Protein 1SW5 (pdb70)

Organism: Archaeoglobus fulgidus (strain ATCC 49558 / DSM 4304 / JCM 9628 / NBRC 100126 / VC-16) (NCBI:txid224325)

CATH classification: 3.40.190.10 (+1 more: 3.40.190.120)

B-factor: mean 21.41, std 14.2, range [2.13, 66.47]

Sequence (1080 aa):
ERVVIGSKPFNEQYILANMIAILLEENGYKAEVKEGLGGTLVNYEALKRNDIQLYVEYTGTAYNVILRKQPPELWDQQYIFDEVKKGLLEADGVVVAAKLGFRDDYALAVRADWAEENGVEKISDLAEFADQLVFGSDPEFASRPDGLPQIKKVYGFEFKEVKQMEPTLMYEAIKNKQVDVIPAYTTDSRVDLFNLKILEDDKGALPPYDAIIIVNGNTAKDEKLISVLKLLEDRIDTDTMRALNYQYDVEKKDAREIAMSFLKEQGLVKERVVIGSKPFNEQYILANMIAILLEENGYKAEVKEGLGGTLVNYEALKRNDIQLYVEYTGTAYNVILRKQPPELWDQQYIFDEVKKGLLEADGVVVAAKLGFRDDYALAVRADWAEENGVEKISDLAEFADQLVFGSDPEFASRPDGLPQIKKVYGFEFKEVKQMEPTLMYEAIKNKQVDVIPAYTTDSRVDLFNLKILEDDKGALPPYDAIIIVNGNTAKDEKLISVLKLLEDRIDTDTMRALNYQYDVEKKDAREIAMSFLKEQGLVKERVVIGSKPFNEQYILANMIAILLEENGYKAEVKEGLGGTLVNYEALKRNDIQLYVEYTGTAYNVILRKQPPELWDQQYIFDEVKKGLLEADGVVVAAKLGFRDDYALAVRADWAEENGVEKISDLAEFADQLVFGSDPEFASRPDGLPQIKKVYGFEFKEVKQMEPTLMYEAIKNKQVDVIPAYTTDSRVDLFNLKILEDDKGALPPYDAIIIVNGNTAKDEKLISVLKLLEDRIDTDTMRALNYQYDVEKKDAREIAMSFLKEQGLVKERVVIGSKPFNEQYILANMIAILLEENGYKAEVKEGLGGTLVNYEALKRNDIQLYVEYTGTAYNVILRKQPPELWDQQYIFDEVKKGLLEADGVVVAAKLGFRDDYALAVRADWAEENGVEKISDLAEFADQLVFGSDPEFASRPDGLPQIKKVYGFEFKEVKQMEPTLMYEAIKNKQVDVIPAYTTDSRVDLFNLKILEDDKGALPPYDAIIIVNGNTAKDEKLISVLKLLEDRIDTDTMRALNYQYDVEKKDAREIAMSFLKEQGLVK

Nearest PDB structures (foldseek):
  1sw5-assembly3_C  TM=1.004E+00  e=4.129E-59  Archaeoglobus fulgidus DSM 4304
  3mam-assembly1_A  TM=9.911E-01  e=4.301E-54  Archaeoglobus fulgidus
  7s7w-assembly1_A  TM=9.194E-01  e=8.159E-30  Thermoanaerobacter sp. X513
  3o66-assembly2_B  TM=9.377E-01  e=4.884E-28  Staphylococcus aureus subsp. aureus Mu50
  6v1r-assembly1_A  TM=7.746E-01  e=1.243E-29  Thermoanaerobacter sp. X513

Radius of gyration: 36.28 Å; Cα contacts (8 Å, |Δi|>4): 2212; chains: 4; bounding box: 105×96×62 Å

Foldseek 3Di:
DEAEEEFAADQLQLQVSLLLQVLVVLVPHHYHYDHNCDDDVSVVVCQLVPVHFKGKFWLVCLCCPVQNDDDDLFADPVVSVVCSQVSCCVPRLKHFLAFLAEWFFFFKKFAQVVCVVQVAAALLSCQVVQLVFEEEEAPCQCPDCLHPVLSCVQNVHHHNYYHHDDPPCVLVCRLVVVGGMYTDTLLALSCVVSRMHTHHHVGRSTYITTMTMMGRNVSVVPVSSSVSVCVSHSVAYSVRSSVLSCCCPPVVDGSNVSSVVVCVVVVSHD/DEAEEEFAADLLQLLVSLLLQVLVVLVPDHYHYPHNCDDDCSRVVCQLVVVHFKGKFWLLCLCCPVQNHDDDLFADQVVSVVCSQVRCCVPRNKHFLAQLAEWFFFFKKFAQVVCVVQVAAAPLSCQVPQLVFEEEEAPCQVPPCLHPVLSCVQSVHHHVYYHHDDPPCVLVCRLVVVGGMYTDTLLALSCVVSRMHTHHHVGGSGYITGMTMMGGNVSVVPVSSSVSVHVSHSVAYSVRSSVLSCCCPPVVDRSNVSSVVVCVVVVSHD/DEAEEEFAADLLQLQVSLLLQVLVVLVPDHYDYDHRCDDDVSRVVCQLVPVHFKGKFWLLCLCCPVQVHDDDLFADVVVSVVCSQCSCCVPRNKHFLAFLAEWFFFFKKFAAVVCVVQVAAADLSCQVVQLPFEEEEAPCQCPPCLHVVLSCVQSVHHHNYYHYDPPPCRLVCCLVPVGGMYTDTLLALSCVVSHIDTHDPVRRSTYTTTMTMMGRNVSVVPVSSSVSVCVSHSVAYSVRSSVLSNCCPPVVDRSNVSSVVVCVVVVSHD/DEAEEEAAAALLQLLVSLLLQVLVVQVPHHYHYDHNCDDDVSRVVCQLVVVHFKGKFWLLCLQCPVQVHDDDLFADAVVSVVVSQVRCCVPRNKHFLAQLAEWFFFFKKFAQVVCVVQVAAADLSCQVVQLVFEEEEAPCQCPPCLHVVLSCVQSVGHHNYYHHDDPPCSLVCRLVVVGGMYTHTLLALSCVVSRIHTHPNVRRSTYITTITMMGRNVSVVPPVSSVSVHVSHSVAYSVRSSVLSNCCPPVVDDSSVSSVVSCVVVVSHD

Structure (mmCIF, N/CA/C/O backbone):
data_1SW5
#
_entry.id   1SW5
#
_cell.length_a   161.500
_cell.length_b   56.500
_cell.length_c   116.100
_cell.angle_alpha   90.00
_cell.angle_beta   110.60
_cell.angle_gamma   90.00
#
_symmetry.space_group_name_H-M   'C 1 2 1'
#
loop_
_entity.id
_entity.type
_entity.pdbx_description
1 polymer 'osmoprotection protein (proX)'
2 non-polymer 'CHLORIDE ION'
3 non-polymer 'MAGNESIUM ION'
4 water water
#
loop_
_atom_site.group_PDB
_atom_site.id
_atom_site.type_symbol
_atom_site.label_atom_id
_atom_site.label_alt_id
_atom_site.label_comp_id
_atom_site.label_asym_id
_atom_site.label_entity_id
_atom_site.label_seq_id
_atom_site.pdbx_PDB_ins_code
_atom_site.Cartn_x
_atom_site.Cartn_y
_atom_site.Cartn_z
_atom_site.occupancy
_atom_site.B_iso_or_equiv
_atom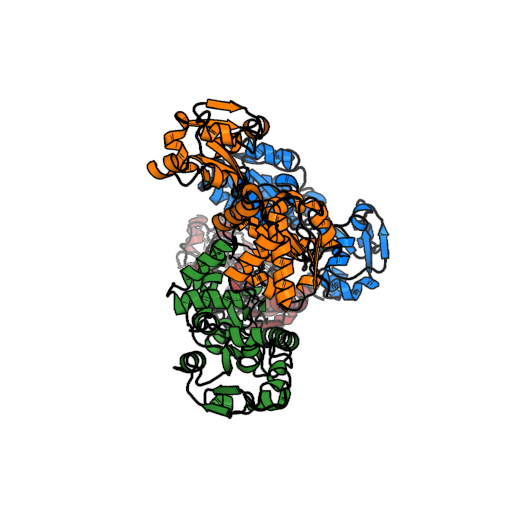_site.auth_seq_id
_atom_site.auth_comp_id
_atom_site.auth_asym_id
_atom_site.auth_atom_id
_atom_site.pdbx_PDB_model_num
ATOM 1 N N . GLU A 1 6 ? 93.749 45.990 71.649 1.00 33.98 6 GLU A N 1
ATOM 2 C CA . GLU A 1 6 ? 93.481 45.926 70.182 1.00 33.14 6 GLU A CA 1
ATOM 3 C C . GLU A 1 6 ? 92.272 45.017 69.934 1.00 31.62 6 GLU A C 1
ATOM 4 O O . GLU A 1 6 ? 91.977 44.136 70.764 1.00 32.79 6 GLU A O 1
ATOM 10 N N . ARG A 1 7 ? 91.586 45.237 68.812 1.00 28.33 7 ARG A N 1
ATOM 11 C CA . ARG A 1 7 ? 90.515 44.359 68.322 1.00 25.07 7 ARG A CA 1
ATOM 12 C C . ARG A 1 7 ? 90.865 42.861 68.396 1.00 21.35 7 ARG A C 1
ATOM 13 O O . ARG A 1 7 ? 92.020 42.451 68.201 1.00 21.62 7 ARG A O 1
ATOM 21 N N . VAL A 1 8 ? 89.847 42.052 68.625 1.00 15.12 8 VAL A N 1
ATOM 22 C CA . VAL A 1 8 ? 90.029 40.603 68.685 1.00 12.65 8 VAL A CA 1
ATOM 23 C C . VAL A 1 8 ? 89.165 40.095 67.558 1.00 10.77 8 VAL A C 1
ATOM 24 O O . VAL A 1 8 ? 87.962 40.300 67.595 1.00 11.20 8 VAL A O 1
ATOM 28 N N . VAL A 1 9 ? 89.771 39.416 66.593 1.00 10.02 9 VAL A N 1
ATOM 29 C CA . VAL A 1 9 ? 89.059 38.949 65.402 1.00 8.76 9 VAL A CA 1
ATOM 30 C C . VAL A 1 9 ? 88.828 37.453 65.599 1.00 8.18 9 VAL A C 1
ATOM 31 O O . VAL A 1 9 ? 89.761 36.731 65.940 1.00 8.04 9 VAL A O 1
ATOM 35 N N . ILE A 1 10 ? 87.590 37.018 65.423 1.00 7.24 10 ILE A N 1
ATOM 36 C CA . ILE A 1 10 ? 87.177 35.654 65.722 1.00 6.85 10 ILE A CA 1
ATOM 37 C C . ILE A 1 10 ? 86.794 34.980 64.433 1.00 6.76 10 ILE A C 1
ATOM 38 O O . ILE A 1 10 ? 85.984 35.526 63.684 1.00 6.70 10 ILE A O 1
ATOM 43 N N . GLY A 1 11 ? 87.366 33.810 64.166 1.00 6.03 11 GLY A N 1
ATOM 44 C CA . GLY A 1 11 ? 87.017 33.081 62.965 1.00 6.59 11 GLY A CA 1
ATOM 45 C C . GLY A 1 11 ? 85.824 32.188 63.182 1.00 7.44 11 GLY A C 1
ATOM 46 O O . GLY A 1 11 ? 85.317 32.020 64.309 1.00 7.38 11 GLY A O 1
ATOM 47 N N . SER A 1 12 ? 85.409 31.574 62.082 1.00 6.84 12 SER A N 1
ATOM 48 C CA . SER A 1 12 ? 84.335 30.591 62.112 1.00 7.37 12 SER A CA 1
ATOM 49 C C . SER A 1 12 ? 84.221 29.802 60.822 1.00 6.11 12 SER A C 1
ATOM 50 O O . SER A 1 12 ? 84.525 30.301 59.741 1.00 5.72 12 SER A O 1
ATOM 53 N N . LYS A 1 13 ? 83.767 28.570 60.966 1.00 4.32 13 LYS A N 1
ATOM 54 C CA . LYS A 1 13 ? 83.416 27.719 59.853 1.00 4.47 13 LYS A CA 1
ATOM 55 C C . LYS A 1 13 ? 81.959 28.041 59.425 1.00 5.58 13 LYS A C 1
ATOM 56 O O . LYS A 1 13 ? 81.203 28.613 60.182 1.00 5.27 13 LYS A O 1
ATOM 62 N N . PRO A 1 14 ? 81.592 27.744 58.183 1.00 7.45 14 PRO A N 1
ATOM 63 C CA . PRO A 1 14 ? 80.313 28.226 57.624 1.00 7.38 14 PRO A CA 1
ATOM 64 C C . PRO A 1 14 ? 79.095 27.341 57.993 1.00 8.19 14 PRO A C 1
ATOM 65 O O . PRO A 1 14 ? 78.538 26.608 57.162 1.00 7.75 14 PRO A O 1
ATOM 69 N N . PHE A 1 15 ? 78.717 27.375 59.268 1.00 7.23 15 PHE A N 1
ATOM 70 C CA . PHE A 1 15 ? 77.451 26.744 59.718 1.00 7.69 15 PHE A CA 1
ATOM 71 C C . PHE A 1 15 ? 76.976 27.286 61.043 1.00 7.81 15 PHE A C 1
ATOM 72 O O . PHE A 1 15 ? 77.756 27.848 61.809 1.00 7.61 15 PHE A O 1
ATOM 80 N N . ASN A 1 16 ? 75.668 27.121 61.268 1.00 7.79 16 ASN A N 1
ATOM 81 C CA . ASN A 1 16 ? 74.928 27.514 62.469 1.00 7.88 16 ASN A CA 1
ATOM 82 C C . ASN A 1 16 ? 75.657 27.664 63.806 1.00 6.61 16 ASN A C 1
ATOM 83 O O . ASN A 1 16 ? 75.768 28.735 64.344 1.00 4.72 16 ASN A O 1
ATOM 88 N N . GLU A 1 17 ? 76.184 26.576 64.299 1.00 5.88 17 GLU A N 1
ATOM 89 C CA . GLU A 1 17 ? 76.794 26.488 65.592 1.00 6.38 17 GLU A CA 1
ATOM 90 C C . GLU A 1 17 ? 77.988 27.418 65.712 1.00 5.96 17 GLU A C 1
ATOM 91 O O . GLU A 1 17 ? 78.241 28.067 66.748 1.00 5.87 17 GLU A O 1
ATOM 97 N N . GLN A 1 18 ? 78.702 27.494 64.598 1.00 5.71 18 GLN A N 1
ATOM 98 C CA . GLN A 1 18 ? 79.891 28.334 64.502 1.00 6.04 18 GLN A CA 1
ATOM 99 C C . GLN A 1 18 ? 79.460 29.790 64.503 1.00 5.38 18 GLN A C 1
ATOM 100 O O . GLN A 1 18 ? 80.030 30.599 65.221 1.00 5.01 18 GLN A O 1
ATOM 106 N N . TYR A 1 19 ? 78.432 30.134 63.742 1.00 5.15 19 TYR A N 1
ATOM 107 C CA . TYR A 1 19 ? 77.943 31.533 63.793 1.00 5.71 19 TYR A CA 1
ATOM 108 C C . TYR A 1 19 ? 77.491 31.930 65.215 1.00 5.35 19 TYR A C 1
ATOM 109 O O . TYR A 1 19 ? 77.815 32.993 65.722 1.00 6.13 19 TYR A O 1
ATOM 118 N N . ILE A 1 20 ? 76.745 31.045 65.854 1.00 5.08 20 ILE A N 1
ATOM 119 C CA . ILE A 1 20 ? 76.279 31.311 67.198 1.00 5.65 20 ILE A CA 1
ATOM 120 C C . ILE A 1 20 ? 77.439 31.497 68.175 1.00 5.92 20 ILE A C 1
ATOM 121 O O . ILE A 1 20 ? 77.444 32.486 68.913 1.00 4.92 20 ILE A O 1
ATOM 126 N N . LEU A 1 21 ? 78.408 30.581 68.170 1.00 5.68 21 LEU A N 1
ATOM 127 C CA . LEU A 1 21 ? 79.496 30.618 69.180 1.00 5.96 21 LEU A CA 1
ATOM 128 C C . LEU A 1 21 ? 80.475 31.763 68.962 1.00 5.63 21 LEU A C 1
ATOM 129 O O . LEU A 1 21 ? 80.957 32.403 69.902 1.00 5.37 21 LEU A O 1
ATOM 134 N N . ALA A 1 22 ? 80.750 32.063 67.712 1.00 6.16 22 ALA A N 1
ATOM 135 C CA . ALA A 1 22 ? 81.653 33.142 67.398 1.00 5.93 22 ALA A CA 1
ATOM 136 C C . ALA A 1 22 ? 81.021 34.457 67.826 1.00 5.69 22 ALA A C 1
ATOM 137 O O . ALA A 1 22 ? 81.711 35.276 68.410 1.00 5.35 22 ALA A O 1
ATOM 139 N N . ASN A 1 23 ? 79.711 34.633 67.620 1.00 5.63 23 ASN A N 1
ATOM 140 C CA . ASN A 1 23 ? 79.065 35.872 68.073 1.00 5.19 23 ASN A CA 1
ATOM 141 C C . ASN A 1 23 ? 79.004 35.915 69.602 1.00 5.15 23 ASN A C 1
ATOM 142 O O . ASN A 1 23 ? 79.154 36.985 70.205 1.00 5.49 23 ASN A O 1
ATOM 147 N N . MET A 1 24 ? 78.819 34.755 70.233 1.00 5.30 24 MET A N 1
ATOM 148 C CA . MET A 1 24 ? 78.778 34.645 71.697 1.00 5.74 24 MET A CA 1
ATOM 149 C C . MET A 1 24 ? 80.092 35.111 72.292 1.00 6.07 24 MET A C 1
ATOM 150 O O . MET A 1 24 ? 80.121 35.891 73.265 1.00 6.97 24 MET A O 1
ATOM 155 N N . ILE A 1 25 ? 81.189 34.640 71.715 1.00 4.46 25 ILE A N 1
ATOM 156 C CA . ILE A 1 25 ? 82.513 34.995 72.224 1.00 5.38 25 ILE A CA 1
ATOM 157 C C . ILE A 1 25 ? 82.697 36.507 72.019 1.00 6.02 25 ILE A C 1
ATOM 158 O O . ILE A 1 25 ? 83.175 37.226 72.934 1.00 6.94 25 ILE A O 1
ATOM 163 N N . ALA A 1 26 ? 82.302 36.998 70.843 1.00 5.87 26 ALA A N 1
ATOM 164 C CA . ALA A 1 26 ? 82.440 38.421 70.581 1.00 6.87 26 ALA A CA 1
ATOM 165 C C . ALA A 1 26 ? 81.653 39.256 71.572 1.00 7.21 26 ALA A C 1
ATOM 166 O O . ALA A 1 26 ? 82.173 40.243 72.072 1.00 6.45 26 ALA A O 1
ATOM 168 N N . ILE A 1 27 ? 80.421 38.873 71.887 1.00 6.31 27 ILE A N 1
ATOM 169 C CA . ILE A 1 27 ? 79.616 39.691 72.781 1.00 7.22 27 ILE A CA 1
ATOM 170 C C . ILE A 1 27 ? 80.228 39.705 74.194 1.00 7.53 27 ILE A C 1
ATOM 171 O O . ILE A 1 27 ? 80.302 40.762 74.863 1.00 7.93 27 ILE A O 1
ATOM 176 N N . LEU A 1 28 ? 80.714 38.542 74.642 1.00 7.80 28 LEU A N 1
ATOM 177 C CA . LEU A 1 28 ? 81.308 38.431 75.951 1.00 8.80 28 LEU A CA 1
ATOM 178 C C . LEU A 1 28 ? 82.592 39.253 76.058 1.00 8.14 28 LEU A C 1
ATOM 179 O O . LEU A 1 28 ? 82.832 39.919 77.059 1.00 9.08 28 LEU A O 1
ATOM 184 N N . LEU A 1 29 ? 83.383 39.261 75.004 1.00 8.07 29 LEU A N 1
ATOM 185 C CA . LEU A 1 29 ? 84.598 40.044 75.004 1.00 8.69 29 LEU A CA 1
ATOM 186 C C . LEU A 1 29 ? 84.277 41.526 75.084 1.00 9.06 29 LEU A C 1
ATOM 187 O O . LEU A 1 29 ? 84.951 42.242 75.840 1.00 9.81 29 LEU A O 1
ATOM 192 N N . GLU A 1 30 ? 83.259 41.979 74.347 1.00 9.82 30 GLU A N 1
ATOM 193 C CA . GLU A 1 30 ? 82.885 43.412 74.340 1.00 11.31 30 GLU A CA 1
ATOM 194 C C . GLU A 1 30 ? 82.301 43.828 75.698 1.00 11.97 30 GLU A C 1
ATOM 195 O O . GLU A 1 30 ? 82.556 44.937 76.151 1.00 12.06 30 GLU A O 1
ATOM 201 N N . GLU A 1 31 ? 81.555 42.942 76.350 1.00 11.76 31 GLU A N 1
ATOM 202 C CA . GLU A 1 31 ? 81.037 43.202 77.683 1.00 12.55 31 GLU A CA 1
ATOM 203 C C . GLU A 1 31 ? 82.202 43.417 78.664 1.00 12.75 31 GLU A C 1
ATOM 204 O O . GLU A 1 31 ? 82.052 44.119 79.684 1.00 13.26 31 GLU A O 1
ATOM 210 N N . ASN A 1 32 ? 83.336 42.782 78.374 1.00 11.83 32 ASN A N 1
ATOM 211 C CA . ASN A 1 32 ? 84.541 42.852 79.195 1.00 12.36 32 ASN A CA 1
ATOM 212 C C . ASN A 1 32 ? 85.651 43.772 78.674 1.00 13.16 32 ASN A C 1
ATOM 213 O O . ASN A 1 32 ? 86.814 43.631 79.058 1.00 13.41 32 ASN A O 1
ATOM 218 N N . GLY A 1 33 ? 85.292 44.729 77.836 1.00 14.36 33 GLY A N 1
ATOM 219 C CA . GLY A 1 33 ? 86.189 45.834 77.529 1.00 15.41 33 GLY A CA 1
ATOM 220 C C . GLY A 1 33 ? 86.968 45.739 76.230 1.00 16.10 33 GLY A C 1
ATOM 221 O O . GLY A 1 33 ? 87.696 46.674 75.897 1.00 16.65 33 GLY A O 1
ATOM 222 N N . TYR A 1 34 ? 86.832 44.627 75.503 1.00 15.84 34 TYR A N 1
ATOM 223 C CA . TYR A 1 34 ? 87.523 44.416 74.237 1.00 15.58 34 TYR A CA 1
ATOM 224 C C . TYR A 1 34 ? 86.634 44.901 73.091 1.00 15.71 34 TYR A C 1
ATOM 225 O O . TYR A 1 34 ? 85.412 45.071 73.217 1.00 16.27 34 TYR A O 1
ATOM 234 N N . LYS A 1 35 ? 87.251 45.202 71.972 1.00 16.02 35 LYS A N 1
ATOM 235 C CA . LYS A 1 35 ? 86.514 45.358 70.731 1.00 16.88 35 LYS A CA 1
ATOM 236 C C . LYS A 1 35 ? 86.690 44.061 69.938 1.00 16.00 35 LYS A C 1
ATOM 237 O O . LYS A 1 35 ? 87.791 43.540 69.826 1.00 17.09 35 LYS A O 1
ATOM 243 N N . ALA A 1 36 ? 85.596 43.520 69.444 1.00 14.50 36 ALA A N 1
ATOM 244 C CA . ALA A 1 36 ? 85.642 42.226 68.765 1.00 14.25 36 ALA A CA 1
ATOM 245 C C . ALA A 1 36 ? 84.979 42.286 67.395 1.00 14.14 36 ALA A C 1
ATOM 246 O O . ALA A 1 36 ? 84.040 43.065 67.178 1.00 16.48 36 ALA A O 1
ATOM 248 N N . GLU A 1 37 ? 85.491 41.473 66.471 1.00 12.50 37 GLU A N 1
ATOM 249 C CA . GLU A 1 37 ? 84.984 41.366 65.114 1.00 13.95 37 GLU A CA 1
ATOM 250 C C . GLU A 1 37 ? 84.851 39.880 64.802 1.00 12.92 37 GLU A C 1
ATOM 251 O O . GLU A 1 37 ? 85.759 39.100 65.110 1.00 12.05 37 GLU A O 1
ATOM 257 N N . VAL A 1 38 ? 83.721 39.497 64.221 1.00 12.03 38 VAL A N 1
ATOM 258 C CA . VAL A 1 38 ? 83.520 38.121 63.761 1.00 11.53 38 VAL A CA 1
ATOM 259 C C . VAL A 1 38 ? 83.647 38.011 62.249 1.00 11.74 38 VAL A C 1
ATOM 260 O O . VAL A 1 38 ? 82.983 38.767 61.523 1.00 11.97 38 VAL A O 1
ATOM 264 N N . LYS A 1 39 ? 84.439 37.042 61.783 1.00 11.15 39 LYS A N 1
ATOM 265 C CA . LYS A 1 39 ? 84.512 36.685 60.371 1.00 11.60 39 LYS A CA 1
ATOM 266 C C . LYS A 1 39 ? 83.652 35.433 60.182 1.00 10.98 39 LYS A C 1
ATOM 267 O O . LYS A 1 39 ? 84.132 34.323 60.292 1.00 9.70 39 LYS A O 1
ATOM 273 N N . GLU A 1 40 ? 82.364 35.613 59.942 1.00 11.22 40 GLU A N 1
ATOM 274 C CA . GLU A 1 40 ? 81.470 34.480 59.871 1.00 11.72 40 GLU A CA 1
ATOM 275 C C . GLU A 1 40 ? 81.747 33.705 58.589 1.00 11.02 40 GLU A C 1
ATOM 276 O O . GLU A 1 40 ? 81.793 34.285 57.501 1.00 11.82 40 GLU A O 1
ATOM 282 N N . GLY A 1 41 ? 81.902 32.394 58.701 1.00 10.34 41 GLY A N 1
ATOM 283 C CA . GLY A 1 41 ? 82.121 31.570 57.524 1.00 10.17 41 GLY A CA 1
ATOM 284 C C . GLY A 1 41 ? 83.400 31.906 56.766 1.00 10.43 41 GLY A C 1
ATOM 285 O O . GLY A 1 41 ? 83.471 31.855 55.523 1.00 9.81 41 GLY A O 1
ATOM 286 N N . LEU A 1 42 ? 84.434 32.217 57.524 1.00 8.85 42 LEU A N 1
ATOM 287 C CA . LEU A 1 42 ? 85.739 32.512 56.975 1.00 9.32 42 LEU A CA 1
ATOM 288 C C . LEU A 1 42 ? 86.166 31.444 55.997 1.00 9.67 42 LEU A C 1
ATOM 289 O O . LEU A 1 42 ? 86.681 31.739 54.906 1.00 9.57 42 LEU A O 1
ATOM 294 N N . GLY A 1 43 ? 85.944 30.197 56.409 1.00 8.89 43 GLY A N 1
ATOM 295 C CA . GLY A 1 43 ? 86.269 29.047 55.609 1.00 8.43 43 GLY A CA 1
ATOM 296 C C . GLY A 1 43 ? 86.252 27.813 56.449 1.00 7.71 43 GLY A C 1
ATOM 297 O O . GLY A 1 43 ? 85.750 27.820 57.574 1.00 6.60 43 GLY A O 1
ATOM 298 N N . GLY A 1 44 ? 86.869 26.757 55.932 1.00 7.32 44 GLY A N 1
ATOM 299 C CA . GLY A 1 44 ? 86.926 25.501 56.611 1.00 6.87 44 GLY A CA 1
ATOM 300 C C . GLY A 1 44 ? 87.962 25.453 57.725 1.00 6.70 44 GLY A C 1
ATOM 301 O O . GLY A 1 44 ? 88.479 26.463 58.186 1.00 5.87 44 GLY A O 1
ATOM 302 N N . THR A 1 45 ? 88.206 24.230 58.183 1.00 6.52 45 THR A N 1
ATOM 303 C CA . THR A 1 45 ? 89.120 23.947 59.277 1.00 6.17 45 THR A CA 1
ATOM 304 C C . THR A 1 45 ? 90.498 24.559 59.112 1.00 6.56 45 THR A C 1
ATOM 305 O O . THR A 1 45 ? 91.017 25.216 60.023 1.00 5.67 45 THR A O 1
ATOM 309 N N . LEU A 1 46 ? 91.085 24.375 57.939 1.00 6.61 46 LEU A N 1
ATOM 310 C CA . LEU A 1 46 ? 92.480 24.789 57.732 1.00 5.56 46 LEU A CA 1
ATOM 311 C C . LEU A 1 46 ? 92.555 26.251 57.287 1.00 5.10 46 LEU A C 1
ATOM 312 O O . LEU A 1 46 ? 93.550 26.911 57.553 1.00 5.76 46 LEU A O 1
ATOM 317 N N . VAL A 1 47 ? 91.492 26.785 56.691 1.00 4.83 47 VAL A N 1
ATOM 318 C CA . VAL A 1 47 ? 91.429 28.222 56.442 1.00 4.89 47 VAL A CA 1
ATOM 319 C C . VAL A 1 47 ? 91.513 28.911 57.800 1.00 4.46 47 VAL A C 1
ATOM 320 O O . VAL A 1 47 ? 92.290 29.859 57.975 1.00 5.39 47 VAL A O 1
ATOM 324 N N . ASN A 1 48 ? 90.683 28.481 58.738 1.00 4.05 48 ASN A N 1
ATOM 325 C CA . ASN A 1 48 ? 90.720 29.081 60.092 1.00 4.69 48 ASN A CA 1
ATOM 326 C C . ASN A 1 48 ? 92.034 28.863 60.821 1.00 4.41 48 ASN A C 1
ATOM 327 O O . ASN A 1 48 ? 92.607 29.785 61.403 1.00 5.82 48 ASN A O 1
ATOM 332 N N . TYR A 1 49 ? 92.554 27.650 60.766 1.00 5.26 49 TYR A N 1
ATOM 333 C CA . TYR A 1 49 ? 93.755 27.321 61.530 1.00 5.98 49 TYR A CA 1
ATOM 334 C C . TYR A 1 49 ? 94.966 28.077 60.995 1.00 6.22 49 TYR A C 1
ATOM 335 O O . TYR A 1 49 ? 95.745 28.615 61.770 1.00 6.29 49 TYR A O 1
ATOM 344 N N . GLU A 1 50 ? 95.086 28.187 59.674 1.00 6.54 50 GLU A N 1
ATOM 345 C CA . GLU A 1 50 ? 96.188 28.933 59.078 1.00 7.42 50 GLU A CA 1
ATOM 346 C C . GLU A 1 50 ? 96.062 30.418 59.352 1.00 6.65 50 GLU A C 1
ATOM 347 O O . GLU A 1 50 ? 97.060 31.075 59.631 1.00 7.53 50 GLU A O 1
ATOM 353 N N . ALA A 1 51 ? 94.837 30.933 59.347 1.00 6.83 51 ALA A N 1
ATOM 354 C CA . ALA A 1 51 ? 94.579 32.304 59.755 1.00 6.30 51 ALA A CA 1
ATOM 355 C C . ALA A 1 51 ? 94.991 32.540 61.193 1.00 6.68 51 ALA A C 1
ATOM 356 O O . ALA A 1 51 ? 95.514 33.622 61.531 1.00 7.06 51 ALA A O 1
ATOM 358 N N . LEU A 1 52 ? 94.739 31.552 62.052 1.00 6.29 52 LEU A N 1
ATOM 359 C CA . LEU A 1 52 ? 95.047 31.671 63.470 1.00 6.99 52 LEU A CA 1
ATOM 360 C C . LEU A 1 52 ? 96.578 31.722 63.682 1.00 8.06 52 LEU A C 1
ATOM 361 O O . LEU A 1 52 ? 97.080 32.535 64.433 1.00 7.55 52 LEU A O 1
ATOM 366 N N . LYS A 1 53 ? 97.315 30.883 62.966 1.00 8.49 53 LYS A N 1
ATOM 367 C CA . LYS A 1 53 ? 98.792 30.858 63.040 1.00 10.20 53 LYS A CA 1
ATOM 368 C C . LYS A 1 53 ? 99.395 32.207 62.607 1.00 10.20 53 LYS A C 1
ATOM 369 O O . LYS A 1 53 ? 100.390 32.653 63.203 1.00 11.26 53 LYS A O 1
ATOM 375 N N . ARG A 1 54 ? 98.816 32.826 61.570 1.00 11.23 54 ARG A N 1
ATOM 376 C CA . ARG A 1 54 ? 99.284 34.103 61.023 1.00 12.35 54 ARG A CA 1
ATOM 377 C C . ARG A 1 54 ? 98.891 35.295 61.852 1.00 11.97 54 ARG A C 1
ATOM 378 O O . ARG A 1 54 ? 99.347 36.392 61.588 1.00 12.76 54 ARG A O 1
ATOM 386 N N . ASN A 1 55 ? 98.001 35.082 62.813 1.00 11.52 55 ASN A N 1
ATOM 387 C CA . ASN A 1 55 ? 97.330 36.147 63.566 1.00 10.64 55 ASN A CA 1
ATOM 388 C C . ASN A 1 55 ? 96.376 37.004 62.759 1.00 10.27 55 ASN A C 1
ATOM 389 O O . ASN A 1 55 ? 96.077 38.126 63.146 1.00 8.67 55 ASN A O 1
ATOM 394 N N . ASP A 1 56 ? 95.911 36.486 61.622 1.00 9.63 56 ASP A N 1
ATOM 395 C CA . ASP A 1 56 ? 94.812 37.127 60.898 1.00 10.66 56 ASP A CA 1
ATOM 396 C C . ASP A 1 56 ? 93.486 36.980 61.669 1.00 9.66 56 ASP A C 1
ATOM 397 O O . ASP A 1 56 ? 92.614 37.839 61.594 1.00 8.61 56 ASP A O 1
ATOM 402 N N . ILE A 1 57 ? 93.335 35.878 62.393 1.00 9.04 57 ILE A N 1
ATOM 403 C CA . ILE A 1 57 ? 92.358 35.822 63.508 1.00 9.09 57 ILE A CA 1
ATOM 404 C C . ILE A 1 57 ? 93.097 35.501 64.797 1.00 8.54 57 ILE A C 1
ATOM 405 O O . ILE A 1 57 ? 94.199 34.960 64.771 1.00 9.14 57 ILE A O 1
ATOM 410 N N . GLN A 1 58 ? 92.472 35.824 65.922 1.00 7.91 58 GLN A N 1
ATOM 411 C CA . GLN A 1 58 ? 93.025 35.571 67.245 1.00 7.01 58 GLN A CA 1
ATOM 412 C C . GLN A 1 58 ? 92.545 34.281 67.880 1.00 6.17 58 GLN A C 1
ATOM 413 O O . GLN A 1 58 ? 93.209 33.745 68.773 1.00 6.56 58 GLN A O 1
ATOM 419 N N . LEU A 1 59 ? 91.357 33.847 67.511 1.00 5.02 59 LEU A N 1
ATOM 420 C CA . LEU A 1 59 ? 90.769 32.630 68.062 1.00 4.64 59 LEU A CA 1
ATOM 421 C C . LEU A 1 59 ? 89.621 32.126 67.207 1.00 4.14 59 LEU A C 1
ATOM 422 O O . LEU A 1 59 ? 88.998 32.861 66.450 1.00 4.54 59 LEU A O 1
ATOM 427 N N . TYR A 1 60 ? 89.326 30.834 67.341 1.00 4.03 60 TYR A N 1
ATOM 428 C CA . TYR A 1 60 ? 88.077 30.279 66.839 1.00 3.15 60 TYR A CA 1
ATOM 429 C C . TYR A 1 60 ? 87.720 29.002 67.589 1.00 3.06 60 TYR A C 1
ATOM 430 O O . TYR A 1 60 ? 88.508 28.527 68.405 1.00 4.46 60 TYR A O 1
ATOM 439 N N . VAL A 1 61 ? 86.535 28.457 67.287 1.00 3.70 61 VAL A N 1
ATOM 440 C CA . VAL A 1 61 ? 86.064 27.171 67.827 1.00 3.53 61 VAL A CA 1
ATOM 441 C C . VAL A 1 61 ? 86.350 25.999 66.912 1.00 4.29 61 VAL A C 1
ATOM 442 O O . VAL A 1 61 ? 85.834 25.930 65.782 1.00 3.42 61 VAL A O 1
ATOM 446 N N . GLU A 1 62 ? 87.174 25.083 67.430 1.00 4.93 62 GLU A N 1
ATOM 447 C CA . GLU A 1 62 ? 87.546 23.836 66.777 1.00 5.15 62 GLU A CA 1
ATOM 448 C C . GLU A 1 62 ? 86.956 22.678 67.557 1.00 5.39 62 GLU A C 1
ATOM 449 O O . GLU A 1 62 ? 86.379 22.881 68.641 1.00 5.44 62 GLU A O 1
ATOM 455 N N . TYR A 1 63 ? 87.078 21.465 67.022 1.00 4.92 63 TYR A N 1
ATOM 456 C CA . TYR A 1 63 ? 86.628 20.232 67.656 1.00 5.03 63 TYR A CA 1
ATOM 457 C C . TYR A 1 63 ? 87.840 19.288 67.824 1.00 5.60 63 TYR A C 1
ATOM 458 O O . TYR A 1 63 ? 88.630 19.145 66.896 1.00 4.64 63 TYR A O 1
ATOM 467 N N . THR A 1 64 ? 87.943 18.594 68.948 1.00 5.59 64 THR A N 1
ATOM 468 C CA . THR A 1 64 ? 89.124 17.774 69.186 1.00 6.05 64 THR A CA 1
ATOM 469 C C . THR A 1 64 ? 89.395 16.752 68.079 1.00 4.60 64 THR A C 1
ATOM 470 O O . THR A 1 64 ? 90.520 16.666 67.581 1.00 5.45 64 THR A O 1
ATOM 474 N N . GLY A 1 65 ? 88.400 15.962 67.675 1.00 4.72 65 GLY A N 1
ATOM 475 C CA . GLY A 1 65 ? 88.640 14.962 66.645 1.00 5.33 65 GLY A CA 1
ATOM 476 C C . GLY A 1 65 ? 89.055 15.566 65.324 1.00 5.67 65 GLY A C 1
ATOM 477 O O . GLY A 1 65 ? 89.853 14.986 64.592 1.00 6.19 65 GLY A O 1
ATOM 478 N N . THR A 1 66 ? 88.539 16.756 65.013 1.00 5.45 66 THR A N 1
ATOM 479 C CA . THR A 1 66 ? 88.899 17.433 63.781 1.00 5.99 66 THR A CA 1
ATOM 480 C C . THR A 1 66 ? 90.352 17.887 63.851 1.00 6.63 66 THR A C 1
ATOM 481 O O . THR A 1 66 ? 91.082 17.739 62.896 1.00 6.40 66 THR A O 1
ATOM 485 N N . ALA A 1 67 ? 90.780 18.438 64.995 1.00 6.13 67 ALA A N 1
ATOM 486 C CA . ALA A 1 67 ? 92.167 18.834 65.140 1.00 6.41 67 ALA A CA 1
ATOM 487 C C . ALA A 1 67 ? 93.104 17.611 65.053 1.00 6.38 67 ALA A C 1
ATOM 488 O O . ALA A 1 67 ? 94.161 17.683 64.440 1.00 7.44 67 ALA A O 1
ATOM 490 N N . TYR A 1 68 ? 92.697 16.506 65.643 1.00 6.81 68 TYR A N 1
ATOM 491 C CA . TYR A 1 68 ? 93.486 15.280 65.675 1.00 6.50 68 TYR A CA 1
ATOM 492 C C . TYR A 1 68 ? 93.649 14.733 64.244 1.00 7.43 68 TYR A C 1
ATOM 493 O O . TYR A 1 68 ? 94.767 14.455 63.815 1.00 8.87 68 TYR A O 1
ATOM 502 N N . ASN A 1 69 ? 92.558 14.677 63.491 1.00 6.75 69 ASN A N 1
ATOM 503 C CA . ASN A 1 69 ? 92.536 14.015 62.184 1.00 7.92 69 ASN A CA 1
ATOM 504 C C . ASN A 1 69 ? 93.001 14.896 61.023 1.00 7.61 69 ASN A C 1
ATOM 505 O O . ASN A 1 69 ? 93.705 14.433 60.132 1.00 7.73 69 ASN A O 1
ATOM 510 N N . VAL A 1 70 ? 92.607 16.162 61.055 1.00 7.73 70 VAL A N 1
ATOM 511 C CA . VAL A 1 70 ? 92.749 17.078 59.942 1.00 8.19 70 VAL A CA 1
ATOM 512 C C . VAL A 1 70 ? 93.904 18.080 60.119 1.00 7.35 70 VAL A C 1
ATOM 513 O O . VAL A 1 70 ? 94.599 18.350 59.171 1.00 7.90 70 VAL A O 1
ATOM 517 N N . ILE A 1 71 ? 94.095 18.663 61.310 1.00 6.19 71 ILE A N 1
ATOM 518 C CA . ILE A 1 71 ? 95.176 19.608 61.536 1.00 7.37 71 ILE A CA 1
ATOM 519 C C . ILE A 1 71 ? 96.490 18.878 61.796 1.00 7.86 71 ILE A C 1
ATOM 520 O O . ILE A 1 71 ? 97.494 19.124 61.124 1.00 9.42 71 ILE A O 1
ATOM 525 N N . LEU A 1 72 ? 96.471 17.974 62.766 1.00 8.13 72 LEU A N 1
ATOM 526 C CA . LEU A 1 72 ? 97.668 17.234 63.180 1.00 8.22 72 LEU A CA 1
ATOM 527 C C . LEU A 1 72 ? 97.941 15.997 62.339 1.00 9.14 72 LEU A C 1
ATOM 528 O O . LEU A 1 72 ? 99.081 15.504 62.325 1.00 8.57 72 LEU A O 1
ATOM 533 N N . ARG A 1 73 ? 96.899 15.497 61.687 1.00 9.72 73 ARG A N 1
ATOM 534 C CA . ARG A 1 73 ? 96.964 14.361 60.771 1.00 12.08 73 ARG A CA 1
ATOM 535 C C . ARG A 1 73 ? 97.512 13.100 61.434 1.00 12.51 73 ARG A C 1
ATOM 536 O O . ARG A 1 73 ? 98.290 12.343 60.834 1.00 13.55 73 ARG A O 1
ATOM 544 N N . LYS A 1 74 ? 97.083 12.866 62.665 1.00 12.09 74 LYS A N 1
ATOM 545 C CA . LYS A 1 74 ? 97.557 11.726 63.449 1.00 13.11 74 LYS A CA 1
ATOM 546 C C . LYS A 1 74 ? 96.869 10.416 63.077 1.00 12.43 74 LYS A C 1
ATOM 547 O O . LYS A 1 74 ? 95.740 10.396 62.624 1.00 11.45 74 LYS A O 1
ATOM 553 N N . GLN A 1 75 ? 97.583 9.323 63.291 1.00 12.61 75 GLN A N 1
ATOM 554 C CA . GLN A 1 75 ? 97.092 7.994 63.033 1.00 13.94 75 GLN A CA 1
ATOM 555 C C . GLN A 1 75 ? 96.002 7.635 64.043 1.00 13.92 75 GLN A C 1
ATOM 556 O O . GLN A 1 75 ? 96.176 7.845 65.243 1.00 13.34 75 GLN A O 1
ATOM 562 N N . PRO A 1 76 ? 94.865 7.147 63.554 1.00 15.27 76 PRO A N 1
ATOM 563 C CA . PRO A 1 76 ? 93.734 6.853 64.432 1.00 16.04 76 PRO A CA 1
ATOM 564 C C . PRO A 1 76 ? 94.047 5.710 65.375 1.00 17.06 76 PRO A C 1
ATOM 565 O O . PRO A 1 76 ? 94.747 4.737 64.981 1.00 16.24 76 PRO A O 1
ATOM 569 N N . PRO A 1 77 ? 93.564 5.820 66.604 1.00 16.21 77 PRO A N 1
ATOM 570 C CA . PRO A 1 77 ? 93.663 4.714 67.552 1.00 16.84 77 PRO A CA 1
ATOM 571 C C . PRO A 1 77 ? 92.609 3.665 67.202 1.00 17.63 77 PRO A C 1
ATOM 572 O O . PRO A 1 77 ? 91.705 3.949 66.419 1.00 17.74 77 PRO A O 1
ATOM 576 N N . GLU A 1 78 ? 92.688 2.493 67.820 1.00 18.98 78 GLU A N 1
ATOM 577 C CA . GLU A 1 78 ? 91.728 1.440 67.558 1.00 19.81 78 GLU A CA 1
ATOM 578 C C . GLU A 1 78 ? 90.461 1.742 68.291 1.00 18.70 78 GLU A C 1
ATOM 579 O O . GLU A 1 78 ? 89.394 1.536 67.758 1.00 20.10 78 GLU A O 1
ATOM 585 N N . LEU A 1 79 ? 90.577 2.205 69.525 1.00 17.55 79 LEU A N 1
ATOM 586 C CA . LEU A 1 79 ? 89.428 2.718 70.255 1.00 17.27 79 LEU A CA 1
ATOM 587 C C . LEU A 1 79 ? 89.649 4.195 70.607 1.00 15.52 79 LEU A C 1
ATOM 588 O O . LEU A 1 79 ? 90.734 4.588 71.039 1.00 16.08 79 LEU A O 1
ATOM 593 N N . TRP A 1 80 ? 88.601 4.994 70.465 1.00 12.89 80 TRP A N 1
ATOM 594 C CA . TRP A 1 80 ? 88.682 6.430 70.674 1.00 12.17 80 TRP A CA 1
ATOM 595 C C . TRP A 1 80 ? 88.263 6.823 72.080 1.00 11.47 80 TRP A C 1
ATOM 596 O O . TRP A 1 80 ? 87.145 6.570 72.481 1.00 11.47 80 TRP A O 1
ATOM 607 N N . ASP A 1 81 ? 89.154 7.458 72.818 1.00 10.52 81 ASP A N 1
ATOM 608 C CA . ASP A 1 81 ? 88.895 7.907 74.169 1.00 11.53 81 ASP A CA 1
ATOM 609 C C . ASP A 1 81 ? 88.884 9.441 74.209 1.00 10.97 81 ASP A C 1
ATOM 610 O O . ASP A 1 81 ? 89.822 10.054 73.758 1.00 11.39 81 ASP A O 1
ATOM 615 N N . GLN A 1 82 ? 87.811 10.030 74.723 1.00 11.65 82 GLN A N 1
ATOM 616 C CA . GLN A 1 82 ? 87.638 11.489 74.782 1.00 12.25 82 GLN A CA 1
ATOM 617 C C . GLN A 1 82 ? 88.828 12.219 75.401 1.00 11.19 82 GLN A C 1
ATOM 618 O O . GLN A 1 82 ? 89.336 13.193 74.838 1.00 10.93 82 GLN A O 1
ATOM 624 N N . GLN A 1 83 ? 89.254 11.768 76.581 1.00 10.58 83 GLN A N 1
ATOM 625 C CA . GLN A 1 83 ? 90.364 12.398 77.261 1.00 9.93 83 GLN A CA 1
ATOM 626 C C . GLN A 1 83 ? 91.658 12.251 76.504 1.00 9.09 83 GLN A C 1
ATOM 627 O O . GLN A 1 83 ? 92.397 13.216 76.437 1.00 8.70 83 GLN A O 1
ATOM 633 N N . TYR A 1 84 ? 91.962 11.073 75.941 1.00 8.34 84 TYR A N 1
ATOM 634 C CA . TYR A 1 84 ? 93.248 10.877 75.289 1.00 9.06 84 TYR A CA 1
ATOM 635 C C . TYR A 1 84 ? 93.358 11.771 74.045 1.00 9.00 84 TYR A C 1
ATOM 636 O O . TYR A 1 84 ? 94.438 12.325 73.738 1.00 8.27 84 TYR A O 1
ATOM 645 N N . ILE A 1 85 ? 92.243 11.912 73.332 1.00 9.40 85 ILE A N 1
ATOM 646 C CA . ILE A 1 85 ? 92.265 12.704 72.124 1.00 8.94 85 ILE A CA 1
ATOM 647 C C . ILE A 1 85 ? 92.402 14.161 72.540 1.00 9.89 85 ILE A C 1
ATOM 648 O O . ILE A 1 85 ? 93.211 14.865 71.987 1.00 11.62 85 ILE A O 1
ATOM 653 N N . PHE A 1 86 ? 91.668 14.596 73.554 1.00 10.70 86 PHE A N 1
ATOM 654 C CA . PHE A 1 86 ? 91.803 15.969 74.023 1.00 10.79 86 PHE A CA 1
ATOM 655 C C . PHE A 1 86 ? 93.265 16.268 74.390 1.00 10.44 86 PHE A C 1
ATOM 656 O O . PHE A 1 86 ? 93.799 17.296 74.018 1.00 9.56 86 PHE A O 1
ATOM 664 N N . ASP A 1 87 ? 93.881 15.367 75.151 1.00 10.50 87 ASP A N 1
ATOM 665 C CA . ASP A 1 87 ? 95.269 15.539 75.601 1.00 11.40 87 ASP A CA 1
ATOM 666 C C . ASP A 1 87 ? 96.252 15.619 74.447 1.00 10.50 87 ASP A C 1
ATOM 667 O O . ASP A 1 87 ? 97.133 16.508 74.424 1.00 10.82 87 ASP A O 1
ATOM 672 N N . GLU A 1 88 ? 96.120 14.721 73.475 1.00 9.72 88 GLU A N 1
ATOM 673 C CA . GLU A 1 88 ? 97.023 14.690 72.330 1.00 10.47 88 GLU A CA 1
ATOM 674 C C . GLU A 1 88 ? 96.871 15.945 71.463 1.00 8.78 88 GLU A C 1
ATOM 675 O O . GLU A 1 88 ? 97.840 16.444 70.903 1.00 9.75 88 GLU A O 1
ATOM 681 N N . VAL A 1 89 ? 95.647 16.449 71.379 1.00 8.04 89 VAL A N 1
ATOM 682 C CA . VAL A 1 89 ? 95.350 17.667 70.614 1.00 7.45 89 VAL A CA 1
ATOM 683 C C . VAL A 1 89 ? 95.898 18.900 71.341 1.00 8.29 89 VAL A C 1
ATOM 684 O O . VAL A 1 89 ? 96.543 19.725 70.736 1.00 7.97 89 VAL A O 1
ATOM 688 N N . LYS A 1 90 ? 95.662 19.017 72.642 1.00 8.65 90 LYS A N 1
ATOM 689 C CA . LYS A 1 90 ? 96.222 20.145 73.389 1.00 9.54 90 LYS A CA 1
ATOM 690 C C . LYS A 1 90 ? 97.745 20.172 73.272 1.00 10.43 90 LYS A C 1
ATOM 691 O O . LYS A 1 90 ? 98.351 21.208 72.931 1.00 9.75 90 LYS A O 1
ATOM 697 N N . LYS A 1 91 ? 98.380 19.036 73.529 1.00 10.27 91 LYS A N 1
ATOM 698 C CA . LYS A 1 91 ? 99.838 18.951 73.437 1.00 11.70 91 LYS A CA 1
ATOM 699 C C . LYS A 1 91 ? 100.359 19.176 72.007 1.00 11.33 91 LYS A C 1
ATOM 700 O O . LYS A 1 91 ? 101.326 19.905 71.816 1.00 10.58 91 LYS A O 1
ATOM 706 N N . GLY A 1 92 ? 99.659 18.591 71.030 1.00 10.16 92 GLY A N 1
ATOM 707 C CA . GLY A 1 92 ? 100.032 18.638 69.631 1.00 10.06 92 GLY A CA 1
ATOM 708 C C . GLY A 1 92 ? 99.922 20.013 69.008 1.00 9.39 92 GLY A C 1
ATOM 709 O O . GLY A 1 92 ? 100.811 20.432 68.265 1.00 9.08 92 GLY A O 1
ATOM 710 N N . LEU A 1 93 ? 98.863 20.743 69.340 1.00 8.28 93 LEU A N 1
ATOM 711 C CA . LEU A 1 93 ? 98.723 22.126 68.809 1.00 8.22 93 LEU A CA 1
ATOM 712 C C . LEU A 1 93 ? 99.774 23.056 69.427 1.00 8.48 93 LEU A C 1
ATOM 713 O O . LEU A 1 93 ? 100.331 23.948 68.770 1.00 7.20 93 LEU A O 1
ATOM 718 N N . LEU A 1 94 ? 100.043 22.860 70.708 1.00 8.46 94 LEU A N 1
ATOM 719 C CA . LEU A 1 94 ? 101.031 23.703 71.364 1.00 10.17 94 LEU A CA 1
ATOM 720 C C . LEU A 1 94 ? 102.449 23.410 70.840 1.00 11.11 94 LEU A C 1
ATOM 721 O O . LEU A 1 94 ? 103.221 24.346 70.586 1.00 10.75 94 LEU A O 1
ATOM 726 N N . GLU A 1 95 ? 102.774 22.126 70.682 1.00 12.83 95 GLU A N 1
ATOM 727 C CA . GLU A 1 95 ? 104.106 21.686 70.252 1.00 15.65 95 GLU A CA 1
ATOM 728 C C . GLU A 1 95 ? 104.357 22.164 68.839 1.00 15.74 95 GLU A C 1
ATOM 729 O O . GLU A 1 95 ? 105.426 22.674 68.547 1.00 17.63 95 GLU A O 1
ATOM 735 N N . ALA A 1 96 ? 103.371 22.029 67.962 1.00 15.53 96 ALA A N 1
ATOM 736 C CA . ALA A 1 96 ? 103.563 22.351 66.548 1.00 16.06 96 ALA A CA 1
ATOM 737 C C . ALA A 1 96 ? 103.571 23.834 66.212 1.00 15.56 96 ALA A C 1
ATOM 738 O O . ALA A 1 96 ? 104.429 24.277 65.458 1.00 15.92 96 ALA A O 1
ATOM 740 N N . ASP A 1 97 ? 102.637 24.600 66.772 1.00 14.23 97 ASP A N 1
ATOM 741 C CA . ASP A 1 97 ? 102.353 25.970 66.340 1.00 13.35 97 ASP A CA 1
ATOM 742 C C . ASP A 1 97 ? 102.174 26.966 67.482 1.00 12.19 97 ASP A C 1
ATOM 743 O O . ASP A 1 97 ? 101.902 28.133 67.270 1.00 11.96 97 ASP A O 1
ATOM 748 N N . GLY A 1 98 ? 102.353 26.525 68.720 1.00 10.56 98 GLY A N 1
ATOM 749 C CA . GLY A 1 98 ? 102.165 27.389 69.876 1.00 10.55 98 GLY A CA 1
ATOM 750 C C . GLY A 1 98 ? 100.706 27.725 70.179 1.00 9.54 98 GLY A C 1
ATOM 751 O O . GLY A 1 98 ? 100.428 28.567 71.023 1.00 8.39 98 GLY A O 1
ATOM 752 N N . VAL A 1 99 ? 99.787 27.036 69.513 1.00 7.93 99 VAL A N 1
ATOM 753 C CA . VAL A 1 99 ? 98.356 27.317 69.642 1.00 7.75 99 VAL A CA 1
ATOM 754 C C . VAL A 1 99 ? 97.887 26.753 70.999 1.00 7.17 99 VAL A C 1
ATOM 755 O O . VAL A 1 99 ? 98.204 25.612 71.353 1.00 8.17 99 VAL A O 1
ATOM 759 N N . VAL A 1 100 ? 97.097 27.543 71.721 1.00 7.36 100 VAL A N 1
ATOM 760 C CA . VAL A 1 100 ? 96.620 27.233 73.073 1.00 8.21 100 VAL A CA 1
ATOM 761 C C . VAL A 1 100 ? 95.131 26.841 73.103 1.00 8.35 100 VAL A C 1
ATOM 762 O O . VAL A 1 100 ? 94.306 27.485 72.486 1.00 6.87 100 VAL A O 1
ATOM 766 N N . VAL A 1 101 ? 94.804 25.767 73.815 1.00 8.41 101 VAL A N 1
ATOM 767 C CA . VAL A 1 101 ? 93.405 25.469 74.121 1.00 8.84 101 VAL A CA 1
ATOM 768 C C . VAL A 1 101 ? 92.952 26.286 75.338 1.00 9.35 101 VAL A C 1
ATOM 769 O O . VAL A 1 101 ? 93.357 26.007 76.499 1.00 9.22 101 VAL A O 1
ATOM 773 N N . ALA A 1 102 ? 92.181 27.344 75.086 1.00 9.28 102 ALA A N 1
ATOM 774 C CA . ALA A 1 102 ? 91.739 28.246 76.127 1.00 9.52 102 ALA A CA 1
ATOM 775 C C . ALA A 1 102 ? 90.641 27.665 77.011 1.00 10.97 102 ALA A C 1
ATOM 776 O O . ALA A 1 102 ? 90.642 27.897 78.231 1.00 11.42 102 ALA A O 1
ATOM 778 N N . ALA A 1 103 ? 89.732 26.888 76.421 1.00 9.81 103 ALA A N 1
ATOM 779 C CA . ALA A 1 103 ? 88.572 26.369 77.164 1.00 10.44 103 ALA A CA 1
ATOM 780 C C . ALA A 1 103 ? 87.892 25.254 76.388 1.00 10.03 103 ALA A C 1
ATOM 781 O O . ALA A 1 103 ? 87.844 25.315 75.173 1.00 9.17 103 ALA A O 1
ATOM 783 N N . LYS A 1 104 ? 87.396 24.251 77.095 1.00 9.77 104 LYS A N 1
ATOM 784 C CA . LYS A 1 104 ? 86.428 23.297 76.540 1.00 9.64 104 LYS A CA 1
ATOM 785 C C . LYS A 1 104 ? 85.053 23.919 76.765 1.00 8.60 104 LYS A C 1
ATOM 786 O O . LYS A 1 104 ? 84.730 24.317 77.900 1.00 9.38 104 LYS A O 1
ATOM 792 N N . LEU A 1 105 ? 84.215 23.983 75.741 1.00 6.93 105 LEU A N 1
ATOM 793 C CA . LEU A 1 105 ? 82.915 24.637 75.863 1.00 6.89 105 LEU A CA 1
ATOM 794 C C . LEU A 1 105 ? 81.869 23.815 76.617 1.00 7.16 105 LEU A C 1
ATOM 795 O O . LEU A 1 105 ? 80.957 24.380 77.253 1.00 6.55 105 LEU A O 1
ATOM 800 N N . GLY A 1 106 ? 81.995 22.502 76.555 1.00 6.45 106 GLY A N 1
ATOM 801 C CA . GLY A 1 106 ? 81.110 21.641 77.303 1.00 7.24 106 GLY A CA 1
ATOM 802 C C . GLY A 1 106 ? 80.279 20.670 76.500 1.00 7.32 106 GLY A C 1
ATOM 803 O O . GLY A 1 106 ? 79.554 19.854 77.082 1.00 7.28 106 GLY A O 1
ATOM 804 N N . PHE A 1 107 ? 80.328 20.771 75.166 1.00 7.67 107 PHE A N 1
ATOM 805 C CA . PHE A 1 107 ? 79.550 19.896 74.272 1.00 6.76 107 PHE A CA 1
ATOM 806 C C . PHE A 1 107 ? 80.418 19.191 73.239 1.00 7.82 107 PHE A C 1
ATOM 807 O O . PHE A 1 107 ? 81.568 19.572 73.024 1.00 6.53 107 PHE A O 1
ATOM 815 N N . ARG A 1 108 ? 79.856 18.156 72.609 1.00 7.97 108 ARG A N 1
ATOM 816 C CA . ARG A 1 108 ? 80.480 17.423 71.529 1.00 9.35 108 ARG A CA 1
ATOM 817 C C . ARG A 1 108 ? 79.535 17.480 70.341 1.00 9.20 108 ARG A C 1
ATOM 818 O O . ARG A 1 108 ? 78.309 17.393 70.518 1.00 7.96 108 ARG A O 1
ATOM 826 N N . ASP A 1 109 ? 80.084 17.656 69.147 1.00 9.25 109 ASP A N 1
ATOM 827 C CA . ASP A 1 109 ? 79.327 17.559 67.912 1.00 10.18 109 ASP A CA 1
ATOM 828 C C . ASP A 1 109 ? 79.882 16.336 67.169 1.00 10.87 109 ASP A C 1
ATOM 829 O O . ASP A 1 109 ? 80.677 16.474 66.242 1.00 11.47 109 ASP A O 1
ATOM 834 N N . ASP A 1 110 ? 79.503 15.154 67.648 1.00 10.46 110 ASP A N 1
ATOM 835 C CA . ASP A 1 110 ? 80.009 13.878 67.129 1.00 11.10 110 ASP A CA 1
ATOM 836 C C . ASP A 1 110 ? 79.084 13.334 66.035 1.00 11.47 110 ASP A C 1
ATOM 837 O O . ASP A 1 110 ? 77.870 13.575 66.046 1.00 12.55 110 ASP A O 1
ATOM 842 N N . TYR A 1 111 ? 79.641 12.547 65.134 1.00 12.03 111 TYR A N 1
ATOM 843 C CA . TYR A 1 111 ? 78.839 11.614 64.356 1.00 12.38 111 TYR A CA 1
ATOM 844 C C . TYR A 1 111 ? 78.439 10.488 65.287 1.00 12.20 111 TYR A C 1
ATOM 845 O O . TYR A 1 111 ? 79.304 9.857 65.871 1.00 13.90 111 TYR A O 1
ATOM 854 N N . ALA A 1 112 ? 77.135 10.281 65.509 1.00 11.63 112 ALA A N 1
ATOM 855 C CA . ALA A 1 112 ? 76.648 9.263 66.448 1.00 11.67 112 ALA A CA 1
ATOM 856 C C . ALA A 1 112 ? 75.495 8.477 65.827 1.00 11.07 112 ALA A C 1
ATOM 857 O O . ALA A 1 112 ? 75.099 8.749 64.667 1.00 12.36 112 ALA A O 1
ATOM 859 N N . LEU A 1 113 ? 75.029 7.468 66.553 1.00 10.58 113 LEU A N 1
ATOM 860 C CA . LEU A 1 113 ? 73.836 6.713 66.190 1.00 10.42 113 LEU A CA 1
ATOM 861 C C . LEU A 1 113 ? 72.638 7.330 66.927 1.00 10.25 113 LEU A C 1
ATOM 862 O O . LEU A 1 113 ? 72.742 7.711 68.082 1.00 10.43 113 LEU A O 1
ATOM 867 N N . ALA A 1 114 ? 71.519 7.434 66.234 1.00 10.66 114 ALA A N 1
ATOM 868 C CA . ALA A 1 114 ? 70.295 7.997 66.759 1.00 9.87 114 ALA A CA 1
ATOM 869 C C . ALA A 1 114 ? 69.120 7.046 66.520 1.00 10.78 114 ALA A C 1
ATOM 870 O O . ALA A 1 114 ? 69.048 6.387 65.492 1.00 10.25 114 ALA A O 1
ATOM 872 N N . VAL A 1 115 ? 68.218 6.985 67.502 1.00 10.43 115 VAL A N 1
ATOM 873 C CA . VAL A 1 115 ? 66.973 6.231 67.389 1.00 10.34 115 VAL A CA 1
ATOM 874 C C . VAL A 1 115 ? 65.806 7.118 67.754 1.00 10.64 115 VAL A C 1
ATOM 875 O O . VAL A 1 115 ? 65.995 8.226 68.259 1.00 12.17 115 VAL A O 1
ATOM 879 N N . ARG A 1 116 ? 64.589 6.676 67.490 1.00 10.75 116 ARG A N 1
ATOM 880 C CA . ARG A 1 116 ? 63.431 7.399 67.976 1.00 11.54 116 ARG A CA 1
ATOM 881 C C . ARG A 1 116 ? 63.426 7.418 69.533 1.00 11.50 116 ARG A C 1
ATOM 882 O O . ARG A 1 116 ? 63.698 6.414 70.198 1.00 11.66 116 ARG A O 1
ATOM 890 N N . ALA A 1 117 ? 63.105 8.581 70.106 1.00 12.60 117 ALA A N 1
ATOM 891 C CA . ALA A 1 117 ? 63.161 8.753 71.565 1.00 13.20 117 ALA A CA 1
ATOM 892 C C . ALA A 1 117 ? 62.155 7.861 72.322 1.00 14.81 117 ALA A C 1
ATOM 893 O O . ALA A 1 117 ? 62.495 7.238 73.345 1.00 13.76 117 ALA A O 1
ATOM 895 N N . ASP A 1 118 ? 60.922 7.826 71.821 1.00 15.81 118 ASP A N 1
ATOM 896 C CA . ASP A 1 118 ? 59.869 7.026 72.423 1.00 17.42 118 ASP A CA 1
ATOM 897 C C . ASP A 1 118 ? 60.319 5.564 72.542 1.00 16.49 118 ASP A C 1
ATOM 898 O O . ASP A 1 118 ? 60.192 4.991 73.597 1.00 16.90 118 ASP A O 1
ATOM 903 N N . TRP A 1 119 ? 60.881 5.002 71.471 1.00 16.80 119 TRP A N 1
ATOM 904 C CA . TRP A 1 119 ? 61.362 3.622 71.467 1.00 17.03 119 TRP A CA 1
ATOM 905 C C . TRP A 1 119 ? 62.512 3.416 72.443 1.00 17.31 119 TRP A C 1
ATOM 906 O O . TRP A 1 119 ? 62.532 2.417 73.169 1.00 17.16 119 TRP A O 1
ATOM 917 N N . ALA A 1 120 ? 63.490 4.323 72.437 1.00 17.18 120 ALA A N 1
ATOM 918 C CA . ALA A 1 120 ? 64.598 4.284 73.402 1.00 18.52 120 ALA A CA 1
ATOM 919 C C . ALA A 1 120 ? 64.084 4.298 74.843 1.00 19.65 120 ALA A C 1
ATOM 920 O O . ALA A 1 120 ? 64.513 3.509 75.652 1.00 20.21 120 ALA A O 1
ATOM 922 N N . GLU A 1 121 ? 63.182 5.224 75.148 1.00 21.97 121 GLU A N 1
ATOM 923 C CA . GLU A 1 121 ? 62.582 5.353 76.488 1.00 23.64 121 GLU A CA 1
ATOM 924 C C . GLU A 1 121 ? 61.895 4.040 76.960 1.00 23.82 121 GLU A C 1
ATOM 925 O O . GLU A 1 121 ? 62.105 3.591 78.095 1.00 23.50 121 GLU A O 1
ATOM 931 N N . GLU A 1 122 ? 61.084 3.451 76.084 1.00 24.92 122 GLU A N 1
ATOM 932 C CA . GLU A 1 122 ? 60.362 2.191 76.357 1.00 25.83 122 GLU A CA 1
ATOM 933 C C . GLU A 1 122 ? 61.322 1.033 76.661 1.00 25.79 122 GLU A C 1
ATOM 934 O O . GLU A 1 122 ? 61.002 0.133 77.447 1.00 25.75 122 GLU A O 1
ATOM 940 N N . ASN A 1 123 ? 62.485 1.023 76.014 1.00 25.18 123 ASN A N 1
ATOM 941 C CA . ASN A 1 123 ? 63.366 -0.146 76.092 1.00 24.33 123 ASN A CA 1
ATOM 942 C C . ASN A 1 123 ? 64.618 0.062 76.908 1.00 24.11 123 ASN A C 1
ATOM 943 O O . ASN A 1 123 ? 65.479 -0.817 76.940 1.00 24.34 123 ASN A O 1
ATOM 948 N N . GLY A 1 124 ? 64.704 1.210 77.580 1.00 23.19 124 GLY A N 1
ATOM 949 C CA . GLY A 1 124 ? 65.830 1.556 78.438 1.00 22.57 124 GLY A CA 1
ATOM 950 C C . GLY A 1 124 ? 67.143 1.779 77.702 1.00 22.10 124 GLY A C 1
ATOM 951 O O . GLY A 1 124 ? 68.209 1.583 78.275 1.00 22.66 124 GLY A O 1
ATOM 952 N N . VAL A 1 125 ? 67.074 2.187 76.436 1.00 20.29 125 VAL A N 1
ATOM 953 C CA . VAL A 1 125 ? 68.266 2.270 75.594 1.00 19.33 125 VAL A CA 1
ATOM 954 C C . VAL A 1 125 ? 68.903 3.653 75.677 1.00 18.45 125 VAL A C 1
ATOM 955 O O . VAL A 1 125 ? 68.248 4.669 75.411 1.00 15.92 125 VAL A O 1
ATOM 959 N N . GLU A 1 126 ? 70.182 3.677 76.056 1.00 18.39 126 GLU A N 1
ATOM 960 C CA . GLU A 1 126 ? 70.936 4.936 76.257 1.00 18.80 126 GLU A CA 1
ATOM 961 C C . GLU A 1 126 ? 72.279 4.961 75.524 1.00 18.02 126 GLU A C 1
ATOM 962 O O . GLU A 1 126 ? 72.834 6.024 75.286 1.00 16.77 126 GLU A O 1
ATOM 968 N N . LYS A 1 127 ? 72.837 3.790 75.241 1.00 16.97 127 LYS A N 1
ATOM 969 C CA . LYS A 1 127 ? 74.161 3.704 74.626 1.00 17.30 127 LYS A CA 1
ATOM 970 C C . LYS A 1 127 ? 74.164 2.636 73.543 1.00 16.02 127 LYS A C 1
ATOM 971 O O . LYS A 1 127 ? 73.242 1.824 73.474 1.00 15.63 127 LYS A O 1
ATOM 977 N N . ILE A 1 128 ? 75.195 2.652 72.701 1.00 15.77 128 ILE A N 1
ATOM 978 C CA . ILE A 1 128 ? 75.235 1.743 71.567 1.00 15.19 128 ILE A CA 1
ATOM 979 C C . ILE A 1 128 ? 75.218 0.275 72.008 1.00 15.36 128 ILE A C 1
ATOM 980 O O . ILE A 1 128 ? 74.586 -0.512 71.336 1.00 14.44 128 ILE A O 1
ATOM 985 N N . SER A 1 129 ? 75.881 -0.092 73.111 1.00 16.01 129 SER A N 1
ATOM 986 C CA . SER A 1 129 ? 75.872 -1.516 73.554 1.00 17.52 129 SER A CA 1
ATOM 987 C C . SER A 1 129 ? 74.494 -2.028 73.961 1.00 17.70 129 SER A C 1
ATOM 988 O O . SER A 1 129 ? 74.252 -3.249 73.917 1.00 17.17 129 SER A O 1
ATOM 991 N N . ASP A 1 130 ? 73.599 -1.115 74.356 1.00 18.50 130 ASP A N 1
ATOM 992 C CA . ASP A 1 130 ? 72.205 -1.486 74.645 1.00 18.80 130 ASP A CA 1
ATOM 993 C C . ASP A 1 130 ? 71.430 -1.986 73.405 1.00 19.22 130 ASP A C 1
ATOM 994 O O . ASP A 1 130 ? 70.357 -2.573 73.552 1.00 17.54 130 ASP A O 1
ATOM 999 N N . LEU A 1 131 ? 71.929 -1.712 72.195 1.00 19.35 131 LEU A N 1
ATOM 1000 C CA . LEU A 1 131 ? 71.273 -2.180 70.956 1.00 19.92 131 LEU A CA 1
ATOM 1001 C C . LEU A 1 131 ? 71.472 -3.664 70.655 1.00 20.69 131 LEU A C 1
ATOM 1002 O O . LEU A 1 131 ? 70.698 -4.247 69.882 1.00 20.75 131 LEU A O 1
ATOM 1007 N N . ALA A 1 132 ? 72.510 -4.263 71.229 1.00 21.85 132 ALA A N 1
ATOM 1008 C CA . ALA A 1 132 ? 72.846 -5.664 70.946 1.00 22.94 132 ALA A CA 1
ATOM 1009 C C . ALA A 1 132 ? 71.641 -6.584 71.060 1.00 23.59 132 ALA A C 1
ATOM 1010 O O . ALA A 1 132 ? 71.396 -7.410 70.174 1.00 22.90 132 ALA A O 1
ATOM 1012 N N . GLU A 1 133 ? 70.885 -6.420 72.146 1.00 24.49 133 GLU A N 1
ATOM 1013 C CA . GLU A 1 133 ? 69.712 -7.245 72.419 1.00 25.10 133 GLU A CA 1
ATOM 1014 C C . GLU A 1 133 ? 68.667 -7.080 71.326 1.00 24.37 133 GLU A C 1
ATOM 1015 O O . GLU A 1 133 ? 67.904 -7.997 71.063 1.00 24.19 133 GLU A O 1
ATOM 1021 N N . PHE A 1 134 ? 68.593 -5.883 70.732 1.00 22.89 134 PHE A N 1
ATOM 1022 C CA . PHE A 1 134 ? 67.542 -5.558 69.762 1.00 22.75 134 PHE A CA 1
ATOM 1023 C C . PHE A 1 134 ? 67.988 -5.560 68.303 1.00 22.74 134 PHE A C 1
ATOM 1024 O O . PHE A 1 134 ? 67.149 -5.439 67.420 1.00 22.47 134 PHE A O 1
ATOM 1032 N N . ALA A 1 135 ? 69.282 -5.735 68.052 1.00 23.69 135 ALA A N 1
ATOM 1033 C CA . ALA A 1 135 ? 69.873 -5.489 66.725 1.00 24.06 135 ALA A CA 1
ATOM 1034 C C . ALA A 1 135 ? 69.247 -6.324 65.611 1.00 24.53 135 ALA A C 1
ATOM 1035 O O . ALA A 1 135 ? 69.097 -5.849 64.488 1.00 22.78 135 ALA A O 1
ATOM 1037 N N . ASP A 1 136 ? 68.879 -7.562 65.924 1.00 24.34 136 ASP A N 1
ATOM 1038 C CA . ASP A 1 136 ? 68.299 -8.457 64.937 1.00 25.46 136 ASP A CA 1
ATOM 1039 C C . ASP A 1 136 ? 66.837 -8.124 64.645 1.00 24.67 136 ASP A C 1
ATOM 1040 O O . ASP A 1 136 ? 66.224 -8.736 63.767 1.00 26.39 136 ASP A O 1
ATOM 1045 N N . GLN A 1 137 ? 66.280 -7.147 65.361 1.00 23.09 137 GLN A N 1
ATOM 1046 C CA . GLN A 1 137 ? 64.959 -6.612 65.074 1.00 22.56 137 GLN A CA 1
ATOM 1047 C C . GLN A 1 137 ? 65.001 -5.201 64.471 1.00 20.48 137 GLN A C 1
ATOM 1048 O O . GLN A 1 137 ? 63.960 -4.678 64.104 1.00 21.10 137 GLN A O 1
ATOM 1054 N N . LEU A 1 138 ? 66.180 -4.584 64.377 1.00 17.95 138 LEU A N 1
ATOM 1055 C CA . LEU A 1 138 ? 66.274 -3.178 63.976 1.00 16.57 138 LEU A CA 1
ATOM 1056 C C . LEU A 1 138 ? 66.804 -2.990 62.564 1.00 15.26 138 LEU A C 1
ATOM 1057 O O . LEU A 1 138 ? 67.640 -3.767 62.067 1.00 15.54 138 LEU A O 1
ATOM 1062 N N . VAL A 1 139 ? 66.270 -1.970 61.904 1.00 13.23 139 VAL A N 1
ATOM 1063 C CA . VAL A 1 139 ? 66.665 -1.619 60.559 1.00 12.10 139 VAL A CA 1
ATOM 1064 C C . VAL A 1 139 ? 67.577 -0.415 60.684 1.00 11.92 139 VAL A C 1
ATOM 1065 O O . VAL A 1 139 ? 67.200 0.568 61.285 1.00 11.53 139 VAL A O 1
ATOM 1069 N N . PHE A 1 140 ? 68.775 -0.527 60.122 1.00 11.57 140 PHE A N 1
ATOM 1070 C CA . PHE A 1 140 ? 69.765 0.550 60.090 1.00 12.21 140 PHE A CA 1
ATOM 1071 C C . PHE A 1 140 ? 69.687 1.233 58.726 1.00 12.97 140 PHE A C 1
ATOM 1072 O O . PHE A 1 140 ? 69.644 0.571 57.694 1.00 12.69 140 PHE A O 1
ATOM 1080 N N . GLY A 1 141 ? 69.669 2.556 58.725 1.00 13.07 141 GLY A N 1
ATOM 1081 C CA . GLY A 1 141 ? 69.601 3.326 57.502 1.00 13.87 141 GLY A CA 1
ATOM 1082 C C . GLY A 1 141 ? 70.923 4.025 57.353 1.00 16.05 141 GLY A C 1
ATOM 1083 O O . GLY A 1 141 ? 71.350 4.714 58.264 1.00 15.32 141 GLY A O 1
ATOM 1084 N N . SER A 1 142 ? 71.563 3.825 56.210 1.00 18.08 142 SER A N 1
ATOM 1085 C CA . SER A 1 142 ? 72.946 4.210 56.025 1.00 20.39 142 SER A CA 1
ATOM 1086 C C . SER A 1 142 ? 73.202 4.681 54.620 1.00 22.01 142 SER A C 1
ATOM 1087 O O . SER A 1 142 ? 72.828 4.013 53.674 1.00 21.83 142 SER A O 1
ATOM 1090 N N . ASP A 1 143 ? 73.925 5.782 54.474 1.00 23.78 143 ASP A N 1
ATOM 1091 C CA . ASP A 1 143 ? 74.498 6.100 53.169 1.00 25.68 143 ASP A CA 1
ATOM 1092 C C . ASP A 1 143 ? 75.498 4.979 52.804 1.00 26.65 143 ASP A C 1
ATOM 1093 O O . ASP A 1 143 ? 76.000 4.278 53.700 1.00 26.65 143 ASP A O 1
ATOM 1098 N N . PRO A 1 144 ? 75.736 4.766 51.510 1.00 27.93 144 PRO A N 1
ATOM 1099 C CA . PRO A 1 144 ? 76.615 3.673 51.036 1.00 29.13 144 PRO A CA 1
ATOM 1100 C C . PRO A 1 144 ? 78.057 3.718 51.554 1.00 30.02 144 PRO A C 1
ATOM 1101 O O . PRO A 1 144 ? 78.642 2.649 51.801 1.00 30.93 144 PRO A O 1
ATOM 1105 N N . GLU A 1 145 ? 78.614 4.924 51.707 1.00 30.64 145 GLU A N 1
ATOM 1106 C CA . GLU A 1 145 ? 79.988 5.094 52.180 1.00 31.08 145 GLU A CA 1
ATOM 1107 C C . GLU A 1 145 ? 80.141 4.656 53.631 1.00 30.53 145 GLU A C 1
ATOM 1108 O O . GLU A 1 145 ? 81.150 4.044 53.978 1.00 30.39 145 GLU A O 1
ATOM 1114 N N . PHE A 1 146 ? 79.163 4.989 54.478 1.00 29.32 146 PHE A N 1
ATOM 1115 C CA . PHE A 1 146 ? 79.229 4.649 55.901 1.00 28.95 146 PHE A CA 1
ATOM 1116 C C . PHE A 1 146 ? 79.036 3.148 56.135 1.00 29.28 146 PHE A C 1
ATOM 1117 O O . PHE A 1 146 ? 79.606 2.587 57.072 1.00 28.37 146 PHE A O 1
ATOM 1125 N N . ALA A 1 147 ? 78.251 2.507 55.268 1.00 29.36 147 ALA A N 1
ATOM 1126 C CA . ALA A 1 147 ? 77.995 1.074 55.365 1.00 30.16 147 ALA A CA 1
ATOM 1127 C C . ALA A 1 147 ? 79.205 0.245 54.898 1.00 30.59 147 ALA A C 1
ATOM 1128 O O . ALA A 1 147 ? 79.429 -0.856 55.413 1.00 30.59 147 ALA A O 1
ATOM 1130 N N . SER A 1 148 ? 79.970 0.779 53.939 1.00 30.97 148 SER A N 1
ATOM 1131 C CA . SER A 1 148 ? 81.069 0.044 53.299 1.00 31.52 148 SER A CA 1
ATOM 1132 C C . SER A 1 148 ? 82.474 0.306 53.874 1.00 31.61 148 SER A C 1
ATOM 1133 O O . SER A 1 148 ? 83.243 -0.640 54.068 1.00 31.23 148 SER A O 1
ATOM 1136 N N . ARG A 1 149 ? 82.809 1.568 54.150 1.00 31.23 149 ARG A N 1
ATOM 1137 C CA . ARG A 1 149 ? 84.186 1.932 54.520 1.00 31.65 149 ARG A CA 1
ATOM 1138 C C . ARG A 1 149 ? 84.581 1.384 55.908 1.00 30.88 149 ARG A C 1
ATOM 1139 O O . ARG A 1 149 ? 83.736 1.304 56.803 1.00 29.69 149 ARG A O 1
ATOM 1147 N N . PRO A 1 150 ? 85.856 0.994 56.087 1.00 30.18 150 PRO A N 1
ATOM 1148 C CA . PRO A 1 150 ? 86.266 0.237 57.288 1.00 29.70 150 PRO A CA 1
ATOM 11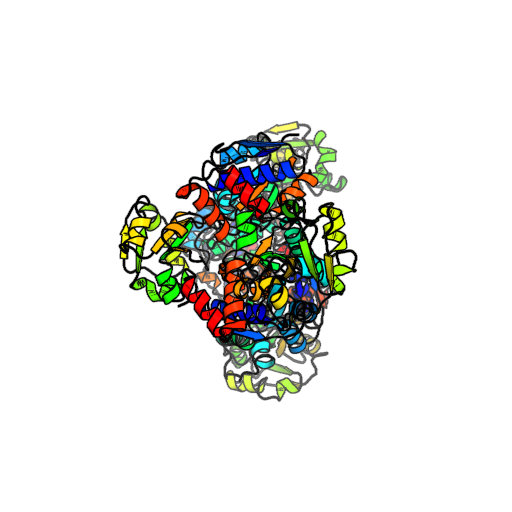49 C C . PRO A 1 150 ? 86.022 0.930 58.641 1.00 29.36 150 PRO A C 1
ATOM 1150 O O . PRO A 1 150 ? 85.879 0.244 59.651 1.00 28.89 150 PRO A O 1
ATOM 1154 N N . ASP A 1 151 ? 85.960 2.256 58.659 1.00 28.75 151 ASP A N 1
ATOM 1155 C CA . ASP A 1 151 ? 85.805 2.984 59.917 1.00 28.37 151 ASP A CA 1
ATOM 1156 C C . ASP A 1 151 ? 84.377 3.476 60.141 1.00 26.88 151 ASP A C 1
ATOM 1157 O O . ASP A 1 151 ? 84.132 4.309 61.005 1.00 27.00 151 ASP A O 1
ATOM 1162 N N . GLY A 1 152 ? 83.429 2.932 59.373 1.00 24.71 152 GLY A N 1
ATOM 1163 C CA . GLY A 1 152 ? 82.020 3.240 59.562 1.00 23.39 152 GLY A CA 1
ATOM 1164 C C . GLY A 1 152 ? 81.269 2.108 60.231 1.00 21.53 152 GLY A C 1
ATOM 1165 O O . GLY A 1 152 ? 81.673 1.600 61.279 1.00 20.29 152 GLY A O 1
ATOM 1166 N N . LEU A 1 153 ? 80.158 1.722 59.626 1.00 20.69 153 LEU A N 1
ATOM 1167 C CA . LEU A 1 153 ? 79.372 0.597 60.101 1.00 20.14 153 LEU A CA 1
ATOM 1168 C C . LEU A 1 153 ? 80.210 -0.651 60.421 1.00 19.82 153 LEU A C 1
ATOM 1169 O O . LEU A 1 153 ? 79.990 -1.265 61.463 1.00 19.61 153 LEU A O 1
ATOM 1174 N N . PRO A 1 154 ? 81.151 -1.047 59.563 1.00 19.70 154 PRO A N 1
ATOM 1175 C CA . PRO A 1 154 ? 82.030 -2.187 59.882 1.00 18.84 154 PRO A CA 1
ATOM 1176 C C . PRO A 1 154 ? 82.805 -2.042 61.211 1.00 18.70 154 PRO A C 1
ATOM 1177 O O . PRO A 1 154 ? 82.983 -3.037 61.897 1.00 16.80 154 PRO A O 1
ATOM 1181 N N . GLN A 1 155 ? 83.236 -0.831 61.560 1.00 18.12 155 GLN A N 1
ATOM 1182 C CA . GLN A 1 155 ? 83.897 -0.581 62.859 1.00 19.11 155 GLN A CA 1
ATOM 1183 C C . GLN A 1 155 ? 82.947 -0.731 64.049 1.00 18.22 155 GLN A C 1
ATOM 1184 O O . GLN A 1 155 ? 83.287 -1.341 65.061 1.00 17.48 155 GLN A O 1
ATOM 1190 N N . ILE A 1 156 ? 81.736 -0.204 63.928 1.00 17.36 156 ILE A N 1
ATOM 1191 C CA . ILE A 1 156 ? 80.756 -0.351 64.978 1.00 17.78 156 ILE A CA 1
ATOM 1192 C C . ILE A 1 156 ? 80.496 -1.839 65.192 1.00 17.90 156 ILE A C 1
ATOM 1193 O O . ILE A 1 156 ? 80.426 -2.330 66.328 1.00 17.81 156 ILE A O 1
ATOM 1198 N N . LYS A 1 157 ? 80.336 -2.558 64.095 1.00 18.75 157 LYS A N 1
ATOM 1199 C CA . LYS A 1 157 ? 80.029 -3.982 64.188 1.00 20.16 157 LYS A CA 1
ATOM 1200 C C . LYS A 1 157 ? 81.192 -4.737 64.857 1.00 20.68 157 LYS A C 1
ATOM 1201 O O . LYS A 1 157 ? 80.963 -5.630 65.659 1.00 21.67 157 LYS A O 1
ATOM 1207 N N . LYS A 1 158 ? 82.424 -4.343 64.553 1.00 21.59 158 LYS A N 1
ATOM 1208 C CA . LYS A 1 158 ? 83.643 -4.975 65.106 1.00 21.58 158 LYS A CA 1
ATOM 1209 C C . LYS A 1 158 ? 83.851 -4.682 66.594 1.00 21.00 158 LYS A C 1
ATOM 1210 O O . LYS A 1 158 ? 84.165 -5.575 67.391 1.00 20.42 158 LYS A O 1
ATOM 1216 N N . VAL A 1 159 ? 83.667 -3.424 66.973 1.00 19.04 159 VAL A N 1
ATOM 1217 C CA . VAL A 1 159 ? 83.789 -3.000 68.362 1.00 18.31 159 VAL A CA 1
ATOM 1218 C C . VAL A 1 159 ? 82.650 -3.510 69.239 1.00 18.17 159 VAL A C 1
ATOM 1219 O O . VAL A 1 159 ? 82.893 -3.886 70.375 1.00 18.58 159 VAL A O 1
ATOM 1223 N N . TYR A 1 160 ? 81.415 -3.510 68.737 1.00 17.66 160 TYR A N 1
ATOM 1224 C CA . TYR A 1 160 ? 80.258 -3.826 69.574 1.00 17.60 160 TYR A CA 1
ATOM 1225 C C . TYR A 1 160 ? 79.779 -5.287 69.432 1.00 18.76 160 TYR A C 1
ATOM 1226 O O . TYR A 1 160 ? 79.041 -5.778 70.277 1.00 18.84 160 TYR A O 1
ATOM 1235 N N . GLY A 1 161 ? 80.199 -5.953 68.363 1.00 20.24 161 GLY A N 1
ATOM 1236 C CA . GLY A 1 161 ? 79.964 -7.390 68.178 1.00 21.39 161 GLY A CA 1
ATOM 1237 C C . GLY A 1 161 ? 78.515 -7.771 67.901 1.00 22.71 161 GLY A C 1
ATOM 1238 O O . GLY A 1 161 ? 78.000 -8.759 68.437 1.00 23.72 161 GLY A O 1
ATOM 1239 N N . PHE A 1 162 ? 77.829 -6.975 67.097 1.00 23.03 162 PHE A N 1
ATOM 1240 C CA . PHE A 1 162 ? 76.507 -7.342 66.628 1.00 23.25 162 PHE A CA 1
ATOM 1241 C C . PHE A 1 162 ? 76.320 -6.852 65.191 1.00 23.32 162 PHE A C 1
ATOM 1242 O O . PHE A 1 162 ? 77.160 -6.123 64.660 1.00 23.16 162 PHE A O 1
ATOM 1250 N N . GLU A 1 163 ? 75.229 -7.291 64.583 1.00 22.92 163 GLU A N 1
ATOM 1251 C CA . GLU A 1 163 ? 74.797 -6.836 63.262 1.00 23.36 163 GLU A CA 1
ATOM 1252 C C . GLU A 1 163 ? 73.308 -6.574 63.277 1.00 22.02 163 GLU A C 1
ATOM 1253 O O . GLU A 1 163 ? 72.572 -7.186 64.057 1.00 22.68 163 GLU A O 1
ATOM 1259 N N . PHE A 1 164 ? 72.851 -5.685 62.402 1.00 21.17 164 PHE A N 1
ATOM 1260 C CA . PHE A 1 164 ? 71.427 -5.371 62.326 1.00 20.62 164 PHE A CA 1
ATOM 1261 C C . PHE A 1 164 ? 70.641 -6.373 61.476 1.00 20.40 164 PHE A C 1
ATOM 1262 O O . PHE A 1 164 ? 71.223 -7.086 60.691 1.00 21.48 164 PHE A O 1
ATOM 1270 N N . LYS A 1 165 ? 69.310 -6.372 61.624 1.00 20.75 165 LYS A N 1
ATOM 1271 C CA . LYS A 1 165 ? 68.379 -7.176 60.819 1.00 20.14 165 LYS A CA 1
ATOM 1272 C C . LYS A 1 165 ? 68.535 -6.871 59.328 1.00 19.40 165 LYS A C 1
ATOM 1273 O O . LYS A 1 165 ? 68.596 -7.762 58.477 1.00 18.71 165 LYS A O 1
ATOM 1279 N N . GLU A 1 166 ? 68.591 -5.588 59.027 1.00 18.16 166 GLU A N 1
ATOM 1280 C CA . GLU A 1 166 ? 68.588 -5.097 57.666 1.00 17.61 166 GLU A CA 1
ATOM 1281 C C . GLU A 1 166 ? 69.366 -3.807 57.650 1.00 16.18 166 GLU A C 1
ATOM 1282 O O . GLU A 1 166 ? 69.389 -3.083 58.656 1.00 15.54 166 GLU A O 1
ATOM 1288 N N . VAL A 1 167 ? 70.013 -3.544 56.526 1.00 15.16 167 VAL A N 1
ATOM 1289 C CA . VAL A 1 167 ? 70.663 -2.289 56.278 1.00 15.02 167 VAL A CA 1
ATOM 1290 C C . VAL A 1 167 ? 70.066 -1.757 54.993 1.00 15.00 167 VAL A C 1
ATOM 1291 O O . VAL A 1 167 ? 70.191 -2.367 53.914 1.00 13.32 167 VAL A O 1
ATOM 1295 N N . LYS A 1 168 ? 69.393 -0.626 55.107 1.00 15.37 168 LYS A N 1
ATOM 1296 C CA . LYS A 1 168 ? 68.784 0.032 53.948 1.00 16.58 168 LYS A CA 1
ATOM 1297 C C . LYS A 1 168 ? 69.670 1.177 53.512 1.00 18.78 168 LYS A C 1
ATOM 1298 O O . LYS A 1 168 ? 70.014 2.028 54.306 1.00 19.19 168 LYS A O 1
ATOM 1304 N N . GLN A 1 169 ? 70.062 1.194 52.245 1.00 21.16 169 GLN A N 1
ATOM 1305 C CA . GLN A 1 169 ? 70.931 2.245 51.720 1.00 22.68 169 GLN A CA 1
ATOM 1306 C C . GLN A 1 169 ? 70.074 3.432 51.426 1.00 23.39 169 GLN A C 1
ATOM 1307 O O . GLN A 1 169 ? 69.010 3.303 50.837 1.00 22.83 169 GLN A O 1
ATOM 1313 N N . MET A 1 170 ? 70.538 4.596 51.829 1.00 23.79 170 MET A N 1
ATOM 1314 C CA . MET A 1 170 ? 69.842 5.823 51.503 1.00 25.30 170 MET A CA 1
ATOM 1315 C C . MET A 1 170 ? 70.759 6.962 51.770 1.00 26.36 170 MET A C 1
ATOM 1316 O O . MET A 1 170 ? 71.583 6.902 52.694 1.00 26.83 170 MET A O 1
ATOM 1321 N N . GLU A 1 171 ? 70.595 8.022 50.991 1.00 27.66 171 GLU A N 1
ATOM 1322 C CA . GLU A 1 171 ? 71.424 9.206 51.130 1.00 28.42 171 GLU A CA 1
ATOM 1323 C C . GLU A 1 171 ? 70.866 10.075 52.257 1.00 29.10 171 GLU A C 1
ATOM 1324 O O . GLU A 1 171 ? 69.707 9.947 52.636 1.00 29.74 171 GLU A O 1
ATOM 1330 N N . PRO A 1 172 ? 71.692 10.943 52.821 1.00 29.87 172 PRO A N 1
ATOM 1331 C CA . PRO A 1 172 ? 71.259 11.746 53.978 1.00 29.74 172 PRO A CA 1
ATOM 1332 C C . PRO A 1 172 ? 70.101 12.741 53.780 1.00 29.47 172 PRO A C 1
ATOM 1333 O O . PRO A 1 172 ? 69.570 13.180 54.787 1.00 29.38 172 PRO A O 1
ATOM 1337 N N . THR A 1 173 ? 69.686 13.079 52.565 1.00 29.00 173 THR A N 1
ATOM 1338 C CA . THR A 1 173 ? 68.718 14.176 52.417 1.00 28.89 173 THR A CA 1
ATOM 1339 C C . THR A 1 173 ? 67.333 13.927 53.076 1.00 27.41 173 THR A C 1
ATOM 1340 O O . THR A 1 173 ? 66.767 14.839 53.691 1.00 28.40 173 THR A O 1
ATOM 1344 N N . LEU A 1 174 ? 66.813 12.707 52.978 1.00 25.95 174 LEU A N 1
ATOM 1345 C CA . LEU A 1 174 ? 65.485 12.410 53.519 1.00 24.69 174 LEU A CA 1
ATOM 1346 C C . LEU A 1 174 ? 65.582 11.344 54.617 1.00 23.04 174 LEU A C 1
ATOM 1347 O O . LEU A 1 174 ? 64.608 10.661 54.892 1.00 21.72 174 LEU A O 1
ATOM 1352 N N . MET A 1 175 ? 66.764 11.217 55.227 1.00 20.78 175 MET A N 1
ATOM 1353 C CA . MET A 1 175 ? 67.017 10.232 56.271 1.00 20.15 175 MET A CA 1
ATOM 1354 C C . MET A 1 175 ? 66.275 10.486 57.582 1.00 17.96 175 MET A C 1
ATOM 1355 O O . MET A 1 175 ? 65.830 9.548 58.232 1.00 16.10 175 MET A O 1
ATOM 1360 N N . TYR A 1 176 ? 66.170 11.750 57.995 1.00 15.81 176 TYR A N 1
ATOM 1361 C CA . TYR A 1 176 ? 65.396 12.039 59.183 1.00 14.14 176 TYR A CA 1
ATOM 1362 C C . TYR A 1 176 ? 63.923 11.711 58.944 1.00 14.09 176 TYR A C 1
ATOM 1363 O O . TYR A 1 176 ? 63.240 11.217 59.839 1.00 14.37 176 TYR A O 1
ATOM 1372 N N . GLU A 1 177 ? 63.440 12.002 57.734 1.00 13.82 177 GLU A N 1
ATOM 1373 C CA . GLU A 1 177 ? 62.087 11.697 57.309 1.00 14.09 177 GLU A CA 1
ATOM 1374 C C . GLU A 1 177 ? 61.864 10.169 57.384 1.00 12.68 177 GLU A C 1
ATOM 1375 O O . GLU A 1 177 ? 60.818 9.694 57.817 1.00 12.07 177 GLU A O 1
ATOM 1381 N N . ALA A 1 178 ? 62.882 9.432 56.974 1.00 11.99 178 ALA A N 1
ATOM 1382 C CA . ALA A 1 178 ? 62.827 7.961 56.932 1.00 11.81 178 ALA A CA 1
ATOM 1383 C C . ALA A 1 178 ? 62.721 7.383 58.335 1.00 11.35 178 ALA A C 1
ATOM 1384 O O . ALA A 1 178 ? 61.958 6.442 58.545 1.00 11.72 178 ALA A O 1
ATOM 1386 N N . ILE A 1 179 ? 63.490 7.910 59.285 1.00 12.06 179 ILE A N 1
ATOM 1387 C CA . ILE A 1 179 ? 63.375 7.438 60.655 1.00 12.15 179 ILE A CA 1
ATOM 1388 C C . ILE A 1 179 ? 62.044 7.880 61.280 1.00 12.74 179 ILE A C 1
ATOM 1389 O O . ILE A 1 179 ? 61.390 7.098 61.947 1.00 12.98 179 ILE A O 1
ATOM 1394 N N . LYS A 1 180 ? 61.584 9.088 60.999 1.00 14.70 180 LYS A N 1
ATOM 1395 C CA . LYS A 1 180 ? 60.275 9.509 61.509 1.00 15.74 180 LYS A CA 1
ATOM 1396 C C . LYS A 1 180 ? 59.154 8.620 60.933 1.00 16.10 180 LYS A C 1
ATOM 1397 O O . LYS A 1 180 ? 58.226 8.238 61.633 1.00 17.00 180 LYS A O 1
ATOM 1403 N N . ASN A 1 181 ? 59.268 8.250 59.667 1.00 16.53 181 ASN A N 1
ATOM 1404 C CA . ASN A 1 181 ? 58.249 7.450 58.993 1.00 16.04 181 ASN A CA 1
ATOM 1405 C C . ASN A 1 181 ? 58.419 5.957 59.281 1.00 15.08 181 ASN A C 1
ATOM 1406 O O . ASN A 1 181 ? 57.680 5.136 58.752 1.00 14.36 181 ASN A O 1
ATOM 1411 N N . LYS A 1 182 ? 59.427 5.617 60.083 1.00 13.98 182 LYS A N 1
ATOM 1412 C CA . LYS A 1 182 ? 59.656 4.234 60.541 1.00 13.93 182 LYS A CA 1
ATOM 1413 C C . LYS A 1 182 ? 60.127 3.313 59.420 1.00 12.56 182 LYS A C 1
ATOM 1414 O O . LYS A 1 182 ? 60.051 2.102 59.534 1.00 12.55 182 LYS A O 1
ATOM 1420 N N . GLN A 1 183 ? 60.633 3.886 58.336 1.00 11.74 183 GLN A N 1
ATOM 1421 C CA . GLN A 1 183 ? 61.319 3.101 57.295 1.00 11.28 183 GLN A CA 1
ATOM 1422 C C . GLN A 1 183 ? 62.591 2.425 57.839 1.00 11.26 183 GLN A C 1
ATOM 1423 O O . GLN A 1 183 ? 62.934 1.315 57.422 1.00 10.68 183 GLN A O 1
ATOM 1429 N N . VAL A 1 184 ? 63.291 3.150 58.717 1.00 10.48 184 VAL A N 1
ATOM 1430 C CA . VAL A 1 184 ? 64.462 2.691 59.451 1.00 10.48 184 VAL A CA 1
ATOM 1431 C C . VAL A 1 184 ? 64.254 2.993 60.948 1.00 10.93 184 VAL A C 1
ATOM 1432 O O . VAL A 1 184 ? 63.368 3.767 61.308 1.00 10.57 184 VAL A O 1
ATOM 1436 N N . ASP A 1 185 ? 65.051 2.349 61.794 1.00 9.81 185 ASP A N 1
ATOM 1437 C CA . ASP A 1 185 ? 65.006 2.500 63.249 1.00 10.91 185 ASP A CA 1
ATOM 1438 C C . ASP A 1 185 ? 66.274 3.152 63.846 1.00 10.29 185 ASP A C 1
ATOM 1439 O O . ASP A 1 185 ? 66.273 3.632 64.992 1.00 10.01 185 ASP A O 1
ATOM 1444 N N . VAL A 1 186 ? 67.367 3.083 63.112 1.00 9.94 186 VAL A N 1
ATOM 1445 C CA . VAL A 1 186 ? 68.636 3.644 63.547 1.00 10.32 186 VAL A CA 1
ATOM 1446 C C . VAL A 1 186 ? 69.287 4.373 62.370 1.00 10.87 186 VAL A C 1
ATOM 1447 O O . VAL A 1 186 ? 69.326 3.858 61.267 1.00 10.60 186 VAL A O 1
ATOM 1451 N N . ILE A 1 187 ? 69.818 5.570 62.604 1.00 10.15 187 ILE A N 1
ATOM 1452 C CA . ILE A 1 187 ? 70.563 6.317 61.594 1.00 10.56 187 ILE A CA 1
ATOM 1453 C C . ILE A 1 187 ? 71.790 6.957 62.214 1.00 10.86 187 ILE A C 1
ATOM 1454 O O . ILE A 1 187 ? 71.815 7.222 63.423 1.00 9.62 187 ILE A O 1
ATOM 1459 N N . PRO A 1 188 ? 72.796 7.243 61.401 1.00 12.31 188 PRO A N 1
ATOM 1460 C CA . PRO A 1 188 ? 73.891 8.111 61.866 1.00 11.92 188 PRO A CA 1
ATOM 1461 C C . PRO A 1 188 ? 73.414 9.550 61.830 1.00 12.14 188 PRO A C 1
ATOM 1462 O O . PRO A 1 188 ? 72.665 9.940 60.931 1.00 13.39 188 PRO A O 1
ATOM 1466 N N . ALA A 1 189 ? 73.779 10.323 62.847 1.00 11.70 189 ALA A N 1
ATOM 1467 C CA . ALA A 1 189 ? 73.317 11.716 63.001 1.00 11.35 189 ALA A CA 1
ATOM 1468 C C . ALA A 1 189 ? 74.404 12.496 63.727 1.00 11.18 189 ALA A C 1
ATOM 1469 O O . ALA A 1 189 ? 75.110 11.927 64.544 1.00 11.50 189 ALA A O 1
ATOM 1471 N N . TYR A 1 190 ? 74.485 13.795 63.485 1.00 10.22 190 TYR A N 1
ATOM 1472 C CA . TYR A 1 190 ? 75.392 14.655 64.295 1.00 9.59 190 TYR A CA 1
ATOM 1473 C C . TYR A 1 190 ? 74.690 15.055 65.572 1.00 9.62 190 TYR A C 1
ATOM 1474 O O . TYR A 1 190 ? 73.499 15.416 65.527 1.00 8.56 190 TYR A O 1
ATOM 1483 N N . THR A 1 191 ? 75.407 15.035 66.688 1.00 8.79 191 THR A N 1
ATOM 1484 C CA . THR A 1 191 ? 74.785 15.155 67.995 1.00 9.11 191 THR A CA 1
ATOM 1485 C C . THR A 1 191 ? 74.134 16.483 68.251 1.00 8.94 191 THR A C 1
ATOM 1486 O O . THR A 1 191 ? 73.209 16.540 69.053 1.00 9.59 191 THR A O 1
ATOM 1490 N N . THR A 1 192 ? 74.620 17.551 67.636 1.00 8.23 192 THR A N 1
ATOM 1491 C CA . THR A 1 192 ? 73.973 18.890 67.808 1.00 7.69 192 THR A CA 1
ATOM 1492 C C . THR A 1 192 ? 73.034 19.300 66.666 1.00 7.06 192 THR A C 1
ATOM 1493 O O . THR A 1 192 ? 72.638 20.472 66.573 1.00 7.66 192 THR A O 1
ATOM 1497 N N . ASP A 1 193 ? 72.707 18.379 65.761 1.00 6.57 193 ASP A N 1
ATOM 1498 C CA . ASP A 1 193 ? 71.823 18.699 64.674 1.00 6.67 193 ASP A CA 1
ATOM 1499 C C . ASP A 1 193 ? 70.402 19.032 65.241 1.00 6.85 193 ASP A C 1
ATOM 1500 O O . ASP A 1 193 ? 69.833 18.271 66.022 1.00 9.32 193 ASP A O 1
ATOM 1505 N N . SER A 1 194 ? 69.845 20.136 64.813 1.00 6.97 194 SER A N 1
ATOM 1506 C CA . SER A 1 194 ? 68.535 20.563 65.299 1.00 7.88 194 SER A CA 1
ATOM 1507 C C . SER A 1 194 ? 67.472 19.538 64.971 1.00 8.13 194 SER A C 1
ATOM 1508 O O . SER A 1 194 ? 66.483 19.466 65.661 1.00 8.66 194 SER A O 1
ATOM 1511 N N . ARG A 1 195 ? 67.658 18.795 63.884 1.00 8.28 195 ARG A N 1
ATOM 1512 C CA . ARG A 1 195 ? 66.665 17.815 63.471 1.00 9.33 195 ARG A CA 1
ATOM 1513 C C . ARG A 1 195 ? 66.530 16.674 64.460 1.00 9.23 195 ARG A C 1
ATOM 1514 O O . ARG A 1 195 ? 65.517 15.978 64.480 1.00 9.02 195 ARG A O 1
ATOM 1522 N N . VAL A 1 196 ? 67.550 16.462 65.290 1.00 9.20 196 VAL A N 1
ATOM 1523 C CA . VAL A 1 196 ? 67.438 15.464 66.361 1.00 9.39 196 VAL A CA 1
ATOM 1524 C C . VAL A 1 196 ? 66.343 15.921 67.364 1.00 10.70 196 VAL A C 1
ATOM 1525 O O . VAL A 1 196 ? 65.597 15.116 67.879 1.00 10.88 196 VAL A O 1
ATOM 1529 N N . ASP A 1 197 ? 66.232 17.220 67.631 1.00 10.04 197 ASP A N 1
ATOM 1530 C CA . ASP A 1 197 ? 65.118 17.718 68.457 1.00 10.20 197 ASP A CA 1
ATOM 1531 C C . ASP A 1 197 ? 63.799 17.751 67.670 1.00 9.91 197 ASP A C 1
ATOM 1532 O O . ASP A 1 197 ? 62.758 17.355 68.181 1.00 10.19 197 ASP A O 1
ATOM 1537 N N . LEU A 1 198 ? 63.855 18.223 66.432 1.00 10.21 198 LEU A N 1
ATOM 1538 C CA . LEU A 1 198 ? 62.640 18.390 65.595 1.00 10.69 198 LEU A CA 1
ATOM 1539 C C . LEU A 1 198 ? 61.885 17.084 65.494 1.00 10.40 198 LEU A C 1
ATOM 1540 O O . LEU A 1 198 ? 60.647 17.031 65.676 1.00 9.53 198 LEU A O 1
ATOM 1545 N N . PHE A 1 199 ? 62.641 16.040 65.164 1.00 10.68 199 PHE A N 1
ATOM 1546 C CA . PHE A 1 199 ? 62.055 14.714 64.917 1.00 11.52 199 PHE A CA 1
ATOM 1547 C C . PHE A 1 199 ? 62.053 13.801 66.135 1.00 11.58 199 PHE A C 1
ATOM 1548 O O . PHE A 1 199 ? 61.764 12.603 66.010 1.00 11.77 199 PHE A O 1
ATOM 1556 N N . ASN A 1 200 ? 62.368 14.349 67.306 1.00 12.26 200 ASN A N 1
ATOM 1557 C CA . ASN A 1 200 ? 62.236 13.645 68.602 1.00 12.87 200 ASN A CA 1
ATOM 1558 C C . ASN A 1 200 ? 63.040 12.338 68.622 1.00 13.47 200 ASN A C 1
ATOM 1559 O O . ASN A 1 200 ? 62.512 11.238 68.908 1.00 12.87 200 ASN A O 1
ATOM 1564 N N . LEU A 1 201 ? 64.320 12.469 68.279 1.00 12.44 201 LEU A N 1
ATOM 1565 C CA . LEU A 1 201 ? 65.257 11.347 68.370 1.00 11.16 201 LEU A CA 1
ATOM 1566 C C . LEU A 1 201 ? 66.083 11.437 69.629 1.00 11.85 201 LEU A C 1
ATOM 1567 O O . LEU A 1 201 ? 66.130 12.499 70.291 1.00 11.13 201 LEU A O 1
ATOM 1572 N N . LYS A 1 202 ? 66.737 10.327 69.962 1.00 11.55 202 LYS A N 1
ATOM 1573 C CA . LYS A 1 202 ? 67.697 10.278 71.023 1.00 12.95 202 LYS A CA 1
ATOM 1574 C C . LYS A 1 202 ? 69.038 9.829 70.468 1.00 12.81 202 LYS A C 1
ATOM 1575 O O . LYS A 1 202 ? 69.134 8.809 69.766 1.00 12.10 202 LYS A O 1
ATOM 1581 N N . ILE A 1 203 ? 70.067 10.585 70.817 1.00 12.57 203 ILE A N 1
ATOM 1582 C CA . ILE A 1 203 ? 71.451 10.231 70.501 1.00 12.91 203 ILE A CA 1
ATOM 1583 C C . ILE A 1 203 ? 71.934 9.159 71.465 1.00 13.08 203 ILE A C 1
ATOM 1584 O O . ILE A 1 203 ? 71.702 9.265 72.660 1.00 13.35 203 ILE A O 1
ATOM 1589 N N . LEU A 1 204 ? 72.626 8.143 70.964 1.00 12.50 204 LEU A N 1
ATOM 1590 C CA . LEU A 1 204 ? 73.172 7.110 71.816 1.00 12.68 204 LEU A CA 1
ATOM 1591 C C . LEU A 1 204 ? 74.656 7.355 72.089 1.00 13.24 204 LEU A C 1
ATOM 1592 O O . LEU A 1 204 ? 75.412 7.755 71.207 1.00 13.96 204 LEU A O 1
ATOM 1597 N N . GLU A 1 205 ? 75.060 7.085 73.321 1.00 14.08 205 GLU A N 1
ATOM 1598 C CA . GLU A 1 205 ? 76.441 7.231 73.737 1.00 14.71 205 GLU A CA 1
ATOM 1599 C C . GLU A 1 205 ? 77.226 6.111 73.074 1.00 15.10 205 GLU A C 1
ATOM 1600 O O . GLU A 1 205 ? 76.794 4.950 73.058 1.00 14.80 205 GLU A O 1
ATOM 1606 N N . ASP A 1 206 ? 78.346 6.475 72.478 1.00 14.84 206 ASP A N 1
ATOM 1607 C CA . ASP A 1 206 ? 79.295 5.524 71.937 1.00 15.27 206 ASP A CA 1
ATOM 1608 C C . ASP A 1 206 ? 80.203 5.084 73.082 1.00 16.13 206 ASP A C 1
ATOM 1609 O O . ASP A 1 206 ? 81.346 5.539 73.215 1.00 16.13 206 ASP A O 1
ATOM 1614 N N . ASP A 1 207 ? 79.665 4.188 73.894 1.00 17.20 207 ASP A N 1
ATOM 1615 C CA . ASP A 1 207 ? 80.282 3.789 75.163 1.00 18.27 207 ASP A CA 1
ATOM 1616 C C . ASP A 1 207 ? 81.563 2.958 75.016 1.00 18.28 207 ASP A C 1
ATOM 1617 O O . ASP A 1 207 ? 82.364 2.931 75.936 1.00 19.37 207 ASP A O 1
ATOM 1622 N N . LYS A 1 208 ? 81.772 2.305 73.873 1.00 17.32 208 LYS A N 1
ATOM 1623 C CA . LYS A 1 208 ? 83.020 1.570 73.628 1.00 17.20 208 LYS A CA 1
ATOM 1624 C C . LYS A 1 208 ? 84.035 2.265 72.706 1.00 16.17 208 LYS A C 1
ATOM 1625 O O . LYS A 1 208 ? 85.069 1.681 72.399 1.00 16.52 208 LYS A O 1
ATOM 1631 N N . GLY A 1 209 ? 83.758 3.499 72.271 1.00 14.97 209 GLY A N 1
ATOM 1632 C CA . GLY A 1 209 ? 84.733 4.296 71.531 1.00 14.72 209 GLY A CA 1
ATOM 1633 C C . GLY A 1 209 ? 85.031 3.856 70.104 1.00 13.48 209 GLY A C 1
ATOM 1634 O O . GLY A 1 209 ? 86.168 3.920 69.666 1.00 13.84 209 GLY A O 1
ATOM 1635 N N . ALA A 1 210 ? 84.013 3.419 69.371 1.00 13.29 210 ALA A N 1
ATOM 1636 C CA . ALA A 1 210 ? 84.151 3.042 67.969 1.00 13.06 210 ALA A CA 1
ATOM 1637 C C . ALA A 1 210 ? 84.376 4.215 67.050 1.00 12.17 210 ALA A C 1
ATOM 1638 O O . ALA A 1 210 ? 85.035 4.085 66.033 1.00 12.02 210 ALA A O 1
ATOM 1640 N N . LEU A 1 211 ? 83.842 5.360 67.444 1.00 11.53 211 LEU A N 1
ATOM 1641 C CA . LEU A 1 211 ? 83.863 6.576 66.651 1.00 10.46 211 LEU A CA 1
ATOM 1642 C C . LEU A 1 211 ? 84.606 7.733 67.359 1.00 9.33 211 LEU A C 1
ATOM 1643 O O . LEU A 1 211 ? 84.651 7.802 68.608 1.00 8.70 211 LEU A O 1
ATOM 1648 N N . PRO A 1 212 ? 85.166 8.669 66.601 1.00 8.85 212 PRO A N 1
ATOM 1649 C CA . PRO A 1 212 ? 85.934 9.744 67.233 1.00 8.91 212 PRO A CA 1
ATOM 1650 C C . PRO A 1 212 ? 85.112 10.727 68.053 1.00 8.40 212 PRO A C 1
ATOM 1651 O O . PRO A 1 212 ? 83.882 10.878 67.841 1.00 7.57 212 PRO A O 1
ATOM 1655 N N . PRO A 1 213 ? 85.774 11.404 68.998 1.00 7.39 213 PRO A N 1
ATOM 1656 C CA . PRO A 1 213 ? 85.137 12.456 69.793 1.00 7.83 213 PRO A CA 1
ATOM 1657 C C . PRO A 1 213 ? 85.375 13.817 69.175 1.00 7.60 213 PRO A C 1
ATOM 1658 O O . PRO A 1 213 ? 86.445 14.070 68.647 1.00 7.82 213 PRO A O 1
ATOM 1662 N N . TYR A 1 214 ? 84.389 14.701 69.280 1.00 7.06 214 TYR A N 1
ATOM 1663 C CA . TYR A 1 214 ? 84.506 16.061 68.738 1.00 6.54 214 TYR A CA 1
ATOM 1664 C C . TYR A 1 214 ? 84.104 17.107 69.785 1.00 6.71 214 TYR A C 1
ATOM 1665 O O . TYR A 1 214 ? 83.102 17.817 69.610 1.00 7.26 214 TYR A O 1
ATOM 1674 N N . ASP A 1 215 ? 84.882 17.178 70.868 1.00 7.49 215 ASP A N 1
ATOM 1675 C CA . ASP A 1 215 ? 84.666 18.159 71.919 1.00 7.88 215 ASP A CA 1
ATOM 1676 C C . ASP A 1 215 ? 84.983 19.540 71.355 1.00 6.74 215 ASP A C 1
ATOM 1677 O O . ASP A 1 215 ? 86.073 19.738 70.790 1.00 5.91 215 ASP A O 1
ATOM 1682 N N . ALA A 1 216 ? 84.053 20.481 71.522 1.00 6.13 216 ALA A N 1
ATOM 1683 C CA . ALA A 1 216 ? 84.257 21.854 71.080 1.00 4.83 216 ALA A CA 1
ATOM 1684 C C . ALA A 1 216 ? 85.231 22.589 72.016 1.00 5.43 216 ALA A C 1
ATOM 1685 O O . ALA A 1 216 ? 85.043 22.567 73.232 1.00 5.93 216 ALA A O 1
ATOM 1687 N N . ILE A 1 217 ? 86.240 23.234 71.426 1.00 3.83 217 ILE A N 1
ATOM 1688 C CA . ILE A 1 217 ? 87.312 23.894 72.146 1.00 4.52 217 ILE A CA 1
ATOM 1689 C C . ILE A 1 217 ? 87.557 25.273 71.579 1.00 4.25 217 ILE A C 1
ATOM 1690 O O . ILE A 1 217 ? 87.545 25.480 70.348 1.00 4.92 217 ILE A O 1
ATOM 1695 N N . ILE A 1 218 ? 87.750 26.250 72.444 1.00 3.43 218 ILE A N 1
ATOM 1696 C CA . ILE A 1 218 ? 88.242 27.536 71.941 1.00 4.34 218 ILE A CA 1
ATOM 1697 C C . ILE A 1 218 ? 89.761 27.467 71.831 1.00 4.80 218 ILE A C 1
ATOM 1698 O O . ILE A 1 218 ? 90.443 27.262 72.843 1.00 5.33 218 ILE A O 1
ATOM 1703 N N . ILE A 1 219 ? 90.290 27.660 70.627 1.00 4.10 219 ILE A N 1
ATOM 1704 C CA . ILE A 1 219 ? 91.738 27.688 70.420 1.00 5.36 219 ILE A CA 1
ATOM 1705 C C . ILE A 1 219 ? 92.202 29.081 69.996 1.00 5.51 219 ILE A C 1
ATOM 1706 O O . ILE A 1 219 ? 91.501 29.815 69.304 1.00 6.23 219 ILE A O 1
ATOM 1711 N N . VAL A 1 220 ? 93.394 29.437 70.449 1.00 6.43 220 VAL A N 1
ATOM 1712 C CA . VAL A 1 220 ? 93.846 30.826 70.444 1.00 5.62 220 VAL A CA 1
ATOM 1713 C C . VAL A 1 220 ? 95.281 30.887 69.944 1.00 6.25 220 VAL A C 1
ATOM 1714 O O . VAL A 1 220 ? 96.057 29.999 70.213 1.00 6.08 220 VAL A O 1
ATOM 1718 N N . ASN A 1 221 ? 95.579 31.921 69.166 1.00 6.85 221 ASN A N 1
ATOM 1719 C CA . ASN A 1 221 ? 96.944 32.218 68.718 1.00 7.21 221 ASN A CA 1
ATOM 1720 C C . ASN A 1 221 ? 97.837 32.272 69.946 1.00 7.58 221 ASN A C 1
ATOM 1721 O O . ASN A 1 221 ? 97.437 32.829 70.956 1.00 7.26 221 ASN A O 1
ATOM 1726 N N . GLY A 1 222 ? 99.067 31.774 69.813 1.00 8.00 222 GLY A N 1
ATOM 1727 C CA . GLY A 1 222 ? 100.009 31.616 70.902 1.00 8.78 222 GLY A CA 1
ATOM 1728 C C . GLY A 1 222 ? 100.314 32.892 71.649 1.00 9.18 222 GLY A C 1
ATOM 1729 O O . GLY A 1 222 ? 100.391 32.898 72.888 1.00 10.07 222 GLY A O 1
ATOM 1730 N N . ASN A 1 223 ? 100.551 33.958 70.913 1.00 8.71 223 ASN A N 1
ATOM 1731 C CA . ASN A 1 223 ? 100.810 35.248 71.547 1.00 10.32 223 ASN A CA 1
ATOM 1732 C C . ASN A 1 223 ? 99.559 35.874 72.158 1.00 10.41 223 ASN A C 1
ATOM 1733 O O . ASN A 1 223 ? 99.611 36.426 73.238 1.00 10.22 223 ASN A O 1
ATOM 1738 N N . THR A 1 224 ? 98.430 35.771 71.464 1.00 10.85 224 THR A N 1
ATOM 1739 C CA . THR A 1 224 ? 97.176 36.240 72.023 1.00 11.28 224 THR A CA 1
ATOM 1740 C C . THR A 1 224 ? 96.914 35.589 73.376 1.00 10.48 224 THR A C 1
ATOM 1741 O O . THR A 1 224 ? 96.422 36.223 74.303 1.00 10.23 224 THR A O 1
ATOM 1745 N N . ALA A 1 225 ? 97.256 34.316 73.485 1.00 10.08 225 ALA A N 1
ATOM 1746 C CA . ALA A 1 225 ? 96.989 33.534 74.671 1.00 10.73 225 ALA A CA 1
ATOM 1747 C C . ALA A 1 225 ? 97.831 33.941 75.906 1.00 10.68 225 ALA A C 1
ATOM 1748 O O . ALA A 1 225 ? 97.604 33.438 77.005 1.00 8.83 225 ALA A O 1
ATOM 1750 N N . LYS A 1 226 ? 98.834 34.811 75.712 1.00 11.31 226 LYS A N 1
ATOM 1751 C CA . LYS A 1 226 ? 99.663 35.244 76.820 1.00 10.98 226 LYS A CA 1
ATOM 1752 C C . LYS A 1 226 ? 99.050 36.452 77.507 1.00 11.06 226 LYS A C 1
ATOM 1753 O O . LYS A 1 226 ? 99.559 36.903 78.524 1.00 11.92 226 LYS A O 1
ATOM 1759 N N . ASP A 1 227 ? 97.966 36.962 76.949 1.00 11.60 227 ASP A N 1
ATOM 1760 C CA . ASP A 1 227 ? 97.136 37.986 77.577 1.00 11.84 227 ASP A CA 1
ATOM 1761 C C . ASP A 1 227 ? 96.181 37.315 78.562 1.00 11.41 227 ASP A C 1
ATOM 1762 O O . ASP A 1 227 ? 95.176 36.726 78.177 1.00 10.44 227 ASP A O 1
ATOM 1767 N N . GLU A 1 228 ? 96.511 37.411 79.838 1.00 11.82 228 GLU A N 1
ATOM 1768 C CA . GLU A 1 228 ? 95.815 36.619 80.852 1.00 12.53 228 GLU A CA 1
ATOM 1769 C C . GLU A 1 228 ? 94.409 37.176 81.099 1.00 11.67 228 GLU A C 1
ATOM 1770 O O . GLU A 1 228 ? 93.491 36.416 81.402 1.00 11.65 228 GLU A O 1
ATOM 1776 N N . LYS A 1 229 ? 94.231 38.486 80.922 1.00 10.95 229 LYS A N 1
ATOM 1777 C CA . LYS A 1 229 ? 92.911 39.095 81.004 1.00 12.34 229 LYS A CA 1
ATOM 1778 C C . LYS A 1 229 ? 91.972 38.501 79.969 1.00 11.23 229 LYS A C 1
ATOM 1779 O O . LYS A 1 229 ? 90.828 38.232 80.259 1.00 10.91 229 LYS A O 1
ATOM 1785 N N . LEU A 1 230 ? 92.438 38.396 78.727 1.00 11.07 230 LEU A N 1
ATOM 1786 C CA . LEU A 1 230 ? 91.644 37.820 77.635 1.00 10.58 230 LEU A CA 1
ATOM 1787 C C . LEU A 1 230 ? 91.349 36.346 77.878 1.00 10.24 230 LEU A C 1
ATOM 1788 O O . LEU A 1 230 ? 90.200 35.934 77.782 1.00 10.05 230 LEU A O 1
ATOM 1793 N N . ILE A 1 231 ? 92.352 35.576 78.294 1.00 10.09 231 ILE A N 1
ATOM 1794 C CA . ILE A 1 231 ? 92.144 34.177 78.603 1.00 10.44 231 ILE A CA 1
ATOM 1795 C C . ILE A 1 231 ? 91.092 34.020 79.699 1.00 10.12 231 ILE A C 1
ATOM 1796 O O . ILE A 1 231 ? 90.236 33.144 79.597 1.00 8.95 231 ILE A O 1
ATOM 1801 N N . SER A 1 232 ? 91.136 34.865 80.729 1.00 10.33 232 SER A N 1
ATOM 1802 C CA . SER A 1 232 ? 90.175 34.774 81.818 1.00 10.01 232 SER A CA 1
ATOM 1803 C C . SER A 1 232 ? 88.746 34.986 81.357 1.00 9.93 232 SER A C 1
ATOM 1804 O O . SER A 1 232 ? 87.836 34.315 81.853 1.00 9.92 232 SER A O 1
ATOM 1807 N N . VAL A 1 233 ? 88.552 35.895 80.395 1.00 9.01 233 VAL A N 1
ATOM 1808 C CA . VAL A 1 233 ? 87.230 36.122 79.835 1.00 9.44 233 VAL A CA 1
ATOM 1809 C C . VAL A 1 233 ? 86.759 34.863 79.100 1.00 9.31 233 VAL A C 1
ATOM 1810 O O . VAL A 1 233 ? 85.621 34.450 79.280 1.00 9.40 233 VAL A O 1
ATOM 1814 N N . LEU A 1 234 ? 87.622 34.289 78.271 1.00 8.71 234 LEU A N 1
ATOM 1815 C CA . LEU A 1 234 ? 87.255 33.074 77.530 1.00 8.94 234 LEU A CA 1
ATOM 1816 C C . LEU A 1 234 ? 86.881 31.924 78.494 1.00 8.74 234 LEU A C 1
ATOM 1817 O O . LEU A 1 234 ? 85.937 31.145 78.245 1.00 8.41 234 LEU A O 1
ATOM 1822 N N . LYS A 1 235 ? 87.559 31.838 79.636 1.00 8.47 235 LYS A N 1
ATOM 1823 C CA . LYS A 1 235 ? 87.278 30.759 80.589 1.00 9.07 235 LYS A CA 1
ATOM 1824 C C . LYS A 1 235 ? 85.942 30.875 81.313 1.00 8.41 235 LYS A C 1
ATOM 1825 O O . LYS A 1 235 ? 85.470 29.902 81.885 1.00 9.46 235 LYS A O 1
ATOM 1831 N N . LEU A 1 236 ? 85.302 32.018 81.184 1.00 8.12 236 LEU A N 1
ATOM 1832 C CA . LEU A 1 236 ? 83.911 32.180 81.622 1.00 7.80 236 LEU A CA 1
ATOM 1833 C C . LEU A 1 236 ? 82.954 31.254 80.870 1.00 8.88 236 LEU A C 1
ATOM 1834 O O . LEU A 1 236 ? 81.885 30.974 81.363 1.00 7.82 236 LEU A O 1
ATOM 1839 N N . LEU A 1 237 ? 83.323 30.791 79.669 1.00 9.16 237 LEU A N 1
ATOM 1840 C CA . LEU A 1 237 ? 82.500 29.827 78.932 1.00 9.50 237 LEU A CA 1
ATOM 1841 C C . LEU A 1 237 ? 82.889 28.368 79.171 1.00 10.88 237 LEU A C 1
ATOM 1842 O O . LEU A 1 237 ? 82.293 27.454 78.573 1.00 10.54 237 LEU A O 1
ATOM 1847 N N . GLU A 1 238 ? 83.901 28.135 80.003 1.00 10.84 238 GLU A N 1
ATOM 1848 C CA . GLU A 1 238 ? 84.339 26.790 80.250 1.00 11.68 238 GLU A CA 1
ATOM 1849 C C . GLU A 1 238 ? 83.201 25.919 80.779 1.00 11.55 238 GLU A C 1
ATOM 1850 O O . GLU A 1 238 ? 82.590 26.216 81.820 1.00 10.73 238 GLU A O 1
ATOM 1856 N N . ASP A 1 239 ? 82.923 24.826 80.068 1.00 11.18 239 ASP A N 1
ATOM 1857 C CA . ASP A 1 239 ? 81.899 23.858 80.461 1.00 12.03 239 ASP A CA 1
ATOM 1858 C C . ASP A 1 239 ? 80.517 24.508 80.573 1.00 10.96 239 ASP A C 1
ATOM 1859 O O . ASP A 1 239 ? 79.647 23.986 81.254 1.00 10.40 239 ASP A O 1
ATOM 1864 N N . ARG A 1 240 ? 80.293 25.634 79.907 1.00 9.67 240 ARG A N 1
ATOM 1865 C CA . ARG A 1 240 ? 79.028 26.307 80.026 1.00 10.50 240 ARG A CA 1
ATOM 1866 C C . ARG A 1 240 ? 77.916 25.817 79.095 1.00 9.52 240 ARG A C 1
ATOM 1867 O O . ARG A 1 240 ? 76.736 26.095 79.339 1.00 9.85 240 ARG A O 1
ATOM 1875 N N . ILE A 1 241 ? 78.272 25.122 78.027 1.00 8.31 241 ILE A N 1
ATOM 1876 C CA . ILE A 1 241 ? 77.277 24.770 77.019 1.00 8.35 241 ILE A CA 1
ATOM 1877 C C . ILE A 1 241 ? 77.359 23.265 76.792 1.00 7.88 241 ILE A C 1
ATOM 1878 O O . ILE A 1 241 ? 78.330 22.787 76.194 1.00 7.01 241 ILE A O 1
ATOM 1883 N N . ASP A 1 242 ? 76.363 22.528 77.266 1.00 6.80 242 ASP A N 1
ATOM 1884 C CA . ASP A 1 242 ? 76.351 21.080 77.040 1.00 7.48 242 ASP A CA 1
ATOM 1885 C C . ASP A 1 242 ? 75.696 20.778 75.693 1.00 5.89 242 ASP A C 1
ATOM 1886 O O . ASP A 1 242 ? 75.218 21.676 75.023 1.00 5.73 242 ASP A O 1
ATOM 1891 N N . THR A 1 243 ? 75.689 19.510 75.284 1.00 6.69 243 THR A N 1
ATOM 1892 C CA . THR A 1 243 ? 75.249 19.131 73.942 1.00 6.62 243 THR A CA 1
ATOM 1893 C C . THR A 1 243 ? 73.778 19.427 73.695 1.00 6.43 243 THR A C 1
ATOM 1894 O O . THR A 1 243 ? 73.410 19.916 72.631 1.00 6.26 243 THR A O 1
ATOM 1898 N N . ASP A 1 244 ? 72.960 19.170 74.709 1.00 5.63 244 ASP A N 1
ATOM 1899 C CA . ASP A 1 244 ? 71.520 19.438 74.672 1.00 7.93 244 ASP A CA 1
ATOM 1900 C C . ASP A 1 244 ? 71.252 20.926 74.437 1.00 6.69 244 ASP A C 1
ATOM 1901 O O . ASP A 1 244 ? 70.407 21.313 73.616 1.00 8.08 244 ASP A O 1
ATOM 1906 N N . THR A 1 245 ? 72.001 21.755 75.150 1.00 6.16 245 THR A N 1
ATOM 1907 C CA . THR A 1 245 ? 71.897 23.225 75.017 1.00 6.55 245 THR A CA 1
ATOM 1908 C C . THR A 1 245 ? 72.326 23.713 73.626 1.00 5.61 245 THR A C 1
ATOM 1909 O O . THR A 1 245 ? 71.619 24.505 72.968 1.00 5.36 245 THR A O 1
ATOM 1913 N N . MET A 1 246 ? 73.486 23.256 73.173 1.00 5.73 246 MET A N 1
ATOM 1914 C CA . MET A 1 246 ? 73.978 23.633 71.852 1.00 5.11 246 MET A CA 1
ATOM 1915 C C . MET A 1 246 ? 72.964 23.241 70.764 1.00 4.59 246 MET A C 1
ATOM 1916 O O . MET A 1 246 ? 72.707 24.008 69.811 1.00 4.14 246 MET A O 1
ATOM 1921 N N . ARG A 1 247 ? 72.405 22.045 70.861 1.00 4.66 247 ARG A N 1
ATOM 1922 C CA . ARG A 1 247 ? 71.426 21.596 69.892 1.00 4.89 247 ARG A CA 1
ATOM 1923 C C . ARG A 1 247 ? 70.216 22.524 69.900 1.00 5.00 247 ARG A C 1
ATOM 1924 O O . ARG A 1 247 ? 69.664 22.874 68.854 1.00 5.55 247 ARG A O 1
ATOM 1932 N N . ALA A 1 248 ? 69.808 22.934 71.091 1.00 4.96 248 ALA A N 1
ATOM 1933 C CA . ALA A 1 248 ? 68.639 23.811 71.219 1.00 5.21 248 ALA A CA 1
ATOM 1934 C C . ALA A 1 248 ? 68.932 25.198 70.628 1.00 4.99 248 ALA A C 1
ATOM 1935 O O . ALA A 1 248 ? 68.058 25.792 70.010 1.00 6.47 248 ALA A O 1
ATOM 1937 N N . LEU A 1 249 ? 70.150 25.704 70.806 1.00 4.40 249 LEU A N 1
ATOM 1938 C CA . LEU A 1 249 ? 70.566 26.962 70.193 1.00 4.30 249 LEU A CA 1
ATOM 1939 C C . LEU A 1 249 ? 70.582 26.807 68.654 1.00 4.26 249 LEU A C 1
ATOM 1940 O O . LEU A 1 249 ? 70.116 27.692 67.937 1.00 4.73 249 LEU A O 1
ATOM 1945 N N . ASN A 1 250 ? 71.056 25.668 68.129 1.00 4.22 250 ASN A N 1
ATOM 1946 C CA . ASN A 1 250 ? 71.056 25.441 66.685 1.00 4.66 250 ASN A CA 1
ATOM 1947 C C . ASN A 1 250 ? 69.626 25.389 66.123 1.00 4.26 250 ASN A C 1
ATOM 1948 O O . ASN A 1 250 ? 69.377 25.836 65.006 1.00 5.49 250 ASN A O 1
ATOM 1953 N N . TYR A 1 251 ? 68.710 24.884 66.931 1.00 4.68 251 TYR A N 1
ATOM 1954 C CA . TYR A 1 251 ? 67.269 24.816 66.573 1.00 4.81 251 TYR A CA 1
ATOM 1955 C C . TYR A 1 251 ? 66.683 26.202 66.387 1.00 4.87 251 TYR A C 1
ATOM 1956 O O . TYR A 1 251 ? 65.955 26.472 65.396 1.00 5.84 251 TYR A O 1
ATOM 1965 N N . GLN A 1 252 ? 67.064 27.104 67.281 1.00 3.86 252 GLN A N 1
ATOM 1966 C CA . GLN A 1 252 ? 66.679 28.502 67.182 1.00 4.61 252 GLN A CA 1
ATOM 1967 C C . GLN A 1 252 ? 67.092 29.124 65.858 1.00 5.60 252 GLN A C 1
ATOM 1968 O O . GLN A 1 252 ? 66.323 29.893 65.270 1.00 6.98 252 GLN A O 1
ATOM 1974 N N . TYR A 1 253 ? 68.298 28.796 65.401 1.00 4.60 253 TYR A N 1
ATOM 1975 C CA . TYR A 1 253 ? 68.808 29.268 64.141 1.00 5.65 253 TYR A CA 1
ATOM 1976 C C . TYR A 1 253 ? 68.089 28.590 62.962 1.00 5.83 253 TYR A C 1
ATOM 1977 O O . TYR A 1 253 ? 67.614 29.261 62.050 1.00 7.61 253 TYR A O 1
ATOM 1986 N N . ASP A 1 254 ? 68.033 27.272 62.965 1.00 5.80 254 ASP A N 1
ATOM 1987 C CA . ASP A 1 254 ? 67.630 26.498 61.777 1.00 6.87 254 ASP A CA 1
ATOM 1988 C C . ASP A 1 254 ? 66.112 26.442 61.571 1.00 6.64 254 ASP A C 1
ATOM 1989 O O . ASP A 1 254 ? 65.634 26.434 60.444 1.00 7.13 254 ASP A O 1
ATOM 1994 N N . VAL A 1 255 ? 65.391 26.314 62.667 1.00 7.45 255 VAL A N 1
ATOM 1995 C CA . VAL A 1 255 ? 63.931 26.122 62.660 1.00 7.76 255 VAL A CA 1
ATOM 1996 C C . VAL A 1 255 ? 63.210 27.451 62.928 1.00 7.73 255 VAL A C 1
ATOM 1997 O O . VAL A 1 255 ? 62.304 27.845 62.170 1.00 8.34 255 VAL A O 1
ATOM 2001 N N . GLU A 1 256 ? 63.638 28.176 63.966 1.00 8.39 256 GLU A N 1
ATOM 2002 C CA . GLU A 1 256 ? 62.966 29.433 64.361 1.00 8.42 256 GLU A CA 1
ATOM 2003 C C . GLU A 1 256 ? 63.452 30.634 63.588 1.00 8.85 256 GLU A C 1
ATOM 2004 O O . GLU A 1 256 ? 62.882 31.726 63.711 1.00 8.75 256 GLU A O 1
ATOM 2010 N N . LYS A 1 257 ? 64.509 30.452 62.792 1.00 9.21 257 LYS A N 1
ATOM 2011 C CA . LYS A 1 257 ? 65.038 31.494 61.920 1.00 10.01 257 LYS A CA 1
ATOM 2012 C C . LYS A 1 257 ? 65.521 32.733 62.683 1.00 8.92 257 LYS A C 1
ATOM 2013 O O . LYS A 1 257 ? 65.470 33.841 62.155 1.00 9.85 257 LYS A O 1
ATOM 2019 N N . LYS A 1 258 ? 65.996 32.546 63.910 1.00 8.03 258 LYS A N 1
ATOM 2020 C CA . LYS A 1 258 ? 66.566 33.619 64.696 1.00 7.97 258 LYS A CA 1
ATOM 2021 C C . LYS A 1 258 ? 67.999 33.846 64.279 1.00 8.77 258 LYS A C 1
ATOM 2022 O O . LYS A 1 258 ? 68.695 32.931 63.809 1.00 7.60 258 LYS A O 1
ATOM 2028 N N . ASP A 1 259 ? 68.437 35.092 64.405 1.00 7.99 259 ASP A N 1
ATOM 2029 C CA . ASP A 1 259 ? 69.769 35.412 63.962 1.00 10.25 259 ASP A CA 1
ATOM 2030 C C . ASP A 1 259 ? 70.801 35.002 65.012 1.00 8.18 259 ASP A C 1
ATOM 2031 O O . ASP A 1 259 ? 70.504 34.955 66.197 1.00 9.62 259 ASP A O 1
ATOM 2036 N N . ALA A 1 260 ? 71.997 34.681 64.544 1.00 8.54 260 ALA A N 1
ATOM 2037 C CA . ALA A 1 260 ? 73.055 34.126 65.394 1.00 8.52 260 ALA A CA 1
ATOM 2038 C C . ALA A 1 260 ? 73.345 35.044 66.581 1.00 8.63 260 ALA A C 1
ATOM 2039 O O . ALA A 1 260 ? 73.442 34.610 67.727 1.00 8.09 260 ALA A O 1
ATOM 2041 N N . ARG A 1 261 ? 73.450 36.348 66.318 1.00 8.93 261 ARG A N 1
ATOM 2042 C CA . ARG A 1 261 ? 73.776 37.257 67.400 1.00 10.83 261 ARG A CA 1
ATOM 2043 C C . ARG A 1 261 ? 72.700 37.307 68.484 1.00 10.42 261 ARG A C 1
ATOM 2044 O O . ARG A 1 261 ? 73.016 37.325 69.673 1.00 11.31 261 ARG A O 1
ATOM 2052 N N . GLU A 1 262 ? 71.428 37.294 68.094 1.00 9.86 262 GLU A N 1
ATOM 2053 C CA . GLU A 1 262 ? 70.351 37.365 69.069 1.00 11.03 262 GLU A CA 1
ATOM 2054 C C . GLU A 1 262 ? 70.234 36.077 69.850 1.00 8.83 262 GLU A C 1
ATOM 2055 O O . GLU A 1 262 ? 69.943 36.110 71.044 1.00 8.92 262 GLU A O 1
ATOM 2061 N N . ILE A 1 263 ? 70.516 34.941 69.212 1.00 6.52 263 ILE A N 1
ATOM 2062 C CA . ILE A 1 263 ? 70.580 33.664 69.945 1.00 6.30 263 ILE A CA 1
ATOM 2063 C C . ILE A 1 263 ? 71.661 33.699 71.036 1.00 6.16 263 ILE A C 1
ATOM 2064 O O . ILE A 1 263 ? 71.439 33.324 72.190 1.00 6.69 263 ILE A O 1
ATOM 2069 N N . ALA A 1 264 ? 72.841 34.153 70.642 1.00 6.38 264 ALA A N 1
ATOM 2070 C CA . ALA A 1 264 ? 73.989 34.228 71.506 1.00 6.66 264 ALA A CA 1
ATOM 2071 C C . ALA A 1 264 ? 73.710 35.185 72.683 1.00 7.37 264 ALA A C 1
ATOM 2072 O O . ALA A 1 264 ? 74.001 34.848 73.851 1.00 7.60 264 ALA A O 1
ATOM 2074 N N . MET A 1 265 ? 73.110 36.343 72.379 1.00 8.14 265 MET A N 1
ATOM 2075 C CA . MET A 1 265 ? 72.870 37.392 73.360 1.00 9.29 265 MET A CA 1
ATOM 2076 C C . MET A 1 265 ? 71.898 36.941 74.415 1.00 9.69 265 MET A C 1
ATOM 2077 O O . MET A 1 265 ? 72.137 37.157 75.606 1.00 7.78 265 MET A O 1
ATOM 2082 N N . SER A 1 266 ? 70.832 36.264 73.985 1.00 10.79 266 SER A N 1
ATOM 2083 C CA . SER A 1 266 ? 69.822 35.761 74.886 1.00 12.25 266 SER A CA 1
ATOM 2084 C C . SER A 1 266 ? 70.413 34.790 75.857 1.00 11.40 266 SER A C 1
ATOM 2085 O O . SER A 1 266 ? 70.131 34.840 77.077 1.00 12.50 266 SER A O 1
ATOM 2088 N N . PHE A 1 267 ? 71.262 33.898 75.349 1.00 10.47 267 PHE A N 1
ATOM 2089 C CA . PHE A 1 267 ? 71.902 32.919 76.211 1.00 10.08 267 PHE A CA 1
ATOM 2090 C C . PHE A 1 267 ? 72.781 33.594 77.271 1.00 9.91 267 PHE A C 1
ATOM 2091 O O . PHE A 1 267 ? 72.667 33.298 78.474 1.00 10.75 267 PHE A O 1
ATOM 2099 N N . LEU A 1 268 ? 73.644 34.498 76.857 1.00 10.02 268 LEU A N 1
ATOM 2100 C CA . LEU A 1 268 ? 74.553 35.157 77.812 1.00 10.21 268 LEU A CA 1
ATOM 2101 C C . LEU A 1 268 ? 73.784 35.965 78.856 1.00 11.02 268 LEU A C 1
ATOM 2102 O O . LEU A 1 268 ? 74.201 36.017 80.028 1.00 12.52 268 LEU A O 1
ATOM 2107 N N . LYS A 1 269 ? 72.694 36.620 78.445 1.00 11.14 269 LYS A N 1
ATOM 2108 C CA . LYS A 1 269 ? 71.870 37.407 79.365 1.00 11.93 269 LYS A CA 1
ATOM 2109 C C . LYS A 1 269 ? 71.192 36.529 80.422 1.00 12.27 269 LYS A C 1
ATOM 2110 O O . LYS A 1 269 ? 71.234 36.843 81.623 1.00 11.40 269 LYS A O 1
ATOM 2116 N N . GLU A 1 270 ? 70.623 35.403 79.986 1.00 13.21 270 GLU A N 1
ATOM 2117 C CA . GLU A 1 270 ? 70.026 34.421 80.890 1.00 14.44 270 GLU A CA 1
ATOM 2118 C C . GLU A 1 270 ? 71.022 33.872 81.901 1.00 14.68 270 GLU A C 1
ATOM 2119 O O . GLU A 1 270 ? 70.658 33.594 83.039 1.00 14.56 270 GLU A O 1
ATOM 2125 N N . GLN A 1 271 ? 72.283 33.701 81.484 1.00 14.52 271 GLN A N 1
ATOM 2126 C CA . GLN A 1 271 ? 73.338 33.152 82.332 1.00 14.43 271 GLN A CA 1
ATOM 2127 C C . GLN A 1 271 ? 73.939 34.211 83.281 1.00 14.40 271 GLN A C 1
ATOM 2128 O O . GLN A 1 271 ? 74.713 33.880 84.204 1.00 15.42 271 GLN A O 1
ATOM 2134 N N . GLY A 1 272 ? 73.639 35.482 83.017 1.00 13.74 272 GLY A N 1
ATOM 2135 C CA . GLY A 1 272 ? 74.194 36.584 83.774 1.00 13.86 272 GLY A CA 1
ATOM 2136 C C . GLY A 1 272 ? 75.601 36.986 83.411 1.00 13.82 272 GLY A C 1
ATOM 2137 O O . GLY A 1 272 ? 76.271 37.643 84.212 1.00 14.40 272 GLY A O 1
ATOM 2138 N N . LEU A 1 273 ? 76.061 36.601 82.223 1.00 13.85 273 LEU A N 1
ATOM 2139 C CA . LEU A 1 273 ? 77.398 36.923 81.754 1.00 14.09 273 LEU A CA 1
ATOM 2140 C C . LEU A 1 273 ? 77.415 38.289 81.102 1.00 15.47 273 LEU A C 1
ATOM 2141 O O . LEU A 1 273 ? 78.475 38.909 80.960 1.00 15.50 273 LEU A O 1
ATOM 2146 N N . VAL A 1 274 ? 76.237 38.749 80.705 1.00 15.92 274 VAL A N 1
ATOM 2147 C CA . VAL A 1 274 ? 76.092 40.072 80.148 1.00 17.84 274 VAL A CA 1
ATOM 2148 C C . VAL A 1 274 ? 74.840 40.766 80.691 1.00 19.76 274 VAL A C 1
ATOM 2149 O O . VAL A 1 274 ? 73.819 40.126 80.897 1.00 20.31 274 VAL A O 1
ATOM 2153 N N . LYS A 1 275 ? 74.991 42.066 80.964 1.00 22.68 275 LYS A N 1
ATOM 2154 C CA . LYS A 1 275 ? 73.934 43.093 81.038 1.00 24.99 275 LYS A CA 1
ATOM 2155 C C . LYS A 1 275 ? 74.042 43.935 82.307 1.00 25.29 275 LYS A C 1
ATOM 2156 O O . LYS A 1 275 ? 75.087 43.966 82.969 1.00 27.48 275 LYS A O 1
ATOM 2162 N N . GLU B 1 6 ? 107.712 -24.933 70.445 1.00 35.65 6 GLU B N 1
ATOM 2163 C CA . GLU B 1 6 ? 107.395 -24.994 68.998 1.00 35.03 6 GLU B CA 1
ATOM 2164 C C . GLU B 1 6 ? 108.490 -24.242 68.236 1.00 33.27 6 GLU B C 1
ATOM 2165 O O . GLU B 1 6 ? 108.857 -23.123 68.617 1.00 34.80 6 GLU B O 1
ATOM 2171 N N . ARG B 1 7 ? 108.993 -24.862 67.172 1.00 29.59 7 ARG B N 1
ATOM 2172 C CA . ARG B 1 7 ? 109.906 -24.215 66.214 1.00 26.70 7 ARG B CA 1
ATOM 2173 C C . ARG B 1 7 ? 109.714 -22.694 66.126 1.00 22.38 7 ARG B C 1
ATOM 2174 O O . ARG B 1 7 ? 108.767 -22.211 65.524 1.00 21.57 7 ARG B O 1
ATOM 2182 N N . VAL B 1 8 ? 110.654 -21.956 66.701 1.00 17.77 8 VAL B N 1
ATOM 2183 C CA . VAL B 1 8 ? 110.580 -20.505 66.745 1.00 14.28 8 VAL B CA 1
ATOM 2184 C C . VAL B 1 8 ? 111.519 -19.975 65.655 1.00 12.69 8 VAL B C 1
ATOM 2185 O O . VAL B 1 8 ? 112.712 -20.220 65.703 1.00 13.01 8 VAL B O 1
ATOM 2189 N N . VAL B 1 9 ? 110.965 -19.244 64.694 1.00 11.44 9 VAL B N 1
ATOM 2190 C CA . VAL B 1 9 ? 111.694 -18.699 63.553 1.00 10.73 9 VAL B CA 1
ATOM 2191 C C . VAL B 1 9 ? 111.970 -17.216 63.831 1.00 10.19 9 VAL B C 1
ATOM 2192 O O . VAL B 1 9 ? 111.077 -16.475 64.149 1.00 10.27 9 VAL B O 1
ATOM 2196 N N . ILE B 1 10 ? 113.244 -16.847 63.805 1.00 9.48 10 ILE B N 1
ATOM 2197 C CA . ILE B 1 10 ? 113.689 -15.498 64.164 1.00 8.76 10 ILE B CA 1
ATOM 2198 C C . ILE B 1 10 ? 114.172 -14.818 62.885 1.00 8.34 10 ILE B C 1
ATOM 2199 O O . ILE B 1 10 ? 115.034 -15.332 62.182 1.00 9.44 10 ILE B O 1
ATOM 2204 N N . GLY B 1 11 ? 113.616 -13.649 62.599 1.00 8.18 11 GLY B N 1
ATOM 2205 C CA . GLY B 1 11 ? 114.004 -12.855 61.446 1.00 8.01 11 GLY B CA 1
ATOM 2206 C C . GLY B 1 11 ? 115.202 -11.959 61.755 1.00 8.02 11 GLY B C 1
ATOM 2207 O O . GLY B 1 11 ? 115.700 -11.881 62.870 1.00 5.81 11 GLY B O 1
ATOM 2208 N N . SER B 1 12 ? 115.704 -11.316 60.710 1.00 7.40 12 SER B N 1
ATOM 2209 C CA . SER B 1 12 ? 116.767 -10.340 60.840 1.00 7.88 12 SER B CA 1
ATOM 2210 C C . SER B 1 12 ? 116.937 -9.509 59.573 1.00 7.15 12 SER B C 1
ATOM 2211 O O . SER B 1 12 ? 116.630 -9.956 58.476 1.00 7.51 12 SER B O 1
ATOM 2214 N N . LYS B 1 13 ? 117.400 -8.291 59.759 1.00 6.81 13 LYS B N 1
ATOM 2215 C CA . LYS B 1 13 ? 117.796 -7.421 58.681 1.00 7.47 13 LYS B CA 1
ATOM 2216 C C . LYS B 1 13 ? 119.238 -7.764 58.267 1.00 7.70 13 LYS B C 1
ATOM 2217 O O . LYS B 1 13 ? 119.961 -8.425 59.011 1.00 7.51 13 LYS B O 1
ATOM 2223 N N . PRO B 1 14 ? 119.631 -7.404 57.042 1.00 8.56 14 PRO B N 1
ATOM 2224 C CA . PRO B 1 14 ? 120.919 -7.841 56.500 1.00 9.10 14 PRO B CA 1
ATOM 2225 C C . PRO B 1 14 ? 122.143 -7.031 56.932 1.00 8.86 14 PRO B C 1
ATOM 2226 O O . PRO B 1 14 ? 122.774 -6.354 56.126 1.00 9.24 14 PRO B O 1
ATOM 2230 N N . PHE B 1 15 ? 122.498 -7.126 58.204 1.00 7.50 15 PHE B N 1
ATOM 2231 C CA . PHE B 1 15 ? 123.766 -6.585 58.670 1.00 7.99 15 PHE B CA 1
ATOM 2232 C C . PHE B 1 15 ? 124.223 -7.195 59.988 1.00 8.22 15 PHE B C 1
ATOM 2233 O O . PHE B 1 15 ? 123.422 -7.724 60.738 1.00 6.10 15 PHE B O 1
ATOM 2241 N N . ASN B 1 16 ? 125.531 -7.074 60.222 1.00 8.06 16 ASN B N 1
ATOM 2242 C CA . ASN B 1 16 ? 126.230 -7.533 61.412 1.00 8.13 16 ASN B CA 1
ATOM 2243 C C . ASN B 1 16 ? 125.459 -7.685 62.732 1.00 7.53 16 ASN B C 1
ATOM 2244 O O . ASN B 1 16 ? 125.335 -8.778 63.250 1.00 5.79 16 ASN B O 1
ATOM 2249 N N . GLU B 1 17 ? 124.996 -6.567 63.285 1.00 6.87 17 GLU B N 1
ATOM 2250 C CA . GLU B 1 17 ? 124.300 -6.510 64.547 1.00 7.88 17 GLU B CA 1
ATOM 2251 C C . GLU B 1 17 ? 123.048 -7.388 64.572 1.00 6.82 17 GLU B C 1
ATOM 2252 O O . GLU B 1 17 ? 122.807 -8.086 65.531 1.00 6.66 17 GLU B O 1
ATOM 2258 N N . GLN B 1 18 ? 122.320 -7.428 63.477 1.00 7.04 18 GLN B N 1
ATOM 2259 C CA . GLN B 1 18 ? 121.132 -8.289 63.378 1.00 6.40 18 GLN B CA 1
ATOM 2260 C C . GLN B 1 18 ? 121.491 -9.754 63.297 1.00 7.41 18 GLN B C 1
ATOM 2261 O O . GLN B 1 18 ? 120.771 -10.607 63.858 1.00 7.63 18 GLN B O 1
ATOM 2267 N N . TYR B 1 19 ? 122.572 -10.073 62.590 1.00 6.30 19 TYR B N 1
ATOM 2268 C CA . TYR B 1 19 ? 123.023 -11.467 62.519 1.00 7.06 19 TYR B CA 1
ATOM 2269 C C . TYR B 1 19 ? 123.419 -11.929 63.915 1.00 7.33 19 TYR B C 1
ATOM 2270 O O . TYR B 1 19 ? 123.043 -13.018 64.349 1.00 7.78 19 TYR B O 1
ATOM 2279 N N . ILE B 1 20 ? 124.146 -11.086 64.642 1.00 6.86 20 ILE B N 1
ATOM 2280 C CA . ILE B 1 20 ? 124.612 -11.448 65.978 1.00 6.52 20 ILE B CA 1
ATOM 2281 C C . ILE B 1 20 ? 123.399 -11.670 66.915 1.00 5.92 20 ILE B C 1
ATOM 2282 O O . ILE B 1 20 ? 123.304 -12.701 67.581 1.00 5.93 20 ILE B O 1
ATOM 2287 N N . LEU B 1 21 ? 122.479 -10.718 66.941 1.00 6.49 21 LEU B N 1
ATOM 2288 C CA . LEU B 1 21 ? 121.353 -10.745 67.877 1.00 6.69 21 LEU B CA 1
ATOM 2289 C C . LEU B 1 21 ? 120.365 -11.863 67.593 1.00 6.70 21 LEU B C 1
ATOM 2290 O O . LEU B 1 21 ? 119.875 -12.510 68.506 1.00 5.99 21 LEU B O 1
ATOM 2295 N N . ALA B 1 22 ? 120.080 -12.102 66.332 1.00 6.72 22 ALA B N 1
ATOM 2296 C CA . ALA B 1 22 ? 119.151 -13.156 65.980 1.00 6.58 22 ALA B CA 1
ATOM 2297 C C . ALA B 1 22 ? 119.732 -14.506 66.383 1.00 7.43 22 ALA B C 1
ATOM 2298 O O . ALA B 1 22 ? 119.041 -15.314 66.985 1.00 7.36 22 ALA B O 1
ATOM 2300 N N . ASN B 1 23 ? 121.010 -14.738 66.121 1.00 6.74 23 ASN B N 1
ATOM 2301 C CA . ASN B 1 23 ? 121.666 -15.933 66.614 1.00 7.20 23 ASN B CA 1
ATOM 2302 C C . ASN B 1 23 ? 121.720 -16.034 68.138 1.00 6.99 23 ASN B C 1
ATOM 2303 O O . ASN B 1 23 ? 121.569 -17.100 68.684 1.00 7.27 23 ASN B O 1
ATOM 2308 N N . MET B 1 24 ? 121.964 -14.928 68.818 1.00 6.63 24 MET B N 1
ATOM 2309 C CA . MET B 1 24 ? 121.925 -14.897 70.268 1.00 6.44 24 MET B CA 1
ATOM 2310 C C . MET B 1 24 ? 120.556 -15.323 70.846 1.00 7.37 24 MET B C 1
ATOM 2311 O O . MET B 1 24 ? 120.468 -16.136 71.782 1.00 7.66 24 MET B O 1
ATOM 2316 N N . ILE B 1 25 ? 119.493 -14.807 70.273 1.00 5.98 25 ILE B N 1
ATOM 2317 C CA . ILE B 1 25 ? 118.155 -15.186 70.738 1.00 6.83 25 ILE B CA 1
ATOM 2318 C C . ILE B 1 25 ? 117.942 -16.697 70.457 1.00 7.24 25 ILE B C 1
ATOM 2319 O O . ILE B 1 25 ? 117.505 -17.430 71.341 1.00 6.81 25 ILE B O 1
ATOM 2324 N N . ALA B 1 26 ? 118.255 -17.151 69.248 1.00 7.84 26 ALA B N 1
ATOM 2325 C CA . ALA B 1 26 ? 118.122 -18.582 68.908 1.00 8.93 26 ALA B CA 1
ATOM 2326 C C . ALA B 1 26 ? 118.847 -19.490 69.923 1.00 9.61 26 ALA B C 1
ATOM 2327 O O . ALA B 1 26 ? 118.292 -20.476 70.405 1.00 9.71 26 ALA B O 1
ATOM 2329 N N . ILE B 1 27 ? 120.085 -19.151 70.251 1.00 10.39 27 ILE B N 1
ATOM 2330 C CA . ILE B 1 27 ? 120.895 -19.963 71.171 1.00 10.51 27 ILE B CA 1
ATOM 2331 C C . ILE B 1 27 ? 120.306 -19.962 72.568 1.00 10.88 27 ILE B C 1
ATOM 2332 O O . ILE B 1 27 ? 120.254 -20.993 73.255 1.00 10.81 27 ILE B O 1
ATOM 2337 N N . LEU B 1 28 ? 119.866 -18.789 73.016 1.00 11.42 28 LEU B N 1
ATOM 2338 C CA . LEU B 1 28 ? 119.272 -18.657 74.337 1.00 10.90 28 LEU B CA 1
ATOM 2339 C C . LEU B 1 28 ? 117.978 -19.484 74.423 1.00 11.30 28 LEU B C 1
ATOM 2340 O O . LEU B 1 28 ? 117.751 -20.228 75.399 1.00 11.87 28 LEU B O 1
ATOM 2345 N N . LEU B 1 29 ? 117.163 -19.436 73.381 1.00 9.81 29 LEU B N 1
ATOM 2346 C CA . LEU B 1 29 ? 115.929 -20.209 73.390 1.00 11.22 29 LEU B CA 1
ATOM 2347 C C . LEU B 1 29 ? 116.220 -21.713 73.395 1.00 11.50 29 LEU B C 1
ATOM 2348 O O . LEU B 1 29 ? 115.543 -22.463 74.110 1.00 12.18 29 LEU B O 1
ATOM 2353 N N . GLU B 1 30 ? 117.229 -22.148 72.625 1.00 12.24 30 GLU B N 1
ATOM 2354 C CA . GLU B 1 30 ? 117.596 -23.582 72.580 1.00 13.13 30 GLU B CA 1
ATOM 2355 C C . GLU B 1 30 ? 118.155 -24.028 73.927 1.00 13.54 30 GLU B C 1
ATOM 2356 O O . GLU B 1 30 ? 117.914 -25.157 74.359 1.00 13.39 30 GLU B O 1
ATOM 2362 N N . GLU B 1 31 ? 118.853 -23.135 74.616 1.00 13.04 31 GLU B N 1
ATOM 2363 C CA . GLU B 1 31 ? 119.378 -23.449 75.950 1.00 14.69 31 GLU B CA 1
ATOM 2364 C C . GLU B 1 31 ? 118.224 -23.709 76.923 1.00 15.34 31 GLU B C 1
ATOM 2365 O O . GLU B 1 31 ? 118.350 -24.485 77.875 1.00 15.36 31 GLU B O 1
ATOM 2371 N N . ASN B 1 32 ? 117.094 -23.064 76.668 1.00 16.26 32 ASN B N 1
ATOM 2372 C CA . ASN B 1 32 ? 115.892 -23.158 77.485 1.00 16.57 32 ASN B CA 1
ATOM 2373 C C . ASN B 1 32 ? 114.770 -24.034 76.934 1.00 16.69 32 ASN B C 1
ATOM 2374 O O . ASN B 1 32 ? 113.621 -23.829 77.281 1.00 17.45 32 ASN B O 1
ATOM 2379 N N . GLY B 1 33 ? 115.098 -24.983 76.070 1.00 16.49 33 GLY B N 1
ATOM 2380 C CA . GLY B 1 33 ? 114.187 -26.046 75.686 1.00 16.33 33 GLY B CA 1
ATOM 2381 C C . GLY B 1 33 ? 113.490 -25.898 74.349 1.00 16.99 33 GLY B C 1
ATOM 2382 O O . GLY B 1 33 ? 112.785 -26.809 73.935 1.00 17.83 33 GLY B O 1
ATOM 2383 N N . TYR B 1 34 ? 113.669 -24.764 73.659 1.00 14.91 34 TYR B N 1
ATOM 2384 C CA . TYR B 1 34 ? 113.056 -24.549 72.351 1.00 14.90 34 TYR B CA 1
ATOM 2385 C C . TYR B 1 34 ? 113.913 -25.051 71.210 1.00 15.51 34 TYR B C 1
ATOM 2386 O O . TYR B 1 34 ? 115.106 -25.285 71.356 1.00 15.57 34 TYR B O 1
ATOM 2395 N N . LYS B 1 35 ? 113.274 -25.227 70.071 1.00 16.08 35 LYS B N 1
ATOM 2396 C CA . LYS B 1 35 ? 113.953 -25.360 68.805 1.00 17.81 35 LYS B CA 1
ATOM 2397 C C . LYS B 1 35 ? 113.801 -24.013 68.107 1.00 17.77 35 LYS B C 1
ATOM 2398 O O . LYS B 1 35 ? 112.684 -23.461 68.040 1.00 18.26 35 LYS B O 1
ATOM 2404 N N . ALA B 1 36 ? 114.919 -23.472 67.636 1.00 17.55 36 ALA B N 1
ATOM 2405 C CA . ALA B 1 36 ? 114.936 -22.173 66.938 1.00 17.60 36 ALA B CA 1
ATOM 2406 C C . ALA B 1 36 ? 115.647 -22.257 65.593 1.00 18.06 36 ALA B C 1
ATOM 2407 O O . ALA B 1 36 ? 116.503 -23.139 65.375 1.00 19.11 36 ALA B O 1
ATOM 2409 N N . GLU B 1 37 ? 115.280 -21.336 64.700 1.00 16.97 37 GLU B N 1
ATOM 2410 C CA . GLU B 1 37 ? 115.816 -21.225 63.352 1.00 17.06 37 GLU B CA 1
ATOM 2411 C C . GLU B 1 37 ? 115.963 -19.735 63.048 1.00 16.41 37 GLU B C 1
ATOM 2412 O O . GLU B 1 37 ? 115.025 -18.977 63.305 1.00 15.80 37 GLU B O 1
ATOM 2418 N N . VAL B 1 38 ? 117.141 -19.310 62.579 1.00 15.49 38 VAL B N 1
ATOM 2419 C CA . VAL B 1 38 ? 117.359 -17.924 62.174 1.00 15.02 38 VAL B CA 1
ATOM 2420 C C . VAL B 1 38 ? 117.267 -17.793 60.643 1.00 14.36 38 VAL B C 1
ATOM 2421 O O . VAL B 1 38 ? 117.833 -18.598 59.890 1.00 13.80 38 VAL B O 1
ATOM 2425 N N . LYS B 1 39 ? 116.548 -16.774 60.200 1.00 13.96 39 LYS B N 1
ATOM 2426 C CA . LYS B 1 39 ? 116.474 -16.418 58.797 1.00 14.69 39 LYS B CA 1
ATOM 2427 C C . LYS B 1 39 ? 117.330 -15.169 58.657 1.00 14.72 39 LYS B C 1
ATOM 2428 O O . LYS B 1 39 ? 116.817 -14.049 58.801 1.00 14.37 39 LYS B O 1
ATOM 2434 N N . GLU B 1 40 ? 118.636 -15.365 58.453 1.00 14.67 40 GLU B N 1
ATOM 2435 C CA . GLU B 1 40 ? 119.595 -14.250 58.441 1.00 14.82 40 GLU B CA 1
ATOM 2436 C C . GLU B 1 40 ? 119.407 -13.403 57.186 1.00 13.60 40 GLU B C 1
ATOM 2437 O O . GLU B 1 40 ? 119.292 -13.915 56.059 1.00 13.05 40 GLU B O 1
ATOM 2443 N N . GLY B 1 41 ? 119.347 -12.101 57.380 1.00 12.08 41 GLY B N 1
ATOM 2444 C CA . GLY B 1 41 ? 119.117 -11.208 56.270 1.00 11.44 41 GLY B CA 1
ATOM 2445 C C . GLY B 1 41 ? 117.844 -11.507 55.512 1.00 11.36 41 GLY B C 1
ATOM 2446 O O . GLY B 1 41 ? 117.831 -11.462 54.281 1.00 11.98 41 GLY B O 1
ATOM 2447 N N . LEU B 1 42 ? 116.763 -11.812 56.237 1.00 10.13 42 LEU B N 1
ATOM 2448 C CA . LEU B 1 42 ? 115.461 -12.056 55.634 1.00 10.04 42 LEU B CA 1
ATOM 2449 C C . LEU B 1 42 ? 115.061 -10.925 54.682 1.00 10.30 42 LEU B C 1
ATOM 2450 O O . LEU B 1 42 ? 114.642 -11.154 53.517 1.00 8.96 42 LEU B O 1
ATOM 2455 N N . GLY B 1 43 ? 115.256 -9.702 55.158 1.00 8.99 43 GLY B N 1
ATOM 2456 C CA . GLY B 1 43 ? 114.979 -8.510 54.362 1.00 8.37 43 GLY B CA 1
ATOM 2457 C C . GLY B 1 43 ? 115.042 -7.297 55.251 1.00 8.46 43 GLY B C 1
ATOM 2458 O O . GLY B 1 43 ? 115.629 -7.326 56.351 1.00 8.29 43 GLY B O 1
ATOM 2459 N N . GLY B 1 44 ? 114.450 -6.202 54.788 1.00 7.70 44 GLY B N 1
ATOM 2460 C CA . GLY B 1 44 ? 114.448 -4.974 55.555 1.00 7.72 44 GLY B CA 1
ATOM 2461 C C . GLY B 1 44 ? 113.365 -4.945 56.630 1.00 6.89 44 GLY B C 1
ATOM 2462 O O . GLY B 1 44 ? 112.778 -5.963 56.994 1.00 6.69 44 GLY B O 1
ATOM 2463 N N . THR B 1 45 ? 113.082 -3.735 57.102 1.00 7.15 45 THR B N 1
ATOM 2464 C CA . THR B 1 45 ? 112.110 -3.507 58.134 1.00 7.57 45 THR B CA 1
ATOM 2465 C C . THR B 1 45 ? 110.750 -4.115 57.834 1.00 7.86 45 THR B C 1
ATOM 2466 O O . THR B 1 45 ? 110.192 -4.803 58.670 1.00 8.45 45 THR B O 1
ATOM 2470 N N . LEU B 1 46 ? 110.203 -3.860 56.637 1.00 6.56 46 LEU B N 1
ATOM 2471 C CA . LEU B 1 46 ? 108.817 -4.279 56.355 1.00 7.28 46 LEU B CA 1
ATOM 2472 C C . LEU B 1 46 ? 108.736 -5.714 55.939 1.00 7.00 46 LEU B C 1
ATOM 2473 O O . LEU B 1 46 ? 107.755 -6.369 56.247 1.00 6.47 46 LEU B O 1
ATOM 2478 N N . VAL B 1 47 ? 109.770 -6.230 55.285 1.00 6.11 47 VAL B N 1
ATOM 2479 C CA . VAL B 1 47 ? 109.854 -7.672 55.049 1.00 6.24 47 VAL B CA 1
ATOM 2480 C C . VAL B 1 47 ? 109.683 -8.433 56.363 1.00 6.48 47 VAL B C 1
ATOM 2481 O O . VAL B 1 47 ? 108.844 -9.333 56.438 1.00 6.57 47 VAL B O 1
ATOM 2485 N N . ASN B 1 48 ? 110.490 -8.077 57.363 1.00 6.60 48 ASN B N 1
ATOM 2486 C CA . ASN B 1 48 ? 110.437 -8.700 58.677 1.00 6.39 48 ASN B CA 1
ATOM 2487 C C . ASN B 1 48 ? 109.106 -8.466 59.417 1.00 6.85 48 ASN B C 1
ATOM 2488 O O . ASN B 1 48 ? 108.508 -9.417 59.926 1.00 6.76 48 ASN B O 1
ATOM 2493 N N . TYR B 1 49 ? 108.624 -7.225 59.437 1.00 5.94 49 TYR B N 1
ATOM 2494 C CA . TYR B 1 49 ? 107.403 -6.876 60.164 1.00 7.28 49 TYR B CA 1
ATOM 2495 C C . TYR B 1 49 ? 106.187 -7.583 59.528 1.00 7.52 49 TYR B C 1
ATOM 2496 O O . TYR B 1 49 ? 105.358 -8.155 60.229 1.00 8.04 49 TYR B O 1
ATOM 2505 N N . GLU B 1 50 ? 106.110 -7.582 58.206 1.00 9.50 50 GLU B N 1
ATOM 2506 C CA . GLU B 1 50 ? 104.999 -8.295 57.561 1.00 10.41 50 GLU B CA 1
ATOM 2507 C C . GLU B 1 50 ? 105.072 -9.800 57.780 1.00 9.38 50 GLU B C 1
ATOM 2508 O O . GLU B 1 50 ? 104.031 -10.452 57.930 1.00 10.81 50 GLU B O 1
ATOM 2514 N N . ALA B 1 51 ? 106.278 -10.349 57.815 1.00 9.32 51 ALA B N 1
ATOM 2515 C CA . ALA B 1 51 ? 106.463 -11.777 58.106 1.00 8.60 51 ALA B CA 1
ATOM 2516 C C . ALA B 1 51 ? 106.079 -12.073 59.545 1.00 9.09 51 ALA B C 1
ATOM 2517 O O . ALA B 1 51 ? 105.490 -13.129 59.828 1.00 10.46 51 ALA B O 1
ATOM 2519 N N . LEU B 1 52 ? 106.386 -11.154 60.438 1.00 8.66 52 LEU B N 1
ATOM 2520 C CA . LEU B 1 52 ? 105.995 -11.311 61.837 1.00 8.31 52 LEU B CA 1
ATOM 2521 C C . LEU B 1 52 ? 104.444 -11.357 61.985 1.00 9.33 52 LEU B C 1
ATOM 2522 O O . LEU B 1 52 ? 103.897 -12.243 62.669 1.00 9.54 52 LEU B O 1
ATOM 2527 N N . LYS B 1 53 ? 103.753 -10.421 61.343 1.00 10.86 53 LYS B N 1
ATOM 2528 C CA . LYS B 1 53 ? 102.275 -10.349 61.402 1.00 12.14 53 LYS B CA 1
ATOM 2529 C C . LYS B 1 53 ? 101.642 -11.616 60.844 1.00 13.09 53 LYS B C 1
ATOM 2530 O O . LYS B 1 53 ? 100.605 -12.084 61.336 1.00 13.83 53 LYS B O 1
ATOM 2536 N N . ARG B 1 54 ? 102.240 -12.154 59.803 1.00 12.57 54 ARG B N 1
ATOM 2537 C CA . ARG B 1 54 ? 101.740 -13.383 59.174 1.00 14.45 54 ARG B CA 1
ATOM 2538 C C . ARG B 1 54 ? 102.105 -14.662 59.913 1.00 14.59 54 ARG B C 1
ATOM 2539 O O . ARG B 1 54 ? 101.674 -15.740 59.532 1.00 13.48 54 ARG B O 1
ATOM 2547 N N . ASN B 1 55 ? 102.930 -14.563 60.957 1.00 14.77 55 ASN B N 1
ATOM 2548 C CA . ASN B 1 55 ? 103.450 -15.733 61.654 1.00 14.96 55 ASN B CA 1
ATOM 2549 C C . ASN B 1 55 ? 104.394 -16.622 60.816 1.00 14.37 55 ASN B C 1
ATOM 2550 O O . ASN B 1 55 ? 104.613 -17.785 61.146 1.00 14.69 55 ASN B O 1
ATOM 2555 N N . ASP B 1 56 ? 104.982 -16.060 59.760 1.00 13.64 56 ASP B N 1
ATOM 2556 C CA . ASP B 1 56 ? 106.094 -16.691 59.040 1.00 13.82 56 ASP B CA 1
ATOM 2557 C C . ASP B 1 56 ? 107.385 -16.648 59.857 1.00 12.53 56 ASP B C 1
ATOM 2558 O O . ASP B 1 56 ? 108.233 -17.570 59.788 1.00 12.84 56 ASP B O 1
ATOM 2563 N N . ILE B 1 57 ? 107.553 -15.571 60.613 1.00 10.53 57 ILE B N 1
ATOM 2564 C CA . ILE B 1 57 ? 108.477 -15.530 61.728 1.00 9.73 57 ILE B CA 1
ATOM 2565 C C . ILE B 1 57 ? 107.725 -15.184 62.997 1.00 8.26 57 ILE B C 1
ATOM 2566 O O . ILE B 1 57 ? 106.609 -14.695 62.966 1.00 9.53 57 ILE B O 1
ATOM 2571 N N . GLN B 1 58 ? 108.363 -15.465 64.111 1.00 7.70 58 GLN B N 1
ATOM 2572 C CA . GLN B 1 58 ? 107.765 -15.322 65.418 1.00 7.13 58 GLN B CA 1
ATOM 2573 C C . GLN B 1 58 ? 108.312 -14.131 66.209 1.00 6.37 58 GLN B C 1
ATOM 2574 O O . GLN B 1 58 ? 107.647 -13.648 67.102 1.00 6.08 58 GLN B O 1
ATOM 2580 N N . LEU B 1 59 ? 109.523 -13.692 65.888 1.00 5.80 59 LEU B N 1
ATOM 2581 C CA . LEU B 1 59 ? 110.125 -12.544 66.536 1.00 5.70 59 LEU B CA 1
ATOM 2582 C C . LEU B 1 59 ? 111.310 -12.028 65.718 1.00 5.34 59 LEU B C 1
ATOM 2583 O O . LEU B 1 59 ? 111.881 -12.738 64.877 1.00 4.34 59 LEU B O 1
ATOM 2588 N N . TYR B 1 60 ? 111.667 -10.765 65.965 1.00 5.16 60 TYR B N 1
ATOM 2589 C CA . TYR B 1 60 ? 112.910 -10.188 65.479 1.00 5.63 60 TYR B CA 1
ATOM 2590 C C . TYR B 1 60 ? 113.275 -8.943 66.316 1.00 4.52 60 TYR B C 1
ATOM 2591 O O . TYR B 1 60 ? 112.520 -8.510 67.215 1.00 4.48 60 TYR B O 1
ATOM 2600 N N . VAL B 1 61 ? 114.451 -8.405 66.063 1.00 5.12 61 VAL B N 1
ATOM 2601 C CA . VAL B 1 61 ? 114.908 -7.184 66.694 1.00 4.74 61 VAL B CA 1
ATOM 2602 C C . VAL B 1 61 ? 114.632 -5.985 65.790 1.00 5.11 61 VAL B C 1
ATOM 2603 O O . VAL B 1 61 ? 115.164 -5.881 64.666 1.00 5.34 61 VAL B O 1
ATOM 2607 N N . GLU B 1 62 ? 113.804 -5.084 66.309 1.00 6.08 62 GLU B N 1
ATOM 2608 C CA . GLU B 1 62 ? 113.459 -3.823 65.655 1.00 6.16 62 GLU B CA 1
ATOM 2609 C C . GLU B 1 62 ? 114.020 -2.643 66.467 1.00 6.26 62 GLU B C 1
ATOM 2610 O O . GLU B 1 62 ? 114.561 -2.811 67.557 1.00 6.91 62 GLU B O 1
ATOM 2616 N N . TYR B 1 63 ? 113.920 -1.439 65.906 1.00 5.76 63 TYR B N 1
ATOM 2617 C CA . TYR B 1 63 ? 114.370 -0.207 66.579 1.00 5.95 63 TYR B CA 1
ATOM 2618 C C . TYR B 1 63 ? 113.196 0.749 66.756 1.00 5.45 63 TYR B C 1
ATOM 2619 O O . TYR B 1 63 ? 112.329 0.854 65.873 1.00 5.65 63 TYR B O 1
ATOM 2628 N N . THR B 1 64 ? 113.142 1.440 67.894 1.00 5.10 64 THR B N 1
ATOM 2629 C CA . THR B 1 64 ? 111.945 2.245 68.170 1.00 5.15 64 THR B CA 1
ATOM 2630 C C . THR B 1 64 ? 111.664 3.297 67.109 1.00 4.37 64 THR B C 1
ATOM 2631 O O . THR B 1 64 ? 110.540 3.386 66.620 1.00 4.97 64 THR B O 1
ATOM 2635 N N . GLY B 1 65 ? 112.658 4.096 66.730 1.00 4.96 65 GLY B N 1
ATOM 2636 C CA . GLY B 1 65 ? 112.482 5.096 65.695 1.00 5.60 65 GLY B CA 1
ATOM 2637 C C . GLY B 1 65 ? 111.981 4.556 64.376 1.00 6.19 65 GLY B C 1
ATOM 2638 O O . GLY B 1 65 ? 111.128 5.149 63.725 1.00 6.71 65 GLY B O 1
ATOM 2639 N N . THR B 1 66 ? 112.494 3.397 63.992 1.00 6.00 66 THR B N 1
ATOM 2640 C CA . THR B 1 66 ? 112.098 2.756 62.767 1.00 6.38 66 THR B CA 1
ATOM 2641 C C . THR B 1 66 ? 110.631 2.305 62.851 1.00 6.41 66 THR B C 1
ATOM 2642 O O . THR B 1 66 ? 109.869 2.464 61.908 1.00 6.94 66 THR B O 1
ATOM 2646 N N . ALA B 1 67 ? 110.265 1.672 63.956 1.00 6.13 67 ALA B N 1
ATOM 2647 C CA . ALA B 1 67 ? 108.879 1.258 64.184 1.00 5.94 67 ALA B CA 1
ATOM 2648 C C . ALA B 1 67 ? 107.949 2.471 64.152 1.00 6.44 67 ALA B C 1
ATOM 2649 O O . ALA B 1 67 ? 106.859 2.414 63.569 1.00 8.39 67 ALA B O 1
ATOM 2651 N N . TYR B 1 68 ? 108.380 3.559 64.769 1.00 6.39 68 TYR B N 1
ATOM 2652 C CA . TYR B 1 68 ? 107.572 4.770 64.813 1.00 7.10 68 TYR B CA 1
ATOM 2653 C C . TYR B 1 68 ? 107.327 5.334 63.407 1.00 8.39 68 TYR B C 1
ATOM 2654 O O . TYR B 1 68 ? 106.186 5.590 63.010 1.00 6.11 68 TYR B O 1
ATOM 2663 N N . ASN B 1 69 ? 108.411 5.447 62.656 1.00 8.56 69 ASN B N 1
ATOM 2664 C CA . ASN B 1 69 ? 108.408 6.136 61.367 1.00 9.42 69 ASN B CA 1
ATOM 2665 C C . ASN B 1 69 ? 107.922 5.255 60.232 1.00 9.50 69 ASN B C 1
ATOM 2666 O O . ASN B 1 69 ? 107.125 5.706 59.411 1.00 8.82 69 ASN B O 1
ATOM 2671 N N . VAL B 1 70 ? 108.400 4.014 60.187 1.00 9.02 70 VAL B N 1
ATOM 2672 C CA . VAL B 1 70 ? 108.278 3.164 59.018 1.00 9.67 70 VAL B CA 1
ATOM 2673 C C . VAL B 1 70 ? 107.127 2.198 59.151 1.00 9.44 70 VAL B C 1
ATOM 2674 O O . VAL B 1 70 ? 106.361 2.004 58.188 1.00 10.60 70 VAL B O 1
ATOM 2678 N N . ILE B 1 71 ? 106.969 1.578 60.316 1.00 8.25 71 ILE B N 1
ATOM 2679 C CA . ILE B 1 71 ? 105.947 0.569 60.479 1.00 8.84 71 ILE B CA 1
ATOM 2680 C C . ILE B 1 71 ? 104.623 1.247 60.811 1.00 8.79 71 ILE B C 1
ATOM 2681 O O . ILE B 1 71 ? 103.594 0.968 60.180 1.00 10.83 71 ILE B O 1
ATOM 2686 N N . LEU B 1 72 ? 104.641 2.125 61.804 1.00 9.23 72 LEU B N 1
ATOM 2687 C CA . LEU B 1 72 ? 103.419 2.759 62.297 1.00 9.15 72 LEU B CA 1
ATOM 2688 C C . LEU B 1 72 ? 103.054 4.016 61.506 1.00 9.46 72 LEU B C 1
ATOM 2689 O O . LEU B 1 72 ? 101.885 4.435 61.519 1.00 10.14 72 LEU B O 1
ATOM 2694 N N . ARG B 1 73 ? 104.033 4.590 60.801 1.00 9.91 73 ARG B N 1
ATOM 2695 C CA . ARG B 1 73 ? 103.863 5.810 60.003 1.00 10.55 73 ARG B CA 1
ATOM 2696 C C . ARG B 1 73 ? 103.251 6.958 60.794 1.00 11.92 73 ARG B C 1
ATOM 2697 O O . ARG B 1 73 ? 102.345 7.687 60.325 1.00 10.31 73 ARG B O 1
ATOM 2705 N N . LYS B 1 74 ? 103.784 7.155 61.998 1.00 10.27 74 LYS B N 1
ATOM 2706 C CA . LYS B 1 74 ? 103.297 8.219 62.861 1.00 11.43 74 LYS B CA 1
ATOM 2707 C C . LYS B 1 74 ? 103.909 9.555 62.499 1.00 11.03 74 LYS B C 1
ATOM 2708 O O . LYS B 1 74 ? 104.947 9.647 61.859 1.00 10.23 74 LYS B O 1
ATOM 2714 N N . GLN B 1 75 ? 103.224 10.625 62.875 1.00 11.66 75 GLN B N 1
ATOM 2715 C CA . GLN B 1 75 ? 103.737 11.969 62.639 1.00 12.36 75 GLN B CA 1
ATOM 2716 C C . GLN B 1 75 ? 104.929 12.268 63.544 1.00 14.26 75 GLN B C 1
ATOM 2717 O O . GLN B 1 75 ? 104.876 12.029 64.769 1.00 14.26 75 GLN B O 1
ATOM 2723 N N . PRO B 1 76 ? 105.978 12.841 62.961 1.00 15.16 76 PRO B N 1
ATOM 2724 C CA . PRO B 1 76 ? 107.177 13.177 63.714 1.00 17.17 76 PRO B CA 1
ATOM 2725 C C . PRO B 1 76 ? 106.935 14.320 64.683 1.00 18.02 76 PRO B C 1
ATOM 2726 O O . PRO B 1 76 ? 106.277 15.293 64.294 1.00 18.21 76 PRO B O 1
ATOM 2730 N N . PRO B 1 77 ? 107.411 14.199 65.914 1.00 19.42 77 PRO B N 1
ATOM 2731 C CA . PRO B 1 77 ? 107.329 15.295 66.880 1.00 19.82 77 PRO B CA 1
ATOM 2732 C C . PRO B 1 77 ? 108.338 16.393 66.547 1.00 20.59 77 PRO B C 1
ATOM 2733 O O . PRO B 1 77 ? 109.235 16.182 65.720 1.00 20.46 77 PRO B O 1
ATOM 2737 N N . GLU B 1 78 ? 108.190 17.556 67.183 1.00 21.07 78 GLU B N 1
ATOM 2738 C CA . GLU B 1 78 ? 109.125 18.660 66.958 1.00 22.28 78 GLU B CA 1
ATOM 2739 C C . GLU B 1 78 ? 110.487 18.327 67.522 1.00 20.90 78 GLU B C 1
ATOM 2740 O O . GLU B 1 78 ? 111.505 18.618 66.915 1.00 22.22 78 GLU B O 1
ATOM 2746 N N . LEU B 1 79 ? 110.468 17.756 68.719 1.00 19.33 79 LEU B N 1
ATOM 2747 C CA . LEU B 1 79 ? 111.643 17.234 69.383 1.00 17.95 79 LEU B CA 1
ATOM 2748 C C . LEU B 1 79 ? 111.371 15.760 69.698 1.00 17.12 79 LEU B C 1
ATOM 2749 O O . LEU B 1 79 ? 110.261 15.370 70.117 1.00 16.25 79 LEU B O 1
ATOM 2754 N N . TRP B 1 80 ? 112.401 14.956 69.518 1.00 14.89 80 TRP B N 1
ATOM 2755 C CA . TRP B 1 80 ? 112.318 13.523 69.737 1.00 14.96 80 TRP B CA 1
ATOM 2756 C C . TRP B 1 80 ? 112.695 13.155 71.158 1.00 15.34 80 TRP B C 1
ATOM 2757 O O . TRP B 1 80 ? 113.833 13.317 71.585 1.00 17.17 80 TRP B O 1
ATOM 2768 N N . ASP B 1 81 ? 111.731 12.670 71.914 1.00 14.83 81 ASP B N 1
ATOM 2769 C CA . ASP B 1 81 ? 112.009 12.216 73.255 1.00 15.04 81 ASP B CA 1
ATOM 2770 C C . ASP B 1 81 ? 112.017 10.685 73.215 1.00 13.98 81 ASP B C 1
ATOM 2771 O O . ASP B 1 81 ? 111.063 10.059 72.746 1.00 13.44 81 ASP B O 1
ATOM 2776 N N . GLN B 1 82 ? 113.094 10.095 73.717 1.00 13.00 82 GLN B N 1
ATOM 2777 C CA . GLN B 1 82 ? 113.310 8.643 73.710 1.00 12.92 82 GLN B CA 1
ATOM 2778 C C . GLN B 1 82 ? 112.159 7.869 74.381 1.00 12.25 82 GLN B C 1
ATOM 2779 O O . GLN B 1 82 ? 111.687 6.854 73.872 1.00 11.29 82 GLN B O 1
ATOM 2785 N N . GLN B 1 83 ? 111.736 8.350 75.551 1.00 11.89 83 GLN B N 1
ATOM 2786 C CA . GLN B 1 83 ? 110.746 7.645 76.362 1.00 12.19 83 GLN B CA 1
ATOM 2787 C C . GLN B 1 83 ? 109.368 7.720 75.750 1.00 11.67 83 GLN B C 1
ATOM 2788 O O . GLN B 1 83 ? 108.632 6.722 75.776 1.00 11.51 83 GLN B O 1
ATOM 2794 N N . TYR B 1 84 ? 109.028 8.882 75.175 1.00 10.37 84 TYR B N 1
ATOM 2795 C CA . TYR B 1 84 ? 107.798 9.076 74.425 1.00 10.51 84 TYR B CA 1
ATOM 2796 C C . TYR B 1 84 ? 107.703 8.140 73.217 1.00 9.61 84 TYR B C 1
ATOM 2797 O O . TYR B 1 84 ? 106.692 7.462 73.009 1.00 8.72 84 TYR B O 1
ATOM 2806 N N . ILE B 1 85 ? 108.765 8.096 72.424 1.00 8.62 85 ILE B N 1
ATOM 2807 C CA . ILE B 1 85 ? 108.752 7.286 71.233 1.00 9.23 85 ILE B CA 1
ATOM 2808 C C . ILE B 1 85 ? 108.622 5.828 71.643 1.00 8.75 85 ILE B C 1
ATOM 2809 O O . ILE B 1 85 ? 107.857 5.114 71.033 1.00 9.86 85 ILE B O 1
ATOM 2814 N N . PHE B 1 86 ? 109.358 5.393 72.651 1.00 9.15 86 PHE B N 1
ATOM 2815 C CA . PHE B 1 86 ? 109.282 4.001 73.133 1.00 9.29 86 PHE B CA 1
ATOM 2816 C C . PHE B 1 86 ? 107.838 3.615 73.471 1.00 8.73 86 PHE B C 1
ATOM 2817 O O . PHE B 1 86 ? 107.342 2.589 73.016 1.00 8.39 86 PHE B O 1
ATOM 2825 N N . ASP B 1 87 ? 107.156 4.469 74.227 1.00 8.85 87 ASP B N 1
ATOM 2826 C CA . ASP B 1 87 ? 105.805 4.214 74.673 1.00 9.56 87 ASP B CA 1
ATOM 2827 C C . ASP B 1 87 ? 104.835 4.196 73.495 1.00 9.35 87 ASP B C 1
ATOM 2828 O O . ASP B 1 87 ? 103.998 3.326 73.418 1.00 8.76 87 ASP B O 1
ATOM 2833 N N . GLU B 1 88 ? 104.985 5.125 72.556 1.00 9.80 88 GLU B N 1
ATOM 2834 C CA . GLU B 1 88 ? 104.088 5.178 71.419 1.00 10.57 88 GLU B CA 1
ATOM 2835 C C . GLU B 1 88 ? 104.225 3.910 70.534 1.00 9.91 88 GLU B C 1
ATOM 2836 O O . GLU B 1 88 ? 103.243 3.421 69.974 1.00 9.68 88 GLU B O 1
ATOM 2842 N N . VAL B 1 89 ? 105.441 3.414 70.401 1.00 8.84 89 VAL B N 1
ATOM 2843 C CA . VAL B 1 89 ? 105.713 2.215 69.629 1.00 8.88 89 VAL B CA 1
ATOM 2844 C C . VAL B 1 89 ? 105.135 0.993 70.353 1.00 9.15 89 VAL B C 1
ATOM 2845 O O . VAL B 1 89 ? 104.528 0.115 69.732 1.00 9.39 89 VAL B O 1
ATOM 2849 N N . LYS B 1 90 ? 105.338 0.930 71.669 1.00 8.92 90 LYS B N 1
ATOM 2850 C CA . LYS B 1 90 ? 104.871 -0.222 72.436 1.00 10.24 90 LYS B CA 1
ATOM 2851 C C . LYS B 1 90 ? 103.338 -0.330 72.327 1.00 10.42 90 LYS B C 1
ATOM 2852 O O . LYS B 1 90 ? 102.806 -1.389 71.999 1.00 10.83 90 LYS B O 1
ATOM 2858 N N . LYS B 1 91 ? 102.648 0.789 72.548 1.00 11.60 91 LYS B N 1
ATOM 2859 C CA . LYS B 1 91 ? 101.200 0.868 72.410 1.00 11.91 91 LYS B CA 1
ATOM 2860 C C . LYS B 1 91 ? 100.736 0.646 70.985 1.00 11.40 91 LYS B C 1
ATOM 2861 O O . LYS B 1 91 ? 99.745 -0.051 70.750 1.00 12.16 91 LYS B O 1
ATOM 2867 N N . GLY B 1 92 ? 101.421 1.286 70.032 1.00 10.95 92 GLY B N 1
ATOM 2868 C CA . GLY B 1 92 ? 101.030 1.268 68.639 1.00 10.48 92 GLY B CA 1
ATOM 2869 C C . GLY B 1 92 ? 101.110 -0.104 68.001 1.00 10.22 92 GLY B C 1
ATOM 2870 O O . GLY B 1 92 ? 100.218 -0.509 67.240 1.00 9.56 92 GLY B O 1
ATOM 2871 N N . LEU B 1 93 ? 102.210 -0.810 68.261 1.00 9.98 93 LEU B N 1
ATOM 2872 C CA . LEU B 1 93 ? 102.363 -2.172 67.741 1.00 9.74 93 LEU B CA 1
ATOM 2873 C C . LEU B 1 93 ? 101.316 -3.124 68.317 1.00 9.74 93 LEU B C 1
ATOM 2874 O O . LEU B 1 93 ? 100.814 -4.013 67.608 1.00 8.85 93 LEU B O 1
ATOM 2879 N N . LEU B 1 94 ? 101.024 -2.972 69.607 1.00 10.01 94 LEU B N 1
ATOM 2880 C CA . LEU B 1 94 ? 100.060 -3.839 70.258 1.00 11.51 94 LEU B CA 1
ATOM 2881 C C . LEU B 1 94 ? 98.668 -3.582 69.681 1.00 13.48 94 LEU B C 1
ATOM 2882 O O . LEU B 1 94 ? 97.930 -4.512 69.344 1.00 12.38 94 LEU B O 1
ATOM 2887 N N . GLU B 1 95 ? 98.320 -2.307 69.541 1.00 15.24 95 GLU B N 1
ATOM 2888 C CA . GLU B 1 95 ? 96.953 -1.954 69.159 1.00 17.20 95 GLU B CA 1
ATOM 2889 C C . GLU B 1 95 ? 96.680 -2.311 67.700 1.00 17.70 95 GLU B C 1
ATOM 2890 O O . GLU B 1 95 ? 95.588 -2.762 67.361 1.00 17.91 95 GLU B O 1
ATOM 2896 N N . ALA B 1 96 ? 97.685 -2.126 66.848 1.00 18.29 96 ALA B N 1
ATOM 2897 C CA . ALA B 1 96 ? 97.574 -2.356 65.413 1.00 17.96 96 ALA B CA 1
ATOM 2898 C C . ALA B 1 96 ? 97.548 -3.844 65.076 1.00 17.51 96 ALA B C 1
ATOM 2899 O O . ALA B 1 96 ? 96.663 -4.317 64.345 1.00 17.74 96 ALA B O 1
ATOM 2901 N N . ASP B 1 97 ? 98.474 -4.611 65.659 1.00 15.12 97 ASP B N 1
ATOM 2902 C CA . ASP B 1 97 ? 98.716 -5.982 65.203 1.00 14.79 97 ASP B CA 1
ATOM 2903 C C . ASP B 1 97 ? 98.896 -7.031 66.302 1.00 13.16 97 ASP B C 1
ATOM 2904 O O . ASP B 1 97 ? 99.193 -8.183 66.015 1.00 13.66 97 ASP B O 1
ATOM 2909 N N . GLY B 1 98 ? 98.673 -6.655 67.553 1.00 11.80 98 GLY B N 1
ATOM 2910 C CA . GLY B 1 98 ? 98.914 -7.521 68.686 1.00 10.82 98 GLY B CA 1
ATOM 2911 C C . GLY B 1 98 ? 100.377 -7.886 68.913 1.00 9.83 98 GLY B C 1
ATOM 2912 O O . GLY B 1 98 ? 100.673 -8.834 69.661 1.00 9.15 98 GLY B O 1
ATOM 2913 N N . VAL B 1 99 ? 101.284 -7.105 68.316 1.00 9.03 99 VAL B N 1
ATOM 2914 C CA . VAL B 1 99 ? 102.719 -7.352 68.449 1.00 8.28 99 VAL B CA 1
ATOM 2915 C C . VAL B 1 99 ? 103.189 -6.815 69.808 1.00 8.20 99 VAL B C 1
ATOM 2916 O O . VAL B 1 99 ? 102.844 -5.715 70.189 1.00 8.65 99 VAL B O 1
ATOM 2920 N N . VAL B 1 100 ? 103.987 -7.613 70.507 1.00 8.79 100 VAL B N 1
ATOM 2921 C CA . VAL B 1 100 ? 104.413 -7.320 71.871 1.00 9.00 100 VAL B CA 1
ATOM 2922 C C . VAL B 1 100 ? 105.909 -6.982 71.903 1.00 8.32 100 VAL B C 1
ATOM 2923 O O . VAL B 1 100 ? 106.728 -7.719 71.345 1.00 8.33 100 VAL B O 1
ATOM 2927 N N . VAL B 1 101 ? 106.257 -5.905 72.582 1.00 9.01 101 VAL B N 1
ATOM 2928 C CA . VAL B 1 101 ? 107.644 -5.615 72.907 1.00 9.32 101 VAL B CA 1
ATOM 2929 C C . VAL B 1 101 ? 108.081 -6.444 74.120 1.00 9.82 101 VAL B C 1
ATOM 2930 O O . VAL B 1 101 ? 107.695 -6.133 75.260 1.00 10.14 101 VAL B O 1
ATOM 2934 N N . ALA B 1 102 ? 108.821 -7.530 73.873 1.00 10.44 102 ALA B N 1
ATOM 2935 C CA . ALA B 1 102 ? 109.263 -8.482 74.901 1.00 10.63 102 ALA B CA 1
ATOM 2936 C C . ALA B 1 102 ? 110.351 -7.937 75.806 1.00 11.82 102 ALA B C 1
ATOM 2937 O O . ALA B 1 102 ? 110.328 -8.166 77.043 1.00 13.58 102 ALA B O 1
ATOM 2939 N N . ALA B 1 103 ? 111.262 -7.161 75.216 1.00 11.12 103 ALA B N 1
ATOM 2940 C CA . ALA B 1 103 ? 112.445 -6.694 75.918 1.00 10.91 103 ALA B CA 1
ATOM 2941 C C . ALA B 1 103 ? 113.126 -5.530 75.189 1.00 11.01 103 ALA B C 1
ATOM 2942 O O . ALA B 1 103 ? 113.210 -5.522 73.963 1.00 9.35 103 ALA B O 1
ATOM 2944 N N . LYS B 1 104 ? 113.584 -4.569 75.966 1.00 10.52 104 LYS B N 1
ATOM 2945 C CA . LYS B 1 104 ? 114.496 -3.523 75.513 1.00 11.25 104 LYS B CA 1
ATOM 2946 C C . LYS B 1 104 ? 115.881 -4.071 75.775 1.00 10.86 104 LYS B C 1
ATOM 2947 O O . LYS B 1 104 ? 116.195 -4.407 76.917 1.00 11.06 104 LYS B O 1
ATOM 2953 N N . LEU B 1 105 ? 116.704 -4.213 74.739 1.00 9.07 105 LEU B N 1
ATOM 2954 C CA . LEU B 1 105 ? 118.026 -4.801 74.903 1.00 9.12 105 LEU B CA 1
ATOM 2955 C C . LEU B 1 105 ? 119.049 -3.970 75.693 1.00 9.69 105 LEU B C 1
ATOM 2956 O O . LEU B 1 105 ? 119.896 -4.528 76.400 1.00 10.33 105 LEU B O 1
ATOM 2961 N N . GLY B 1 106 ? 118.945 -2.638 75.625 1.00 9.39 106 GLY B N 1
ATOM 2962 C CA . GLY B 1 106 ? 119.787 -1.774 76.398 1.00 10.60 106 GLY B CA 1
ATOM 2963 C C . GLY B 1 106 ? 120.606 -0.785 75.605 1.00 10.92 106 GLY B C 1
ATOM 2964 O O . GLY B 1 106 ? 121.295 0.024 76.212 1.00 11.10 106 GLY B O 1
ATOM 2965 N N . PHE B 1 107 ? 120.586 -0.895 74.277 1.00 10.13 107 PHE B N 1
ATOM 2966 C CA . PHE B 1 107 ? 121.351 -0.018 73.405 1.00 9.57 107 PHE B CA 1
ATOM 2967 C C . PHE B 1 107 ? 120.491 0.695 72.384 1.00 10.00 107 PHE B C 1
ATOM 2968 O O . PHE B 1 107 ? 119.344 0.269 72.090 1.00 8.28 107 PHE B O 1
ATOM 2976 N N . ARG B 1 108 ? 121.077 1.757 71.808 1.00 9.91 108 ARG B N 1
ATOM 2977 C CA . ARG B 1 108 ? 120.499 2.482 70.703 1.00 10.84 108 ARG B CA 1
ATOM 2978 C C . ARG B 1 108 ? 121.456 2.440 69.520 1.00 11.64 108 ARG B C 1
ATOM 2979 O O . ARG B 1 108 ? 122.673 2.581 69.707 1.00 11.92 108 ARG B O 1
ATOM 2987 N N . ASP B 1 109 ? 120.922 2.282 68.308 1.00 11.99 109 ASP B N 1
ATOM 2988 C CA . ASP B 1 109 ? 121.722 2.343 67.082 1.00 13.16 109 ASP B CA 1
ATOM 2989 C C . ASP B 1 109 ? 121.226 3.566 66.309 1.00 13.63 109 ASP B C 1
ATOM 2990 O O . ASP B 1 109 ? 120.494 3.433 65.332 1.00 13.42 109 ASP B O 1
ATOM 2995 N N . ASP B 1 110 ? 121.596 4.738 66.828 1.00 13.11 110 ASP B N 1
ATOM 2996 C CA . ASP B 1 110 ? 121.146 6.025 66.334 1.00 13.94 110 ASP B CA 1
ATOM 2997 C C . ASP B 1 110 ? 122.097 6.581 65.296 1.00 14.01 110 ASP B C 1
ATOM 2998 O O . ASP B 1 110 ? 123.298 6.297 65.340 1.00 13.51 110 ASP B O 1
ATOM 3003 N N . TYR B 1 111 ? 121.567 7.416 64.405 1.00 13.47 111 TYR B N 1
ATOM 3004 C CA . TYR B 1 111 ? 122.406 8.334 63.680 1.00 13.86 111 TYR B CA 1
ATOM 3005 C C . TYR B 1 111 ? 122.744 9.486 64.641 1.00 13.65 111 TYR B C 1
ATOM 3006 O O . TYR B 1 111 ? 121.869 10.107 65.219 1.00 14.22 111 TYR B O 1
ATOM 3015 N N . ALA B 1 112 ? 124.031 9.711 64.857 1.00 13.29 112 ALA B N 1
ATOM 3016 C CA . ALA B 1 112 ? 124.499 10.627 65.874 1.00 13.22 112 ALA B CA 1
ATOM 3017 C C . ALA B 1 112 ? 125.706 11.392 65.375 1.00 13.80 112 ALA B C 1
ATOM 3018 O O . ALA B 1 112 ? 126.243 11.085 64.311 1.00 15.54 112 ALA B O 1
ATOM 3020 N N . LEU B 1 113 ? 126.123 12.388 66.143 1.00 11.71 113 LEU B N 1
ATOM 3021 C CA . LEU B 1 113 ? 127.349 13.087 65.843 1.00 11.65 113 LEU B CA 1
ATOM 3022 C C . LEU B 1 113 ? 128.496 12.438 66.588 1.00 11.16 113 LEU B C 1
ATOM 3023 O O . LEU B 1 113 ? 128.363 12.072 67.753 1.00 12.07 113 LEU B O 1
ATOM 3028 N N . ALA B 1 114 ? 129.618 12.309 65.885 1.00 10.79 114 ALA B N 1
ATOM 3029 C CA . ALA B 1 114 ? 130.844 11.759 66.413 1.00 10.38 114 ALA B CA 1
ATOM 3030 C C . ALA B 1 114 ? 132.006 12.732 66.210 1.00 10.67 114 ALA B C 1
ATOM 3031 O O . ALA B 1 114 ? 132.108 13.406 65.162 1.00 11.81 114 ALA B O 1
ATOM 3033 N N . VAL B 1 115 ? 132.848 12.792 67.220 1.00 9.70 115 VAL B N 1
ATOM 3034 C CA . VAL B 1 115 ? 134.094 13.527 67.204 1.00 10.35 115 VAL B CA 1
ATOM 3035 C C . VAL B 1 115 ? 135.258 12.629 67.618 1.00 10.89 115 VAL B C 1
ATOM 3036 O O . VAL B 1 115 ? 135.047 11.522 68.155 1.00 10.31 115 VAL B O 1
ATOM 3040 N N . ARG B 1 116 ? 136.489 13.117 67.448 1.00 10.48 116 ARG B N 1
ATOM 3041 C CA . ARG B 1 116 ? 137.651 12.382 67.930 1.00 11.67 116 ARG B CA 1
ATOM 3042 C C . ARG B 1 116 ? 137.639 12.310 69.462 1.00 12.17 116 ARG B C 1
ATOM 3043 O O . ARG B 1 116 ? 137.436 13.306 70.123 1.00 12.68 116 ARG B O 1
ATOM 3051 N N . ALA B 1 117 ? 137.889 11.130 70.012 1.00 12.74 117 ALA B N 1
ATOM 3052 C CA . ALA B 1 117 ? 137.712 10.881 71.449 1.00 14.25 117 ALA B CA 1
ATOM 3053 C C . ALA B 1 117 ? 138.662 11.668 72.367 1.00 15.25 117 ALA B C 1
ATOM 3054 O O . ALA B 1 117 ? 138.244 12.129 73.432 1.00 14.97 117 ALA B O 1
ATOM 3056 N N . ASP B 1 118 ? 139.933 11.777 71.977 1.00 16.13 118 ASP B N 1
ATOM 3057 C CA . ASP B 1 118 ? 140.910 12.533 72.762 1.00 18.39 118 ASP B CA 1
ATOM 3058 C C . ASP B 1 118 ? 140.545 14.002 72.847 1.00 17.89 118 ASP B C 1
ATOM 3059 O O . ASP B 1 118 ? 140.709 14.587 73.897 1.00 18.64 118 ASP B O 1
ATOM 3064 N N . TRP B 1 119 ? 140.016 14.574 71.764 1.00 18.29 119 TRP B N 1
ATOM 3065 C CA . TRP B 1 119 ? 139.583 15.974 71.764 1.00 18.04 119 TRP B CA 1
ATOM 3066 C C . TRP B 1 119 ? 138.342 16.165 72.656 1.00 18.97 119 TRP B C 1
ATOM 3067 O O . TRP B 1 119 ? 138.253 17.149 73.402 1.00 19.61 119 TRP B O 1
ATOM 3078 N N . ALA B 1 120 ? 137.394 15.228 72.588 1.00 19.15 120 ALA B N 1
ATOM 3079 C CA . ALA B 1 120 ? 136.191 15.283 73.424 1.00 19.82 120 ALA B CA 1
ATOM 3080 C C . ALA B 1 120 ? 136.532 15.212 74.923 1.00 21.12 120 ALA B C 1
ATOM 3081 O O . ALA B 1 120 ? 135.971 15.945 75.746 1.00 20.86 120 ALA B O 1
ATOM 3083 N N . GLU B 1 121 ? 137.454 14.321 75.262 1.00 21.96 121 GLU B N 1
ATOM 3084 C CA . GLU B 1 121 ? 137.831 14.091 76.656 1.00 24.18 121 GLU B CA 1
ATOM 3085 C C . GLU B 1 121 ? 138.553 15.311 77.241 1.00 24.73 121 GLU B C 1
ATOM 3086 O O . GLU B 1 121 ? 138.281 15.707 78.374 1.00 24.70 121 GLU B O 1
ATOM 3092 N N . GLU B 1 122 ? 139.456 15.897 76.456 1.00 25.30 122 GLU B N 1
ATOM 3093 C CA . GLU B 1 122 ? 140.214 17.072 76.890 1.00 26.22 122 GLU B CA 1
ATOM 3094 C C . GLU B 1 122 ? 139.284 18.244 77.187 1.00 25.40 122 GLU B C 1
ATOM 3095 O O . GLU B 1 122 ? 139.549 19.034 78.101 1.00 25.34 122 GLU B O 1
ATOM 3101 N N . ASN B 1 123 ? 138.210 18.350 76.404 1.00 24.32 123 ASN B N 1
ATOM 3102 C CA . ASN B 1 123 ? 137.330 19.506 76.423 1.00 23.70 123 ASN B CA 1
ATOM 3103 C C . ASN B 1 123 ? 135.986 19.248 77.106 1.00 23.00 123 ASN B C 1
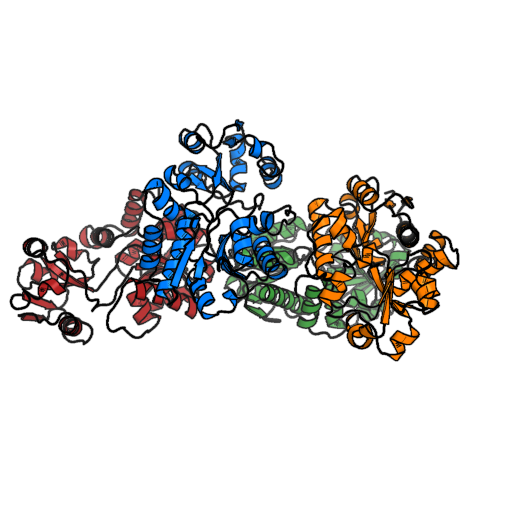ATOM 3104 O O . ASN B 1 123 ? 135.080 20.092 77.038 1.00 22.22 123 ASN B O 1
ATOM 3109 N N . GLY B 1 124 ? 135.862 18.093 77.774 1.00 22.61 124 GLY B N 1
ATOM 3110 C CA . GLY B 1 124 ? 134.641 17.722 78.495 1.00 22.17 124 GLY B CA 1
ATOM 3111 C C . GLY B 1 124 ? 133.390 17.608 77.624 1.00 22.00 124 GLY B C 1
ATOM 3112 O O . GLY B 1 124 ? 132.291 17.887 78.083 1.00 22.14 124 GLY B O 1
ATOM 3113 N N . VAL B 1 125 ? 133.550 17.217 76.360 1.00 21.24 125 VAL B N 1
ATOM 3114 C CA . VAL B 1 125 ? 132.424 17.130 75.430 1.00 20.61 125 VAL B CA 1
ATOM 3115 C C . VAL B 1 125 ? 131.788 15.755 75.480 1.00 20.41 125 VAL B C 1
ATOM 3116 O O . VAL B 1 125 ? 132.439 14.758 75.186 1.00 20.42 125 VAL B O 1
ATOM 3120 N N . GLU B 1 126 ? 130.502 15.732 75.826 1.00 20.55 126 GLU B N 1
ATOM 3121 C CA . GLU B 1 126 ? 129.694 14.507 75.920 1.00 21.05 126 GLU B CA 1
ATOM 3122 C C . GLU B 1 126 ? 128.377 14.520 75.120 1.00 19.97 126 GLU B C 1
ATOM 3123 O O . GLU B 1 126 ? 127.830 13.454 74.794 1.00 17.55 126 GLU B O 1
ATOM 3129 N N . LYS B 1 127 ? 127.855 15.712 74.838 1.00 19.58 127 LYS B N 1
ATOM 3130 C CA . LYS B 1 127 ? 126.555 15.854 74.194 1.00 20.00 127 LYS B CA 1
ATOM 3131 C C . LYS B 1 127 ? 126.599 16.950 73.134 1.00 18.86 127 LYS B C 1
ATOM 3132 O O . LYS B 1 127 ? 127.501 17.765 73.135 1.00 18.56 127 LYS B O 1
ATOM 3138 N N . ILE B 1 128 ? 125.631 16.976 72.225 1.00 18.03 128 ILE B N 1
ATOM 3139 C CA . ILE B 1 128 ? 125.721 17.906 71.107 1.00 18.05 128 ILE B CA 1
ATOM 3140 C C . ILE B 1 128 ? 125.739 19.387 71.595 1.00 18.36 128 ILE B C 1
ATOM 3141 O O . ILE B 1 128 ? 126.379 20.235 70.971 1.00 17.78 128 ILE B O 1
ATOM 3146 N N . SER B 1 129 ? 125.085 19.691 72.720 1.00 19.59 129 SER B N 1
ATOM 3147 C CA . SER B 1 129 ? 125.025 21.094 73.191 1.00 21.18 129 SER B CA 1
ATOM 3148 C C . SER B 1 129 ? 126.390 21.561 73.678 1.00 21.90 129 SER B C 1
ATOM 3149 O O . SER B 1 129 ? 126.680 22.751 73.625 1.00 22.43 129 SER B O 1
ATOM 3152 N N . ASP B 1 130 ? 127.228 20.619 74.118 1.00 22.34 130 ASP B N 1
ATOM 3153 C CA . ASP B 1 130 ? 128.624 20.923 74.457 1.00 22.90 130 ASP B CA 1
ATOM 3154 C C . ASP B 1 130 ? 129.436 21.486 73.266 1.00 23.18 130 ASP B C 1
ATOM 3155 O O . ASP B 1 130 ? 130.455 22.125 73.485 1.00 23.25 130 ASP B O 1
ATOM 3160 N N . LEU B 1 131 ? 129.010 21.222 72.014 1.00 23.30 131 LEU B N 1
ATOM 3161 C CA . LEU B 1 131 ? 129.694 21.715 70.810 1.00 22.87 131 LEU B CA 1
ATOM 3162 C C . LEU B 1 131 ? 129.520 23.199 70.516 1.00 23.35 131 LEU B C 1
ATOM 3163 O O . LEU B 1 131 ? 130.309 23.760 69.776 1.00 22.57 131 LEU B O 1
ATOM 3168 N N . ALA B 1 132 ? 128.478 23.831 71.068 1.00 24.22 132 ALA B N 1
ATOM 3169 C CA . ALA B 1 132 ? 128.165 25.229 70.740 1.00 24.64 132 ALA B CA 1
ATOM 3170 C C . ALA B 1 132 ? 129.349 26.150 71.007 1.00 25.48 132 ALA B C 1
ATOM 3171 O O . ALA B 1 132 ? 129.692 26.991 70.157 1.00 26.80 132 ALA B O 1
ATOM 3173 N N . GLU B 1 133 ? 129.995 25.967 72.158 1.00 25.53 133 GLU B N 1
ATOM 3174 C CA . GLU B 1 133 ? 131.259 26.643 72.474 1.00 26.16 133 GLU B CA 1
ATOM 3175 C C . GLU B 1 133 ? 132.267 26.624 71.337 1.00 25.22 133 GLU B C 1
ATOM 3176 O O . GLU B 1 133 ? 132.960 27.609 71.104 1.00 25.00 133 GLU B O 1
ATOM 3182 N N . PHE B 1 134 ? 132.395 25.457 70.695 1.00 24.41 134 PHE B N 1
ATOM 3183 C CA . PHE B 1 134 ? 133.476 25.175 69.749 1.00 23.61 134 PHE B CA 1
ATOM 3184 C C . PHE B 1 134 ? 133.032 25.154 68.279 1.00 23.46 134 PHE B C 1
ATOM 3185 O O . PHE B 1 134 ? 133.868 25.075 67.389 1.00 22.60 134 PHE B O 1
ATOM 3193 N N . ALA B 1 135 ? 131.732 25.238 68.030 1.00 23.55 135 ALA B N 1
ATOM 3194 C CA . ALA B 1 135 ? 131.191 24.924 66.704 1.00 23.82 135 ALA B CA 1
ATOM 3195 C C . ALA B 1 135 ? 131.762 25.810 65.630 1.00 24.11 135 ALA B C 1
ATOM 3196 O O . ALA B 1 135 ? 131.994 25.359 64.505 1.00 25.40 135 ALA B O 1
ATOM 3198 N N . ASP B 1 136 ? 132.018 27.070 65.963 1.00 24.18 136 ASP B N 1
ATOM 3199 C CA . ASP B 1 136 ? 132.592 27.997 64.995 1.00 23.84 136 ASP B CA 1
ATOM 3200 C C . ASP B 1 136 ? 134.093 27.777 64.746 1.00 22.90 136 ASP B C 1
ATOM 3201 O O . ASP B 1 136 ? 134.681 28.504 63.993 1.00 23.01 136 ASP B O 1
ATOM 3206 N N . GLN B 1 137 ? 134.707 26.786 65.391 1.00 21.39 137 GLN B N 1
ATOM 3207 C CA . GLN B 1 137 ? 136.090 26.392 65.142 1.00 20.67 137 GLN B CA 1
ATOM 3208 C C . GLN B 1 137 ? 136.149 25.022 64.466 1.00 18.51 137 GLN B C 1
ATOM 3209 O O . GLN B 1 137 ? 137.203 24.615 64.016 1.00 19.09 137 GLN B O 1
ATOM 3215 N N . LEU B 1 138 ? 135.019 24.326 64.391 1.00 16.09 138 LEU B N 1
ATOM 3216 C CA . LEU B 1 138 ? 134.985 22.931 63.936 1.00 15.42 138 LEU B CA 1
ATOM 3217 C C . LEU B 1 138 ? 134.457 22.770 62.513 1.00 14.55 138 LEU B C 1
ATOM 3218 O O . LEU B 1 138 ? 133.509 23.439 62.101 1.00 14.28 138 LEU B O 1
ATOM 3223 N N . VAL B 1 139 ? 135.064 21.834 61.809 1.00 12.47 139 VAL B N 1
ATOM 3224 C CA . VAL B 1 139 ? 134.666 21.449 60.478 1.00 12.35 139 VAL B CA 1
ATOM 3225 C C . VAL B 1 139 ? 133.738 20.237 60.540 1.00 12.35 139 VAL B C 1
ATOM 3226 O O . VAL B 1 139 ? 134.076 19.220 61.148 1.00 11.14 139 VAL B O 1
ATOM 3230 N N . PHE B 1 140 ? 132.558 20.379 59.944 1.00 13.52 140 PHE B N 1
ATOM 3231 C CA . PHE B 1 140 ? 131.579 19.299 59.827 1.00 14.25 140 PHE B CA 1
ATOM 3232 C C . PHE B 1 140 ? 131.691 18.610 58.468 1.00 14.06 140 PHE B C 1
ATOM 3233 O O . PHE B 1 140 ? 131.698 19.272 57.433 1.00 13.18 140 PHE B O 1
ATOM 3241 N N . GLY B 1 141 ? 131.788 17.280 58.470 1.00 13.22 141 GLY B N 1
ATOM 3242 C CA . GLY B 1 141 ? 131.784 16.512 57.240 1.00 14.77 141 GLY B CA 1
ATOM 3243 C C . GLY B 1 141 ? 130.478 15.776 57.057 1.00 16.06 141 GLY B C 1
ATOM 3244 O O . GLY B 1 141 ? 130.031 15.103 57.958 1.00 15.08 141 GLY B O 1
ATOM 3245 N N . SER B 1 142 ? 129.904 15.859 55.869 1.00 17.98 142 SER B N 1
ATOM 3246 C CA . SER B 1 142 ? 128.550 15.389 55.617 1.00 20.31 142 SER B CA 1
ATOM 3247 C C . SER B 1 142 ? 128.353 14.921 54.194 1.00 21.54 142 SER B C 1
ATOM 3248 O O . SER B 1 142 ? 128.916 15.505 53.302 1.00 21.78 142 SER B O 1
ATOM 3251 N N . ASP B 1 143 ? 127.549 13.888 53.974 1.00 23.44 143 ASP B N 1
ATOM 3252 C CA . ASP B 1 143 ? 126.959 13.674 52.643 1.00 25.65 143 ASP B CA 1
ATOM 3253 C C . ASP B 1 143 ? 126.066 14.870 52.275 1.00 26.00 143 ASP B C 1
ATOM 3254 O O . ASP B 1 143 ? 125.640 15.629 53.149 1.00 26.26 143 ASP B O 1
ATOM 3259 N N . PRO B 1 144 ? 125.775 15.078 50.998 1.00 26.82 144 PRO B N 1
ATOM 3260 C CA . PRO B 1 144 ? 124.952 16.233 50.618 1.00 27.02 144 PRO B CA 1
ATOM 3261 C C . PRO B 1 144 ? 123.495 16.121 51.111 1.00 27.05 144 PRO B C 1
ATOM 3262 O O . PRO B 1 144 ? 122.900 17.148 51.468 1.00 27.28 144 PRO B O 1
ATOM 3266 N N . GLU B 1 145 ? 122.960 14.905 51.202 1.00 26.87 145 GLU B N 1
ATOM 3267 C CA . GLU B 1 145 ? 121.562 14.692 51.632 1.00 27.70 145 GLU B CA 1
ATOM 3268 C C . GLU B 1 145 ? 121.351 15.092 53.085 1.00 26.54 145 GLU B C 1
ATOM 3269 O O . GLU B 1 145 ? 120.377 15.766 53.428 1.00 26.65 145 GLU B O 1
ATOM 3275 N N . PHE B 1 146 ? 122.259 14.654 53.949 1.00 25.61 146 PHE B N 1
ATOM 3276 C CA . PHE B 1 146 ? 122.200 15.022 55.356 1.00 24.92 146 PHE B CA 1
ATOM 3277 C C . PHE B 1 146 ? 122.359 16.532 55.560 1.00 24.65 146 PHE B C 1
ATOM 3278 O O . PHE B 1 146 ? 121.764 17.103 56.462 1.00 23.66 146 PHE B O 1
ATOM 3286 N N . ALA B 1 147 ? 123.157 17.172 54.715 1.00 25.07 147 ALA B N 1
ATOM 3287 C CA . ALA B 1 147 ? 123.457 18.602 54.862 1.00 26.02 147 ALA B CA 1
ATOM 3288 C C . ALA B 1 147 ? 122.300 19.494 54.425 1.00 26.73 147 ALA B C 1
ATOM 3289 O O . ALA B 1 147 ? 122.168 20.614 54.893 1.00 26.97 147 ALA B O 1
ATOM 3291 N N . SER B 1 148 ? 121.483 18.999 53.504 1.00 27.85 148 SER B N 1
ATOM 3292 C CA . SER B 1 148 ? 120.486 19.822 52.832 1.00 29.13 148 SER B CA 1
ATOM 3293 C C . SER B 1 148 ? 119.062 19.514 53.279 1.00 29.56 148 SER B C 1
ATOM 3294 O O . SER B 1 148 ? 118.226 20.418 53.321 1.00 30.35 148 SER B O 1
ATOM 3297 N N . ARG B 1 149 ? 118.779 18.259 53.633 1.00 30.03 149 ARG B N 1
ATOM 3298 C CA . ARG B 1 149 ? 117.407 17.860 53.954 1.00 30.48 149 ARG B CA 1
ATOM 3299 C C . ARG B 1 149 ? 116.959 18.480 55.295 1.00 30.23 149 ARG B C 1
ATOM 3300 O O . ARG B 1 149 ? 117.753 18.618 56.221 1.00 29.38 149 ARG B O 1
ATOM 3308 N N . PRO B 1 150 ? 115.704 18.908 55.387 1.00 30.02 150 PRO B N 1
ATOM 3309 C CA . PRO B 1 150 ? 115.261 19.665 56.572 1.00 29.87 150 PRO B CA 1
ATOM 3310 C C . PRO B 1 150 ? 115.407 18.943 57.939 1.00 29.57 150 PRO B C 1
ATOM 3311 O O . PRO B 1 150 ? 115.614 19.634 58.936 1.00 29.23 150 PRO B O 1
ATOM 3315 N N . ASP B 1 151 ? 115.353 17.608 57.975 1.00 29.18 151 ASP B N 1
ATOM 3316 C CA . ASP B 1 151 ? 115.437 16.873 59.244 1.00 29.29 151 ASP B CA 1
ATOM 3317 C C . ASP B 1 151 ? 116.873 16.437 59.589 1.00 28.16 151 ASP B C 1
ATOM 3318 O O . ASP B 1 151 ? 117.100 15.721 60.559 1.00 28.37 151 ASP B O 1
ATOM 3323 N N . GLY B 1 152 ? 117.847 16.907 58.816 1.00 26.84 152 GLY B N 1
ATOM 3324 C CA . GLY B 1 152 ? 119.239 16.566 59.059 1.00 25.44 152 GLY B CA 1
ATOM 3325 C C . GLY B 1 152 ? 120.003 17.681 59.742 1.00 23.56 152 GLY B C 1
ATOM 3326 O O . GLY B 1 152 ? 119.592 18.181 60.788 1.00 22.68 152 GLY B O 1
ATOM 3327 N N . LEU B 1 153 ? 121.123 18.075 59.141 1.00 22.51 153 LEU B N 1
ATOM 3328 C CA . LEU B 1 153 ? 121.941 19.157 59.668 1.00 21.47 153 LEU B CA 1
ATOM 3329 C C . LEU B 1 153 ? 121.127 20.430 59.949 1.00 21.05 153 LEU B C 1
ATOM 3330 O O . LEU B 1 153 ? 121.331 21.063 60.980 1.00 19.52 153 LEU B O 1
ATOM 3335 N N . PRO B 1 154 ? 120.222 20.828 59.051 1.00 20.86 154 PRO B N 1
ATOM 3336 C CA . PRO B 1 154 ? 119.379 22.012 59.330 1.00 20.78 154 PRO B CA 1
ATOM 3337 C C . PRO B 1 154 ? 118.526 21.882 60.610 1.00 20.20 154 PRO B C 1
ATOM 3338 O O . PRO B 1 154 ? 118.350 22.855 61.324 1.00 20.82 154 PRO B O 1
ATOM 3342 N N . GLN B 1 155 ? 118.029 20.691 60.908 1.00 20.21 155 GLN B N 1
ATOM 3343 C CA . GLN B 1 155 ? 117.327 20.457 62.186 1.00 20.59 155 GLN B CA 1
ATOM 3344 C C . GLN B 1 155 ? 118.267 20.587 63.379 1.00 20.04 155 GLN B C 1
ATOM 3345 O O . GLN B 1 155 ? 117.907 21.166 64.388 1.00 19.32 155 GLN B O 1
ATOM 3351 N N . ILE B 1 156 ? 119.480 20.041 63.281 1.00 19.86 156 ILE B N 1
ATOM 3352 C CA . ILE B 1 156 ? 120.445 20.169 64.381 1.00 20.41 156 ILE B CA 1
ATOM 3353 C C . ILE B 1 156 ? 120.754 21.644 64.661 1.00 20.33 156 ILE B C 1
ATOM 3354 O O . ILE B 1 156 ? 120.772 22.089 65.800 1.00 19.28 156 ILE B O 1
ATOM 3359 N N . LYS B 1 157 ? 121.003 22.389 63.595 1.00 21.11 157 LYS B N 1
ATOM 3360 C CA . LYS B 1 157 ? 121.335 23.800 63.698 1.00 22.02 157 LYS B CA 1
ATOM 3361 C C . LYS B 1 157 ? 120.210 24.578 64.386 1.00 22.62 157 LYS B C 1
ATOM 3362 O O . LYS B 1 157 ? 120.466 25.413 65.249 1.00 22.84 157 LYS B O 1
ATOM 3368 N N . LYS B 1 158 ? 118.976 24.263 64.011 1.00 23.50 158 LYS B N 1
ATOM 3369 C CA . LYS B 1 158 ? 117.773 24.956 64.454 1.00 24.48 158 LYS B CA 1
ATOM 3370 C C . LYS B 1 158 ? 117.519 24.612 65.916 1.00 23.11 158 LYS B C 1
ATOM 3371 O O . LYS B 1 158 ? 117.241 25.484 66.734 1.00 23.06 158 LYS B O 1
ATOM 3377 N N . VAL B 1 159 ? 117.664 23.336 66.247 1.00 21.61 159 VAL B N 1
ATOM 3378 C CA . VAL B 1 159 ? 117.419 22.875 67.606 1.00 20.26 159 VAL B CA 1
ATOM 3379 C C . VAL B 1 159 ? 118.466 23.318 68.612 1.00 19.69 159 VAL B C 1
ATOM 3380 O O . VAL B 1 159 ? 118.114 23.750 69.698 1.00 19.14 159 VAL B O 1
ATOM 3384 N N . TYR B 1 160 ? 119.751 23.209 68.264 1.00 19.23 160 TYR B N 1
ATOM 3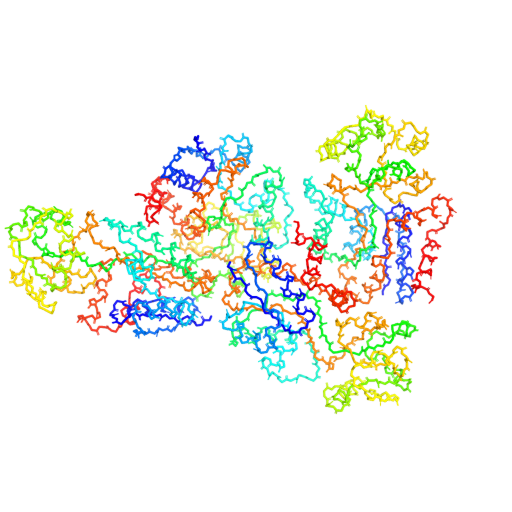385 C CA . TYR B 1 160 ? 120.839 23.530 69.185 1.00 19.18 160 TYR B CA 1
ATOM 3386 C C . TYR B 1 160 ? 121.327 24.991 69.082 1.00 20.14 160 TYR B C 1
ATOM 3387 O O . TYR B 1 160 ? 122.018 25.459 69.953 1.00 19.79 160 TYR B O 1
ATOM 3396 N N . GLY B 1 161 ? 120.978 25.681 67.997 1.00 21.35 161 GLY B N 1
ATOM 3397 C CA . GLY B 1 161 ? 121.262 27.113 67.855 1.00 22.39 161 GLY B CA 1
ATOM 3398 C C . GLY B 1 161 ? 122.669 27.543 67.462 1.00 23.05 161 GLY B C 1
ATOM 3399 O O . GLY B 1 161 ? 123.100 28.648 67.792 1.00 24.54 161 GLY B O 1
ATOM 3400 N N . PHE B 1 162 ? 123.410 26.686 66.768 1.00 23.00 162 PHE B N 1
ATOM 3401 C CA . PHE B 1 162 ? 124.768 27.038 66.358 1.00 22.95 162 PHE B CA 1
ATOM 3402 C C . PHE B 1 162 ? 124.990 26.623 64.929 1.00 22.98 162 PHE B C 1
ATOM 3403 O O . PHE B 1 162 ? 124.153 25.932 64.333 1.00 23.25 162 PHE B O 1
ATOM 3411 N N . GLU B 1 163 ? 126.113 27.052 64.374 1.00 22.58 163 GLU B N 1
ATOM 3412 C CA . GLU B 1 163 ? 126.531 26.630 63.038 1.00 22.66 163 GLU B CA 1
ATOM 3413 C C . GLU B 1 163 ? 128.023 26.355 63.051 1.00 21.23 163 GLU B C 1
ATOM 3414 O O . GLU B 1 163 ? 128.757 26.928 63.848 1.00 21.22 163 GLU B O 1
ATOM 3420 N N . PHE B 1 164 ? 128.466 25.494 62.144 1.00 19.60 164 PHE B N 1
ATOM 3421 C CA . PHE B 1 164 ? 129.858 25.087 62.082 1.00 18.17 164 PHE B CA 1
ATOM 3422 C C . PHE B 1 164 ? 130.703 26.087 61.276 1.00 18.18 164 PHE B C 1
ATOM 3423 O O . PHE B 1 164 ? 130.173 26.871 60.496 1.00 19.28 164 PHE B O 1
ATOM 3431 N N . LYS B 1 165 ? 132.016 26.053 61.456 1.00 18.54 165 LYS B N 1
ATOM 3432 C CA . LYS B 1 165 ? 132.956 26.893 60.695 1.00 18.38 165 LYS B CA 1
ATOM 3433 C C . LYS B 1 165 ? 132.813 26.649 59.191 1.00 17.94 165 LYS B C 1
ATOM 3434 O O . LYS B 1 165 ? 132.880 27.573 58.362 1.00 16.90 165 LYS B O 1
ATOM 3440 N N . GLU B 1 166 ? 132.669 25.380 58.846 1.00 16.45 166 GLU B N 1
ATOM 3441 C CA . GLU B 1 166 ? 132.731 24.934 57.459 1.00 17.22 166 GLU B CA 1
ATOM 3442 C C . GLU B 1 166 ? 131.975 23.640 57.421 1.00 16.23 166 GLU B C 1
ATOM 3443 O O . GLU B 1 166 ? 131.979 22.880 58.397 1.00 14.90 166 GLU B O 1
ATOM 3449 N N . VAL B 1 167 ? 131.332 23.406 56.302 1.00 14.99 167 VAL B N 1
ATOM 3450 C CA . VAL B 1 167 ? 130.710 22.134 56.040 1.00 15.00 167 VAL B CA 1
ATOM 3451 C C . VAL B 1 167 ? 131.364 21.630 54.768 1.00 15.38 167 VAL B C 1
ATOM 3452 O O . VAL B 1 167 ? 131.279 22.277 53.713 1.00 14.15 167 VAL B O 1
ATOM 3456 N N . LYS B 1 168 ? 132.012 20.475 54.881 1.00 15.74 168 LYS B N 1
ATOM 3457 C CA . LYS B 1 168 ? 132.675 19.797 53.777 1.00 17.21 168 LYS B CA 1
ATOM 3458 C C . LYS B 1 168 ? 131.822 18.616 53.348 1.00 18.57 168 LYS B C 1
ATOM 3459 O O . LYS B 1 168 ? 131.505 17.764 54.166 1.00 18.92 168 LYS B O 1
ATOM 3465 N N . GLN B 1 169 ? 131.407 18.584 52.086 1.00 20.26 169 GLN B N 1
ATOM 3466 C CA . GLN B 1 169 ? 130.562 17.513 51.590 1.00 21.91 169 GLN B CA 1
ATOM 3467 C C . GLN B 1 169 ? 131.443 16.362 51.093 1.00 22.52 169 GLN B C 1
ATOM 3468 O O . GLN B 1 169 ? 132.470 16.581 50.470 1.00 22.01 169 GLN B O 1
ATOM 3474 N N . MET B 1 170 ? 131.075 15.146 51.472 1.00 23.21 170 MET B N 1
ATOM 3475 C CA . MET B 1 170 ? 131.800 13.943 51.095 1.00 24.90 170 MET B CA 1
ATOM 3476 C C . MET B 1 170 ? 130.887 12.725 51.209 1.00 25.80 170 MET B C 1
ATOM 3477 O O . MET B 1 170 ? 129.939 12.726 51.996 1.00 25.23 170 MET B O 1
ATOM 3482 N N . GLU B 1 171 ? 131.160 11.686 50.423 1.00 27.37 171 GLU B N 1
ATOM 3483 C CA . GLU B 1 171 ? 130.374 10.456 50.514 1.00 28.53 171 GLU B CA 1
ATOM 3484 C C . GLU B 1 171 ? 130.862 9.639 51.725 1.00 29.40 171 GLU B C 1
ATOM 3485 O O . GLU B 1 171 ? 131.912 9.955 52.299 1.00 28.93 171 GLU B O 1
ATOM 3491 N N . PRO B 1 172 ? 130.105 8.617 52.133 1.00 30.29 172 PRO B N 1
ATOM 3492 C CA . PRO B 1 172 ? 130.451 7.854 53.342 1.00 30.35 172 PRO B CA 1
ATOM 3493 C C . PRO B 1 172 ? 131.607 6.840 53.247 1.00 29.43 172 PRO B C 1
ATOM 3494 O O . PRO B 1 172 ? 132.188 6.593 54.292 1.00 29.91 172 PRO B O 1
ATOM 3498 N N . THR B 1 173 ? 131.948 6.278 52.088 1.00 28.35 173 THR B N 1
ATOM 3499 C CA . THR B 1 173 ? 132.963 5.219 52.052 1.00 26.99 173 THR B CA 1
ATOM 3500 C C . THR B 1 173 ? 134.265 5.633 52.807 1.00 24.92 173 THR B C 1
ATOM 3501 O O . THR B 1 173 ? 134.803 4.845 53.565 1.00 24.02 173 THR B O 1
ATOM 3505 N N . LEU B 1 174 ? 134.726 6.868 52.632 1.00 22.80 174 LEU B N 1
ATOM 3506 C CA . LEU B 1 174 ? 135.994 7.317 53.254 1.00 21.96 174 LEU B CA 1
ATOM 3507 C C . LEU B 1 174 ? 135.833 8.399 54.339 1.00 19.79 174 LEU B C 1
ATOM 3508 O O . LEU B 1 174 ? 136.801 9.051 54.713 1.00 18.42 174 LEU B O 1
ATOM 3513 N N . MET B 1 175 ? 134.626 8.557 54.890 1.00 17.98 175 MET B N 1
ATOM 3514 C CA . MET B 1 175 ? 134.388 9.555 55.926 1.00 17.79 175 MET B CA 1
ATOM 3515 C C . MET B 1 175 ? 135.121 9.321 57.259 1.00 16.10 175 MET B C 1
ATOM 3516 O O . MET B 1 175 ? 135.533 10.253 57.950 1.00 13.62 175 MET B O 1
ATOM 3521 N N . TYR B 1 176 ? 135.241 8.062 57.664 1.00 14.25 176 TYR B N 1
ATOM 3522 C CA . TYR B 1 176 ? 135.910 7.781 58.942 1.00 13.13 176 TYR B CA 1
ATOM 3523 C C . TYR B 1 176 ? 137.380 8.087 58.780 1.00 12.01 176 TYR B C 1
ATOM 3524 O O . TYR B 1 176 ? 138.008 8.574 59.703 1.00 10.44 176 TYR B O 1
ATOM 3533 N N . GLU B 1 177 ? 137.943 7.805 57.599 1.00 12.10 177 GLU B N 1
ATOM 3534 C CA . GLU B 1 177 ? 139.322 8.172 57.312 1.00 11.57 177 GLU B CA 1
ATOM 3535 C C . GLU B 1 177 ? 139.495 9.699 57.331 1.00 12.00 177 GLU B C 1
ATOM 3536 O O . GLU B 1 177 ? 140.526 10.202 57.750 1.00 11.04 177 GLU B O 1
ATOM 3542 N N . ALA B 1 178 ? 138.487 10.426 56.871 1.00 12.20 178 ALA B N 1
ATOM 3543 C CA . ALA B 1 178 ? 138.542 11.889 56.864 1.00 12.38 178 ALA B CA 1
ATOM 3544 C C . ALA B 1 178 ? 138.636 12.477 58.290 1.00 12.77 178 ALA B C 1
ATOM 3545 O O . ALA B 1 178 ? 139.405 13.403 58.521 1.00 12.78 178 ALA B O 1
ATOM 3547 N N . ILE B 1 179 ? 137.884 11.921 59.238 1.00 13.10 179 ILE B N 1
ATOM 3548 C CA . ILE B 1 179 ? 137.920 12.434 60.615 1.00 13.36 179 ILE B CA 1
ATOM 3549 C C . ILE B 1 179 ? 139.211 11.991 61.315 1.00 13.53 179 ILE B C 1
ATOM 3550 O O . ILE B 1 179 ? 139.807 12.756 62.042 1.00 13.10 179 ILE B O 1
ATOM 3555 N N . LYS B 1 180 ? 139.667 10.768 61.053 1.00 14.41 180 LYS B N 1
ATOM 3556 C CA . LYS B 1 180 ? 140.970 10.309 61.552 1.00 15.25 180 LYS B CA 1
ATOM 3557 C C . LYS B 1 180 ? 142.128 11.148 60.989 1.00 15.01 180 LYS B C 1
ATOM 3558 O O . LYS B 1 180 ? 143.053 11.495 61.716 1.00 16.02 180 LYS B O 1
ATOM 3564 N N . ASN B 1 181 ? 142.009 11.550 59.723 1.00 13.96 181 ASN B N 1
ATOM 3565 C CA . ASN B 1 181 ? 143.012 12.337 59.019 1.00 14.27 181 ASN B CA 1
ATOM 3566 C C . ASN B 1 181 ? 142.927 13.829 59.343 1.00 13.52 181 ASN B C 1
ATOM 3567 O O . ASN B 1 181 ? 143.714 14.601 58.833 1.00 12.65 181 ASN B O 1
ATOM 3572 N N . LYS B 1 182 ? 141.918 14.218 60.121 1.00 13.41 182 LYS B N 1
ATOM 3573 C CA . LYS B 1 182 ? 141.705 15.598 60.578 1.00 14.65 182 LYS B CA 1
ATOM 3574 C C . LYS B 1 182 ? 141.239 16.542 59.436 1.00 13.40 182 LYS B C 1
ATOM 3575 O O . LYS B 1 182 ? 141.363 17.773 59.526 1.00 13.40 182 LYS B O 1
ATOM 3581 N N . GLN B 1 183 ? 140.691 15.954 58.363 1.00 12.86 183 GLN B N 1
ATOM 3582 C CA . GLN B 1 183 ? 140.041 16.720 57.294 1.00 11.91 183 GLN B CA 1
ATOM 3583 C C . GLN B 1 183 ? 138.765 17.404 57.831 1.00 11.88 183 GLN B C 1
ATOM 3584 O O . GLN B 1 183 ? 138.394 18.493 57.386 1.00 10.94 183 GLN B O 1
ATOM 3590 N N . VAL B 1 184 ? 138.078 16.706 58.727 1.00 11.14 184 VAL B N 1
ATOM 3591 C CA . VAL B 1 184 ? 136.892 17.201 59.395 1.00 11.33 184 VAL B CA 1
ATOM 3592 C C . VAL B 1 184 ? 137.048 16.903 60.902 1.00 11.47 184 VAL B C 1
ATOM 3593 O O . VAL B 1 184 ? 137.908 16.121 61.313 1.00 10.63 184 VAL B O 1
ATOM 3597 N N . ASP B 1 185 ? 136.211 17.525 61.706 1.00 10.87 185 ASP B N 1
ATOM 3598 C CA . ASP B 1 185 ? 136.226 17.315 63.151 1.00 11.55 185 ASP B CA 1
ATOM 3599 C C . ASP B 1 185 ? 134.952 16.648 63.661 1.00 11.66 185 ASP B C 1
ATOM 3600 O O . ASP B 1 185 ? 134.890 16.234 64.812 1.00 12.08 185 ASP B O 1
ATOM 3605 N N . VAL B 1 186 ? 133.900 16.657 62.853 1.00 11.74 186 VAL B N 1
ATOM 3606 C CA . VAL B 1 186 ? 132.606 16.148 63.280 1.00 12.49 186 VAL B CA 1
ATOM 3607 C C . VAL B 1 186 ? 131.982 15.455 62.094 1.00 13.20 186 VAL B C 1
ATOM 3608 O O . VAL B 1 186 ? 131.953 16.029 60.994 1.00 12.79 186 VAL B O 1
ATOM 3612 N N . ILE B 1 187 ? 131.493 14.222 62.296 1.00 12.41 187 ILE B N 1
ATOM 3613 C CA . ILE B 1 187 ? 130.763 13.508 61.263 1.00 13.35 187 ILE B CA 1
ATOM 3614 C C . ILE B 1 187 ? 129.485 12.920 61.848 1.00 12.92 187 ILE B C 1
ATOM 3615 O O . ILE B 1 187 ? 129.390 12.704 63.063 1.00 12.86 187 ILE B O 1
ATOM 3620 N N . PRO B 1 188 ? 128.499 12.653 61.010 1.00 13.51 188 PRO B N 1
ATOM 3621 C CA . PRO B 1 188 ? 127.400 11.781 61.444 1.00 12.73 188 PRO B CA 1
ATOM 3622 C C . PRO B 1 188 ? 127.888 10.326 61.391 1.00 12.98 188 PRO B C 1
ATOM 3623 O O . PRO B 1 188 ? 128.695 9.933 60.526 1.00 14.31 188 PRO B O 1
ATOM 3627 N N . ALA B 1 189 ? 127.455 9.523 62.359 1.00 12.01 189 ALA B N 1
ATOM 3628 C CA . ALA B 1 189 ? 127.885 8.118 62.477 1.00 11.57 189 ALA B CA 1
ATOM 3629 C C . ALA B 1 189 ? 126.759 7.311 63.139 1.00 11.75 189 ALA B C 1
ATOM 3630 O O . ALA B 1 189 ? 126.053 7.853 63.927 1.00 11.77 189 ALA B O 1
ATOM 3632 N N . TYR B 1 190 ? 126.649 6.019 62.869 1.00 11.33 190 TYR B N 1
ATOM 3633 C CA . TYR B 1 190 ? 125.755 5.146 63.625 1.00 10.82 190 TYR B CA 1
ATOM 3634 C C . TYR B 1 190 ? 126.436 4.804 64.953 1.00 9.86 190 TYR B C 1
ATOM 3635 O O . TYR B 1 190 ? 127.602 4.445 64.965 1.00 8.96 190 TYR B O 1
ATOM 3644 N N . THR B 1 191 ? 125.703 4.882 66.052 1.00 8.73 191 THR B N 1
ATOM 3645 C CA . THR B 1 191 ? 126.310 4.761 67.379 1.00 9.55 191 THR B CA 1
ATOM 3646 C C . THR B 1 191 ? 126.942 3.406 67.656 1.00 8.82 191 THR B C 1
ATOM 3647 O O . THR B 1 191 ? 127.920 3.357 68.391 1.00 9.77 191 THR B O 1
ATOM 3651 N N . THR B 1 192 ? 126.429 2.320 67.070 1.00 8.39 192 THR B N 1
ATOM 3652 C CA . THR B 1 192 ? 127.069 1.002 67.242 1.00 8.79 192 THR B CA 1
ATOM 3653 C C . THR B 1 192 ? 128.008 0.597 66.104 1.00 8.69 192 THR B C 1
ATOM 3654 O O . THR B 1 192 ? 128.409 -0.538 66.053 1.00 8.61 192 THR B O 1
ATOM 3658 N N . ASP B 1 193 ? 128.376 1.514 65.213 1.00 8.86 193 ASP B N 1
ATOM 3659 C CA . ASP B 1 193 ? 129.305 1.185 64.131 1.00 8.93 193 ASP B CA 1
ATOM 3660 C C . ASP B 1 193 ? 130.679 0.847 64.712 1.00 8.67 193 ASP B C 1
ATOM 3661 O O . ASP B 1 193 ? 131.191 1.614 65.502 1.00 7.90 193 ASP B O 1
ATOM 3666 N N . SER B 1 194 ? 131.239 -0.315 64.348 1.00 8.34 194 SER B N 1
ATOM 3667 C CA . SER B 1 194 ? 132.550 -0.743 64.861 1.00 8.27 194 SER B CA 1
ATOM 3668 C C . SER B 1 194 ? 133.666 0.266 64.562 1.00 8.01 194 SER B C 1
ATOM 3669 O O . SER B 1 194 ? 134.642 0.311 65.279 1.00 8.03 194 SER B O 1
ATOM 3672 N N . ARG B 1 195 ? 133.514 1.044 63.488 1.00 8.04 195 ARG B N 1
ATOM 3673 C CA . ARG B 1 195 ? 134.506 2.045 63.114 1.00 8.43 195 ARG B CA 1
ATOM 3674 C C . ARG B 1 195 ? 134.591 3.177 64.150 1.00 9.04 195 ARG B C 1
ATOM 3675 O O . ARG B 1 195 ? 135.605 3.847 64.253 1.00 8.63 195 ARG B O 1
ATOM 3683 N N . VAL B 1 196 ? 133.533 3.389 64.940 1.00 9.61 196 VAL B N 1
ATOM 3684 C CA . VAL B 1 196 ? 133.610 4.337 66.067 1.00 10.35 196 VAL B CA 1
ATOM 3685 C C . VAL B 1 196 ? 134.685 3.901 67.110 1.00 11.08 196 VAL B C 1
ATOM 3686 O O . VAL B 1 196 ? 135.421 4.701 67.670 1.00 10.91 196 VAL B O 1
ATOM 3690 N N . ASP B 1 197 ? 134.793 2.603 67.336 1.00 10.29 197 ASP B N 1
ATOM 3691 C CA . ASP B 1 197 ? 135.853 2.052 68.185 1.00 11.07 197 ASP B CA 1
ATOM 3692 C C . ASP B 1 197 ? 137.202 2.033 67.441 1.00 10.39 197 ASP B C 1
ATOM 3693 O O . ASP B 1 197 ? 138.215 2.451 67.989 1.00 11.18 197 ASP B O 1
ATOM 3698 N N . LEU B 1 198 ? 137.203 1.566 66.195 1.00 10.91 198 LEU B N 1
ATOM 3699 C CA . LEU B 1 198 ? 138.427 1.383 65.401 1.00 11.72 198 LEU B CA 1
ATOM 3700 C C . LEU B 1 198 ? 139.215 2.681 65.270 1.00 12.01 198 LEU B C 1
ATOM 3701 O O . LEU B 1 198 ? 140.431 2.716 65.492 1.00 11.33 198 LEU B O 1
ATOM 3706 N N . PHE B 1 199 ? 138.495 3.756 64.958 1.00 11.60 199 PHE B N 1
ATOM 3707 C CA . PHE B 1 199 ? 139.104 5.084 64.739 1.00 12.15 199 PHE B CA 1
ATOM 3708 C C . PHE B 1 199 ? 139.102 5.992 65.993 1.00 11.46 199 PHE B C 1
ATOM 3709 O O . PHE B 1 199 ? 139.413 7.186 65.913 1.00 10.61 199 PHE B O 1
ATOM 3717 N N . ASN B 1 200 ? 138.774 5.417 67.153 1.00 11.65 200 ASN B N 1
ATOM 3718 C CA . ASN B 1 200 ? 138.873 6.087 68.459 1.00 11.65 200 ASN B CA 1
ATOM 3719 C C . ASN B 1 200 ? 138.052 7.389 68.485 1.00 11.64 200 ASN B C 1
ATOM 3720 O O . ASN B 1 200 ? 138.586 8.486 68.742 1.00 11.73 200 ASN B O 1
ATOM 3725 N N . LEU B 1 201 ? 136.777 7.250 68.157 1.00 10.74 201 LEU B N 1
ATOM 3726 C CA . LEU B 1 201 ? 135.838 8.352 68.172 1.00 10.23 201 LEU B CA 1
ATOM 3727 C C . LEU B 1 201 ? 134.952 8.254 69.413 1.00 11.11 201 LEU B C 1
ATOM 3728 O O . LEU B 1 201 ? 134.873 7.201 70.074 1.00 11.56 201 LEU B O 1
ATOM 3733 N N . LYS B 1 202 ? 134.267 9.349 69.690 1.00 11.71 202 LYS B N 1
ATOM 3734 C CA . LYS B 1 202 ? 133.279 9.481 70.744 1.00 13.18 202 LYS B CA 1
ATOM 3735 C C . LYS B 1 202 ? 131.951 9.894 70.162 1.00 12.80 202 LYS B C 1
ATOM 3736 O O . LYS B 1 202 ? 131.841 10.911 69.471 1.00 11.99 202 LYS B O 1
ATOM 3742 N N . ILE B 1 203 ? 130.935 9.080 70.420 1.00 12.55 203 ILE B N 1
ATOM 3743 C CA . ILE B 1 203 ? 129.552 9.443 70.067 1.00 13.56 203 ILE B CA 1
ATOM 3744 C C . ILE B 1 203 ? 128.965 10.451 71.062 1.00 12.94 203 ILE B C 1
ATOM 3745 O O . ILE B 1 203 ? 129.080 10.256 72.267 1.00 11.54 203 ILE B O 1
ATOM 3750 N N . LEU B 1 204 ? 128.303 11.498 70.554 1.00 12.16 204 LEU B N 1
ATOM 3751 C CA . LEU B 1 204 ? 127.699 12.517 71.386 1.00 12.45 204 LEU B CA 1
ATOM 3752 C C . LEU B 1 204 ? 126.212 12.255 71.585 1.00 13.62 204 LEU B C 1
ATOM 3753 O O . LEU B 1 204 ? 125.511 11.832 70.663 1.00 12.10 204 LEU B O 1
ATOM 3758 N N . GLU B 1 205 ? 125.742 12.537 72.788 1.00 15.25 205 GLU B N 1
ATOM 3759 C CA . GLU B 1 205 ? 124.314 12.452 73.114 1.00 16.25 205 GLU B CA 1
ATOM 3760 C C . GLU B 1 205 ? 123.553 13.568 72.407 1.00 15.71 205 GLU B C 1
ATOM 3761 O O . GLU B 1 205 ? 123.940 14.723 72.481 1.00 15.36 205 GLU B O 1
ATOM 3767 N N . ASP B 1 206 ? 122.444 13.208 71.778 1.00 16.49 206 ASP B N 1
ATOM 3768 C CA . ASP B 1 206 ? 121.493 14.159 71.217 1.00 16.69 206 ASP B CA 1
ATOM 3769 C C . ASP B 1 206 ? 120.605 14.616 72.349 1.00 17.57 206 ASP B C 1
ATOM 3770 O O . ASP B 1 206 ? 119.461 14.197 72.464 1.00 17.78 206 ASP B O 1
ATOM 3775 N N . ASP B 1 207 ? 121.153 15.469 73.203 1.00 18.92 207 ASP B N 1
ATOM 3776 C CA . ASP B 1 207 ? 120.510 15.784 74.483 1.00 20.13 207 ASP B CA 1
ATOM 3777 C C . ASP B 1 207 ? 119.229 16.622 74.347 1.00 20.22 207 ASP B C 1
ATOM 3778 O O . ASP B 1 207 ? 118.394 16.600 75.251 1.00 20.55 207 ASP B O 1
ATOM 3783 N N . LYS B 1 208 ? 119.053 17.334 73.231 1.00 19.79 208 LYS B N 1
ATOM 3784 C CA . LYS B 1 208 ? 117.828 18.093 73.006 1.00 19.98 208 LYS B CA 1
ATOM 3785 C C . LYS B 1 208 ? 116.867 17.472 72.012 1.00 19.44 208 LYS B C 1
ATOM 3786 O O . LYS B 1 208 ? 115.853 18.097 71.698 1.00 20.96 208 LYS B O 1
ATOM 3792 N N . GLY B 1 209 ? 117.162 16.265 71.522 1.00 17.89 209 GLY B N 1
ATOM 3793 C CA . GLY B 1 209 ? 116.263 15.509 70.660 1.00 16.43 209 GLY B CA 1
ATOM 3794 C C . GLY B 1 209 ? 116.016 15.993 69.244 1.00 15.10 209 GLY B C 1
ATOM 3795 O O . GLY B 1 209 ? 114.893 15.922 68.764 1.00 14.58 209 GLY B O 1
ATOM 3796 N N . ALA B 1 210 ? 117.059 16.461 68.557 1.00 14.35 210 ALA B N 1
ATOM 3797 C CA . ALA B 1 210 ? 116.941 16.876 67.162 1.00 13.37 210 ALA B CA 1
ATOM 3798 C C . ALA B 1 210 ? 116.668 15.734 66.239 1.00 13.69 210 ALA B C 1
ATOM 3799 O O . ALA B 1 210 ? 116.022 15.925 65.222 1.00 14.08 210 ALA B O 1
ATOM 3801 N N . LEU B 1 211 ? 117.211 14.564 66.586 1.00 13.32 211 LEU B N 1
ATOM 3802 C CA . LEU B 1 211 ? 117.181 13.367 65.762 1.00 12.96 211 LEU B CA 1
ATOM 3803 C C . LEU B 1 211 ? 116.408 12.221 66.442 1.00 11.30 211 LEU B C 1
ATOM 3804 O O . LEU B 1 211 ? 116.355 12.167 67.649 1.00 10.91 211 LEU B O 1
ATOM 3809 N N . PRO B 1 212 ? 115.853 11.288 65.679 1.00 10.24 212 PRO B N 1
ATOM 3810 C CA . PRO B 1 212 ? 115.085 10.202 66.287 1.00 10.19 212 PRO B CA 1
ATOM 3811 C C . PRO B 1 212 ? 115.917 9.233 67.124 1.00 9.86 212 PRO B C 1
ATOM 3812 O O . PRO B 1 212 ? 117.146 9.090 66.937 1.00 8.45 212 PRO B O 1
ATOM 3816 N N . PRO B 1 213 ? 115.265 8.578 68.082 1.00 9.40 213 PRO B N 1
ATOM 3817 C CA . PRO B 1 213 ? 115.902 7.525 68.869 1.00 8.65 213 PRO B CA 1
ATOM 3818 C C . PRO B 1 213 ? 115.693 6.160 68.250 1.00 8.72 213 PRO B C 1
ATOM 3819 O O . PRO B 1 213 ? 114.678 5.910 67.653 1.00 8.74 213 PRO B O 1
ATOM 3823 N N . TYR B 1 214 ? 116.661 5.266 68.420 1.00 8.84 214 TYR B N 1
ATOM 3824 C CA . TYR B 1 214 ? 116.558 3.932 67.846 1.00 7.98 214 TYR B CA 1
ATOM 3825 C C . TYR B 1 214 ? 116.974 2.894 68.889 1.00 9.07 214 TYR B C 1
ATOM 3826 O O . TYR B 1 214 ? 118.006 2.201 68.726 1.00 8.31 214 TYR B O 1
ATOM 3835 N N . ASP B 1 215 ? 116.159 2.793 69.945 1.00 8.66 215 ASP B N 1
ATOM 3836 C CA . ASP B 1 215 ? 116.333 1.767 70.992 1.00 9.64 215 ASP B CA 1
ATOM 3837 C C . ASP B 1 215 ? 116.015 0.395 70.394 1.00 8.03 215 ASP B C 1
ATOM 3838 O O . ASP B 1 215 ? 114.930 0.211 69.844 1.00 7.68 215 ASP B O 1
ATOM 3843 N N . ALA B 1 216 ? 116.930 -0.562 70.535 1.00 7.37 216 ALA B N 1
ATOM 3844 C CA . ALA B 1 216 ? 116.723 -1.926 70.055 1.00 6.30 216 ALA B CA 1
ATOM 3845 C C . ALA B 1 216 ? 115.763 -2.699 70.967 1.00 6.27 216 ALA B C 1
ATOM 3846 O O . ALA B 1 216 ? 115.933 -2.739 72.212 1.00 5.72 216 ALA B O 1
ATOM 3848 N N . ILE B 1 217 ? 114.751 -3.308 70.340 1.00 6.55 217 ILE B N 1
ATOM 3849 C CA . ILE B 1 217 ? 113.673 -3.997 71.044 1.00 6.28 217 ILE B CA 1
ATOM 3850 C C . ILE B 1 217 ? 113.418 -5.338 70.395 1.00 6.37 217 ILE B C 1
ATOM 3851 O O . ILE B 1 217 ? 113.444 -5.466 69.151 1.00 6.66 217 ILE B O 1
ATOM 3856 N N . ILE B 1 218 ? 113.219 -6.362 71.218 1.00 5.53 218 ILE B N 1
ATOM 3857 C CA . ILE B 1 218 ? 112.739 -7.639 70.675 1.00 5.95 218 ILE B CA 1
ATOM 3858 C C . ILE B 1 218 ? 111.213 -7.557 70.558 1.00 5.95 218 ILE B C 1
ATOM 3859 O O . ILE B 1 218 ? 110.528 -7.306 71.557 1.00 8.12 218 ILE B O 1
ATOM 3864 N N . ILE B 1 219 ? 110.674 -7.705 69.354 1.00 5.92 219 ILE B N 1
ATOM 3865 C CA . ILE B 1 219 ? 109.224 -7.699 69.159 1.00 5.66 219 ILE B CA 1
ATOM 3866 C C . ILE B 1 219 ? 108.762 -9.115 68.738 1.00 6.76 219 ILE B C 1
ATOM 3867 O O . ILE B 1 219 ? 109.467 -9.824 68.046 1.00 5.38 219 ILE B O 1
ATOM 3872 N N . VAL B 1 220 ? 107.555 -9.484 69.169 1.00 7.08 220 VAL B N 1
ATOM 3873 C CA . VAL B 1 220 ? 107.101 -10.841 69.088 1.00 7.50 220 VAL B CA 1
ATOM 3874 C C . VAL B 1 220 ? 105.652 -10.833 68.612 1.00 7.57 220 VAL B C 1
ATOM 3875 O O . VAL B 1 220 ? 104.880 -9.966 68.991 1.00 8.70 220 VAL B O 1
ATOM 3879 N N . ASN B 1 221 ? 105.291 -11.769 67.759 1.00 9.39 221 ASN B N 1
ATOM 3880 C CA . ASN B 1 221 ? 103.893 -11.839 67.296 1.00 10.56 221 ASN B CA 1
ATOM 3881 C C . ASN B 1 221 ? 102.963 -12.264 68.463 1.00 10.83 221 ASN B C 1
ATOM 3882 O O . ASN B 1 221 ? 103.403 -12.932 69.391 1.00 8.53 221 ASN B O 1
ATOM 3887 N N . GLY B 1 222 ? 101.728 -11.773 68.449 1.00 10.49 222 GLY B N 1
ATOM 3888 C CA . GLY B 1 222 ? 100.780 -11.971 69.548 1.00 11.38 222 GLY B CA 1
ATOM 3889 C C . GLY B 1 222 ? 100.507 -13.410 69.965 1.00 11.41 222 GLY B C 1
ATOM 3890 O O . GLY B 1 222 ? 100.348 -13.695 71.150 1.00 12.45 222 GLY B O 1
ATOM 3891 N N . ASN B 1 223 ? 100.473 -14.319 69.002 1.00 11.01 223 ASN B N 1
ATOM 3892 C CA . ASN B 1 223 ? 100.353 -15.753 69.297 1.00 11.23 223 ASN B CA 1
ATOM 3893 C C . ASN B 1 223 ? 101.554 -16.293 70.104 1.00 11.93 223 ASN B C 1
ATOM 3894 O O . ASN B 1 223 ? 101.398 -16.961 71.121 1.00 10.26 223 ASN B O 1
ATOM 3899 N N . THR B 1 224 ? 102.761 -15.982 69.646 1.00 11.76 224 THR B N 1
ATOM 3900 C CA . THR B 1 224 ? 103.957 -16.400 70.346 1.00 12.56 224 THR B CA 1
ATOM 3901 C C . THR B 1 224 ? 104.048 -15.778 71.720 1.00 12.38 224 THR B C 1
ATOM 3902 O O . THR B 1 224 ? 104.487 -16.430 72.676 1.00 13.72 224 THR B O 1
ATOM 3906 N N . ALA B 1 225 ? 103.620 -14.538 71.826 1.00 11.28 225 ALA B N 1
ATOM 3907 C CA . ALA B 1 225 ? 103.691 -13.827 73.081 1.00 11.49 225 ALA B CA 1
ATOM 3908 C C . ALA B 1 225 ? 102.743 -14.380 74.150 1.00 11.75 225 ALA B C 1
ATOM 3909 O O . ALA B 1 225 ? 102.894 -14.045 75.325 1.00 11.80 225 ALA B O 1
ATOM 3911 N N . LYS B 1 226 ? 101.804 -15.243 73.783 1.00 10.94 226 LYS B N 1
ATOM 3912 C CA . LYS B 1 226 ? 101.058 -15.995 74.807 1.00 12.39 226 LYS B CA 1
ATOM 3913 C C . LYS B 1 226 ? 101.918 -16.991 75.594 1.00 12.86 226 LYS B C 1
ATOM 3914 O O . LYS B 1 226 ? 101.511 -17.482 76.660 1.00 12.87 226 LYS B O 1
ATOM 3920 N N . ASP B 1 227 ? 103.101 -17.311 75.078 1.00 12.85 227 ASP B N 1
ATOM 3921 C CA . ASP B 1 227 ? 104.026 -18.213 75.743 1.00 12.13 227 ASP B CA 1
ATOM 3922 C C . ASP B 1 227 ? 104.814 -17.440 76.783 1.00 12.80 227 ASP B C 1
ATOM 3923 O O . ASP B 1 227 ? 105.839 -16.840 76.450 1.00 12.12 227 ASP B O 1
ATOM 3928 N N . GLU B 1 228 ? 104.330 -17.446 78.025 1.00 12.77 228 GLU B N 1
ATOM 3929 C CA . GLU B 1 228 ? 104.947 -16.656 79.106 1.00 15.20 228 GLU B CA 1
ATOM 3930 C C . GLU B 1 228 ? 106.354 -17.137 79.465 1.00 14.39 228 GLU B C 1
ATOM 3931 O O . GLU B 1 228 ? 107.197 -16.304 79.843 1.00 15.11 228 GLU B O 1
ATOM 3937 N N . LYS B 1 229 ? 106.628 -18.435 79.321 1.00 13.90 229 LYS B N 1
ATOM 3938 C CA . LYS B 1 229 ? 107.989 -18.958 79.498 1.00 14.32 229 LYS B CA 1
ATOM 3939 C C . LYS B 1 229 ? 108.942 -18.355 78.456 1.00 13.69 229 LYS B C 1
ATOM 3940 O O . LYS B 1 229 ? 110.045 -17.890 78.778 1.00 13.35 229 LYS B O 1
ATOM 3946 N N . LEU B 1 230 ? 108.525 -18.358 77.196 1.00 11.93 230 LEU B N 1
ATOM 3947 C CA . LEU B 1 230 ? 109.378 -17.795 76.128 1.00 11.18 230 LEU B CA 1
ATOM 3948 C C . LEU B 1 230 ? 109.656 -16.305 76.359 1.00 10.77 230 LEU B C 1
ATOM 3949 O O . LEU B 1 230 ? 110.811 -15.849 76.243 1.00 10.24 230 LEU B O 1
ATOM 3954 N N . ILE B 1 231 ? 108.639 -15.556 76.748 1.00 10.82 231 ILE B N 1
ATOM 3955 C CA . ILE B 1 231 ? 108.782 -14.133 77.023 1.00 11.56 231 ILE B CA 1
ATOM 3956 C C . ILE B 1 231 ? 109.762 -13.918 78.173 1.00 13.11 231 ILE B C 1
ATOM 3957 O O . ILE B 1 231 ? 110.575 -13.019 78.105 1.00 12.87 231 ILE B O 1
ATOM 3962 N N . SER B 1 232 ? 109.690 -14.749 79.210 1.00 12.18 232 SER B N 1
ATOM 3963 C CA . SER B 1 232 ? 110.638 -14.617 80.331 1.00 13.04 232 SER B CA 1
ATOM 3964 C C . SER B 1 232 ? 112.060 -14.975 79.876 1.00 11.27 232 SER B C 1
ATOM 3965 O O . SER B 1 232 ? 113.003 -14.396 80.385 1.00 11.36 232 SER B O 1
ATOM 3968 N N . VAL B 1 233 ? 112.224 -15.891 78.922 1.00 9.70 233 VAL B N 1
ATOM 3969 C CA . VAL B 1 233 ? 113.556 -16.193 78.373 1.00 10.42 233 VAL B CA 1
ATOM 3970 C C . VAL B 1 233 ? 114.104 -14.950 77.657 1.00 10.98 233 VAL B C 1
ATOM 3971 O O . VAL B 1 233 ? 115.233 -14.552 77.915 1.00 10.44 233 VAL B O 1
ATOM 3975 N N . LEU B 1 234 ? 113.284 -14.333 76.809 1.00 10.92 234 LEU B N 1
ATOM 3976 C CA . LEU B 1 234 ? 113.697 -13.119 76.074 1.00 10.95 234 LEU B CA 1
ATOM 3977 C C . LEU B 1 234 ? 114.075 -12.008 77.070 1.00 10.94 234 LEU B C 1
ATOM 3978 O O . LEU B 1 234 ? 115.041 -11.265 76.850 1.00 10.53 234 LEU B O 1
ATOM 3983 N N . LYS B 1 235 ? 113.358 -11.930 78.187 1.00 11.24 235 LYS B N 1
ATOM 3984 C CA . LYS B 1 235 ? 113.664 -10.909 79.207 1.00 12.12 235 LYS B CA 1
ATOM 3985 C C . LYS B 1 235 ? 115.003 -11.070 79.909 1.00 11.50 235 LYS B C 1
ATOM 3986 O O . LYS B 1 235 ? 115.476 -10.122 80.545 1.00 10.52 235 LYS B O 1
ATOM 3992 N N . LEU B 1 236 ? 115.603 -12.247 79.816 1.00 11.06 236 LEU B N 1
ATOM 3993 C CA . LEU B 1 236 ? 116.993 -12.428 80.283 1.00 10.98 236 LEU B CA 1
ATOM 3994 C C . LEU B 1 236 ? 117.956 -11.462 79.592 1.00 11.47 236 LEU B C 1
ATOM 3995 O O . LEU B 1 236 ? 119.025 -11.142 80.136 1.00 10.83 236 LEU B O 1
ATOM 4000 N N . LEU B 1 237 ? 117.636 -11.061 78.364 1.00 10.96 237 LEU B N 1
ATOM 4001 C CA . LEU B 1 237 ? 118.432 -10.048 77.644 1.00 12.02 237 LEU B CA 1
ATOM 4002 C C . LEU B 1 237 ? 118.095 -8.588 77.943 1.00 13.00 237 LEU B C 1
ATOM 4003 O O . LEU B 1 237 ? 118.773 -7.700 77.421 1.00 12.10 237 LEU B O 1
ATOM 4008 N N . G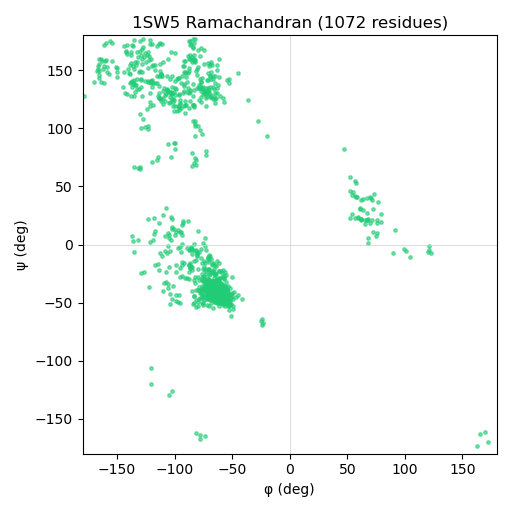LU B 1 238 ? 117.074 -8.332 78.764 1.00 13.02 238 GLU B N 1
ATOM 4009 C CA . GLU B 1 238 ? 116.609 -6.971 78.998 1.00 14.20 238 GLU B CA 1
ATOM 4010 C C . GLU B 1 238 ? 117.683 -6.163 79.693 1.00 14.16 238 GLU B C 1
ATOM 4011 O O . GLU B 1 238 ? 118.144 -6.522 80.758 1.00 11.15 238 GLU B O 1
ATOM 4017 N N . ASP B 1 239 ? 118.076 -5.083 79.041 1.00 13.97 239 ASP B N 1
ATOM 4018 C CA . ASP B 1 239 ? 119.103 -4.172 79.529 1.00 15.66 239 ASP B CA 1
ATOM 4019 C C . ASP B 1 239 ? 120.465 -4.829 79.684 1.00 13.87 239 ASP B C 1
ATOM 4020 O O . ASP B 1 239 ? 121.334 -4.312 80.376 1.00 14.36 239 ASP B O 1
ATOM 4025 N N . ARG B 1 240 ? 120.683 -5.942 79.000 1.00 13.58 240 ARG B N 1
ATOM 4026 C CA . ARG B 1 240 ? 121.953 -6.657 79.104 1.00 12.91 240 ARG B CA 1
ATOM 4027 C C . ARG B 1 240 ? 123.038 -6.155 78.130 1.00 11.60 240 ARG B C 1
ATOM 4028 O O . ARG B 1 240 ? 124.217 -6.405 78.330 1.00 10.52 240 ARG B O 1
ATOM 4036 N N . ILE B 1 241 ? 122.639 -5.463 77.068 1.00 10.07 241 ILE B N 1
ATOM 4037 C CA . ILE B 1 241 ? 123.566 -5.071 76.022 1.00 9.28 241 ILE B CA 1
ATOM 4038 C C . ILE B 1 241 ? 123.500 -3.561 75.877 1.00 9.38 241 ILE B C 1
ATOM 4039 O O . ILE B 1 241 ? 122.612 -3.053 75.230 1.00 7.53 241 ILE B O 1
ATOM 4044 N N . ASP B 1 242 ? 124.444 -2.847 76.465 1.00 9.86 242 ASP B N 1
ATOM 4045 C CA . ASP B 1 242 ? 124.487 -1.396 76.276 1.00 10.51 242 ASP B CA 1
ATOM 4046 C C . ASP B 1 242 ? 125.186 -1.035 74.955 1.00 9.64 242 ASP B C 1
ATOM 4047 O O . ASP B 1 242 ? 125.659 -1.921 74.227 1.00 9.47 242 ASP B O 1
ATOM 4052 N N . THR B 1 243 ? 125.239 0.247 74.618 1.00 8.94 243 THR B N 1
ATOM 4053 C CA . THR B 1 243 ? 125.733 0.643 73.307 1.00 8.73 243 THR B CA 1
ATOM 4054 C C . THR B 1 243 ? 127.201 0.279 73.136 1.00 8.19 243 THR B C 1
ATOM 4055 O O . THR B 1 243 ? 127.605 -0.223 72.086 1.00 7.81 243 THR B O 1
ATOM 4059 N N . ASP B 1 244 ? 127.981 0.466 74.180 1.00 8.83 244 ASP B N 1
ATOM 4060 C CA . ASP B 1 244 ? 129.380 0.089 74.147 1.00 10.10 244 ASP B CA 1
ATOM 4061 C C . ASP B 1 244 ? 129.584 -1.389 73.830 1.00 8.32 244 ASP B C 1
ATOM 4062 O O . ASP B 1 244 ? 130.437 -1.787 73.030 1.00 8.55 244 ASP B O 1
ATOM 4067 N N . THR B 1 245 ? 128.778 -2.201 74.502 1.00 8.39 245 THR B N 1
ATOM 4068 C CA . THR B 1 245 ? 128.833 -3.643 74.345 1.00 8.06 245 THR B CA 1
ATOM 4069 C C . THR B 1 245 ? 128.437 -4.072 72.929 1.00 8.13 245 THR B C 1
ATOM 4070 O O . THR B 1 245 ? 129.111 -4.908 72.320 1.00 8.38 245 THR B O 1
ATOM 4074 N N . MET B 1 246 ? 127.338 -3.533 72.416 1.00 6.76 246 MET B N 1
ATOM 4075 C CA . MET B 1 246 ? 126.866 -3.894 71.077 1.00 6.54 246 MET B CA 1
ATOM 4076 C C . MET B 1 246 ? 127.917 -3.500 70.031 1.00 6.67 246 MET B C 1
ATOM 4077 O O . MET B 1 246 ? 128.223 -4.256 69.113 1.00 5.12 246 MET B O 1
ATOM 4082 N N . ARG B 1 247 ? 128.454 -2.299 70.157 1.00 6.55 247 ARG B N 1
ATOM 4083 C CA . ARG B 1 247 ? 129.553 -1.890 69.301 1.00 7.71 247 ARG B CA 1
ATOM 4084 C C . ARG B 1 247 ? 130.790 -2.823 69.353 1.00 7.03 247 ARG B C 1
ATOM 4085 O O . ARG B 1 247 ? 131.374 -3.103 68.321 1.00 7.73 247 ARG B O 1
ATOM 4093 N N . ALA B 1 248 ? 131.178 -3.287 70.527 1.00 8.16 248 ALA B N 1
ATOM 4094 C CA . ALA B 1 248 ? 132.279 -4.245 70.673 1.00 7.95 248 ALA B CA 1
ATOM 4095 C C . ALA B 1 248 ? 131.964 -5.593 69.994 1.00 8.17 248 ALA B C 1
ATOM 4096 O O . ALA B 1 248 ? 132.842 -6.197 69.396 1.00 7.95 248 ALA B O 1
ATOM 4098 N N . LEU B 1 249 ? 130.691 -6.027 70.040 1.00 6.48 249 LEU B N 1
ATOM 4099 C CA . LEU B 1 249 ? 130.276 -7.256 69.333 1.00 6.52 249 LEU B CA 1
ATOM 4100 C C . LEU B 1 249 ? 130.347 -7.044 67.815 1.00 6.04 249 LEU B C 1
ATOM 4101 O O . LEU B 1 249 ? 130.879 -7.875 67.098 1.00 5.82 249 LEU B O 1
ATOM 4106 N N . ASN B 1 250 ? 129.884 -5.899 67.329 1.00 5.74 250 ASN B N 1
ATOM 4107 C CA . ASN B 1 250 ? 129.979 -5.567 65.892 1.00 5.72 250 ASN B CA 1
ATOM 4108 C C . ASN B 1 250 ? 131.433 -5.536 65.419 1.00 5.47 250 ASN B C 1
ATOM 4109 O O . ASN B 1 250 ? 131.724 -5.933 64.292 1.00 6.64 250 ASN B O 1
ATOM 4114 N N . TYR B 1 251 ? 132.316 -5.056 66.295 1.00 6.40 251 TYR B N 1
ATOM 4115 C CA . TYR B 1 251 ? 133.755 -5.008 66.025 1.00 5.81 251 TYR B CA 1
ATOM 4116 C C . TYR B 1 251 ? 134.351 -6.411 65.886 1.00 5.91 251 TYR B C 1
ATOM 4117 O O . TYR B 1 251 ? 135.202 -6.642 65.014 1.00 4.74 251 TYR B O 1
ATOM 4126 N N . GLN B 1 252 ? 133.861 -7.351 66.683 1.00 6.67 252 GLN B N 1
ATOM 4127 C CA . GLN B 1 252 ? 134.249 -8.748 66.560 1.00 7.04 252 GLN B CA 1
ATOM 4128 C C . GLN B 1 252 ? 133.916 -9.296 65.174 1.00 7.39 252 GLN B C 1
ATOM 4129 O O . GLN B 1 252 ? 134.670 -10.070 64.593 1.00 8.84 252 GLN B O 1
ATOM 4135 N N . TYR B 1 253 ? 132.798 -8.872 64.620 1.00 7.13 253 TYR B N 1
ATOM 4136 C CA . TYR B 1 253 ? 132.369 -9.337 63.305 1.00 7.26 253 TYR B CA 1
ATOM 4137 C C . TYR B 1 253 ? 133.105 -8.617 62.168 1.00 7.31 253 TYR B C 1
ATOM 4138 O O . TYR B 1 253 ? 133.635 -9.276 61.244 1.00 7.37 253 TYR B O 1
ATOM 4147 N N . ASP B 1 254 ? 133.151 -7.281 62.230 1.00 7.32 254 ASP B N 1
ATOM 4148 C CA . ASP B 1 254 ? 133.685 -6.453 61.157 1.00 8.88 254 ASP B CA 1
ATOM 4149 C C . ASP B 1 254 ? 135.217 -6.480 61.065 1.00 8.13 254 ASP B C 1
ATOM 4150 O O . ASP B 1 254 ? 135.755 -6.494 59.971 1.00 9.36 254 ASP B O 1
ATOM 4155 N N . VAL B 1 255 ? 135.881 -6.484 62.208 1.00 8.17 255 VAL B N 1
ATOM 4156 C CA . VAL B 1 255 ? 137.333 -6.329 62.288 1.00 8.73 255 VAL B CA 1
ATOM 4157 C C . VAL B 1 255 ? 138.013 -7.652 62.559 1.00 9.89 255 VAL B C 1
ATOM 4158 O O . VAL B 1 255 ? 138.969 -8.025 61.855 1.00 10.53 255 VAL B O 1
ATOM 4162 N N . GLU B 1 256 ? 137.541 -8.351 63.586 1.00 9.56 256 GLU B N 1
ATOM 4163 C CA . GLU B 1 256 ? 138.156 -9.610 63.991 1.00 10.18 256 GLU B CA 1
ATOM 4164 C C . GLU B 1 256 ? 137.702 -10.760 63.122 1.00 10.24 256 GLU B C 1
ATOM 4165 O O . GLU B 1 256 ? 138.227 -11.836 63.254 1.00 9.48 256 GLU B O 1
ATOM 4171 N N . LYS B 1 257 ? 136.701 -10.543 62.267 1.00 10.40 257 LYS B N 1
ATOM 4172 C CA . LYS B 1 257 ? 136.258 -11.560 61.324 1.00 12.51 257 LYS B CA 1
ATOM 4173 C C . LYS B 1 257 ? 135.691 -12.813 61.986 1.00 12.85 257 LYS B C 1
ATOM 4174 O O . LYS B 1 257 ? 135.770 -13.927 61.435 1.00 12.80 257 LYS B O 1
ATOM 4180 N N . LYS B 1 258 ? 135.111 -12.642 63.169 1.00 11.73 258 LYS B N 1
ATOM 4181 C CA . LYS B 1 258 ? 134.427 -13.728 63.861 1.00 12.06 258 LYS B CA 1
ATOM 4182 C C . LYS B 1 258 ? 133.002 -13.946 63.320 1.00 12.32 258 LYS B C 1
ATOM 4183 O O . LYS B 1 258 ? 132.320 -12.997 62.916 1.00 12.39 258 LYS B O 1
ATOM 4189 N N . ASP B 1 259 ? 132.565 -15.216 63.308 1.00 12.29 259 ASP B N 1
ATOM 4190 C CA . ASP B 1 259 ? 131.192 -15.582 62.860 1.00 13.38 259 ASP B CA 1
ATOM 4191 C C . ASP B 1 259 ? 130.156 -15.034 63.813 1.00 11.01 259 ASP B C 1
ATOM 4192 O O . ASP B 1 259 ? 130.368 -15.059 65.017 1.00 9.94 259 ASP B O 1
ATOM 4197 N N . ALA B 1 260 ? 128.993 -14.628 63.301 1.00 11.22 260 ALA B N 1
ATOM 4198 C CA . ALA B 1 260 ? 127.904 -14.149 64.149 1.00 11.46 260 ALA B CA 1
ATOM 4199 C C . ALA B 1 260 ? 127.478 -15.129 65.233 1.00 11.46 260 ALA B C 1
ATOM 4200 O O . ALA B 1 260 ? 127.231 -14.746 66.377 1.00 9.66 260 ALA B O 1
ATOM 4202 N N . ARG B 1 261 ? 127.412 -16.410 64.892 1.00 11.70 261 ARG B N 1
ATOM 4203 C CA . ARG B 1 261 ? 127.006 -17.381 65.871 1.00 12.81 261 ARG B CA 1
ATOM 4204 C C . ARG B 1 261 ? 128.018 -17.537 66.979 1.00 12.14 261 ARG B C 1
ATOM 4205 O O . ARG B 1 261 ? 127.628 -17.695 68.130 1.00 11.66 261 ARG B O 1
ATOM 4213 N N . GLU B 1 262 ? 129.311 -17.510 66.640 1.00 11.73 262 GLU B N 1
ATOM 4214 C CA . GLU B 1 262 ? 130.380 -17.634 67.643 1.00 11.96 262 GLU B CA 1
ATOM 4215 C C . GLU B 1 262 ? 130.366 -16.416 68.573 1.00 10.43 262 GLU B C 1
ATOM 4216 O O . GLU B 1 262 ? 130.530 -16.579 69.796 1.00 10.05 262 GLU B O 1
ATOM 4222 N N . ILE B 1 263 ? 130.202 -15.229 67.990 1.00 8.27 263 ILE B N 1
ATOM 4223 C CA . ILE B 1 263 ? 130.108 -13.982 68.757 1.00 7.44 263 ILE B CA 1
ATOM 4224 C C . ILE B 1 263 ? 128.979 -14.093 69.763 1.00 7.75 263 ILE B C 1
ATOM 4225 O O . ILE B 1 263 ? 129.155 -13.799 70.950 1.00 6.50 263 ILE B O 1
ATOM 4230 N N . ALA B 1 264 ? 127.804 -14.534 69.289 1.00 7.57 264 ALA B N 1
ATOM 4231 C CA . ALA B 1 264 ? 126.629 -14.675 70.155 1.00 8.31 264 ALA B CA 1
ATOM 4232 C C . ALA B 1 264 ? 126.815 -15.743 71.251 1.00 8.49 264 ALA B C 1
ATOM 4233 O O . ALA B 1 264 ? 126.544 -15.488 72.438 1.00 7.97 264 ALA B O 1
ATOM 4235 N N . MET B 1 265 ? 127.311 -16.918 70.867 1.00 9.24 265 MET B N 1
ATOM 4236 C CA . MET B 1 265 ? 127.563 -17.980 71.844 1.00 10.15 265 MET B CA 1
ATOM 4237 C C . MET B 1 265 ? 128.546 -17.510 72.930 1.00 9.87 265 MET B C 1
ATOM 4238 O O . MET B 1 265 ? 128.289 -17.695 74.097 1.00 9.99 265 MET B O 1
ATOM 4243 N N . SER B 1 266 ? 129.654 -16.899 72.526 1.00 9.70 266 SER B N 1
ATOM 4244 C CA . SER B 1 266 ? 130.658 -16.451 73.458 1.00 10.74 266 SER B CA 1
ATOM 4245 C C . SER B 1 266 ? 130.093 -15.478 74.438 1.00 9.44 266 SER B C 1
ATOM 4246 O O . SER B 1 266 ? 130.387 -15.565 75.616 1.00 10.62 266 SER B O 1
ATOM 4249 N N . PHE B 1 267 ? 129.293 -14.527 73.953 1.00 9.32 267 PHE B N 1
ATOM 4250 C CA . PHE B 1 267 ? 128.692 -13.529 74.824 1.00 8.69 267 PHE B CA 1
ATOM 4251 C C . PHE B 1 267 ? 127.751 -14.153 75.861 1.00 9.15 267 PHE B C 1
ATOM 4252 O O . PHE B 1 267 ? 127.805 -13.835 77.051 1.00 9.65 267 PHE B O 1
ATOM 4260 N N . LEU B 1 268 ? 126.885 -15.050 75.408 1.00 8.56 268 LEU B N 1
ATOM 4261 C CA . LEU B 1 268 ? 125.950 -15.704 76.300 1.00 8.78 268 LEU B CA 1
ATOM 4262 C C . LEU B 1 268 ? 126.678 -16.503 77.369 1.00 9.51 268 LEU B C 1
ATOM 4263 O O . LEU B 1 268 ? 126.266 -16.458 78.508 1.00 10.42 268 LEU B O 1
ATOM 4268 N N . LYS B 1 269 ? 127.744 -17.202 76.998 1.00 10.31 269 LYS B N 1
ATOM 4269 C CA . LYS B 1 269 ? 128.561 -17.932 77.977 1.00 11.14 269 LYS B CA 1
ATOM 4270 C C . LYS B 1 269 ? 129.239 -16.995 78.973 1.00 10.71 269 LYS B C 1
ATOM 4271 O O . LYS B 1 269 ? 129.241 -17.255 80.178 1.00 11.10 269 LYS B O 1
ATOM 4277 N N . GLU B 1 270 ? 129.818 -15.916 78.474 1.00 10.64 270 GLU B N 1
ATOM 4278 C CA . GLU B 1 270 ? 130.452 -14.894 79.314 1.00 11.31 270 GLU B CA 1
ATOM 4279 C C . GLU B 1 270 ? 129.464 -14.327 80.335 1.00 11.94 270 GLU B C 1
ATOM 4280 O O . GLU B 1 270 ? 129.840 -14.011 81.476 1.00 11.57 270 GLU B O 1
ATOM 4286 N N . GLN B 1 271 ? 128.202 -14.204 79.917 1.00 12.09 271 GLN B N 1
ATOM 4287 C CA . GLN B 1 271 ? 127.147 -13.644 80.737 1.00 12.95 271 GLN B CA 1
ATOM 4288 C C . GLN B 1 271 ? 126.470 -14.621 81.698 1.00 14.04 271 GLN B C 1
ATOM 4289 O O . GLN B 1 271 ? 125.608 -14.213 82.459 1.00 14.70 271 GLN B O 1
ATOM 4295 N N . GLY B 1 272 ? 126.836 -15.897 81.633 1.00 14.45 272 GLY B N 1
ATOM 4296 C CA . GLY B 1 272 ? 126.299 -16.937 82.492 1.00 15.96 272 GLY B CA 1
ATOM 4297 C C . GLY B 1 272 ? 124.892 -17.360 82.096 1.00 16.84 272 GLY B C 1
ATOM 4298 O O . GLY B 1 272 ? 124.177 -17.963 82.883 1.00 16.45 272 GLY B O 1
ATOM 4299 N N . LEU B 1 273 ? 124.495 -17.043 80.861 1.00 17.21 273 LEU B N 1
ATOM 4300 C CA . LEU B 1 273 ? 123.171 -17.424 80.356 1.00 17.90 273 LEU B CA 1
ATOM 4301 C C . LEU B 1 273 ? 123.181 -18.747 79.601 1.00 18.65 273 LEU B C 1
ATOM 4302 O O . LEU B 1 273 ? 122.117 -19.333 79.355 1.00 18.78 273 LEU B O 1
ATOM 4307 N N . VAL B 1 274 ? 124.366 -19.188 79.188 1.00 19.40 274 VAL B N 1
ATOM 4308 C CA . VAL B 1 274 ? 124.559 -20.509 78.594 1.00 20.48 274 VAL B CA 1
ATOM 4309 C C . VAL B 1 274 ? 125.707 -21.217 79.317 1.00 22.65 274 VAL B C 1
ATOM 4310 O O . VAL B 1 274 ? 126.720 -20.586 79.656 1.00 20.86 274 VAL B O 1
ATOM 4314 N N . LYS B 1 275 ? 125.524 -22.530 79.510 1.00 24.55 275 LYS B N 1
ATOM 4315 C CA . LYS B 1 275 ? 126.419 -23.430 80.262 1.00 27.08 275 LYS B CA 1
ATOM 4316 C C . LYS B 1 275 ? 126.356 -23.183 81.761 1.00 28.12 275 LYS B C 1
ATOM 4317 O O . LYS B 1 275 ? 125.318 -23.409 82.385 1.00 30.12 275 LYS B O 1
ATOM 4323 N N . GLU C 1 6 ? 89.340 18.202 90.415 1.00 36.71 6 GLU C N 1
ATOM 4324 C CA . GLU C 1 6 ? 88.974 18.132 91.855 1.00 36.73 6 GLU C CA 1
ATOM 4325 C C . GLU C 1 6 ? 90.073 17.431 92.679 1.00 35.79 6 GLU C C 1
ATOM 4326 O O . GLU C 1 6 ? 90.578 16.379 92.263 1.00 36.80 6 GLU C O 1
ATOM 4332 N N . ARG C 1 7 ? 90.473 18.049 93.801 1.00 33.35 7 ARG C N 1
ATOM 4333 C CA . ARG C 1 7 ? 91.054 17.345 94.960 1.00 31.61 7 ARG C CA 1
ATOM 4334 C C . ARG C 1 7 ? 90.810 15.824 95.117 1.00 28.59 7 ARG C C 1
ATOM 4335 O O . ARG C 1 7 ? 89.844 15.395 95.744 1.00 29.00 7 ARG C O 1
ATOM 4343 N N . VAL C 1 8 ? 91.735 15.026 94.608 1.00 24.93 8 VAL C N 1
ATOM 4344 C CA . VAL C 1 8 ? 91.636 13.561 94.689 1.00 22.07 8 VAL C CA 1
ATOM 4345 C C . VAL C 1 8 ? 92.508 13.055 95.839 1.00 20.43 8 VAL C C 1
ATOM 4346 O O . VAL C 1 8 ? 93.722 13.259 95.840 1.00 20.58 8 VAL C O 1
ATOM 4350 N N . VAL C 1 9 ? 91.896 12.405 96.828 1.00 17.90 9 VAL C N 1
ATOM 4351 C CA . VAL C 1 9 ? 92.639 11.827 97.943 1.00 16.98 9 VAL C CA 1
ATOM 4352 C C . VAL C 1 9 ? 92.832 10.315 97.721 1.00 15.50 9 VAL C C 1
ATOM 4353 O O . VAL C 1 9 ? 91.869 9.596 97.426 1.00 15.53 9 VAL C O 1
ATOM 4357 N N . ILE C 1 10 ? 94.073 9.858 97.836 1.00 14.38 10 ILE C N 1
ATOM 4358 C CA . ILE C 1 10 ? 94.432 8.474 97.540 1.00 14.00 10 ILE C CA 1
ATOM 4359 C C . ILE C 1 10 ? 94.886 7.740 98.810 1.00 13.97 10 ILE C C 1
ATOM 4360 O O . ILE C 1 10 ? 95.820 8.166 99.490 1.00 14.27 10 ILE C O 1
ATOM 4365 N N . GLY C 1 11 ? 94.269 6.605 99.098 1.00 12.81 11 GLY C N 1
ATOM 4366 C CA . GLY C 1 11 ? 94.647 5.846 100.263 1.00 12.27 11 GLY C CA 1
ATOM 4367 C C . GLY C 1 11 ? 95.785 4.904 100.015 1.00 11.97 11 GLY C C 1
ATOM 4368 O O . GLY C 1 11 ? 96.231 4.687 98.876 1.00 12.75 11 GLY C O 1
ATOM 4369 N N . SER C 1 12 ? 96.267 4.322 101.096 1.00 11.32 12 SER C N 1
ATOM 4370 C CA . SER C 1 12 ? 97.255 3.265 100.993 1.00 11.28 12 SER C CA 1
ATOM 4371 C C . SER C 1 12 ? 97.355 2.469 102.262 1.00 10.59 12 SER C C 1
ATOM 4372 O O . SER C 1 12 ? 97.136 2.990 103.344 1.00 11.82 12 SER C O 1
ATOM 4375 N N . LYS C 1 13 ? 97.721 1.213 102.112 1.00 10.01 13 LYS C N 1
ATOM 4376 C CA . LYS C 1 13 ? 98.090 0.359 103.225 1.00 10.52 13 LYS C CA 1
ATOM 4377 C C . LYS C 1 13 ? 99.583 0.602 103.599 1.00 11.22 13 LYS C C 1
ATOM 4378 O O . LYS C 1 13 ? 100.348 1.114 102.812 1.00 10.74 13 LYS C O 1
ATOM 4384 N N . PRO C 1 14 ? 99.999 0.284 104.831 1.00 12.50 14 PRO C N 1
ATOM 4385 C CA . PRO C 1 14 ? 101.329 0.697 105.313 1.00 13.52 14 PRO C CA 1
ATOM 4386 C C . PRO C 1 14 ? 102.506 -0.240 104.928 1.00 14.56 14 PRO C C 1
ATOM 4387 O O . PRO C 1 14 ? 103.097 -0.897 105.805 1.00 15.32 14 PRO C O 1
ATOM 4391 N N . PHE C 1 15 ? 102.833 -0.309 103.632 1.00 14.05 15 PHE C N 1
ATOM 4392 C CA . PHE C 1 15 ? 104.036 -0.990 103.127 1.00 14.82 15 PHE C CA 1
ATOM 4393 C C . PHE C 1 15 ? 104.540 -0.434 101.773 1.00 15.43 15 PHE C C 1
ATOM 4394 O O . PHE C 1 15 ? 103.779 0.176 101.020 1.00 13.72 15 PHE C O 1
ATOM 4402 N N . ASN C 1 16 ? 105.830 -0.669 101.510 1.00 15.49 16 ASN C N 1
ATOM 4403 C CA . ASN C 1 16 ? 106.523 -0.310 100.250 1.00 15.75 16 ASN C CA 1
ATOM 4404 C C . ASN C 1 16 ? 105.670 -0.144 98.975 1.00 14.32 16 ASN C C 1
ATOM 4405 O O . ASN C 1 16 ? 105.499 0.946 98.444 1.00 13.36 16 ASN C O 1
ATOM 4410 N N . GLU C 1 17 ? 105.147 -1.249 98.504 1.00 14.15 17 GLU C N 1
ATOM 4411 C CA . GLU C 1 17 ? 104.421 -1.322 97.254 1.00 13.72 17 GLU C CA 1
ATOM 4412 C C . GLU C 1 17 ? 103.239 -0.335 97.208 1.00 12.82 17 GLU C C 1
ATOM 4413 O O . GLU C 1 17 ? 102.987 0.322 96.191 1.00 11.36 17 GLU C O 1
ATOM 4419 N N . GLN C 1 18 ? 102.556 -0.213 98.338 1.00 12.35 18 GLN C N 1
ATOM 4420 C CA . GLN C 1 18 ? 101.430 0.693 98.484 1.00 11.87 18 GLN C CA 1
ATOM 4421 C C . GLN C 1 18 ? 101.853 2.175 98.463 1.00 11.63 18 GLN C C 1
ATOM 4422 O O . GLN C 1 18 ? 101.194 3.005 97.830 1.00 11.19 18 GLN C O 1
ATOM 4428 N N . TYR C 1 19 ? 102.959 2.509 99.131 1.00 11.74 19 TYR C N 1
ATOM 4429 C CA . TYR C 1 19 ? 103.471 3.874 99.098 1.00 12.12 19 TYR C CA 1
ATOM 4430 C C . TYR C 1 19 ? 103.859 4.230 97.669 1.00 11.48 19 TYR C C 1
ATOM 4431 O O . TYR C 1 19 ? 103.573 5.331 97.193 1.00 11.60 19 TYR C O 1
ATOM 4440 N N . ILE C 1 20 ? 104.516 3.295 96.989 1.00 11.58 20 ILE C N 1
ATOM 4441 C CA . ILE C 1 20 ? 104.976 3.532 95.595 1.00 11.14 20 ILE C CA 1
ATOM 4442 C C . ILE C 1 20 ? 103.785 3.802 94.643 1.00 11.55 20 ILE C C 1
ATOM 4443 O O . ILE C 1 20 ? 103.743 4.817 93.940 1.00 10.35 20 ILE C O 1
ATOM 4448 N N . LEU C 1 21 ? 102.814 2.906 94.648 1.00 11.13 21 LEU C N 1
ATOM 4449 C CA . LEU C 1 21 ? 101.673 2.998 93.736 1.00 10.97 21 LEU C CA 1
ATOM 4450 C C . LEU C 1 21 ? 100.754 4.183 94.033 1.00 10.70 21 LEU C C 1
ATOM 4451 O O . LEU C 1 21 ? 100.266 4.881 93.117 1.00 9.82 21 LEU C O 1
ATOM 4456 N N . ALA C 1 22 ? 100.559 4.493 95.307 1.00 11.06 22 ALA C N 1
ATOM 4457 C CA . ALA C 1 22 ? 99.695 5.613 95.640 1.00 11.37 22 ALA C CA 1
ATOM 4458 C C . ALA C 1 22 ? 100.336 6.910 95.154 1.00 11.81 22 ALA C C 1
ATOM 4459 O O . ALA C 1 22 ? 99.686 7.760 94.547 1.00 11.17 22 ALA C O 1
ATOM 4461 N N . ASN C 1 23 ? 101.633 7.041 95.385 1.00 12.13 23 ASN C N 1
ATOM 4462 C CA . ASN C 1 23 ? 102.350 8.188 94.871 1.00 12.88 23 ASN C CA 1
ATOM 4463 C C . ASN C 1 23 ? 102.376 8.233 93.335 1.00 12.62 23 ASN C C 1
ATOM 4464 O O . ASN C 1 23 ? 102.270 9.319 92.757 1.00 12.85 23 ASN C O 1
ATOM 4469 N N . MET C 1 24 ? 102.530 7.080 92.697 1.00 12.12 24 MET C N 1
ATOM 4470 C CA . MET C 1 24 ? 102.499 6.982 91.231 1.00 11.62 24 MET C CA 1
ATOM 4471 C C . MET C 1 24 ? 101.177 7.543 90.692 1.00 11.97 24 MET C C 1
ATOM 4472 O O . MET C 1 24 ? 101.162 8.352 89.743 1.00 11.33 24 MET C O 1
ATOM 4477 N N . ILE C 1 25 ? 100.062 7.138 91.311 1.00 11.71 25 ILE C N 1
ATOM 4478 C CA . ILE C 1 25 ? 98.748 7.614 90.879 1.00 11.60 25 ILE C CA 1
ATOM 4479 C C . ILE C 1 25 ? 98.591 9.115 91.103 1.00 12.66 25 ILE C C 1
ATOM 4480 O O . ILE C 1 25 ? 98.107 9.818 90.227 1.00 13.33 25 ILE C O 1
ATOM 4485 N N . ALA C 1 26 ? 99.061 9.617 92.237 1.00 13.02 26 ALA C N 1
ATOM 4486 C CA . ALA C 1 26 ? 99.005 11.048 92.515 1.00 12.88 26 ALA C CA 1
ATOM 4487 C C . ALA C 1 26 ? 99.759 11.856 91.451 1.00 13.39 26 ALA C C 1
ATOM 4488 O O . ALA C 1 26 ? 99.247 12.852 90.946 1.00 14.03 26 ALA C O 1
ATOM 4490 N N . ILE C 1 27 ? 100.951 11.409 91.100 1.00 14.34 27 ILE C N 1
ATOM 4491 C CA . ILE C 1 27 ? 101.779 12.157 90.157 1.00 14.71 27 ILE C CA 1
ATOM 4492 C C . ILE C 1 27 ? 101.105 12.179 88.802 1.00 14.58 27 ILE C C 1
ATOM 4493 O O . ILE C 1 27 ? 101.081 13.214 88.129 1.00 14.35 27 ILE C O 1
ATOM 4498 N N . LEU C 1 28 ? 100.589 11.025 88.386 1.00 14.91 28 LEU C N 1
ATOM 4499 C CA . LEU C 1 28 ? 99.962 10.874 87.088 1.00 14.74 28 LEU C CA 1
ATOM 4500 C C . LEU C 1 28 ? 98.719 11.736 87.004 1.00 15.26 28 LEU C C 1
ATOM 4501 O O . LEU C 1 28 ? 98.403 12.307 85.946 1.00 16.70 28 LEU C O 1
ATOM 4506 N N . LEU C 1 29 ? 97.990 11.828 88.104 1.00 15.43 29 LEU C N 1
ATOM 4507 C CA . LEU C 1 29 ? 96.804 12.662 88.155 1.00 15.35 29 LEU C CA 1
ATOM 4508 C C . LEU C 1 29 ? 97.188 14.146 88.104 1.00 16.24 29 LEU C C 1
ATOM 4509 O O . LEU C 1 29 ? 96.511 14.922 87.447 1.00 16.11 29 LEU C O 1
ATOM 4514 N N . GLU C 1 30 ? 98.257 14.535 88.781 1.00 17.17 30 GLU C N 1
ATOM 4515 C CA . GLU C 1 30 ? 98.674 15.954 88.760 1.00 18.83 30 GLU C CA 1
ATOM 4516 C C . GLU C 1 30 ? 99.163 16.331 87.352 1.00 19.53 30 GLU C C 1
ATOM 4517 O O . GLU C 1 30 ? 98.923 17.445 86.857 1.00 19.36 30 GLU C O 1
ATOM 4523 N N . GLU C 1 31 ? 99.771 15.358 86.679 1.00 20.21 31 GLU C N 1
ATOM 4524 C CA . GLU C 1 31 ? 100.281 15.572 85.338 1.00 21.05 31 GLU C CA 1
ATOM 4525 C C . GLU C 1 31 ? 99.114 15.864 84.393 1.00 20.60 31 GLU C C 1
ATOM 4526 O O . GLU C 1 31 ? 99.277 16.576 83.400 1.00 21.13 31 GLU C O 1
ATOM 4532 N N . ASN C 1 32 ? 97.922 15.378 84.750 1.00 19.68 32 ASN C N 1
ATOM 4533 C CA . ASN C 1 32 ? 96.736 15.524 83.935 1.00 19.32 32 ASN C CA 1
ATOM 4534 C C . ASN C 1 32 ? 95.649 16.477 84.503 1.00 19.15 32 ASN C C 1
ATOM 4535 O O . ASN C 1 32 ? 94.476 16.337 84.205 1.00 18.57 32 ASN C O 1
ATOM 4540 N N . GLY C 1 33 ? 96.032 17.439 85.333 1.00 19.58 33 GLY C N 1
ATOM 4541 C CA . GLY C 1 33 ? 95.115 18.512 85.706 1.00 19.93 33 GLY C CA 1
ATOM 4542 C C . GLY C 1 33 ? 94.499 18.456 87.088 1.00 20.33 33 GLY C C 1
ATOM 4543 O O . GLY C 1 33 ? 93.892 19.442 87.525 1.00 20.28 33 GLY C O 1
ATOM 4544 N N . TYR C 1 34 ? 94.649 17.331 87.788 1.00 19.19 34 TYR C N 1
ATOM 4545 C CA . TYR C 1 34 ? 94.136 17.222 89.162 1.00 19.23 34 TYR C CA 1
ATOM 4546 C C . TYR C 1 34 ? 95.137 17.703 90.198 1.00 19.79 34 TYR C C 1
ATOM 4547 O O . TYR C 1 34 ? 96.344 17.772 89.936 1.00 19.53 34 TYR C O 1
ATOM 4556 N N . LYS C 1 35 ? 94.608 18.024 91.377 1.00 20.30 35 LYS C N 1
ATOM 4557 C CA . LYS C 1 35 ? 95.389 18.186 92.602 1.00 21.53 35 LYS C CA 1
ATOM 4558 C C . LYS C 1 35 ? 95.220 16.880 93.415 1.00 21.03 35 LYS C C 1
ATOM 4559 O O . LYS C 1 35 ? 94.112 16.495 93.722 1.00 22.01 35 LYS C O 1
ATOM 4565 N N . ALA C 1 36 ? 96.311 16.230 93.776 1.00 20.53 36 ALA C N 1
ATOM 4566 C CA . ALA C 1 36 ? 96.236 14.961 94.490 1.00 20.56 36 ALA C CA 1
ATOM 4567 C C . ALA C 1 36 ? 96.982 14.965 95.825 1.00 20.71 36 ALA C C 1
ATOM 4568 O O . ALA C 1 36 ? 97.942 15.729 96.055 1.00 20.57 36 ALA C O 1
ATOM 4570 N N . GLU C 1 37 ? 96.489 14.134 96.732 1.00 20.28 37 GLU C N 1
ATOM 4571 C CA . GLU C 1 37 ? 96.996 14.047 98.100 1.00 21.00 37 GLU C CA 1
ATOM 4572 C C . GLU C 1 37 ? 97.060 12.561 98.428 1.00 20.20 37 GLU C C 1
ATOM 4573 O O . GLU C 1 37 ? 96.086 11.868 98.207 1.00 19.54 37 GLU C O 1
ATOM 4579 N N . VAL C 1 38 ? 98.217 12.087 98.894 1.00 19.36 38 VAL C N 1
ATOM 4580 C CA . VAL C 1 38 ? 98.386 10.696 99.295 1.00 18.97 38 VAL C CA 1
ATOM 4581 C C . VAL C 1 38 ? 98.335 10.595 100.807 1.00 19.26 38 VAL C C 1
ATOM 4582 O O . VAL C 1 38 ? 99.032 11.344 101.512 1.00 18.48 38 VAL C O 1
ATOM 4586 N N . LYS C 1 39 ? 97.511 9.670 101.292 1.00 18.87 39 LYS C N 1
ATOM 4587 C CA . LYS C 1 39 ? 97.465 9.301 102.700 1.00 20.03 39 LYS C CA 1
ATOM 4588 C C . LYS C 1 39 ? 98.246 8.019 102.903 1.00 19.81 39 LYS C C 1
ATOM 4589 O O . LYS C 1 39 ? 97.687 6.912 102.958 1.00 18.83 39 LYS C O 1
ATOM 4595 N N . GLU C 1 40 ? 99.563 8.169 103.010 1.00 19.75 40 GLU C N 1
ATOM 4596 C CA . GLU C 1 40 ? 100.431 7.021 103.111 1.00 19.88 40 GLU C CA 1
ATOM 4597 C C . GLU C 1 40 ? 100.113 6.273 104.409 1.00 19.08 40 GLU C C 1
ATOM 4598 O O . GLU C 1 40 ? 100.098 6.857 105.495 1.00 18.87 40 GLU C O 1
ATOM 4604 N N . GLY C 1 41 ? 99.838 4.981 104.286 1.00 18.53 41 GLY C N 1
ATOM 4605 C CA . GLY C 1 41 ? 99.553 4.145 105.442 1.00 18.13 41 GLY C CA 1
ATOM 4606 C C . GLY C 1 41 ? 98.389 4.602 106.297 1.00 17.58 41 GLY C C 1
ATOM 4607 O O . GLY C 1 41 ? 98.420 4.514 107.540 1.00 18.00 41 GLY C O 1
ATOM 4608 N N . LEU C 1 42 ? 97.329 5.038 105.635 1.00 15.62 42 LEU C N 1
ATOM 4609 C CA . LEU C 1 42 ? 96.101 5.433 106.290 1.00 15.06 42 LEU C CA 1
ATOM 4610 C C . LEU C 1 42 ? 95.626 4.350 107.284 1.00 14.37 42 LEU C C 1
ATOM 4611 O O . LEU C 1 42 ? 95.176 4.649 108.390 1.00 14.92 42 LEU C O 1
ATOM 4616 N N . GLY C 1 43 ? 95.731 3.099 106.866 1.00 13.05 43 GLY C N 1
ATOM 4617 C CA . GLY C 1 43 ? 95.357 1.947 107.676 1.00 12.29 43 GLY C CA 1
ATOM 4618 C C . GLY C 1 43 ? 95.408 0.692 106.839 1.00 10.49 43 GLY C C 1
ATOM 4619 O O . GLY C 1 43 ? 95.927 0.702 105.715 1.00 9.05 43 GLY C O 1
ATOM 4620 N N . GLY C 1 44 ? 94.888 -0.396 107.384 1.00 10.47 44 GLY C N 1
ATOM 4621 C CA . GLY C 1 44 ? 94.764 -1.639 106.647 1.00 10.44 44 GLY C CA 1
ATOM 4622 C C . GLY C 1 44 ? 93.653 -1.666 105.586 1.00 9.58 44 GLY C C 1
ATOM 4623 O O . GLY C 1 44 ? 93.070 -0.672 105.226 1.00 10.14 44 GLY C O 1
ATOM 4624 N N . THR C 1 45 ? 93.333 -2.864 105.149 1.00 9.60 45 THR C N 1
ATOM 4625 C CA . THR C 1 45 ? 92.380 -3.117 104.088 1.00 9.17 45 THR C CA 1
ATOM 4626 C C . THR C 1 45 ? 91.027 -2.442 104.318 1.00 9.25 45 THR C C 1
ATOM 4627 O O . THR C 1 45 ? 90.533 -1.730 103.453 1.00 9.68 45 THR C O 1
ATOM 4631 N N . LEU C 1 46 ? 90.458 -2.647 105.505 1.00 9.34 46 LEU C N 1
ATOM 4632 C CA . LEU C 1 46 ? 89.122 -2.151 105.790 1.00 8.75 46 LEU C CA 1
ATOM 4633 C C . LEU C 1 46 ? 89.126 -0.674 106.194 1.00 9.33 46 LEU C C 1
ATOM 4634 O O . LEU C 1 46 ? 88.162 0.044 105.899 1.00 10.40 46 LEU C O 1
ATOM 4639 N N . VAL C 1 47 ? 90.208 -0.182 106.785 1.00 9.22 47 VAL C N 1
ATOM 4640 C CA . VAL C 1 47 ? 90.300 1.264 107.018 1.00 9.11 47 VAL C CA 1
ATOM 4641 C C . VAL C 1 47 ? 90.226 2.017 105.672 1.00 9.01 47 VAL C C 1
ATOM 4642 O O . VAL C 1 47 ? 89.476 2.976 105.527 1.00 8.98 47 VAL C O 1
ATOM 4646 N N . ASN C 1 48 ? 90.969 1.535 104.672 1.00 8.87 48 ASN C N 1
ATOM 4647 C CA . ASN C 1 48 ? 90.921 2.135 103.332 1.00 8.62 48 ASN C CA 1
ATOM 4648 C C . ASN C 1 48 ? 89.556 1.956 102.682 1.00 8.77 48 ASN C C 1
ATOM 4649 O O . ASN C 1 48 ? 88.992 2.891 102.141 1.00 8.19 48 ASN C O 1
ATOM 4654 N N . TYR C 1 49 ? 89.007 0.757 102.761 1.00 9.13 49 TYR C N 1
ATOM 4655 C CA . TYR C 1 49 ? 87.778 0.453 102.076 1.00 9.67 49 TYR C CA 1
ATOM 4656 C C . TYR C 1 49 ? 86.607 1.253 102.665 1.00 11.06 49 TYR C C 1
ATOM 4657 O O . TYR C 1 49 ? 85.796 1.768 101.931 1.00 10.91 49 TYR C O 1
ATOM 4666 N N . GLU C 1 50 ? 86.558 1.407 103.983 1.00 12.91 50 GLU C N 1
ATOM 4667 C CA . GLU C 1 50 ? 85.502 2.192 104.597 1.00 13.12 50 GLU C CA 1
ATOM 4668 C C . GLU C 1 50 ? 85.673 3.649 104.262 1.00 12.44 50 GLU C C 1
ATOM 4669 O O . GLU C 1 50 ? 84.677 4.355 104.035 1.00 13.50 50 GLU C O 1
ATOM 4675 N N . ALA C 1 51 ? 86.909 4.127 104.213 1.00 11.69 51 ALA C N 1
ATOM 4676 C CA . ALA C 1 51 ? 87.138 5.509 103.818 1.00 11.46 51 ALA C CA 1
ATOM 4677 C C . ALA C 1 51 ? 86.727 5.701 102.359 1.00 12.10 51 ALA C C 1
ATOM 4678 O O . ALA C 1 51 ? 86.201 6.745 102.007 1.00 13.46 51 ALA C O 1
ATOM 4680 N N . LEU C 1 52 ? 86.957 4.688 101.527 1.00 11.37 52 LEU C N 1
ATOM 4681 C CA . LEU C 1 52 ? 86.582 4.766 100.115 1.00 11.52 52 LEU C CA 1
ATOM 4682 C C . LEU C 1 52 ? 85.065 4.887 99.952 1.00 12.90 52 LEU C C 1
ATOM 4683 O O . LEU C 1 52 ? 84.578 5.700 99.142 1.00 12.69 52 LEU C O 1
ATOM 4688 N N . LYS C 1 53 ? 84.331 4.071 100.707 1.00 14.02 53 LYS C N 1
ATOM 4689 C CA . LYS C 1 53 ? 82.848 4.078 100.702 1.00 16.29 53 LYS C CA 1
ATOM 4690 C C . LYS C 1 53 ? 82.261 5.425 101.065 1.00 17.77 53 LYS C C 1
ATOM 4691 O O . LYS C 1 53 ? 81.266 5.848 100.490 1.00 19.23 53 LYS C O 1
ATOM 4697 N N . ARG C 1 54 ? 82.895 6.102 102.009 1.00 18.44 54 ARG C N 1
ATOM 4698 C CA . ARG C 1 54 ? 82.421 7.391 102.509 1.00 19.81 54 ARG C CA 1
ATOM 4699 C C . ARG C 1 54 ? 82.911 8.562 101.692 1.00 18.85 54 ARG C C 1
ATOM 4700 O O . ARG C 1 54 ? 82.559 9.709 101.987 1.00 19.28 54 ARG C O 1
ATOM 4708 N N . ASN C 1 55 ? 83.776 8.293 100.711 1.00 17.99 55 ASN C N 1
ATOM 4709 C CA . ASN C 1 55 ? 84.440 9.348 99.939 1.00 17.78 55 ASN C CA 1
ATOM 4710 C C . ASN C 1 55 ? 85.420 10.179 100.772 1.00 17.48 55 ASN C C 1
ATOM 4711 O O . ASN C 1 55 ? 85.791 11.283 100.385 1.00 17.60 55 ASN C O 1
ATOM 4716 N N . ASP C 1 56 ? 85.879 9.636 101.899 1.00 16.86 56 ASP C N 1
ATOM 4717 C CA . ASP C 1 56 ? 87.022 10.230 102.597 1.00 16.83 56 ASP C CA 1
ATOM 4718 C C . ASP C 1 56 ? 88.314 10.063 101.792 1.00 15.37 56 ASP C C 1
ATOM 4719 O O . ASP C 1 56 ? 89.222 10.875 101.882 1.00 14.65 56 ASP C O 1
ATOM 4724 N N . ILE C 1 57 ? 88.423 8.962 101.056 1.00 13.27 57 ILE C N 1
ATOM 4725 C CA . ILE C 1 57 ? 89.394 8.851 99.971 1.00 12.71 57 ILE C CA 1
ATOM 4726 C C . ILE C 1 57 ? 88.598 8.546 98.695 1.00 11.49 57 ILE C C 1
ATOM 4727 O O . ILE C 1 57 ? 87.449 8.093 98.751 1.00 11.38 57 ILE C O 1
ATOM 4732 N N . GLN C 1 58 ? 89.189 8.828 97.550 1.00 11.64 58 GLN C N 1
ATOM 4733 C CA . GLN C 1 58 ? 88.519 8.619 96.268 1.00 11.39 58 GLN C CA 1
ATOM 4734 C C . GLN C 1 58 ? 88.925 7.304 95.570 1.00 10.15 58 GLN C C 1
ATOM 4735 O O . GLN C 1 58 ? 88.203 6.814 94.698 1.00 9.37 58 GLN C O 1
ATOM 4741 N N . LEU C 1 59 ? 90.109 6.792 95.916 1.00 9.12 59 LEU C N 1
ATOM 4742 C CA . LEU C 1 59 ? 90.630 5.566 95.331 1.00 9.30 59 LEU C CA 1
ATOM 4743 C C . LEU C 1 59 ? 91.804 5.028 96.133 1.00 8.73 59 LEU C C 1
ATOM 4744 O O . LEU C 1 59 ? 92.476 5.758 96.890 1.00 8.85 59 LEU C O 1
ATOM 4749 N N . TYR C 1 60 ? 92.021 3.730 96.014 1.00 8.32 60 TYR C N 1
ATOM 4750 C CA . TYR C 1 60 ? 93.241 3.111 96.457 1.00 7.90 60 TYR C CA 1
ATOM 4751 C C . TYR C 1 60 ? 93.495 1.812 95.670 1.00 8.08 60 TYR C C 1
ATOM 4752 O O . TYR C 1 60 ? 92.675 1.432 94.821 1.00 6.69 60 TYR C O 1
ATOM 4761 N N . VAL C 1 61 ? 94.662 1.201 95.886 1.00 7.23 61 VAL C N 1
ATOM 4762 C CA . VAL C 1 61 ? 95.013 -0.059 95.235 1.00 6.57 61 VAL C CA 1
ATOM 4763 C C . VAL C 1 61 ? 94.724 -1.222 96.172 1.00 7.19 61 VAL C C 1
ATOM 4764 O O . VAL C 1 61 ? 95.268 -1.301 97.296 1.00 7.97 61 VAL C O 1
ATOM 4768 N N . GLU C 1 62 ? 93.842 -2.098 95.720 1.00 6.61 62 GLU C N 1
ATOM 4769 C CA . GLU C 1 62 ? 93.434 -3.309 96.444 1.00 5.81 62 GLU C CA 1
ATOM 4770 C C . GLU C 1 62 ? 93.880 -4.516 95.619 1.00 6.27 62 GLU C C 1
ATOM 4771 O O . GLU C 1 62 ? 94.397 -4.346 94.512 1.00 7.77 62 GLU C O 1
ATOM 4777 N N . TYR C 1 63 ? 93.771 -5.721 96.181 1.00 6.69 63 TYR C N 1
ATOM 4778 C CA . TYR C 1 63 ? 94.147 -6.970 95.527 1.00 6.87 63 TYR C CA 1
ATOM 4779 C C . TYR C 1 63 ? 92.895 -7.839 95.466 1.00 8.01 63 TYR C C 1
ATOM 4780 O O . TYR C 1 63 ? 92.148 -7.871 96.427 1.00 8.73 63 TYR C O 1
ATOM 4789 N N . THR C 1 64 ? 92.663 -8.527 94.356 1.00 7.81 64 THR C N 1
ATOM 4790 C CA . THR C 1 64 ? 91.446 -9.313 94.199 1.00 8.89 64 THR C CA 1
ATOM 4791 C C . THR C 1 64 ? 91.193 -10.333 95.325 1.00 8.62 64 THR C C 1
ATOM 4792 O O . THR C 1 64 ? 90.114 -10.353 95.895 1.00 7.48 64 THR C O 1
ATOM 4796 N N . GLY C 1 65 ? 92.157 -11.176 95.673 1.00 9.12 65 GLY C N 1
ATOM 4797 C CA . GLY C 1 65 ? 91.960 -12.122 96.753 1.00 9.50 65 GLY C CA 1
ATOM 4798 C C . GLY C 1 65 ? 91.611 -11.495 98.093 1.00 9.17 65 GLY C C 1
ATOM 4799 O O . GLY C 1 65 ? 90.755 -12.019 98.783 1.00 9.27 65 GLY C O 1
ATOM 4800 N N . THR C 1 66 ? 92.218 -10.350 98.410 1.00 7.91 66 THR C N 1
ATOM 4801 C CA . THR C 1 66 ? 91.936 -9.632 99.645 1.00 9.53 66 THR C CA 1
ATOM 4802 C C . THR C 1 66 ? 90.503 -9.096 99.635 1.00 8.67 66 THR C C 1
ATOM 4803 O O . THR C 1 66 ? 89.795 -9.187 100.628 1.00 8.85 66 THR C O 1
ATOM 4807 N N . ALA C 1 67 ? 90.081 -8.484 98.514 1.00 8.10 67 ALA C N 1
ATOM 4808 C CA . ALA C 1 67 ? 88.697 -8.051 98.381 1.00 7.50 67 ALA C CA 1
ATOM 4809 C C . ALA C 1 67 ? 87.734 -9.208 98.525 1.00 7.99 67 ALA C C 1
ATOM 4810 O O . ALA C 1 67 ? 86.674 -9.061 99.113 1.00 8.28 67 ALA C O 1
ATOM 4812 N N . TYR C 1 68 ? 88.080 -10.365 97.955 1.00 8.00 68 TYR C N 1
ATOM 4813 C CA . TYR C 1 68 ? 87.201 -11.521 97.980 1.00 8.05 68 TYR C CA 1
ATOM 4814 C C . TYR C 1 68 ? 87.046 -12.086 99.397 1.00 8.13 68 TYR C C 1
ATOM 4815 O O . TYR C 1 68 ? 85.936 -12.273 99.882 1.00 7.45 68 TYR C O 1
ATOM 4824 N N . ASN C 1 69 ? 88.178 -12.301 100.042 1.00 9.74 69 ASN C N 1
ATOM 4825 C CA . ASN C 1 69 ? 88.267 -12.916 101.379 1.00 9.07 69 ASN C CA 1
ATOM 4826 C C . ASN C 1 69 ? 87.900 -11.994 102.529 1.00 9.86 69 ASN C C 1
ATOM 4827 O O . ASN C 1 69 ? 87.249 -12.406 103.482 1.00 10.06 69 ASN C O 1
ATOM 4832 N N . VAL C 1 70 ? 88.357 -10.756 102.460 1.00 8.86 70 VAL C N 1
ATOM 4833 C CA . VAL C 1 70 ? 88.314 -9.833 103.598 1.00 8.96 70 VAL C CA 1
ATOM 4834 C C . VAL C 1 70 ? 87.186 -8.816 103.499 1.00 9.58 70 VAL C C 1
ATOM 4835 O O . VAL C 1 70 ? 86.486 -8.580 104.486 1.00 8.98 70 VAL C O 1
ATOM 4839 N N . ILE C 1 71 ? 87.020 -8.178 102.329 1.00 9.26 71 ILE C N 1
ATOM 4840 C CA . ILE C 1 71 ? 86.037 -7.110 102.165 1.00 9.61 71 ILE C CA 1
ATOM 4841 C C . ILE C 1 71 ? 84.658 -7.727 101.965 1.00 10.28 71 ILE C C 1
ATOM 4842 O O . ILE C 1 71 ? 83.722 -7.385 102.669 1.00 10.40 71 ILE C O 1
ATOM 4847 N N . LEU C 1 72 ? 84.545 -8.638 101.012 1.00 9.69 72 LEU C N 1
ATOM 4848 C CA . LEU C 1 72 ? 83.278 -9.313 100.709 1.00 10.73 72 LEU C CA 1
ATOM 4849 C C . LEU C 1 72 ? 83.013 -10.562 101.569 1.00 11.54 72 LEU C C 1
ATOM 4850 O O . LEU C 1 72 ? 81.866 -11.047 101.605 1.00 11.35 72 LEU C O 1
ATOM 4855 N N . ARG C 1 73 ? 84.048 -11.097 102.238 1.00 12.39 73 ARG C N 1
ATOM 4856 C CA . ARG C 1 73 ? 83.924 -12.267 103.125 1.00 14.21 73 ARG C CA 1
ATOM 4857 C C . ARG C 1 73 ? 83.281 -13.472 102.471 1.00 14.26 73 ARG C C 1
ATOM 4858 O O . ARG C 1 73 ? 82.392 -14.143 103.056 1.00 13.63 73 ARG C O 1
ATOM 4866 N N . LYS C 1 74 ? 83.686 -13.726 101.230 1.00 14.45 74 LYS C N 1
ATOM 4867 C CA . LYS C 1 74 ? 83.102 -14.812 100.443 1.00 14.41 74 LYS C CA 1
ATOM 4868 C C . LYS C 1 74 ? 83.774 -16.129 100.786 1.00 15.20 74 LYS C C 1
ATOM 4869 O O . LYS C 1 74 ? 84.829 -16.162 101.378 1.00 15.02 74 LYS C O 1
ATOM 4875 N N . GLN C 1 75 ? 83.083 -17.212 100.481 1.00 15.11 75 GLN C N 1
ATOM 4876 C CA . GLN C 1 75 ? 83.534 -18.569 100.771 1.00 15.62 75 GLN C CA 1
ATOM 4877 C C . GLN C 1 75 ? 84.586 -18.992 99.767 1.00 15.31 75 GLN C C 1
ATOM 4878 O O . GLN C 1 75 ? 84.385 -18.806 98.569 1.00 13.99 75 GLN C O 1
ATOM 4884 N N . PRO C 1 76 ? 85.704 -19.542 100.243 1.00 15.95 76 PRO C N 1
ATOM 4885 C CA . PRO C 1 76 ? 86.774 -20.002 99.357 1.00 16.64 76 PRO C CA 1
ATOM 4886 C C . PRO C 1 76 ? 86.353 -21.152 98.466 1.00 17.53 76 PRO C C 1
ATOM 4887 O O . PRO C 1 76 ? 85.664 -22.083 98.924 1.00 16.62 76 PRO C O 1
ATOM 4891 N N . PRO C 1 77 ? 86.764 -21.118 97.203 1.00 17.72 77 PRO C N 1
ATOM 4892 C CA . PRO C 1 77 ? 86.535 -22.263 96.326 1.00 17.84 77 PRO C CA 1
ATOM 4893 C C . PRO C 1 77 ? 87.664 -23.223 96.590 1.00 18.97 77 PRO C C 1
ATOM 4894 O O . PRO C 1 77 ? 88.617 -22.816 97.242 1.00 18.19 77 PRO C O 1
ATOM 4898 N N . GLU C 1 78 ? 87.590 -24.445 96.063 1.00 21.01 78 GLU C N 1
ATOM 4899 C CA . GLU C 1 78 ? 88.612 -25.454 96.320 1.00 23.15 78 GLU C CA 1
ATOM 4900 C C . GLU C 1 78 ? 89.877 -25.162 95.538 1.00 23.61 78 GLU C C 1
ATOM 4901 O O . GLU C 1 78 ? 90.991 -25.293 96.052 1.00 25.02 78 GLU C O 1
ATOM 4907 N N . LEU C 1 79 ? 89.693 -24.819 94.274 1.00 23.82 79 LEU C N 1
ATOM 4908 C CA . LEU C 1 79 ? 90.779 -24.338 93.449 1.00 23.84 79 LEU C CA 1
ATOM 4909 C C . LEU C 1 79 ? 90.451 -22.921 92.979 1.00 22.74 79 LEU C C 1
ATOM 4910 O O . LEU C 1 79 ? 89.349 -22.621 92.565 1.00 22.72 79 LEU C O 1
ATOM 4915 N N . TRP C 1 80 ? 91.443 -22.059 93.055 1.00 21.86 80 TRP C N 1
ATOM 4916 C CA . TRP C 1 80 ? 91.255 -20.636 92.862 1.00 20.91 80 TRP C CA 1
ATOM 4917 C C . TRP C 1 80 ? 91.560 -20.270 91.416 1.00 20.76 80 TRP C C 1
ATOM 4918 O O . TRP C 1 80 ? 92.664 -20.528 90.931 1.00 22.22 80 TRP C O 1
ATOM 4929 N N . ASP C 1 81 ? 90.587 -19.689 90.746 1.00 19.21 81 ASP C N 1
ATOM 4930 C CA . ASP C 1 81 ? 90.736 -19.263 89.361 1.00 19.06 81 ASP C CA 1
ATOM 4931 C C . ASP C 1 81 ? 90.805 -17.726 89.321 1.00 17.80 81 ASP C C 1
ATOM 4932 O O . ASP C 1 81 ? 89.938 -17.058 89.853 1.00 17.39 81 ASP C O 1
ATOM 4937 N N . GLN C 1 82 ? 91.819 -17.193 88.656 1.00 16.88 82 GLN C N 1
ATOM 4938 C CA . GLN C 1 82 ? 92.023 -15.739 88.556 1.00 16.91 82 GLN C CA 1
ATOM 4939 C C . GLN C 1 82 ? 90.830 -14.965 88.037 1.00 16.61 82 GLN C C 1
ATOM 4940 O O . GLN C 1 82 ? 90.407 -14.000 88.695 1.00 16.65 82 GLN C O 1
ATOM 4946 N N . GLN C 1 83 ? 90.254 -15.334 86.885 1.00 15.79 83 GLN C N 1
ATOM 4947 C CA . GLN C 1 83 ? 89.139 -14.549 86.357 1.00 15.09 83 GLN C CA 1
ATOM 4948 C C . GLN C 1 83 ? 87.850 -14.668 87.192 1.00 14.66 83 GLN C C 1
ATOM 4949 O O . GLN C 1 83 ? 87.107 -13.694 87.351 1.00 13.55 83 GLN C O 1
ATOM 4955 N N . TYR C 1 84 ? 87.590 -15.857 87.733 1.00 13.53 84 TYR C N 1
ATOM 4956 C CA . TYR C 1 84 ? 86.428 -16.067 88.572 1.00 13.44 84 TYR C CA 1
ATOM 4957 C C . TYR C 1 84 ? 86.488 -15.104 89.759 1.00 12.78 84 TYR C C 1
ATOM 4958 O O . TYR C 1 84 ? 85.526 -14.402 90.041 1.00 12.94 84 TYR C O 1
ATOM 4967 N N . ILE C 1 85 ? 87.625 -15.080 90.432 1.00 12.62 85 ILE C N 1
ATOM 4968 C CA . ILE C 1 85 ? 87.814 -14.199 91.589 1.00 12.27 85 ILE C CA 1
ATOM 4969 C C . ILE C 1 85 ? 87.719 -12.713 91.199 1.00 11.87 85 ILE C C 1
ATOM 4970 O O . ILE C 1 85 ? 87.088 -11.923 91.911 1.00 12.98 85 ILE C O 1
ATOM 4975 N N . PHE C 1 86 ? 88.346 -12.323 90.094 1.00 11.27 86 PHE C N 1
ATOM 4976 C CA . PHE C 1 86 ? 88.233 -10.930 89.643 1.00 10.88 86 PHE C CA 1
ATOM 4977 C C . PHE C 1 86 ? 86.760 -10.547 89.386 1.00 10.08 86 PHE C C 1
ATOM 4978 O O . PHE C 1 86 ? 86.292 -9.528 89.844 1.00 10.79 86 PHE C O 1
ATOM 4986 N N . ASP C 1 87 ? 86.018 -11.365 88.638 1.00 10.64 87 ASP C N 1
ATOM 4987 C CA . ASP C 1 87 ? 84.599 -11.127 88.380 1.00 10.49 87 ASP C CA 1
ATOM 4988 C C . ASP C 1 87 ? 83.712 -10.991 89.626 1.00 11.00 87 ASP C C 1
ATOM 4989 O O . ASP C 1 87 ? 82.839 -10.123 89.681 1.00 11.86 87 ASP C O 1
ATOM 4994 N N . GLU C 1 88 ? 83.936 -11.866 90.602 1.00 11.48 88 GLU C N 1
ATOM 4995 C CA . GLU C 1 88 ? 83.160 -11.880 91.830 1.00 11.19 88 GLU C CA 1
ATOM 4996 C C . GLU C 1 88 ? 83.471 -10.623 92.630 1.00 10.05 88 GLU C C 1
ATOM 4997 O O . GLU C 1 88 ? 82.570 -10.046 93.232 1.00 10.58 88 GLU C O 1
ATOM 5003 N N . VAL C 1 89 ? 84.729 -10.189 92.588 1.00 9.30 89 VAL C N 1
ATOM 5004 C CA . VAL C 1 89 ? 85.125 -8.962 93.252 1.00 9.76 89 VAL C CA 1
ATOM 5005 C C . VAL C 1 89 ? 84.502 -7.753 92.548 1.00 9.52 89 VAL C C 1
ATOM 5006 O O . VAL C 1 89 ? 83.917 -6.895 93.184 1.00 9.21 89 VAL C O 1
ATOM 5010 N N . LYS C 1 90 ? 84.593 -7.692 91.235 1.00 10.78 90 LYS C N 1
ATOM 5011 C CA . LYS C 1 90 ? 84.043 -6.552 90.511 1.00 11.43 90 LYS C CA 1
ATOM 5012 C C . LYS C 1 90 ? 82.536 -6.408 90.790 1.00 11.36 90 LYS C C 1
ATOM 5013 O O . LYS C 1 90 ? 82.047 -5.330 91.063 1.00 12.48 90 LYS C O 1
ATOM 5019 N N . LYS C 1 91 ? 81.826 -7.527 90.749 1.00 12.87 91 LYS C N 1
ATOM 5020 C CA . LYS C 1 91 ? 80.379 -7.562 90.911 1.00 13.73 91 LYS C CA 1
ATOM 5021 C C . LYS C 1 91 ? 80.040 -7.212 92.342 1.00 13.45 91 LYS C C 1
ATOM 5022 O O . LYS C 1 91 ? 79.136 -6.417 92.576 1.00 13.83 91 LYS C O 1
ATOM 5028 N N . GLY C 1 92 ? 80.787 -7.802 93.272 1.00 12.49 92 GLY C N 1
ATOM 5029 C CA . GLY C 1 92 ? 80.529 -7.704 94.690 1.00 12.56 92 GLY C CA 1
ATOM 5030 C C . GLY C 1 92 ? 80.703 -6.289 95.172 1.00 12.45 92 GLY C C 1
ATOM 5031 O O . GLY C 1 92 ? 79.814 -5.750 95.826 1.00 13.12 92 GLY C O 1
ATOM 5032 N N . LEU C 1 93 ? 81.827 -5.667 94.818 1.00 11.39 93 LEU C N 1
ATOM 5033 C CA . LEU C 1 93 ? 82.087 -4.292 95.200 1.00 11.65 93 LEU C CA 1
ATOM 5034 C C . LEU C 1 93 ? 81.067 -3.291 94.619 1.00 12.09 93 LEU C C 1
ATOM 5035 O O . LEU C 1 93 ? 80.651 -2.343 95.290 1.00 11.17 93 LEU C O 1
ATOM 5040 N N . LEU C 1 94 ? 80.682 -3.509 93.367 1.00 12.81 94 LEU C N 1
ATOM 5041 C CA . LEU C 1 94 ? 79.767 -2.622 92.671 1.00 15.13 94 LEU C CA 1
ATOM 5042 C C . LEU C 1 94 ? 78.372 -2.742 93.269 1.00 15.79 94 LEU C C 1
ATOM 5043 O O . LEU C 1 94 ? 77.724 -1.744 93.578 1.00 15.25 94 LEU C O 1
ATOM 5048 N N . GLU C 1 95 ? 77.916 -3.966 93.470 1.00 17.05 95 GLU C N 1
ATOM 5049 C CA . GLU C 1 95 ? 76.541 -4.178 93.945 1.00 18.55 95 GLU C CA 1
ATOM 5050 C C . GLU C 1 95 ? 76.368 -3.735 95.400 1.00 18.13 95 GLU C C 1
ATOM 5051 O O . GLU C 1 95 ? 75.354 -3.137 95.740 1.00 20.15 95 GLU C O 1
ATOM 5057 N N . ALA C 1 96 ? 77.372 -3.983 96.235 1.00 17.11 96 ALA C N 1
ATOM 5058 C CA . ALA C 1 96 ? 77.280 -3.678 97.660 1.00 16.98 96 ALA C CA 1
ATOM 5059 C C . ALA C 1 96 ? 77.460 -2.213 97.947 1.00 16.75 96 ALA C C 1
ATOM 5060 O O . ALA C 1 96 ? 76.773 -1.664 98.803 1.00 18.13 96 ALA C O 1
ATOM 5062 N N . ASP C 1 97 ? 78.391 -1.577 97.248 1.00 15.40 97 ASP C N 1
ATOM 5063 C CA . ASP C 1 97 ? 78.857 -0.267 97.648 1.00 15.54 97 ASP C CA 1
ATOM 5064 C C . ASP C 1 97 ? 78.994 0.758 96.527 1.00 13.84 97 ASP C C 1
ATOM 5065 O O . ASP C 1 97 ? 79.255 1.926 96.802 1.00 14.35 97 ASP C O 1
ATOM 5070 N N . GLY C 1 98 ? 78.797 0.332 95.280 1.00 13.18 98 GLY C N 1
ATOM 5071 C CA . GLY C 1 98 ? 78.941 1.167 94.095 1.00 12.57 98 GLY C CA 1
ATOM 5072 C C . GLY C 1 98 ? 80.397 1.419 93.725 1.00 11.41 98 GLY C C 1
ATOM 5073 O O . GLY C 1 98 ? 80.706 2.231 92.858 1.00 11.75 98 GLY C O 1
ATOM 5074 N N . VAL C 1 99 ? 81.301 0.706 94.382 1.00 10.63 99 VAL C N 1
ATOM 5075 C CA . VAL C 1 99 ? 82.736 0.857 94.141 1.00 9.76 99 VAL C CA 1
ATOM 5076 C C . VAL C 1 99 ? 83.090 0.221 92.783 1.00 10.45 99 VAL C C 1
ATOM 5077 O O . VAL C 1 99 ? 82.655 -0.857 92.488 1.00 10.88 99 VAL C O 1
ATOM 5081 N N . VAL C 1 100 ? 83.878 0.938 91.991 1.00 10.82 100 VAL C N 1
ATOM 5082 C CA . VAL C 1 100 ? 84.272 0.567 90.634 1.00 11.00 100 VAL C CA 1
ATOM 5083 C C . VAL C 1 100 ? 85.757 0.159 90.545 1.00 10.91 100 VAL C C 1
ATOM 5084 O O . VAL C 1 100 ? 86.622 0.808 91.130 1.00 10.45 100 VAL C O 1
ATOM 5088 N N . VAL C 1 101 ? 86.015 -0.948 89.839 1.00 10.55 101 VAL C N 1
ATOM 5089 C CA . VAL C 1 101 ? 87.343 -1.379 89.447 1.00 11.15 101 VAL C CA 1
ATOM 5090 C C . VAL C 1 101 ? 87.761 -0.604 88.167 1.00 11.56 101 VAL C C 1
ATOM 5091 O O . VAL C 1 101 ? 87.235 -0.829 87.049 1.00 12.33 101 VAL C O 1
ATO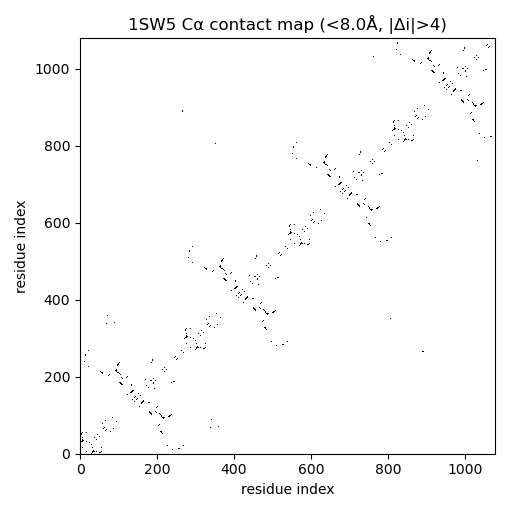M 5095 N N . ALA C 1 102 ? 88.665 0.342 88.338 1.00 11.83 102 ALA C N 1
ATOM 5096 C CA . ALA C 1 102 ? 89.081 1.213 87.240 1.00 12.14 102 ALA C CA 1
ATOM 5097 C C . ALA C 1 102 ? 90.057 0.530 86.319 1.00 13.27 102 ALA C C 1
ATOM 5098 O O . ALA C 1 102 ? 89.985 0.711 85.087 1.00 13.55 102 ALA C O 1
ATOM 5100 N N . ALA C 1 103 ? 90.973 -0.247 86.887 1.00 12.39 103 ALA C N 1
ATOM 5101 C CA . ALA C 1 103 ? 92.040 -0.847 86.091 1.00 12.81 103 ALA C CA 1
ATOM 5102 C C . ALA C 1 103 ? 92.739 -1.946 86.853 1.00 12.15 103 ALA C C 1
ATOM 5103 O O . ALA C 1 103 ? 92.889 -1.828 88.061 1.00 11.54 103 ALA C O 1
ATOM 5105 N N . LYS C 1 104 ? 93.181 -2.981 86.141 1.00 11.32 104 LYS C N 1
ATOM 5106 C CA . LYS C 1 104 ? 94.157 -3.938 86.684 1.00 12.09 104 LYS C CA 1
ATOM 5107 C C . LYS C 1 104 ? 95.530 -3.394 86.355 1.00 11.73 104 LYS C C 1
ATOM 5108 O O . LYS C 1 104 ? 95.782 -3.021 85.195 1.00 13.59 104 LYS C O 1
ATOM 5114 N N . LEU C 1 105 ? 96.432 -3.340 87.333 1.00 11.54 105 LEU C N 1
ATOM 5115 C CA . LEU C 1 105 ? 97.763 -2.768 87.125 1.00 11.32 105 LEU C CA 1
ATOM 5116 C C . LEU C 1 105 ? 98.684 -3.677 86.310 1.00 12.86 105 LEU C C 1
ATOM 5117 O O . LEU C 1 105 ? 99.566 -3.191 85.589 1.00 13.44 105 LEU C O 1
ATOM 5122 N N . GLY C 1 106 ? 98.466 -4.991 86.409 1.00 12.41 106 GLY C N 1
ATOM 5123 C CA . GLY C 1 106 ? 99.249 -5.937 85.627 1.00 12.81 106 GLY C CA 1
ATOM 5124 C C . GLY C 1 106 ? 100.021 -6.961 86.423 1.00 12.99 106 GLY C C 1
ATOM 5125 O O . GLY C 1 106 ? 100.677 -7.828 85.810 1.00 12.60 106 GLY C O 1
ATOM 5126 N N . PHE C 1 107 ? 99.948 -6.913 87.761 1.00 11.81 107 PHE C N 1
ATOM 5127 C CA . PHE C 1 107 ? 100.754 -7.824 88.590 1.00 12.54 107 PHE C CA 1
ATOM 5128 C C . PHE C 1 107 ? 99.933 -8.464 89.713 1.00 13.67 107 PHE C C 1
ATOM 5129 O O . PHE C 1 107 ? 98.941 -7.906 90.153 1.00 11.35 107 PHE C O 1
ATOM 5137 N N . ARG C 1 108 ? 100.424 -9.605 90.185 1.00 14.83 108 ARG C N 1
ATOM 5138 C CA . ARG C 1 108 ? 99.887 -10.287 91.355 1.00 16.29 108 ARG C CA 1
ATOM 5139 C C . ARG C 1 108 ? 100.894 -10.279 92.503 1.00 16.82 108 ARG C C 1
ATOM 5140 O O . ARG C 1 108 ? 102.072 -10.579 92.295 1.00 18.73 108 ARG C O 1
ATOM 5148 N N . ASP C 1 109 ? 100.470 -9.888 93.704 1.00 17.19 109 ASP C N 1
ATOM 5149 C CA . ASP C 1 109 ? 101.306 -10.034 94.896 1.00 17.90 109 ASP C CA 1
ATOM 5150 C C . ASP C 1 109 ? 100.795 -11.232 95.682 1.00 18.96 109 ASP C C 1
ATOM 5151 O O . ASP C 1 109 ? 100.111 -11.070 96.696 1.00 18.10 109 ASP C O 1
ATOM 5156 N N . ASP C 1 110 ? 101.103 -12.424 95.182 1.00 19.88 110 ASP C N 1
ATOM 5157 C CA . ASP C 1 110 ? 100.629 -13.675 95.776 1.00 21.64 110 ASP C CA 1
ATOM 5158 C C . ASP C 1 110 ? 101.586 -14.243 96.812 1.00 23.71 110 ASP C C 1
ATOM 5159 O O . ASP C 1 110 ? 102.788 -13.980 96.795 1.00 24.10 110 ASP C O 1
ATOM 5164 N N . TYR C 1 111 ? 101.038 -15.081 97.679 1.00 25.43 111 TYR C N 1
ATOM 5165 C CA . TYR C 1 111 ? 101.835 -16.035 98.423 1.00 27.22 111 TYR C CA 1
ATOM 5166 C C . TYR C 1 111 ? 102.114 -17.166 97.453 1.00 27.21 111 TYR C C 1
ATOM 5167 O O . TYR C 1 111 ? 101.180 -17.729 96.881 1.00 28.00 111 TYR C O 1
ATOM 5176 N N . ALA C 1 112 ? 103.399 -17.468 97.249 1.00 27.98 112 ALA C N 1
ATOM 5177 C CA . ALA C 1 112 ? 103.855 -18.473 96.279 1.00 28.76 112 ALA C CA 1
ATOM 5178 C C . ALA C 1 112 ? 105.059 -19.283 96.803 1.00 29.29 112 ALA C C 1
ATOM 5179 O O . ALA C 1 112 ? 105.684 -18.915 97.778 1.00 29.19 112 ALA C O 1
ATOM 5181 N N . LEU C 1 113 ? 105.358 -20.396 96.155 1.00 30.82 113 LEU C N 1
ATOM 5182 C CA . LEU C 1 113 ? 106.524 -21.205 96.530 1.00 32.63 113 LEU C CA 1
ATOM 5183 C C . LEU C 1 113 ? 107.731 -20.716 95.745 1.00 34.24 113 LEU C C 1
ATOM 5184 O O . LEU C 1 113 ? 107.597 -20.387 94.576 1.00 34.91 113 LEU C O 1
ATOM 5189 N N . ALA C 1 114 ? 108.890 -20.657 96.403 1.00 36.09 114 ALA C N 1
ATOM 5190 C CA . ALA C 1 114 ? 110.128 -20.115 95.825 1.00 37.48 114 ALA C CA 1
ATOM 5191 C C . ALA C 1 114 ? 111.299 -21.076 96.032 1.00 39.06 114 ALA C C 1
ATOM 5192 O O . ALA C 1 114 ? 111.490 -21.587 97.134 1.00 38.38 114 ALA C O 1
ATOM 5194 N N . VAL C 1 115 ? 112.080 -21.309 94.978 1.00 40.76 115 VAL C N 1
ATOM 5195 C CA . VAL C 1 115 ? 113.310 -22.104 95.083 1.00 42.52 115 VAL C CA 1
ATOM 5196 C C . VAL C 1 115 ? 114.527 -21.317 94.609 1.00 44.13 115 VAL C C 1
ATOM 5197 O O . VAL C 1 115 ? 114.379 -20.284 93.958 1.00 44.25 115 VAL C O 1
ATOM 5201 N N . ARG C 1 116 ? 115.725 -21.813 94.931 1.00 45.77 116 ARG C N 1
ATOM 5202 C CA . ARG C 1 116 ? 116.966 -21.127 94.548 1.00 47.15 116 ARG C CA 1
ATOM 5203 C C . ARG C 1 116 ? 117.069 -21.089 93.030 1.00 47.87 116 ARG C C 1
ATOM 5204 O O . ARG C 1 116 ? 116.893 -22.114 92.370 1.00 47.85 116 ARG C O 1
ATOM 5212 N N . ALA C 1 117 ? 117.347 -19.895 92.501 1.00 48.97 117 ALA C N 1
ATOM 5213 C CA . ALA C 1 117 ? 117.189 -19.584 91.077 1.00 49.76 117 ALA C CA 1
ATOM 5214 C C . ALA C 1 117 ? 118.039 -20.444 90.139 1.00 50.57 117 ALA C C 1
ATOM 5215 O O . ALA C 1 117 ? 117.527 -20.956 89.132 1.00 50.61 117 ALA C O 1
ATOM 5217 N N . ASP C 1 118 ? 119.324 -20.601 90.465 1.00 51.65 118 ASP C N 1
ATOM 5218 C CA . ASP C 1 118 ? 120.225 -21.417 89.634 1.00 52.25 118 ASP C CA 1
ATOM 5219 C C . ASP C 1 118 ? 119.897 -22.913 89.695 1.00 52.63 118 ASP C C 1
ATOM 5220 O O . ASP C 1 118 ? 120.094 -23.621 88.710 1.00 52.89 118 ASP C O 1
ATOM 5225 N N . TRP C 1 119 ? 119.390 -23.387 90.833 1.00 53.21 119 TRP C N 1
ATOM 5226 C CA . TRP C 1 119 ? 118.945 -24.785 90.969 1.00 53.59 119 TRP C CA 1
ATOM 5227 C C . TRP C 1 119 ? 117.762 -25.110 90.034 1.00 54.02 119 TRP C C 1
ATOM 5228 O O . TRP C 1 119 ? 117.759 -26.141 89.360 1.00 53.95 119 TRP C O 1
ATOM 5239 N N . ALA C 1 120 ? 116.775 -24.214 89.996 1.00 54.70 120 ALA C N 1
ATOM 5240 C CA . ALA C 1 120 ? 115.565 -24.383 89.183 1.00 55.01 120 ALA C CA 1
ATOM 5241 C C . ALA C 1 120 ? 115.871 -24.508 87.700 1.00 55.31 120 ALA C C 1
ATOM 5242 O O . ALA C 1 120 ? 115.291 -25.343 87.016 1.00 55.23 120 ALA C O 1
ATOM 5244 N N . GLU C 1 121 ? 116.773 -23.663 87.211 1.00 55.91 121 GLU C N 1
ATOM 5245 C CA . GLU C 1 121 ? 117.157 -23.672 85.798 1.00 56.33 121 GLU C CA 1
ATOM 5246 C C . GLU C 1 121 ? 117.872 -24.958 85.401 1.00 56.39 121 GLU C C 1
ATOM 5247 O O . GLU C 1 121 ? 117.686 -25.458 84.293 1.00 56.29 121 GLU C O 1
ATOM 5253 N N . GLU C 1 122 ? 118.697 -25.473 86.310 1.00 56.64 122 GLU C N 1
ATOM 5254 C CA . GLU C 1 122 ? 119.462 -26.694 86.062 1.00 56.94 122 GLU C CA 1
ATOM 5255 C C . GLU C 1 122 ? 118.578 -27.944 85.947 1.00 56.85 122 GLU C C 1
ATOM 5256 O O . GLU C 1 122 ? 118.989 -28.932 85.339 1.00 56.82 122 GLU C O 1
ATOM 5262 N N . ASN C 1 123 ? 117.379 -27.900 86.530 1.00 56.80 123 ASN C N 1
ATOM 5263 C CA . ASN C 1 123 ? 116.491 -29.066 86.595 1.00 56.67 123 ASN C CA 1
ATOM 5264 C C . ASN C 1 123 ? 115.132 -28.893 85.897 1.00 56.46 123 ASN C C 1
ATOM 5265 O O . ASN C 1 123 ? 114.287 -29.791 85.953 1.00 56.36 123 ASN C O 1
ATOM 5270 N N . GLY C 1 124 ? 114.925 -27.754 85.240 1.00 56.18 124 GLY C N 1
ATOM 5271 C CA . GLY C 1 124 ? 113.701 -27.500 84.494 1.00 56.02 124 GLY C CA 1
ATOM 5272 C C . GLY C 1 124 ? 112.434 -27.355 85.326 1.00 55.88 124 GLY C C 1
ATOM 5273 O O . GLY C 1 124 ? 111.367 -27.837 84.928 1.00 55.74 124 GLY C O 1
ATOM 5274 N N . VAL C 1 125 ? 112.538 -26.687 86.472 1.00 55.54 125 VAL C N 1
ATOM 5275 C CA . VAL C 1 125 ? 111.380 -26.479 87.348 1.00 55.45 125 VAL C CA 1
ATOM 5276 C C . VAL C 1 125 ? 110.804 -25.069 87.179 1.00 55.00 125 VAL C C 1
ATOM 5277 O O . VAL C 1 125 ? 111.466 -24.069 87.499 1.00 54.87 125 VAL C O 1
ATOM 5281 N N . GLU C 1 126 ? 109.568 -25.019 86.678 1.00 54.60 126 GLU C N 1
ATOM 5282 C CA . GLU C 1 126 ? 108.854 -23.768 86.393 1.00 54.39 126 GLU C CA 1
ATOM 5283 C C . GLU C 1 126 ? 107.687 -23.518 87.355 1.00 54.21 126 GLU C C 1
ATOM 5284 O O . GLU C 1 126 ? 107.450 -22.382 87.765 1.00 53.97 126 GLU C O 1
ATOM 5290 N N . LYS C 1 127 ? 106.961 -24.584 87.691 1.00 54.10 127 LYS C N 1
ATOM 5291 C CA . LYS C 1 127 ? 105.749 -24.504 88.509 1.00 54.02 127 LYS C CA 1
ATOM 5292 C C . LYS C 1 127 ? 105.749 -25.507 89.676 1.00 53.97 127 LYS C C 1
ATOM 5293 O O . LYS C 1 127 ? 106.656 -26.332 89.803 1.00 53.70 127 LYS C O 1
ATOM 5299 N N . ILE C 1 128 ? 104.728 -25.434 90.528 1.00 53.69 128 ILE C N 1
ATOM 5300 C CA . ILE C 1 128 ? 104.726 -26.212 91.767 1.00 53.58 128 ILE C CA 1
ATOM 5301 C C . ILE C 1 128 ? 104.667 -27.724 91.509 1.00 53.70 128 ILE C C 1
ATOM 5302 O O . ILE C 1 128 ? 105.341 -28.490 92.200 1.00 53.72 128 ILE C O 1
ATOM 5307 N N . SER C 1 129 ? 103.880 -28.143 90.517 1.00 53.89 129 SER C N 1
ATOM 5308 C CA . SER C 1 129 ? 103.693 -29.571 90.209 1.00 54.44 129 SER C CA 1
ATOM 5309 C C . SER C 1 129 ? 104.948 -30.269 89.655 1.00 54.56 129 SER C C 1
ATOM 5310 O O . SER C 1 129 ? 105.023 -31.502 89.646 1.00 54.38 129 SER C O 1
ATOM 5313 N N . ASP C 1 130 ? 105.914 -29.483 89.186 1.00 55.00 130 ASP C N 1
ATOM 5314 C CA . ASP C 1 130 ? 107.199 -30.021 88.735 1.00 55.27 130 ASP C CA 1
ATOM 5315 C C . ASP C 1 130 ? 108.061 -30.519 89.912 1.00 55.54 130 ASP C C 1
ATOM 5316 O O . ASP C 1 130 ? 108.849 -31.456 89.752 1.00 55.37 130 ASP C O 1
ATOM 5321 N N . LEU C 1 131 ? 107.898 -29.899 91.087 1.00 55.86 131 LEU C N 1
ATOM 5322 C CA . LEU C 1 131 ? 108.636 -30.283 92.305 1.00 55.93 131 LEU C CA 1
ATOM 5323 C C . LEU C 1 131 ? 108.388 -31.713 92.797 1.00 56.29 131 LEU C C 1
ATOM 5324 O O . LEU C 1 131 ? 109.150 -32.197 93.637 1.00 56.53 131 LEU C O 1
ATOM 5329 N N . ALA C 1 132 ? 107.324 -32.369 92.323 1.00 56.66 132 ALA C N 1
ATOM 5330 C CA . ALA C 1 132 ? 106.959 -33.713 92.797 1.00 57.06 132 ALA C CA 1
ATOM 5331 C C . ALA C 1 132 ? 108.110 -34.716 92.687 1.00 57.40 132 ALA C C 1
ATOM 5332 O O . ALA C 1 132 ? 108.333 -35.516 93.598 1.00 57.25 132 ALA C O 1
ATOM 5334 N N . GLU C 1 133 ? 108.833 -34.653 91.569 1.00 57.77 133 GLU C N 1
ATOM 5335 C CA . GLU C 1 133 ? 109.985 -35.519 91.319 1.00 57.97 133 GLU C CA 1
ATOM 5336 C C . GLU C 1 133 ? 111.067 -35.366 92.387 1.00 57.86 133 GLU C C 1
ATOM 5337 O O . GLU C 1 133 ? 111.675 -36.355 92.817 1.00 57.84 133 GLU C O 1
ATOM 5343 N N . PHE C 1 134 ? 111.303 -34.120 92.796 1.00 57.68 134 PHE C N 1
ATOM 5344 C CA . PHE C 1 134 ? 112.392 -33.778 93.718 1.00 57.65 134 PHE C CA 1
ATOM 5345 C C . PHE C 1 134 ? 111.927 -33.610 95.178 1.00 57.16 134 PHE C C 1
ATOM 5346 O O . PHE C 1 134 ? 112.705 -33.190 96.035 1.00 57.04 134 PHE C O 1
ATOM 5354 N N . ALA C 1 135 ? 110.674 -33.958 95.459 1.00 56.71 135 ALA C N 1
ATOM 5355 C CA . ALA C 1 135 ? 110.069 -33.675 96.757 1.00 56.50 135 ALA C CA 1
ATOM 5356 C C . ALA C 1 135 ? 110.816 -34.371 97.889 1.00 56.24 135 ALA C C 1
ATOM 5357 O O . ALA C 1 135 ? 111.037 -33.772 98.939 1.00 55.99 135 ALA C O 1
ATOM 5359 N N . ASP C 1 136 ? 111.233 -35.617 97.652 1.00 55.71 136 ASP C N 1
ATOM 5360 C CA . ASP C 1 136 ? 111.914 -36.420 98.670 1.00 55.44 136 ASP C CA 1
ATOM 5361 C C . ASP C 1 136 ? 113.358 -35.984 98.942 1.00 54.73 136 ASP C C 1
ATOM 5362 O O . ASP C 1 136 ? 114.028 -36.567 99.803 1.00 54.96 136 ASP C O 1
ATOM 5367 N N . GLN C 1 137 ? 113.829 -34.973 98.216 1.00 53.83 137 GLN C N 1
ATOM 5368 C CA . GLN C 1 137 ? 115.198 -34.472 98.332 1.00 53.13 137 GLN C CA 1
ATOM 5369 C C . GLN C 1 137 ? 115.272 -33.062 98.919 1.00 52.09 137 GLN C C 1
ATOM 5370 O O . GLN C 1 137 ? 116.364 -32.568 99.193 1.00 51.80 137 GLN C O 1
ATOM 5376 N N . LEU C 1 138 ? 114.120 -32.419 99.110 1.00 50.93 138 LEU C N 1
ATOM 5377 C CA . LEU C 1 138 ? 114.073 -30.994 99.434 1.00 50.03 138 LEU C CA 1
ATOM 5378 C C . LEU C 1 138 ? 113.575 -30.718 100.846 1.00 48.98 138 LEU C C 1
ATOM 5379 O O . LEU C 1 138 ? 112.732 -31.436 101.368 1.00 48.89 138 LEU C O 1
ATOM 5384 N N . VAL C 1 139 ? 114.105 -29.660 101.444 1.00 47.89 139 VAL C N 1
ATOM 5385 C CA . VAL C 1 139 ? 113.731 -29.239 102.781 1.00 47.17 139 VAL C CA 1
ATOM 5386 C C . VAL C 1 139 ? 112.908 -27.951 102.677 1.00 47.07 139 VAL C C 1
ATOM 5387 O O . VAL C 1 139 ? 113.365 -26.976 102.099 1.00 47.04 139 VAL C O 1
ATOM 5391 N N . PHE C 1 140 ? 111.697 -27.955 103.224 1.00 46.75 140 PHE C N 1
ATOM 5392 C CA . PHE C 1 140 ? 110.802 -26.796 103.188 1.00 46.55 140 PHE C CA 1
ATOM 5393 C C . PHE C 1 140 ? 110.987 -25.941 104.440 1.00 46.81 140 PHE C C 1
ATOM 5394 O O . PHE C 1 140 ? 110.972 -26.460 105.543 1.00 46.14 140 PHE C O 1
ATOM 5402 N N . GLY C 1 141 ? 111.168 -24.636 104.267 1.00 47.07 141 GLY C N 1
ATOM 5403 C CA . GLY C 1 141 ? 111.237 -23.698 105.373 1.00 48.14 141 GLY C CA 1
ATOM 5404 C C . GLY C 1 141 ? 109.923 -22.952 105.514 1.00 49.22 141 GLY C C 1
ATOM 5405 O O . GLY C 1 141 ? 109.268 -22.654 104.526 1.00 48.82 141 GLY C O 1
ATOM 5406 N N . SER C 1 142 ? 109.533 -22.645 106.741 1.00 51.08 142 SER C N 1
ATOM 5407 C CA . SER C 1 142 ? 108.191 -22.129 106.983 1.00 52.66 142 SER C CA 1
ATOM 5408 C C . SER C 1 142 ? 108.048 -21.365 108.288 1.00 54.18 142 SER C C 1
ATOM 5409 O O . SER C 1 142 ? 108.721 -21.681 109.263 1.00 54.21 142 SER C O 1
ATOM 5412 N N . ASP C 1 143 ? 107.154 -20.369 108.303 1.00 56.06 143 ASP C N 1
ATOM 5413 C CA . ASP C 1 143 ? 106.616 -19.848 109.566 1.00 57.64 143 ASP C CA 1
ATOM 5414 C C . ASP C 1 143 ? 105.617 -20.896 110.097 1.00 58.79 143 ASP C C 1
ATOM 5415 O O . ASP C 1 143 ? 105.091 -21.701 109.318 1.00 59.03 143 ASP C O 1
ATOM 5420 N N . PRO C 1 144 ? 105.379 -20.928 111.407 1.00 60.11 144 PRO C N 1
ATOM 5421 C CA . PRO C 1 144 ? 104.617 -22.041 112.000 1.00 60.77 144 PRO C CA 1
ATOM 5422 C C . PRO C 1 144 ? 103.164 -22.162 111.502 1.00 61.52 144 PRO C C 1
ATOM 5423 O O . PRO C 1 144 ? 102.655 -23.288 111.388 1.00 61.85 144 PRO C O 1
ATOM 5427 N N . GLU C 1 145 ? 102.525 -21.033 111.195 1.00 62.12 145 GLU C N 1
ATOM 5428 C CA . GLU C 1 145 ? 101.101 -21.015 110.838 1.00 62.62 145 GLU C CA 1
ATOM 5429 C C . GLU C 1 145 ? 100.828 -21.342 109.365 1.00 62.48 145 GLU C C 1
ATOM 5430 O O . GLU C 1 145 ? 99.681 -21.608 109.006 1.00 62.39 145 GLU C O 1
ATOM 5436 N N . PHE C 1 146 ? 101.870 -21.308 108.526 1.00 62.30 146 PHE C N 1
ATOM 5437 C CA . PHE C 1 146 ? 101.782 -21.783 107.140 1.00 62.16 146 PHE C CA 1
ATOM 5438 C C . PHE C 1 146 ? 102.072 -23.288 106.996 1.00 62.16 146 PHE C C 1
ATOM 5439 O O . PHE C 1 146 ? 101.733 -23.885 105.979 1.00 61.89 146 PHE C O 1
ATOM 5447 N N . ALA C 1 147 ? 102.701 -23.893 108.002 1.00 62.16 147 ALA C N 1
ATOM 5448 C CA . ALA C 1 147 ? 102.978 -25.333 107.995 1.00 62.15 147 ALA C CA 1
ATOM 5449 C C . ALA C 1 147 ? 101.814 -26.154 108.562 1.00 62.11 147 ALA C C 1
ATOM 5450 O O . ALA C 1 147 ? 101.615 -27.305 108.158 1.00 61.93 147 ALA C O 1
ATOM 5452 N N . SER C 1 148 ? 101.051 -25.555 109.484 1.00 61.99 148 SER C N 1
ATOM 5453 C CA . SER C 1 148 ? 100.043 -26.282 110.269 1.00 61.93 148 SER C CA 1
ATOM 5454 C C . SER C 1 148 ? 98.574 -25.951 109.915 1.00 61.89 148 SER C C 1
ATOM 5455 O O . SER C 1 148 ? 97.719 -26.841 110.002 1.00 62.08 148 SER C O 1
ATOM 5458 N N . ARG C 1 149 ? 98.275 -24.704 109.524 1.00 61.57 149 ARG C N 1
ATOM 5459 C CA . ARG C 1 149 ? 96.891 -24.316 109.167 1.00 61.28 149 ARG C CA 1
ATOM 5460 C C . ARG C 1 149 ? 96.442 -25.000 107.853 1.00 60.79 149 ARG C C 1
ATOM 5461 O O . ARG C 1 149 ? 97.260 -25.171 106.943 1.00 60.52 149 ARG C O 1
ATOM 5469 N N . PRO C 1 150 ? 95.162 -25.374 107.739 1.00 60.17 150 PRO C N 1
ATOM 5470 C CA . PRO C 1 150 ? 94.705 -26.200 106.604 1.00 59.73 150 PRO C CA 1
ATOM 5471 C C . PRO C 1 150 ? 94.953 -25.603 105.199 1.00 59.07 150 PRO C C 1
ATOM 5472 O O . PRO C 1 150 ? 95.330 -26.347 104.289 1.00 58.88 150 PRO C O 1
ATOM 5476 N N . ASP C 1 151 ? 94.777 -24.291 105.043 1.00 58.33 151 ASP C N 1
ATOM 5477 C CA . ASP C 1 151 ? 94.796 -23.648 103.716 1.00 57.67 151 ASP C CA 1
ATOM 5478 C C . ASP C 1 151 ? 96.183 -23.189 103.216 1.00 56.73 151 ASP C C 1
ATOM 5479 O O . ASP C 1 151 ? 96.267 -22.344 102.318 1.00 56.19 151 ASP C O 1
ATOM 5484 N N . GLY C 1 152 ? 97.257 -23.756 103.776 1.00 55.52 152 GLY C N 1
ATOM 5485 C CA . GLY C 1 152 ? 98.621 -23.389 103.402 1.00 54.64 152 GLY C CA 1
ATOM 5486 C C . GLY C 1 152 ? 99.427 -24.559 102.858 1.00 53.67 152 GLY C C 1
ATOM 5487 O O . GLY C 1 152 ? 99.189 -24.995 101.734 1.00 53.46 152 GLY C O 1
ATOM 5488 N N . LEU C 1 153 ? 100.368 -25.061 103.661 1.00 52.54 153 LEU C N 1
ATOM 5489 C CA . LEU C 1 153 ? 101.200 -26.208 103.291 1.00 51.95 153 LEU C CA 1
ATOM 5490 C C . LEU C 1 153 ? 100.352 -27.459 103.066 1.00 51.46 153 LEU C C 1
ATOM 5491 O O . LEU C 1 153 ? 100.547 -28.128 102.066 1.00 51.33 153 LEU C O 1
ATOM 5496 N N . PRO C 1 154 ? 99.430 -27.794 103.978 1.00 50.95 154 PRO C N 1
ATOM 5497 C CA . PRO C 1 154 ? 98.573 -28.975 103.787 1.00 50.38 154 PRO C CA 1
ATOM 5498 C C . PRO C 1 154 ? 97.601 -28.893 102.601 1.00 49.82 154 PRO C C 1
ATOM 5499 O O . PRO C 1 154 ? 97.213 -29.953 102.113 1.00 49.65 154 PRO C O 1
ATOM 5503 N N . GLN C 1 155 ? 97.210 -27.699 102.157 1.00 49.25 155 GLN C N 1
ATOM 5504 C CA . GLN C 1 155 ? 96.375 -27.576 100.951 1.00 49.09 155 GLN C CA 1
ATOM 5505 C C . GLN C 1 155 ? 97.191 -27.784 99.668 1.00 49.03 155 GLN C C 1
ATOM 5506 O O . GLN C 1 155 ? 96.657 -28.258 98.669 1.00 48.64 155 GLN C O 1
ATOM 5512 N N . ILE C 1 156 ? 98.470 -27.419 99.698 1.00 49.10 156 ILE C N 1
ATOM 5513 C CA . ILE C 1 156 ? 99.380 -27.709 98.596 1.00 49.19 156 ILE C CA 1
ATOM 5514 C C . ILE C 1 156 ? 99.605 -29.218 98.498 1.00 49.73 156 ILE C C 1
ATOM 5515 O O . ILE C 1 156 ? 99.561 -29.787 97.408 1.00 49.56 156 ILE C O 1
ATOM 5520 N N . LYS C 1 157 ? 99.825 -29.864 99.644 1.00 50.06 157 LYS C N 1
ATOM 5521 C CA . LYS C 1 157 ? 100.043 -31.310 99.691 1.00 50.28 157 LYS C CA 1
ATOM 5522 C C . LYS C 1 157 ? 98.795 -32.082 99.241 1.00 50.14 157 LYS C C 1
ATOM 5523 O O . LYS C 1 157 ? 98.900 -33.198 98.746 1.00 50.30 157 LYS C O 1
ATOM 5529 N N . LYS C 1 158 ? 97.622 -31.479 99.406 1.00 50.06 158 LYS C N 1
ATOM 5530 C CA . LYS C 1 158 ? 96.361 -32.094 98.994 1.00 49.98 158 LYS C CA 1
ATOM 5531 C C . LYS C 1 158 ? 96.081 -31.919 97.504 1.00 49.73 158 LYS C C 1
ATOM 5532 O O . LYS C 1 158 ? 95.571 -32.835 96.854 1.00 49.67 158 LYS C O 1
ATOM 5538 N N . VAL C 1 159 ? 96.401 -30.737 96.973 1.00 49.14 159 VAL C N 1
ATOM 5539 C CA . VAL C 1 159 ? 96.088 -30.385 95.591 1.00 48.76 159 VAL C CA 1
ATOM 5540 C C . VAL C 1 159 ? 97.099 -31.020 94.648 1.00 48.49 159 VAL C C 1
ATOM 5541 O O . VAL C 1 159 ? 96.721 -31.604 93.640 1.00 48.86 159 VAL C O 1
ATOM 5545 N N . TYR C 1 160 ? 98.379 -30.885 94.983 1.00 48.32 160 TYR C N 1
ATOM 5546 C CA . TYR C 1 160 ? 99.484 -31.399 94.171 1.00 48.18 160 TYR C CA 1
ATOM 5547 C C . TYR C 1 160 ? 99.874 -32.852 94.521 1.00 48.82 160 TYR C C 1
ATOM 5548 O O . TYR C 1 160 ? 100.384 -33.584 93.670 1.00 48.52 160 TYR C O 1
ATOM 5557 N N . GLY C 1 161 ? 99.663 -33.253 95.776 1.00 49.22 161 GLY C N 1
ATOM 5558 C CA . GLY C 1 161 ? 99.755 -34.655 96.154 1.00 49.55 161 GLY C CA 1
ATOM 5559 C C . GLY C 1 161 ? 101.098 -35.181 96.635 1.00 49.90 161 GLY C C 1
ATOM 5560 O O . GLY C 1 161 ? 101.253 -36.398 96.745 1.00 50.24 161 GLY C O 1
ATOM 5561 N N . PHE C 1 162 ? 102.058 -34.303 96.928 1.00 50.01 162 PHE C N 1
ATOM 5562 C CA . PHE C 1 162 ? 103.369 -34.742 97.425 1.00 50.10 162 PHE C CA 1
ATOM 5563 C C . PHE C 1 162 ? 103.715 -34.152 98.795 1.00 49.93 162 PHE C C 1
ATOM 5564 O O . PHE C 1 162 ? 103.005 -33.284 99.312 1.00 49.74 162 PHE C O 1
ATOM 5572 N N . GLU C 1 163 ? 104.816 -34.645 99.363 1.00 49.80 163 GLU C N 1
ATOM 5573 C CA . GLU C 1 163 ? 105.336 -34.180 100.647 1.00 49.76 163 GLU C CA 1
ATOM 5574 C C . GLU C 1 163 ? 106.847 -33.933 100.559 1.00 49.38 163 GLU C C 1
ATOM 5575 O O . GLU C 1 163 ? 107.531 -34.538 99.736 1.00 49.52 163 GLU C O 1
ATOM 5581 N N . PHE C 1 164 ? 107.361 -33.045 101.409 1.00 48.87 164 PHE C N 1
ATOM 5582 C CA . PHE C 1 164 ? 108.795 -32.729 101.432 1.00 48.47 164 PHE C CA 1
ATOM 5583 C C . PHE C 1 164 ? 109.567 -33.646 102.388 1.00 48.09 164 PHE C C 1
ATOM 5584 O O . PHE C 1 164 ? 109.041 -34.060 103.421 1.00 48.16 164 PHE C O 1
ATOM 5592 N N . LYS C 1 165 ? 110.823 -33.925 102.044 1.00 47.58 165 LYS C N 1
ATOM 5593 C CA . LYS C 1 165 ? 111.727 -34.715 102.880 1.00 47.23 165 LYS C CA 1
ATOM 5594 C C . LYS C 1 165 ? 111.797 -34.171 104.302 1.00 46.75 165 LYS C C 1
ATOM 5595 O O . LYS C 1 165 ? 111.787 -34.934 105.253 1.00 46.90 165 LYS C O 1
ATOM 5601 N N . GLU C 1 166 ? 111.903 -32.853 104.434 1.00 45.95 166 GLU C N 1
ATOM 5602 C CA . GLU C 1 166 ? 111.998 -32.209 105.737 1.00 45.53 166 GLU C CA 1
ATOM 5603 C C . GLU C 1 166 ? 111.188 -30.918 105.764 1.00 44.93 166 GLU C C 1
ATOM 5604 O O . GLU C 1 166 ? 111.019 -30.271 104.735 1.00 44.40 166 GLU C O 1
ATOM 5610 N N . VAL C 1 167 ? 110.693 -30.554 106.943 1.00 44.26 167 VAL C N 1
ATOM 5611 C CA . VAL C 1 167 ? 110.051 -29.264 107.154 1.00 44.05 167 VAL C CA 1
ATOM 5612 C C . VAL C 1 167 ? 110.663 -28.622 108.392 1.00 44.27 167 VAL C C 1
ATOM 5613 O O . VAL C 1 167 ? 110.484 -29.115 109.503 1.00 43.36 167 VAL C O 1
ATOM 5617 N N . LYS C 1 168 ? 111.402 -27.532 108.184 1.00 44.67 168 LYS C N 1
ATOM 5618 C CA . LYS C 1 168 ? 112.009 -26.764 109.269 1.00 45.36 168 LYS C CA 1
ATOM 5619 C C . LYS C 1 168 ? 111.220 -25.478 109.516 1.00 46.47 168 LYS C C 1
ATOM 5620 O O . LYS C 1 168 ? 111.066 -24.660 108.614 1.00 46.62 168 LYS C O 1
ATOM 5626 N N . GLN C 1 169 ? 110.736 -25.293 110.739 1.00 47.78 169 GLN C N 1
ATOM 5627 C CA . GLN C 1 169 ? 109.952 -24.108 111.077 1.00 48.87 169 GLN C CA 1
ATOM 5628 C C . GLN C 1 169 ? 110.928 -23.017 111.527 1.00 49.80 169 GLN C C 1
ATOM 5629 O O . GLN C 1 169 ? 111.974 -23.304 112.096 1.00 49.69 169 GLN C O 1
ATOM 5635 N N . MET C 1 170 ? 110.587 -21.766 111.244 1.00 51.18 170 MET C N 1
ATOM 5636 C CA . MET C 1 170 ? 111.467 -20.626 111.499 1.00 52.11 170 MET C CA 1
ATOM 5637 C C . MET C 1 170 ? 110.740 -19.351 111.092 1.00 53.36 170 MET C C 1
ATOM 5638 O O . MET C 1 170 ? 110.257 -19.249 109.962 1.00 53.54 170 MET C O 1
ATOM 5643 N N . GLU C 1 171 ? 110.676 -18.373 111.993 1.00 54.69 171 GLU C N 1
ATOM 5644 C CA . GLU C 1 171 ? 109.949 -17.127 111.706 1.00 55.73 171 GLU C CA 1
ATOM 5645 C C . GLU C 1 171 ? 110.619 -16.386 110.513 1.00 56.23 171 GLU C C 1
ATOM 5646 O O . GLU C 1 171 ? 111.839 -16.515 110.320 1.00 56.42 171 GLU C O 1
ATOM 5652 N N . PRO C 1 172 ? 109.838 -15.626 109.725 1.00 56.68 172 PRO C N 1
ATOM 5653 C CA . PRO C 1 172 ? 110.336 -15.020 108.474 1.00 56.67 172 PRO C CA 1
ATOM 5654 C C . PRO C 1 172 ? 111.554 -14.085 108.612 1.00 56.59 172 PRO C C 1
ATOM 5655 O O . PRO C 1 172 ? 112.254 -13.863 107.616 1.00 55.93 172 PRO C O 1
ATOM 5659 N N . THR C 1 173 ? 111.773 -13.539 109.813 1.00 56.65 173 THR C N 1
ATOM 5660 C CA . THR C 1 173 ? 112.914 -12.652 110.106 1.00 56.53 173 THR C CA 1
ATOM 5661 C C . THR C 1 173 ? 114.235 -13.125 109.474 1.00 56.28 173 THR C C 1
ATOM 5662 O O . THR C 1 173 ? 114.950 -12.331 108.848 1.00 56.09 173 THR C O 1
ATOM 5666 N N . LEU C 1 174 ? 114.530 -14.418 109.619 1.00 55.94 174 LEU C N 1
ATOM 5667 C CA . LEU C 1 174 ? 115.786 -14.999 109.146 1.00 55.75 174 LEU C CA 1
ATOM 5668 C C . LEU C 1 174 ? 115.558 -16.160 108.172 1.00 55.31 174 LEU C C 1
ATOM 5669 O O . LEU C 1 174 ? 116.440 -16.993 107.987 1.00 55.26 174 LEU C O 1
ATOM 5674 N N . MET C 1 175 ? 114.382 -16.206 107.544 1.00 54.80 175 MET C N 1
ATOM 5675 C CA . MET C 1 175 ? 114.036 -17.286 106.610 1.00 54.42 175 MET C CA 1
ATOM 5676 C C . MET C 1 175 ? 114.755 -17.165 105.264 1.00 53.40 175 MET C C 1
ATOM 5677 O O . MET C 1 175 ? 115.036 -18.172 104.615 1.00 53.27 175 MET C O 1
ATOM 5682 N N . TYR C 1 176 ? 115.007 -15.935 104.830 1.00 52.38 176 TYR C N 1
ATOM 5683 C CA . TYR C 1 176 ? 115.698 -15.707 103.565 1.00 51.43 176 TYR C CA 1
ATOM 5684 C C . TYR C 1 176 ? 117.194 -15.987 103.730 1.00 50.95 176 TYR C C 1
ATOM 5685 O O . TYR C 1 176 ? 117.822 -16.555 102.836 1.00 50.20 176 TYR C O 1
ATOM 5694 N N . GLU C 1 177 ? 117.755 -15.602 104.879 1.00 50.55 177 GLU C N 1
ATOM 5695 C CA . GLU C 1 177 ? 119.147 -15.960 105.201 1.00 50.48 177 GLU C CA 1
ATOM 5696 C C . GLU C 1 177 ? 119.296 -17.474 105.141 1.00 49.80 177 GLU C C 1
ATOM 5697 O O . GLU C 1 177 ? 120.307 -17.968 104.687 1.00 49.95 177 GLU C O 1
ATOM 5703 N N . ALA C 1 178 ? 118.265 -18.192 105.589 1.00 49.37 178 ALA C N 1
ATOM 5704 C CA . ALA C 1 178 ? 118.281 -19.657 105.687 1.00 49.14 178 ALA C CA 1
ATOM 5705 C C . ALA C 1 178 ? 118.230 -20.400 104.346 1.00 48.82 178 ALA C C 1
ATOM 5706 O O . ALA C 1 178 ? 118.740 -21.507 104.256 1.00 48.46 178 ALA C O 1
ATOM 5708 N N . ILE C 1 179 ? 117.595 -19.828 103.323 1.00 48.72 179 ILE C N 1
ATOM 5709 C CA . ILE C 1 179 ? 117.639 -20.427 101.977 1.00 48.78 179 ILE C CA 1
ATOM 5710 C C . ILE C 1 179 ? 118.956 -20.114 101.256 1.00 49.17 179 ILE C C 1
ATOM 5711 O O . ILE C 1 179 ? 119.416 -20.901 100.427 1.00 49.20 179 ILE C O 1
ATOM 5716 N N . LYS C 1 180 ? 119.553 -18.961 101.560 1.00 49.49 180 LYS C N 1
ATOM 5717 C CA . LYS C 1 180 ? 120.856 -18.598 100.983 1.00 49.72 180 LYS C CA 1
ATOM 5718 C C . LYS C 1 180 ? 121.972 -19.455 101.579 1.00 49.47 180 LYS C C 1
ATOM 5719 O O . LYS C 1 180 ? 122.815 -19.995 100.853 1.00 49.60 180 LYS C O 1
ATOM 5725 N N . ASN C 1 181 ? 121.958 -19.575 102.906 1.00 49.05 181 ASN C N 1
ATOM 5726 C CA . ASN C 1 181 ? 122.889 -20.439 103.639 1.00 48.74 181 ASN C CA 1
ATOM 5727 C C . ASN C 1 181 ? 122.549 -21.923 103.445 1.00 48.09 181 ASN C C 1
ATOM 5728 O O . ASN C 1 181 ? 123.265 -22.795 103.939 1.00 47.88 181 ASN C O 1
ATOM 5733 N N . LYS C 1 182 ? 121.436 -22.189 102.751 1.00 47.33 182 LYS C N 1
ATOM 5734 C CA . LYS C 1 182 ? 121.047 -23.527 102.302 1.00 46.60 182 LYS C CA 1
ATOM 5735 C C . LYS C 1 182 ? 120.671 -24.469 103.459 1.00 46.05 182 LYS C C 1
ATOM 5736 O O . LYS C 1 182 ? 120.707 -25.689 103.296 1.00 45.82 182 LYS C O 1
ATOM 5742 N N . GLN C 1 183 ? 120.303 -23.905 104.615 1.00 45.40 183 GLN C N 1
ATOM 5743 C CA . GLN C 1 183 ? 119.628 -24.678 105.670 1.00 44.92 183 GLN C CA 1
ATOM 5744 C C . GLN C 1 183 ? 118.330 -25.291 105.119 1.00 44.45 183 GLN C C 1
ATOM 5745 O O . GLN C 1 183 ? 117.939 -26.393 105.500 1.00 44.45 183 GLN C O 1
ATOM 5751 N N . VAL C 1 184 ? 117.672 -24.552 104.227 1.00 44.29 184 VAL C N 1
ATOM 5752 C CA . VAL C 1 184 ? 116.469 -25.012 103.535 1.00 43.72 184 VAL C CA 1
ATOM 5753 C C . VAL C 1 184 ? 116.657 -24.846 102.024 1.00 43.35 184 VAL C C 1
ATOM 5754 O O . VAL C 1 184 ? 117.682 -24.342 101.577 1.00 43.39 184 VAL C O 1
ATOM 5758 N N . ASP C 1 185 ? 115.668 -25.292 101.255 1.00 42.82 185 ASP C N 1
ATOM 5759 C CA . ASP C 1 185 ? 115.681 -25.214 99.786 1.00 42.24 185 ASP C CA 1
ATOM 5760 C C . ASP C 1 185 ? 114.473 -24.444 99.208 1.00 41.31 185 ASP C C 1
ATOM 5761 O O . ASP C 1 185 ? 114.597 -23.732 98.208 1.00 41.51 185 ASP C O 1
ATOM 5766 N N . VAL C 1 186 ? 113.312 -24.605 99.841 1.00 40.12 186 VAL C N 1
ATOM 5767 C CA . VAL C 1 186 ? 112.046 -24.070 99.350 1.00 39.13 186 VAL C CA 1
ATOM 5768 C C . VAL C 1 186 ? 111.377 -23.279 100.456 1.00 38.57 186 VAL C C 1
ATOM 5769 O O . VAL C 1 186 ? 111.204 -23.776 101.570 1.00 38.44 186 VAL C O 1
ATOM 5773 N N . ILE C 1 187 ? 111.001 -22.040 100.159 1.00 37.32 187 ILE C N 1
ATOM 5774 C CA . ILE C 1 187 ? 110.279 -21.223 101.105 1.00 36.25 187 ILE C CA 1
ATOM 5775 C C . ILE C 1 187 ? 109.000 -20.685 100.479 1.00 35.16 187 ILE C C 1
ATOM 5776 O O . ILE C 1 187 ? 108.854 -20.711 99.254 1.00 34.90 187 ILE C O 1
ATOM 5781 N N . PRO C 1 188 ? 108.057 -20.247 101.314 1.00 33.90 188 PRO C N 1
ATOM 5782 C CA . PRO C 1 188 ? 106.941 -19.438 100.841 1.00 32.89 188 PRO C CA 1
ATOM 5783 C C . PRO C 1 188 ? 107.372 -17.980 100.839 1.00 31.48 188 PRO C C 1
ATOM 5784 O O . PRO C 1 188 ? 107.958 -17.465 101.799 1.00 31.27 188 PRO C O 1
ATOM 5788 N N . ALA C 1 189 ? 107.072 -17.321 99.736 1.00 30.32 189 ALA C N 1
ATOM 5789 C CA . ALA C 1 189 ? 107.501 -15.960 99.512 1.00 28.91 189 ALA C CA 1
ATOM 5790 C C . ALA C 1 189 ? 106.403 -15.208 98.768 1.00 27.90 189 ALA C C 1
ATOM 5791 O O . ALA C 1 189 ? 105.666 -15.803 97.980 1.00 27.22 189 ALA C O 1
ATOM 5793 N N . TYR C 1 190 ? 106.302 -13.909 99.027 1.00 26.65 190 TYR C N 1
ATOM 5794 C CA . TYR C 1 190 ? 105.369 -13.040 98.285 1.00 26.13 190 TYR C CA 1
ATOM 5795 C C . TYR C 1 190 ? 106.011 -12.721 96.931 1.00 25.11 190 TYR C C 1
ATOM 5796 O O . TYR C 1 190 ? 107.207 -12.461 96.872 1.00 24.87 190 TYR C O 1
ATOM 5805 N N . THR C 1 191 ? 105.229 -12.767 95.855 1.00 23.80 191 THR C N 1
ATOM 5806 C CA . THR C 1 191 ? 105.774 -12.670 94.505 1.00 22.88 191 THR C CA 1
ATOM 5807 C C . THR C 1 191 ? 106.420 -11.322 94.186 1.00 22.08 191 THR C C 1
ATOM 5808 O O . THR C 1 191 ? 107.290 -11.277 93.335 1.00 21.03 191 THR C O 1
ATOM 5812 N N . THR C 1 192 ? 106.025 -10.238 94.847 1.00 21.19 192 THR C N 1
ATOM 5813 C CA . THR C 1 192 ? 106.677 -8.936 94.619 1.00 20.77 192 THR C CA 1
ATOM 5814 C C . THR C 1 192 ? 107.688 -8.566 95.700 1.00 21.29 192 THR C C 1
ATOM 5815 O O . THR C 1 192 ? 108.125 -7.421 95.782 1.00 20.47 192 THR C O 1
ATOM 5819 N N . ASP C 1 193 ? 108.066 -9.528 96.525 1.00 22.62 193 ASP C N 1
ATOM 5820 C CA . ASP C 1 193 ? 108.975 -9.242 97.619 1.00 23.96 193 ASP C CA 1
ATOM 5821 C C . ASP C 1 193 ? 110.361 -9.048 97.018 1.00 24.64 193 ASP C C 1
ATOM 5822 O O . ASP C 1 193 ? 110.791 -9.852 96.199 1.00 23.51 193 ASP C O 1
ATOM 5827 N N . SER C 1 194 ? 111.016 -7.970 97.426 1.00 25.95 194 SER C N 1
ATOM 5828 C CA . SER C 1 194 ? 112.351 -7.627 96.937 1.00 27.46 194 SER C CA 1
ATOM 5829 C C . SER C 1 194 ? 113.421 -8.670 97.258 1.00 28.35 194 SER C C 1
ATOM 5830 O O . SER C 1 194 ? 114.446 -8.716 96.601 1.00 28.14 194 SER C O 1
ATOM 5833 N N . ARG C 1 195 ? 113.203 -9.489 98.279 1.00 29.50 195 ARG C N 1
ATOM 5834 C CA . ARG C 1 195 ? 114.179 -10.514 98.656 1.00 30.30 195 ARG C CA 1
ATOM 5835 C C . ARG C 1 195 ? 114.165 -11.684 97.666 1.00 31.08 195 ARG C C 1
ATOM 5836 O O . ARG C 1 195 ? 115.093 -12.490 97.645 1.00 32.05 195 ARG C O 1
ATOM 5844 N N . VAL C 1 196 ? 113.138 -11.774 96.830 1.00 31.49 196 VAL C N 1
ATOM 5845 C CA . VAL C 1 196 ? 113.158 -12.721 95.719 1.00 32.42 196 VAL C CA 1
ATOM 5846 C C . VAL C 1 196 ? 114.253 -12.321 94.711 1.00 33.26 196 VAL C C 1
ATOM 5847 O O . VAL C 1 196 ? 114.946 -13.183 94.158 1.00 33.44 196 VAL C O 1
ATOM 5851 N N . ASP C 1 197 ? 114.410 -11.020 94.481 1.00 33.67 197 ASP C N 1
ATOM 5852 C CA . ASP C 1 197 ? 115.524 -10.522 93.671 1.00 34.37 197 ASP C CA 1
ATOM 5853 C C . ASP C 1 197 ? 116.868 -10.551 94.457 1.00 35.23 197 ASP C C 1
ATOM 5854 O O . ASP C 1 197 ? 117.875 -11.074 93.959 1.00 35.85 197 ASP C O 1
ATOM 5859 N N . LEU C 1 198 ? 116.865 -9.996 95.675 1.00 36.24 198 LEU C N 1
ATOM 5860 C CA . LEU C 1 198 ? 118.063 -9.836 96.523 1.00 37.17 198 LEU C CA 1
ATOM 5861 C C . LEU C 1 198 ? 118.843 -11.128 96.720 1.00 37.79 198 LEU C C 1
ATOM 5862 O O . LEU C 1 198 ? 120.039 -11.196 96.436 1.00 38.16 198 LEU C O 1
ATOM 5867 N N . PHE C 1 199 ? 118.151 -12.145 97.224 1.00 38.22 199 PHE C N 1
ATOM 5868 C CA . PHE C 1 199 ? 118.751 -13.451 97.494 1.00 38.48 199 PHE C CA 1
ATOM 5869 C C . PHE C 1 199 ? 118.590 -14.402 96.304 1.00 38.89 199 PHE C C 1
ATOM 5870 O O . PHE C 1 199 ? 118.684 -15.619 96.478 1.00 38.91 199 PHE C O 1
ATOM 5878 N N . ASN C 1 200 ? 118.306 -13.851 95.121 1.00 39.38 200 ASN C N 1
ATOM 5879 C CA . ASN C 1 200 ? 118.277 -14.600 93.852 1.00 39.91 200 ASN C CA 1
ATOM 5880 C C . ASN C 1 200 ? 117.514 -15.917 93.912 1.00 40.13 200 ASN C C 1
ATOM 5881 O O . ASN C 1 200 ? 118.111 -16.975 94.080 1.00 39.52 200 ASN C O 1
ATOM 5886 N N . LEU C 1 201 ? 116.187 -15.827 93.790 1.00 40.56 201 LEU C N 1
ATOM 5887 C CA . LEU C 1 201 ? 115.291 -16.989 93.761 1.00 40.73 201 LEU C CA 1
ATOM 5888 C C . LEU C 1 201 ? 114.339 -16.908 92.571 1.00 40.58 201 LEU C C 1
ATOM 5889 O O . LEU C 1 201 ? 114.227 -15.864 91.926 1.00 40.72 201 LEU C O 1
ATOM 5894 N N . LYS C 1 202 ? 113.672 -18.021 92.276 1.00 40.25 202 LYS C N 1
ATOM 5895 C CA . LYS C 1 202 ? 112.609 -18.067 91.281 1.00 40.25 202 LYS C CA 1
ATOM 5896 C C . LYS C 1 202 ? 111.249 -18.403 91.924 1.00 39.97 202 LYS C C 1
ATOM 5897 O O . LYS C 1 202 ? 111.159 -19.274 92.793 1.00 39.55 202 LYS C O 1
ATOM 5903 N N . ILE C 1 203 ? 110.205 -17.714 91.460 1.00 39.44 203 ILE C N 1
ATOM 5904 C CA . ILE C 1 203 ? 108.824 -17.949 91.874 1.00 38.91 203 ILE C CA 1
ATOM 5905 C C . ILE C 1 203 ? 108.218 -19.042 91.002 1.00 38.67 203 ILE C C 1
ATOM 5906 O O . ILE C 1 203 ? 108.318 -18.983 89.780 1.00 38.75 203 ILE C O 1
ATOM 5911 N N . LEU C 1 204 ? 107.578 -20.032 91.615 1.00 38.18 204 LEU C N 1
ATOM 5912 C CA . LEU C 1 204 ? 106.928 -21.108 90.863 1.00 38.12 204 LEU C CA 1
ATOM 5913 C C . LEU C 1 204 ? 105.435 -20.838 90.685 1.00 37.93 204 LEU C C 1
ATOM 5914 O O . LEU C 1 204 ? 104.781 -20.330 91.588 1.00 37.69 204 LEU C O 1
ATOM 5919 N N . GLU C 1 205 ? 104.900 -21.197 89.528 1.00 37.89 205 GLU C N 1
ATOM 5920 C CA . GLU C 1 205 ? 103.498 -20.965 89.227 1.00 38.40 205 GLU C CA 1
ATOM 5921 C C . GLU C 1 205 ? 102.594 -21.916 90.011 1.00 38.05 205 GLU C C 1
ATOM 5922 O O . GLU C 1 205 ? 102.767 -23.134 89.956 1.00 37.64 205 GLU C O 1
ATOM 5928 N N . ASP C 1 206 ? 101.633 -21.352 90.736 1.00 37.39 206 ASP C N 1
ATOM 5929 C CA . ASP C 1 206 ? 100.584 -22.149 91.370 1.00 37.19 206 ASP C CA 1
ATOM 5930 C C . ASP C 1 206 ? 99.612 -22.663 90.294 1.00 37.22 206 ASP C C 1
ATOM 5931 O O . ASP C 1 206 ? 98.524 -22.128 90.105 1.00 37.48 206 ASP C O 1
ATOM 5936 N N . ASP C 1 207 ? 100.004 -23.732 89.606 1.00 37.25 207 ASP C N 1
ATOM 5937 C CA . ASP C 1 207 ? 99.347 -24.114 88.352 1.00 37.37 207 ASP C CA 1
ATOM 5938 C C . ASP C 1 207 ? 98.016 -24.857 88.502 1.00 36.61 207 ASP C C 1
ATOM 5939 O O . ASP C 1 207 ? 97.217 -24.873 87.569 1.00 37.08 207 ASP C O 1
ATOM 5944 N N . LYS C 1 208 ? 97.773 -25.467 89.659 1.00 35.58 208 LYS C N 1
ATOM 5945 C CA . LYS C 1 208 ? 96.494 -26.146 89.911 1.00 34.85 208 LYS C CA 1
ATOM 5946 C C . LYS C 1 208 ? 95.498 -25.264 90.696 1.00 33.38 208 LYS C C 1
ATOM 5947 O O . LYS C 1 208 ? 94.345 -25.664 90.917 1.00 33.90 208 LYS C O 1
ATOM 5953 N N . GLY C 1 209 ? 95.935 -24.068 91.092 1.00 31.00 209 GLY C N 1
ATOM 5954 C CA . GLY C 1 209 ? 95.084 -23.105 91.779 1.00 29.51 209 GLY C CA 1
ATOM 5955 C C . GLY C 1 209 ? 94.832 -23.410 93.251 1.00 27.84 209 GLY C C 1
ATOM 5956 O O . GLY C 1 209 ? 93.736 -23.176 93.745 1.00 27.59 209 GLY C O 1
ATOM 5957 N N . ALA C 1 210 ? 95.834 -23.931 93.944 1.00 26.34 210 ALA C N 1
ATOM 5958 C CA . ALA C 1 210 ? 95.730 -24.231 95.385 1.00 25.35 210 ALA C CA 1
ATOM 5959 C C . ALA C 1 210 ? 95.532 -22.965 96.231 1.00 24.48 210 ALA C C 1
ATOM 5960 O O . ALA C 1 210 ? 94.790 -22.989 97.229 1.00 23.40 210 ALA C O 1
ATOM 5962 N N . LEU C 1 211 ? 96.192 -21.881 95.811 1.00 22.81 211 LEU C N 1
ATOM 5963 C CA . LEU C 1 211 ? 96.267 -20.627 96.572 1.00 22.34 211 LEU C CA 1
ATOM 5964 C C . LEU C 1 211 ? 95.527 -19.486 95.880 1.00 21.22 211 LEU C C 1
ATOM 5965 O O . LEU C 1 211 ? 95.354 -19.514 94.660 1.00 19.79 211 LEU C O 1
ATOM 5970 N N . PRO C 1 212 ? 95.094 -18.482 96.654 1.00 18.60 212 PRO C N 1
ATOM 5971 C CA . PRO C 1 212 ? 94.286 -17.395 96.100 1.00 17.61 212 PRO C CA 1
ATOM 5972 C C . PRO C 1 212 ? 95.104 -16.491 95.185 1.00 15.51 212 PRO C C 1
ATOM 5973 O O . PRO C 1 212 ? 96.307 -16.406 95.380 1.00 15.96 212 PRO C O 1
ATOM 5977 N N . PRO C 1 213 ? 94.462 -15.830 94.223 1.00 13.58 213 PRO C N 1
ATOM 5978 C CA . PRO C 1 213 ? 95.140 -14.835 93.369 1.00 12.63 213 PRO C CA 1
ATOM 5979 C C . PRO C 1 213 ? 95.043 -13.445 94.004 1.00 11.60 213 PRO C C 1
ATOM 5980 O O . PRO C 1 213 ? 94.052 -13.172 94.647 1.00 11.10 213 PRO C O 1
ATOM 5984 N N . TYR C 1 214 ? 96.069 -12.616 93.882 1.00 11.09 214 TYR C N 1
ATOM 5985 C CA . TYR C 1 214 ? 96.025 -11.286 94.479 1.00 10.58 214 TYR C CA 1
ATOM 5986 C C . TYR C 1 214 ? 96.421 -10.275 93.413 1.00 11.04 214 TYR C C 1
ATOM 5987 O O . TYR C 1 214 ? 97.471 -9.647 93.498 1.00 12.28 214 TYR C O 1
ATOM 5996 N N . ASP C 1 215 ? 95.570 -10.151 92.404 1.00 11.47 215 ASP C N 1
ATOM 5997 C CA . ASP C 1 215 ? 95.798 -9.239 91.302 1.00 11.14 215 ASP C CA 1
ATOM 5998 C C . ASP C 1 215 ? 95.578 -7.795 91.769 1.00 10.67 215 ASP C C 1
ATOM 5999 O O . ASP C 1 215 ? 94.537 -7.475 92.342 1.00 8.62 215 ASP C O 1
ATOM 6004 N N . ALA C 1 216 ? 96.542 -6.921 91.524 1.00 9.46 216 ALA C N 1
ATOM 6005 C CA . ALA C 1 216 ? 96.402 -5.536 91.990 1.00 9.14 216 ALA C CA 1
ATOM 6006 C C . ALA C 1 216 ? 95.434 -4.760 91.087 1.00 8.89 216 ALA C C 1
ATOM 6007 O O . ALA C 1 216 ? 95.533 -4.820 89.836 1.00 8.94 216 ALA C O 1
ATOM 6009 N N . ILE C 1 217 ? 94.522 -4.027 91.716 1.00 7.74 217 ILE C N 1
ATOM 6010 C CA . ILE C 1 217 ? 93.448 -3.311 91.020 1.00 7.48 217 ILE C CA 1
ATOM 6011 C C . ILE C 1 217 ? 93.280 -1.938 91.659 1.00 7.18 217 ILE C C 1
ATOM 6012 O O . ILE C 1 217 ? 93.316 -1.797 92.862 1.00 7.37 217 ILE C O 1
ATOM 6017 N N . ILE C 1 218 ? 93.082 -0.919 90.840 1.00 7.39 218 ILE C N 1
ATOM 6018 C CA . ILE C 1 218 ? 92.694 0.393 91.336 1.00 6.51 218 ILE C CA 1
ATOM 6019 C C . ILE C 1 218 ? 91.184 0.392 91.535 1.00 6.61 218 ILE C C 1
ATOM 6020 O O . ILE C 1 218 ? 90.441 0.219 90.569 1.00 8.39 218 ILE C O 1
ATOM 6025 N N . ILE C 1 219 ? 90.734 0.586 92.765 1.00 6.50 219 ILE C N 1
ATOM 6026 C CA . ILE C 1 219 ? 89.281 0.723 93.035 1.00 6.30 219 ILE C CA 1
ATOM 6027 C C . ILE C 1 219 ? 88.924 2.141 93.448 1.00 7.68 219 ILE C C 1
ATOM 6028 O O . ILE C 1 219 ? 89.711 2.836 94.094 1.00 8.12 219 ILE C O 1
ATOM 6033 N N . VAL C 1 220 ? 87.740 2.570 93.039 1.00 7.79 220 VAL C N 1
ATOM 6034 C CA . VAL C 1 220 ? 87.378 3.990 93.070 1.00 8.67 220 VAL C CA 1
ATOM 6035 C C . VAL C 1 220 ? 85.973 4.129 93.695 1.00 8.81 220 VAL C C 1
ATOM 6036 O O . VAL C 1 220 ? 85.113 3.315 93.437 1.00 9.25 220 VAL C O 1
ATOM 6040 N N . ASN C 1 221 ? 85.750 5.167 94.488 1.00 11.23 221 ASN C N 1
ATOM 6041 C CA . ASN C 1 221 ? 84.403 5.568 94.926 1.00 12.27 221 ASN C CA 1
ATOM 6042 C C . ASN C 1 221 ? 83.431 5.745 93.737 1.00 12.58 221 ASN C C 1
ATOM 6043 O O . ASN C 1 221 ? 83.818 6.259 92.680 1.00 11.87 221 ASN C O 1
ATOM 6048 N N . GLY C 1 222 ? 82.187 5.281 93.917 1.00 14.05 222 GLY C N 1
ATOM 6049 C CA . GLY C 1 222 ? 81.189 5.220 92.854 1.00 15.11 222 GLY C CA 1
ATOM 6050 C C . GLY C 1 222 ? 80.888 6.592 92.263 1.00 16.57 222 GLY C C 1
ATOM 6051 O O . GLY C 1 222 ? 80.788 6.728 91.058 1.00 16.56 222 GLY C O 1
ATOM 6052 N N . ASN C 1 223 ? 80.774 7.612 93.116 1.00 18.26 223 ASN C N 1
ATOM 6053 C CA . ASN C 1 223 ? 80.700 9.005 92.639 1.00 19.94 223 ASN C CA 1
ATOM 6054 C C . ASN C 1 223 ? 81.877 9.418 91.775 1.00 19.70 223 ASN C C 1
ATOM 6055 O O . ASN C 1 223 ? 81.712 9.941 90.665 1.00 20.28 223 ASN C O 1
ATOM 6060 N N . THR C 1 224 ? 83.075 9.204 92.302 1.00 19.23 224 THR C N 1
ATOM 6061 C CA . THR C 1 224 ? 84.298 9.618 91.651 1.00 18.89 224 THR C CA 1
ATOM 6062 C C . THR C 1 224 ? 84.446 8.945 90.278 1.00 17.82 224 THR C C 1
ATOM 6063 O O . THR C 1 224 ? 84.949 9.557 89.337 1.00 17.52 224 THR C O 1
ATOM 6067 N N . ALA C 1 225 ? 83.962 7.713 90.165 1.00 16.29 225 ALA C N 1
ATOM 6068 C CA . ALA C 1 225 ? 84.122 6.896 88.969 1.00 16.13 225 ALA C CA 1
ATOM 6069 C C . ALA C 1 225 ? 83.280 7.381 87.789 1.00 15.82 225 ALA C C 1
ATOM 6070 O O . ALA C 1 225 ? 83.438 6.900 86.651 1.00 15.88 225 ALA C O 1
ATOM 6072 N N . LYS C 1 226 ? 82.356 8.288 88.045 1.00 15.76 226 LYS C N 1
ATOM 6073 C CA . LYS C 1 226 ? 81.571 8.845 86.936 1.00 16.47 226 LYS C CA 1
ATOM 6074 C C . LYS C 1 226 ? 82.320 9.946 86.186 1.00 15.96 226 LYS C C 1
ATOM 6075 O O . LYS C 1 226 ? 81.889 10.396 85.125 1.00 15.60 226 LYS C O 1
ATOM 6081 N N . ASP C 1 227 ? 83.431 10.377 86.747 1.00 15.27 227 ASP C N 1
ATOM 6082 C CA . ASP C 1 227 ? 84.362 11.279 86.083 1.00 15.37 227 ASP C CA 1
ATOM 6083 C C . ASP C 1 227 ? 85.141 10.446 85.061 1.00 15.10 227 ASP C C 1
ATOM 6084 O O . ASP C 1 227 ? 86.127 9.774 85.411 1.00 13.58 227 ASP C O 1
ATOM 6089 N N . GLU C 1 228 ? 84.665 10.463 83.815 1.00 14.39 228 GLU C N 1
ATOM 6090 C CA . GLU C 1 228 ? 85.258 9.702 82.722 1.00 14.73 228 GLU C CA 1
ATOM 6091 C C . GLU C 1 228 ? 86.707 10.120 82.494 1.00 13.36 228 GLU C C 1
ATOM 6092 O O . GLU C 1 228 ? 87.515 9.294 82.113 1.00 11.95 228 GLU C O 1
ATOM 6098 N N . LYS C 1 229 ? 87.031 11.401 82.702 1.00 12.33 229 LYS C N 1
ATOM 6099 C CA . LYS C 1 229 ? 88.414 11.865 82.551 1.00 12.27 229 LYS C CA 1
ATOM 6100 C C . LYS C 1 229 ? 89.324 11.125 83.540 1.00 11.89 229 LYS C C 1
ATOM 6101 O O . LYS C 1 229 ? 90.391 10.648 83.167 1.00 11.51 229 LYS C O 1
ATOM 6107 N N . LEU C 1 230 ? 88.893 11.052 84.793 1.00 12.21 230 LEU C N 1
ATOM 6108 C CA . LEU C 1 230 ? 89.668 10.417 85.853 1.00 12.61 230 LEU C CA 1
ATOM 6109 C C . LEU C 1 230 ? 89.914 8.948 85.518 1.00 10.99 230 LEU C C 1
ATOM 6110 O O . LEU C 1 230 ? 91.036 8.481 85.638 1.00 10.95 230 LEU C O 1
ATOM 6115 N N . ILE C 1 231 ? 88.867 8.239 85.115 1.00 10.41 231 ILE C N 1
ATOM 6116 C CA . ILE C 1 231 ? 88.966 6.833 84.708 1.00 9.94 231 ILE C CA 1
ATOM 6117 C C . ILE C 1 231 ? 89.934 6.651 83.552 1.00 9.87 231 ILE C C 1
ATOM 6118 O O . ILE C 1 231 ? 90.765 5.765 83.591 1.00 10.36 231 ILE C O 1
ATOM 6123 N N . SER C 1 232 ? 89.863 7.514 82.537 1.00 10.17 232 SER C N 1
ATOM 6124 C CA . SER C 1 232 ? 90.786 7.413 81.426 1.00 10.57 232 SER C CA 1
ATOM 6125 C C . SER C 1 232 ? 92.230 7.580 81.898 1.00 10.42 232 SER C C 1
ATOM 6126 O O . SER C 1 232 ? 93.108 6.861 81.435 1.00 11.65 232 SER C O 1
ATOM 6129 N N . VAL C 1 233 ? 92.463 8.519 82.808 1.00 10.67 233 VAL C N 1
ATOM 6130 C CA . VAL C 1 233 ? 93.823 8.782 83.291 1.00 10.59 233 VAL C CA 1
ATOM 6131 C C . VAL C 1 233 ? 94.327 7.562 84.068 1.00 10.44 233 VAL C C 1
ATOM 6132 O O . VAL C 1 233 ? 95.450 7.107 83.851 1.00 9.13 233 VAL C O 1
ATOM 6136 N N . LEU C 1 234 ? 93.476 7.029 84.943 1.00 10.57 234 LEU C N 1
ATOM 6137 C CA . LEU C 1 234 ? 93.848 5.856 85.737 1.00 11.01 234 LEU C CA 1
ATOM 6138 C C . LEU C 1 234 ? 94.186 4.673 84.811 1.00 11.14 234 LEU C C 1
ATOM 6139 O O . LEU C 1 234 ? 95.093 3.889 85.100 1.00 10.24 234 LEU C O 1
ATOM 6144 N N . LYS C 1 235 ? 93.460 4.556 83.686 1.00 9.60 235 LYS C N 1
ATOM 6145 C CA . LYS C 1 235 ? 93.669 3.470 82.727 1.00 10.00 235 LYS C CA 1
ATOM 6146 C C . LYS C 1 235 ? 94.969 3.596 81.934 1.00 10.21 235 LYS C C 1
ATOM 6147 O O . LYS C 1 235 ? 95.379 2.641 81.289 1.00 10.87 235 LYS C O 1
ATOM 6153 N N . LEU C 1 236 ? 95.614 4.760 81.973 1.00 10.29 236 LEU C N 1
ATOM 6154 C CA . LEU C 1 236 ? 96.987 4.864 81.464 1.00 10.90 236 LEU C CA 1
ATOM 6155 C C . LEU C 1 236 ? 97.922 3.855 82.149 1.00 11.09 236 LEU C C 1
ATOM 6156 O O . LEU C 1 236 ? 98.922 3.451 81.546 1.00 10.96 236 LEU C O 1
ATOM 6161 N N . LEU C 1 237 ? 97.598 3.437 83.378 1.00 10.73 237 LEU C N 1
ATOM 6162 C CA . LEU C 1 237 ? 98.363 2.393 84.091 1.00 11.50 237 LEU C CA 1
ATOM 6163 C C . LEU C 1 237 ? 97.906 0.980 83.853 1.00 12.36 237 LEU C C 1
ATOM 6164 O O . LEU C 1 237 ? 98.519 0.051 84.369 1.00 12.67 237 LEU C O 1
ATOM 6169 N N . GLU C 1 238 ? 96.833 0.789 83.094 1.00 13.15 238 GLU C N 1
ATOM 6170 C CA . GLU C 1 238 ? 96.288 -0.561 82.889 1.00 14.34 238 GLU C CA 1
ATOM 6171 C C . GLU C 1 238 ? 97.302 -1.503 82.233 1.00 14.65 238 GLU C C 1
ATOM 6172 O O . GLU C 1 238 ? 97.926 -1.164 81.192 1.00 12.81 238 GLU C O 1
ATOM 6178 N N . ASP C 1 239 ? 97.505 -2.656 82.873 1.00 13.83 239 ASP C N 1
ATOM 6179 C CA . ASP C 1 239 ? 98.500 -3.628 82.471 1.00 16.02 239 ASP C CA 1
ATOM 6180 C C . ASP C 1 239 ? 99.932 -3.090 82.289 1.00 15.86 239 ASP C C 1
ATOM 6181 O O . ASP C 1 239 ? 100.737 -3.691 81.576 1.00 16.82 239 ASP C O 1
ATOM 6186 N N . ARG C 1 240 ? 100.286 -1.980 82.919 1.00 15.45 240 ARG C N 1
ATOM 6187 C CA . ARG C 1 240 ? 101.633 -1.429 82.754 1.00 16.58 240 ARG C CA 1
ATOM 6188 C C . ARG C 1 240 ? 102.694 -1.978 83.694 1.00 16.23 240 ARG C C 1
ATOM 6189 O O . ARG C 1 240 ? 103.893 -1.828 83.438 1.00 15.73 240 ARG C O 1
ATOM 6197 N N . ILE C 1 241 ? 102.289 -2.607 84.787 1.00 15.36 241 ILE C N 1
ATOM 6198 C CA . ILE C 1 241 ? 103.253 -3.012 85.800 1.00 15.03 241 ILE C CA 1
ATOM 6199 C C . ILE C 1 241 ? 103.130 -4.505 85.999 1.00 15.62 241 ILE C C 1
ATOM 6200 O O . ILE C 1 241 ? 102.203 -4.914 86.656 1.00 14.49 241 ILE C O 1
ATOM 6205 N N . ASP C 1 242 ? 104.039 -5.301 85.431 1.00 15.91 242 ASP C N 1
ATOM 6206 C CA . ASP C 1 242 ? 104.038 -6.761 85.650 1.00 17.13 242 ASP C CA 1
ATOM 6207 C C . ASP C 1 242 ? 104.768 -7.092 86.946 1.00 16.73 242 ASP C C 1
ATOM 6208 O O . ASP C 1 242 ? 105.258 -6.217 87.624 1.00 15.71 242 ASP C O 1
ATOM 6213 N N . THR C 1 243 ? 104.805 -8.368 87.316 1.00 18.24 243 THR C N 1
ATOM 6214 C CA . THR C 1 243 ? 105.278 -8.747 88.641 1.00 18.36 243 THR C CA 1
ATOM 6215 C C . THR C 1 243 ? 106.771 -8.451 88.837 1.00 19.01 243 THR C C 1
ATOM 6216 O O . THR C 1 243 ? 107.171 -7.988 89.905 1.00 17.98 243 THR C O 1
ATOM 6220 N N . ASP C 1 244 ? 107.587 -8.696 87.799 1.00 19.56 244 ASP C N 1
ATOM 6221 C CA . ASP C 1 244 ? 109.027 -8.421 87.889 1.00 20.40 244 ASP C CA 1
ATOM 6222 C C . ASP C 1 244 ? 109.271 -6.925 88.074 1.00 18.76 244 ASP C C 1
ATOM 6223 O O . ASP C 1 244 ? 110.094 -6.514 88.881 1.00 19.35 244 ASP C O 1
ATOM 6228 N N . THR C 1 245 ? 108.486 -6.114 87.383 1.00 18.97 245 THR C N 1
ATOM 6229 C CA . THR C 1 245 ? 108.608 -4.656 87.463 1.00 17.84 245 THR C CA 1
ATOM 6230 C C . THR C 1 245 ? 108.228 -4.132 88.861 1.00 16.63 245 THR C C 1
ATOM 6231 O O . THR C 1 245 ? 108.939 -3.316 89.439 1.00 15.86 245 THR C O 1
ATOM 6235 N N . MET C 1 246 ? 107.089 -4.585 89.400 1.00 16.48 246 MET C N 1
ATOM 6236 C CA . MET C 1 246 ? 106.687 -4.168 90.758 1.00 15.97 246 MET C CA 1
ATOM 6237 C C . MET C 1 246 ? 107.748 -4.574 91.783 1.00 16.07 246 MET C C 1
ATOM 6238 O O . MET C 1 246 ? 108.129 -3.794 92.637 1.00 15.49 246 MET C O 1
ATOM 6243 N N . ARG C 1 247 ? 108.197 -5.813 91.663 1.00 17.33 247 ARG C N 1
ATOM 6244 C CA . ARG C 1 247 ? 109.262 -6.361 92.500 1.00 18.12 247 ARG C CA 1
ATOM 6245 C C . ARG C 1 247 ? 110.534 -5.542 92.368 1.00 17.70 247 ARG C C 1
ATOM 6246 O O . ARG C 1 247 ? 111.193 -5.363 93.356 1.00 18.86 247 ARG C O 1
ATOM 6254 N N . ALA C 1 248 ? 110.872 -5.022 91.177 1.00 17.81 248 ALA C N 1
ATOM 6255 C CA . ALA C 1 248 ? 112.082 -4.176 91.053 1.00 16.97 248 ALA C CA 1
ATOM 6256 C C . ALA C 1 248 ? 111.847 -2.799 91.664 1.00 16.68 248 ALA C C 1
ATOM 6257 O O . ALA C 1 248 ? 112.744 -2.221 92.274 1.00 16.20 248 ALA C O 1
ATOM 6259 N N . LEU C 1 249 ? 110.624 -2.276 91.563 1.00 15.90 249 LEU C N 1
ATOM 6260 C CA . LEU C 1 249 ? 110.300 -1.017 92.235 1.00 15.16 249 LEU C CA 1
ATOM 6261 C C . LEU C 1 249 ? 110.365 -1.160 93.776 1.00 14.87 249 LEU C C 1
ATOM 6262 O O . LEU C 1 249 ? 110.821 -0.264 94.480 1.00 13.95 249 LEU C O 1
ATOM 6267 N N . ASN C 1 250 ? 109.885 -2.295 94.297 1.00 15.94 250 ASN C N 1
ATOM 6268 C CA . ASN C 1 250 ? 109.950 -2.552 95.724 1.00 15.98 250 ASN C CA 1
ATOM 6269 C C . ASN C 1 250 ? 111.411 -2.695 96.115 1.00 17.11 250 ASN C C 1
ATOM 6270 O O . ASN C 1 250 ? 111.783 -2.233 97.162 1.00 17.30 250 ASN C O 1
ATOM 6275 N N . TYR C 1 251 ? 112.193 -3.342 95.250 1.00 18.62 251 TYR C N 1
ATOM 6276 C CA . TYR C 1 251 ? 113.640 -3.533 95.466 1.00 19.40 251 TYR C CA 1
ATOM 6277 C C . TYR C 1 251 ? 114.351 -2.180 95.555 1.00 19.43 251 TYR C C 1
ATOM 6278 O O . TYR C 1 251 ? 115.246 -2.024 96.373 1.00 20.04 251 TYR C O 1
ATOM 6287 N N . GLN C 1 252 ? 113.930 -1.180 94.764 1.00 20.14 252 GLN C N 1
ATOM 6288 C CA . GLN C 1 252 ? 114.438 0.196 94.907 1.00 20.05 252 GLN C CA 1
ATOM 6289 C C . GLN C 1 252 ? 114.122 0.802 96.253 1.00 19.87 252 GLN C C 1
ATOM 6290 O O . GLN C 1 252 ? 114.888 1.620 96.785 1.00 20.03 252 GLN C O 1
ATOM 6296 N N . TYR C 1 253 ? 112.984 0.406 96.809 1.00 19.57 253 TYR C N 1
ATOM 6297 C CA . TYR C 1 253 ? 112.561 0.877 98.097 1.00 19.48 253 TYR C CA 1
ATOM 6298 C C . TYR C 1 253 ? 113.256 0.108 99.240 1.00 20.41 253 TYR C C 1
ATOM 6299 O O . TYR C 1 253 ? 113.741 0.728 100.142 1.00 20.50 253 TYR C O 1
ATOM 6308 N N . ASP C 1 254 ? 113.280 -1.225 99.184 1.00 21.53 254 ASP C N 1
ATOM 6309 C CA . ASP C 1 254 ? 113.773 -2.048 100.305 1.00 23.08 254 ASP C CA 1
ATOM 6310 C C . ASP C 1 254 ? 115.306 -2.100 100.374 1.00 24.53 254 ASP C C 1
ATOM 6311 O O . ASP C 1 254 ? 115.880 -2.139 101.462 1.00 24.99 254 ASP C O 1
ATOM 6316 N N . VAL C 1 255 ? 115.956 -2.128 99.212 1.00 25.80 255 VAL C N 1
ATOM 6317 C CA . VAL C 1 255 ? 117.396 -2.376 99.138 1.00 26.17 255 VAL C CA 1
ATOM 6318 C C . VAL C 1 255 ? 118.197 -1.117 98.827 1.00 27.28 255 VAL C C 1
ATOM 6319 O O . VAL C 1 255 ? 119.297 -0.946 99.361 1.00 26.98 255 VAL C O 1
ATOM 6323 N N . GLU C 1 256 ? 117.661 -0.241 97.970 1.00 27.53 256 GLU C N 1
ATOM 6324 C CA . GLU C 1 256 ? 118.325 1.024 97.634 1.00 28.14 256 GLU C CA 1
ATOM 6325 C C . GLU C 1 256 ? 117.859 2.229 98.454 1.00 28.64 256 GLU C C 1
ATOM 6326 O O . GLU C 1 256 ? 118.381 3.330 98.274 1.00 29.27 256 GLU C O 1
ATOM 6332 N N . LYS C 1 257 ? 116.889 2.042 99.342 1.00 28.55 257 LYS C N 1
ATOM 6333 C CA . LYS C 1 257 ? 116.438 3.115 100.237 1.00 28.52 257 LYS C CA 1
ATOM 6334 C C . LYS C 1 257 ? 115.957 4.404 99.538 1.00 28.03 257 LYS C C 1
ATOM 6335 O O . LYS C 1 257 ? 115.916 5.474 100.147 1.00 27.89 257 LYS C O 1
ATOM 6341 N N . LYS C 1 258 ? 115.542 4.290 98.278 1.00 27.23 258 LYS C N 1
ATOM 6342 C CA . LYS C 1 258 ? 114.937 5.410 97.578 1.00 26.25 258 LYS C CA 1
ATOM 6343 C C . LYS C 1 258 ? 113.552 5.673 98.151 1.00 25.23 258 LYS C C 1
ATOM 6344 O O . LYS C 1 258 ? 112.861 4.738 98.574 1.00 24.00 258 LYS C O 1
ATOM 6350 N N . ASP C 1 259 ? 113.164 6.945 98.152 1.00 23.85 259 ASP C N 1
ATOM 6351 C CA . ASP C 1 259 ? 111.842 7.384 98.591 1.00 23.52 259 ASP C CA 1
ATOM 6352 C C . ASP C 1 259 ? 110.759 6.884 97.596 1.00 22.03 259 ASP C C 1
ATOM 6353 O O . ASP C 1 259 ? 111.002 6.826 96.408 1.00 20.48 259 ASP C O 1
ATOM 6358 N N . ALA C 1 260 ? 109.590 6.493 98.102 1.00 21.12 260 ALA C N 1
ATOM 6359 C CA . ALA C 1 260 ? 108.480 6.001 97.247 1.00 20.75 260 ALA C CA 1
ATOM 6360 C C . ALA C 1 260 ? 108.104 6.965 96.133 1.00 20.65 260 ALA C C 1
ATOM 6361 O O . ALA C 1 260 ? 107.845 6.544 94.992 1.00 19.66 260 ALA C O 1
ATOM 6363 N N . ARG C 1 261 ? 108.036 8.246 96.461 1.00 20.31 261 ARG C N 1
ATOM 6364 C CA . ARG C 1 261 ? 107.679 9.243 95.476 1.00 21.02 261 ARG C CA 1
ATOM 6365 C C . ARG C 1 261 ? 108.701 9.393 94.342 1.00 20.74 261 ARG C C 1
ATOM 6366 O O . ARG C 1 261 ? 108.287 9.540 93.193 1.00 19.39 261 ARG C O 1
ATOM 6374 N N . GLU C 1 262 ? 110.001 9.347 94.669 1.00 20.63 262 GLU C N 1
ATOM 6375 C CA . GLU C 1 262 ? 111.073 9.366 93.660 1.00 20.39 262 GLU C CA 1
ATOM 6376 C C . GLU C 1 262 ? 111.001 8.133 92.761 1.00 19.07 262 GLU C C 1
ATOM 6377 O O . GLU C 1 262 ? 111.150 8.252 91.544 1.00 18.50 262 GLU C O 1
ATOM 6383 N N . ILE C 1 263 ? 110.769 6.956 93.363 1.00 16.84 263 ILE C N 1
ATOM 6384 C CA . ILE C 1 263 ? 110.632 5.696 92.619 1.00 16.32 263 ILE C CA 1
ATOM 6385 C C . ILE C 1 263 ? 109.489 5.775 91.593 1.00 15.31 263 ILE C C 1
ATOM 6386 O O . ILE C 1 263 ? 109.636 5.354 90.456 1.00 13.83 263 ILE C O 1
ATOM 6391 N N . ALA C 1 264 ? 108.360 6.279 92.044 1.00 14.98 264 ALA C N 1
ATOM 6392 C CA . ALA C 1 264 ? 107.173 6.432 91.211 1.00 15.37 264 ALA C CA 1
ATOM 6393 C C . ALA C 1 264 ? 107.425 7.422 90.066 1.00 15.17 264 ALA C C 1
ATOM 6394 O O . ALA C 1 264 ? 107.009 7.173 88.930 1.00 13.80 264 ALA C O 1
ATOM 6396 N N . MET C 1 265 ? 108.080 8.549 90.380 1.00 14.47 265 MET C N 1
ATOM 6397 C CA . MET C 1 265 ? 108.382 9.586 89.390 1.00 15.68 265 MET C CA 1
ATOM 6398 C C . MET C 1 265 ? 109.306 9.055 88.326 1.00 16.00 265 MET C C 1
ATOM 6399 O O . MET C 1 265 ? 109.073 9.314 87.140 1.00 15.63 265 MET C O 1
ATOM 6404 N N . SER C 1 266 ? 110.331 8.308 88.739 1.00 15.80 266 SER C N 1
ATOM 6405 C CA . SER C 1 266 ? 111.284 7.704 87.820 1.00 16.98 266 SER C CA 1
ATOM 6406 C C . SER C 1 266 ? 110.634 6.724 86.892 1.00 16.07 266 SER C C 1
ATOM 6407 O O . SER C 1 266 ? 110.896 6.731 85.702 1.00 14.58 266 SER C O 1
ATOM 6410 N N . PHE C 1 267 ? 109.788 5.854 87.446 1.00 14.30 267 PHE C N 1
ATOM 6411 C CA . PHE C 1 267 ? 109.050 4.907 86.629 1.00 14.13 267 PHE C CA 1
ATOM 6412 C C . PHE C 1 267 ? 108.179 5.607 85.579 1.00 14.09 267 PHE C C 1
ATOM 6413 O O . PHE C 1 267 ? 108.225 5.259 84.409 1.00 14.48 267 PHE C O 1
ATOM 6421 N N . LEU C 1 268 ? 107.406 6.595 86.009 1.00 13.92 268 LEU C N 1
ATOM 6422 C CA . LEU C 1 268 ? 106.501 7.315 85.112 1.00 14.20 268 LEU C CA 1
ATOM 6423 C C . LEU C 1 268 ? 107.234 8.073 83.991 1.00 15.07 268 LEU C C 1
ATOM 6424 O O . LEU C 1 268 ? 106.737 8.161 82.878 1.00 13.57 268 LEU C O 1
ATOM 6429 N N . LYS C 1 269 ? 108.410 8.604 84.299 1.00 16.20 269 LYS C N 1
ATOM 6430 C CA . LYS C 1 269 ? 109.230 9.287 83.304 1.00 17.11 269 LYS C CA 1
ATOM 6431 C C . LYS C 1 269 ? 109.784 8.295 82.291 1.00 17.25 269 LYS C C 1
ATOM 6432 O O . LYS C 1 269 ? 109.680 8.513 81.064 1.00 16.57 269 LYS C O 1
ATOM 6438 N N . GLU C 1 270 ? 110.323 7.185 82.795 1.00 17.93 270 GLU C N 1
ATOM 6439 C CA . GLU C 1 270 ? 110.829 6.108 81.944 1.00 18.60 270 GLU C CA 1
ATOM 6440 C C . GLU C 1 270 ? 109.748 5.512 81.027 1.00 18.31 270 GLU C C 1
ATOM 6441 O O . GLU C 1 270 ? 110.045 5.164 79.878 1.00 18.27 270 GLU C O 1
ATOM 6447 N N . GLN C 1 271 ? 108.497 5.473 81.507 1.00 16.95 271 GLN C N 1
ATOM 6448 C CA . GLN C 1 271 ? 107.340 4.996 80.749 1.00 17.14 271 GLN C CA 1
ATOM 6449 C C . GLN C 1 271 ? 106.735 6.008 79.756 1.00 17.22 271 GLN C C 1
ATOM 6450 O O . GLN C 1 271 ? 105.808 5.666 78.999 1.00 16.43 271 GLN C O 1
ATOM 6456 N N . GLY C 1 272 ? 107.216 7.251 79.782 1.00 17.47 272 GLY C N 1
ATOM 6457 C CA . GLY C 1 272 ? 106.695 8.297 78.925 1.00 18.38 272 GLY C CA 1
ATOM 6458 C C . GLY C 1 272 ? 105.357 8.864 79.339 1.00 19.86 272 GLY C C 1
ATOM 6459 O O . GLY C 1 272 ? 104.668 9.469 78.518 1.00 19.32 272 GLY C O 1
ATOM 6460 N N . LEU C 1 273 ? 104.994 8.692 80.609 1.00 20.30 273 LEU C N 1
ATOM 6461 C CA . LEU C 1 273 ? 103.695 9.129 81.122 1.00 21.64 273 LEU C CA 1
ATOM 6462 C C . LEU C 1 273 ? 103.748 10.507 81.779 1.00 24.04 273 LEU C C 1
ATOM 6463 O O . LEU C 1 273 ? 102.724 11.172 81.932 1.00 25.08 273 LEU C O 1
ATOM 6468 N N . VAL C 1 274 ? 104.942 10.920 82.178 1.00 25.93 274 VAL C N 1
ATOM 6469 C CA . VAL C 1 274 ? 105.181 12.272 82.642 1.00 28.19 274 VAL C CA 1
ATOM 6470 C C . VAL C 1 274 ? 106.425 12.854 81.946 1.00 30.13 274 VAL C C 1
ATOM 6471 O O . VAL C 1 274 ? 107.264 12.111 81.443 1.00 30.31 274 VAL C O 1
ATOM 6475 N N . LYS C 1 275 ? 106.538 14.184 81.972 1.00 32.69 275 LYS C N 1
ATOM 6476 C CA . LYS C 1 275 ? 107.599 14.952 81.302 1.00 34.17 275 LYS C CA 1
ATOM 6477 C C . LYS C 1 275 ? 107.207 15.119 79.841 1.00 34.46 275 LYS C C 1
ATOM 6478 O O . LYS C 1 275 ? 106.180 15.728 79.545 1.00 34.94 275 LYS C O 1
ATOM 6484 N N . GLU D 1 6 ? 73.394 4.606 92.247 1.00 37.46 6 GLU D N 1
ATOM 6485 C CA . GLU D 1 6 ? 73.304 4.686 93.736 1.00 37.43 6 GLU D CA 1
ATOM 6486 C C . GLU D 1 6 ? 72.134 5.607 94.135 1.00 35.95 6 GLU D C 1
ATOM 6487 O O . GLU D 1 6 ? 71.973 6.710 93.581 1.00 37.16 6 GLU D O 1
ATOM 6493 N N . ARG D 1 7 ? 71.336 5.144 95.093 1.00 32.81 7 ARG D N 1
ATOM 6494 C CA . ARG D 1 7 ? 70.208 5.903 95.640 1.00 30.55 7 ARG D CA 1
ATOM 6495 C C . ARG D 1 7 ? 70.485 7.403 95.739 1.00 26.53 7 ARG D C 1
ATOM 6496 O O . ARG D 1 7 ? 71.443 7.829 96.378 1.00 25.55 7 ARG D O 1
ATOM 6504 N N . VAL D 1 8 ? 69.610 8.188 95.122 1.00 22.24 8 VAL D N 1
ATOM 6505 C CA . VAL D 1 8 ? 69.694 9.642 95.194 1.00 19.09 8 VAL D CA 1
ATOM 6506 C C . VAL D 1 8 ? 68.737 10.175 96.252 1.00 17.34 8 VAL D C 1
ATOM 6507 O O . VAL D 1 8 ? 67.512 10.067 96.096 1.00 17.18 8 VAL D O 1
ATOM 6511 N N . VAL D 1 9 ? 69.295 10.770 97.306 1.00 14.85 9 VAL D N 1
ATOM 6512 C CA . VAL D 1 9 ? 68.513 11.305 98.411 1.00 14.48 9 VAL D CA 1
ATOM 6513 C C . VAL D 1 9 ? 68.298 12.812 98.196 1.00 13.68 9 VAL D C 1
ATOM 6514 O O . VAL D 1 9 ? 69.268 13.537 97.967 1.00 12.90 9 VAL D O 1
ATOM 6518 N N . ILE D 1 10 ? 67.048 13.253 98.272 1.00 11.51 10 ILE D N 1
ATOM 6519 C CA . ILE D 1 10 ? 66.647 14.627 97.974 1.00 11.80 10 ILE D CA 1
ATOM 6520 C C . ILE D 1 10 ? 66.149 15.327 99.235 1.00 11.78 10 ILE D C 1
ATOM 6521 O O . ILE D 1 10 ? 65.262 14.825 99.912 1.00 11.84 10 ILE D O 1
ATOM 6526 N N . GLY D 1 11 ? 66.737 16.477 99.541 1.00 10.43 11 GLY D N 1
ATOM 6527 C CA . GLY D 1 11 ? 66.340 17.274 100.681 1.00 10.45 11 GLY D CA 1
ATOM 6528 C C . GLY D 1 11 ? 65.169 18.169 100.350 1.00 9.98 11 GLY D C 1
ATOM 6529 O O . GLY D 1 11 ? 64.796 18.319 99.175 1.00 9.75 11 GLY D O 1
ATOM 6530 N N . SER D 1 12 ? 64.596 18.759 101.386 1.00 10.44 12 SER D N 1
ATOM 6531 C CA . SER D 1 12 ? 63.608 19.817 101.216 1.00 11.22 12 SER D CA 1
ATOM 6532 C C . SER D 1 12 ? 63.441 20.622 102.501 1.00 10.27 12 SER D C 1
ATOM 6533 O O . SER D 1 12 ? 63.636 20.099 103.592 1.00 9.20 12 SER D O 1
ATOM 6536 N N . LYS D 1 13 ? 63.024 21.868 102.338 1.00 10.31 13 LYS D N 1
ATOM 6537 C CA . LYS D 1 13 ? 62.619 22.691 103.469 1.00 9.74 13 LYS D CA 1
ATOM 6538 C C . LYS D 1 13 ? 61.147 22.414 103.740 1.00 10.61 13 LYS D C 1
ATOM 6539 O O . LYS D 1 13 ? 60.464 21.829 102.914 1.00 10.73 13 LYS D O 1
ATOM 6545 N N . PRO D 1 14 ? 60.689 22.725 104.948 1.00 12.40 14 PRO D N 1
ATOM 6546 C CA . PRO D 1 14 ? 59.355 22.292 105.402 1.00 12.65 14 PRO D CA 1
ATOM 6547 C C . PRO D 1 14 ? 58.184 23.151 104.924 1.00 12.92 14 PRO D C 1
ATOM 6548 O O . PRO D 1 14 ? 57.587 23.872 105.705 1.00 12.97 14 PRO D O 1
ATOM 6552 N N . PHE D 1 15 ? 57.833 23.060 103.639 1.00 12.32 15 PHE D N 1
ATOM 6553 C CA . PHE D 1 15 ? 56.664 23.775 103.118 1.00 12.47 15 PHE D CA 1
ATOM 6554 C C . PHE D 1 15 ? 56.267 23.265 101.740 1.00 13.17 15 PHE D C 1
ATOM 6555 O O . PHE D 1 15 ? 57.080 22.679 101.011 1.00 12.02 15 PHE D O 1
ATOM 6563 N N . ASN D 1 16 ? 54.974 23.432 101.450 1.00 13.82 16 ASN D N 1
ATOM 6564 C CA . ASN D 1 16 ? 54.344 23.037 100.195 1.00 14.07 16 ASN D CA 1
ATOM 6565 C C . ASN D 1 16 ? 55.227 22.902 98.937 1.00 12.41 16 ASN D C 1
ATOM 6566 O O . ASN D 1 16 ? 55.394 21.837 98.399 1.00 12.19 16 ASN D O 1
ATOM 6571 N N . GLU D 1 17 ? 55.743 24.015 98.462 1.00 12.33 17 GLU D N 1
ATOM 6572 C CA . GLU D 1 17 ? 56.542 24.106 97.240 1.00 11.56 17 GLU D CA 1
ATOM 6573 C C . GLU D 1 17 ? 57.725 23.131 97.244 1.00 10.59 17 GLU D C 1
ATOM 6574 O O . GLU D 1 17 ? 57.994 22.439 96.249 1.00 11.04 17 GLU D O 1
ATOM 6580 N N . GLN D 1 18 ? 58.396 23.027 98.377 1.00 9.35 18 GLN D N 1
ATOM 6581 C CA . GLN D 1 18 ? 59.538 22.114 98.511 1.00 9.53 18 GLN D CA 1
ATOM 6582 C C . GLN D 1 18 ? 59.121 20.666 98.472 1.00 9.71 18 GLN D C 1
ATOM 6583 O O . GLN D 1 18 ? 59.765 19.876 97.811 1.00 9.87 18 GLN D O 1
ATOM 6589 N N . TYR D 1 19 ? 58.035 20.319 99.164 1.00 10.10 19 TYR D N 1
ATOM 6590 C CA . TYR D 1 19 ? 57.510 18.961 99.118 1.00 10.81 19 TYR D CA 1
ATOM 6591 C C . TYR D 1 19 ? 57.116 18.569 97.681 1.00 10.46 19 TYR D C 1
ATOM 6592 O O . TYR D 1 19 ? 57.460 17.498 97.215 1.00 11.38 19 TYR D O 1
ATOM 6601 N N . ILE D 1 20 ? 56.438 19.461 96.980 1.00 10.92 20 ILE D N 1
ATOM 6602 C CA . ILE D 1 20 ? 56.077 19.226 95.573 1.00 10.30 20 ILE D CA 1
ATOM 6603 C C . ILE D 1 20 ? 57.321 18.985 94.725 1.00 10.46 20 ILE D C 1
ATOM 6604 O O . ILE D 1 20 ? 57.406 17.990 93.994 1.00 10.78 20 ILE D O 1
ATOM 6609 N N . LEU D 1 21 ? 58.289 19.893 94.823 1.00 9.75 21 LEU D N 1
ATOM 6610 C CA . LEU D 1 21 ? 59.424 19.859 93.933 1.00 9.55 21 LEU D CA 1
ATOM 6611 C C . LEU D 1 21 ? 60.364 18.691 94.225 1.00 9.92 21 LEU D C 1
ATOM 6612 O O . LEU D 1 21 ? 60.876 18.079 93.309 1.00 9.53 21 LEU D O 1
ATOM 6617 N N . ALA D 1 22 ? 60.576 18.354 95.492 1.00 10.33 22 ALA D N 1
ATOM 6618 C CA . ALA D 1 22 ? 61.440 17.239 95.832 1.00 10.37 22 ALA D CA 1
ATOM 6619 C C . ALA D 1 22 ? 60.855 15.955 95.322 1.00 10.86 22 ALA D C 1
ATOM 6620 O O . ALA D 1 22 ? 61.568 15.130 94.778 1.00 9.68 22 ALA D O 1
ATOM 6622 N N . ASN D 1 23 ? 59.548 15.794 95.509 1.00 10.96 23 ASN D N 1
ATOM 6623 C CA . ASN D 1 23 ? 58.871 14.626 94.973 1.00 11.33 23 ASN D CA 1
ATOM 6624 C C . ASN D 1 23 ? 58.897 14.563 93.441 1.00 10.43 23 ASN D C 1
ATOM 6625 O O . ASN D 1 23 ? 59.063 13.477 92.892 1.00 10.09 23 ASN D O 1
ATOM 6630 N N . MET D 1 24 ? 58.802 15.719 92.778 1.00 10.24 24 MET D N 1
ATOM 6631 C CA . MET D 1 24 ? 58.884 15.813 91.323 1.00 10.31 24 MET D CA 1
ATOM 6632 C C . MET D 1 24 ? 60.233 15.311 90.839 1.00 10.47 24 MET D C 1
ATOM 6633 O O . MET D 1 24 ? 60.302 14.536 89.893 1.00 10.47 24 MET D O 1
ATOM 6638 N N . ILE D 1 25 ? 61.299 15.724 91.508 1.00 10.23 25 ILE D N 1
ATOM 6639 C CA . ILE D 1 25 ? 62.658 15.316 91.101 1.00 9.74 25 ILE D CA 1
ATOM 6640 C C . ILE D 1 25 ? 62.823 13.818 91.299 1.00 9.81 25 ILE D C 1
ATOM 6641 O O . ILE D 1 25 ? 63.327 13.125 90.405 1.00 8.82 25 ILE D O 1
ATOM 6646 N N . ALA D 1 26 ? 62.308 13.309 92.411 1.00 10.58 26 ALA D N 1
ATOM 6647 C CA . ALA D 1 26 ? 62.350 11.871 92.683 1.00 11.39 26 ALA D CA 1
ATOM 6648 C C . ALA D 1 26 ? 61.667 11.046 91.614 1.00 12.07 26 ALA D C 1
ATOM 6649 O O . ALA D 1 26 ? 62.202 10.029 91.179 1.00 13.10 26 ALA D O 1
ATOM 6651 N N . ILE D 1 27 ? 60.464 11.444 91.231 1.00 12.45 27 ILE D N 1
ATOM 6652 C CA . ILE D 1 27 ? 59.698 10.717 90.201 1.00 13.45 27 ILE D CA 1
ATOM 6653 C C . ILE D 1 27 ? 60.376 10.757 88.828 1.00 13.57 27 ILE D C 1
ATOM 6654 O O . ILE D 1 27 ? 60.401 9.756 88.110 1.00 13.19 27 ILE D O 1
ATOM 6659 N N . LEU D 1 28 ? 60.901 11.917 88.449 1.00 13.34 28 LEU D N 1
ATOM 6660 C CA . LEU D 1 28 ? 61.646 12.050 87.234 1.00 13.62 28 LEU D CA 1
ATOM 6661 C C . LEU D 1 28 ? 62.947 11.229 87.226 1.00 13.85 28 LEU D C 1
ATOM 6662 O O . LEU D 1 28 ? 63.274 10.623 86.222 1.00 14.04 28 LEU D O 1
ATOM 6667 N N . LEU D 1 29 ? 63.668 11.213 88.341 1.00 13.93 29 LEU D N 1
ATOM 6668 C CA . LEU D 1 29 ? 64.857 10.378 88.472 1.00 14.18 29 LEU D CA 1
ATOM 6669 C C . LEU D 1 29 ? 64.518 8.905 88.316 1.00 15.02 29 LEU D C 1
ATOM 6670 O O . LEU D 1 29 ? 65.211 8.215 87.595 1.00 14.42 29 LEU D O 1
ATOM 6675 N N . GLU D 1 30 ? 63.461 8.449 88.981 1.00 15.59 30 GLU D N 1
ATOM 6676 C CA . GLU D 1 30 ? 63.103 7.032 88.997 1.00 17.65 30 GLU D CA 1
ATOM 6677 C C . GLU D 1 30 ? 62.596 6.561 87.623 1.00 18.00 30 GLU D C 1
ATOM 6678 O O . GLU D 1 30 ? 62.761 5.408 87.265 1.00 18.35 30 GLU D O 1
ATOM 6684 N N . GLU D 1 31 ? 62.061 7.488 86.835 1.00 18.12 31 GLU D N 1
ATOM 6685 C CA . GLU D 1 31 ? 61.637 7.229 85.457 1.00 18.83 31 GLU D CA 1
ATOM 6686 C C . GLU D 1 31 ? 62.835 7.080 84.540 1.00 18.79 31 GLU D C 1
ATOM 6687 O O . GLU D 1 31 ? 62.736 6.456 83.476 1.00 18.80 31 GLU D O 1
ATOM 6693 N N . ASN D 1 32 ? 63.969 7.649 84.953 1.00 18.39 32 ASN D N 1
ATOM 6694 C CA . ASN D 1 32 ? 65.217 7.548 84.220 1.00 18.74 32 ASN D CA 1
ATOM 6695 C C . ASN D 1 32 ? 66.228 6.617 84.895 1.00 19.51 32 ASN D C 1
ATOM 6696 O O . ASN D 1 32 ? 67.425 6.840 84.794 1.00 20.35 32 ASN D O 1
ATOM 6701 N N . GLY D 1 33 ? 65.741 5.583 85.581 1.00 20.18 33 GLY D N 1
ATOM 6702 C CA . GLY D 1 33 ? 66.574 4.491 86.063 1.00 20.03 33 GLY D CA 1
ATOM 6703 C C . GLY D 1 33 ? 67.209 4.611 87.438 1.00 21.04 33 GLY D C 1
ATOM 6704 O O . GLY D 1 33 ? 67.803 3.657 87.913 1.00 20.45 33 GLY D O 1
ATOM 6705 N N . TYR D 1 34 ? 67.094 5.766 88.088 1.00 20.70 34 TYR D N 1
ATOM 6706 C CA . TYR D 1 34 ? 67.650 5.949 89.420 1.00 21.02 34 TYR D CA 1
ATOM 6707 C C . TYR D 1 34 ? 66.665 5.460 90.487 1.00 21.35 34 TYR D C 1
ATOM 6708 O O . TYR D 1 34 ? 65.475 5.321 90.230 1.00 22.39 34 TYR D O 1
ATOM 6717 N N . LYS D 1 35 ? 67.165 5.178 91.679 1.00 21.22 35 LYS D N 1
ATOM 6718 C CA . LYS D 1 35 ? 66.313 4.990 92.849 1.00 21.50 35 LYS D CA 1
ATOM 6719 C C . LYS D 1 35 ? 66.419 6.291 93.645 1.00 20.76 35 LYS D C 1
ATOM 6720 O O . LYS D 1 35 ? 67.517 6.784 93.821 1.00 20.49 35 LYS D O 1
ATOM 6726 N N . ALA D 1 36 ? 65.294 6.819 94.123 1.00 19.80 36 ALA D N 1
ATOM 6727 C CA . ALA D 1 36 ? 65.264 8.112 94.826 1.00 20.06 36 ALA D CA 1
ATOM 6728 C C . ALA D 1 36 ? 64.516 8.032 96.154 1.00 20.62 36 ALA D C 1
ATOM 6729 O O . ALA D 1 36 ? 63.595 7.226 96.330 1.00 20.31 36 ALA D O 1
ATOM 6731 N N . GLU D 1 37 ? 64.948 8.867 97.088 1.00 19.75 37 GLU D N 1
ATOM 6732 C CA . GLU D 1 37 ? 64.363 8.985 98.413 1.00 21.36 37 GLU D CA 1
ATOM 6733 C C . GLU D 1 37 ? 64.221 10.479 98.699 1.00 20.57 37 GLU D C 1
ATOM 6734 O O . GLU D 1 37 ? 65.178 11.233 98.536 1.00 21.00 37 GLU D O 1
ATOM 6740 N N . VAL D 1 38 ? 63.055 10.890 99.153 1.00 19.83 38 VAL D N 1
ATOM 6741 C CA . VAL D 1 38 ? 62.852 12.269 99.531 1.00 19.57 38 VAL D CA 1
ATOM 6742 C C . VAL D 1 38 ? 62.882 12.343 101.044 1.00 19.53 38 VAL D C 1
ATOM 6743 O O . VAL D 1 38 ? 62.224 11.562 101.719 1.00 18.77 38 VAL D O 1
ATOM 6747 N N . LYS D 1 39 ? 63.652 13.284 101.572 1.00 19.17 39 LYS D N 1
ATOM 6748 C CA . LYS D 1 39 ? 63.575 13.668 102.984 1.00 19.99 39 LYS D CA 1
ATOM 6749 C C . LYS D 1 39 ? 62.741 14.945 103.127 1.00 19.86 39 LYS D C 1
ATOM 6750 O O . LYS D 1 39 ? 63.267 16.058 103.086 1.00 20.46 39 LYS D O 1
ATOM 6756 N N . GLU D 1 40 ? 61.418 14.772 103.254 1.00 19.78 40 GLU D N 1
ATOM 6757 C CA . GLU D 1 40 ? 60.502 15.901 103.334 1.00 18.96 40 GLU D CA 1
ATOM 6758 C C . GLU D 1 40 ? 60.723 16.674 104.627 1.00 17.82 40 GLU D C 1
ATOM 6759 O O . GLU D 1 40 ? 60.692 16.103 105.717 1.00 16.34 40 GLU D O 1
ATOM 6765 N N . GLY D 1 41 ? 60.973 17.969 104.506 1.00 16.46 41 GLY D N 1
ATOM 6766 C CA . GLY D 1 41 ? 61.120 18.793 105.683 1.00 16.21 41 GLY D CA 1
ATOM 6767 C C . GLY D 1 41 ? 62.308 18.414 106.545 1.00 15.72 41 GLY D C 1
ATOM 6768 O O . GLY D 1 41 ? 62.238 18.479 107.773 1.00 16.16 41 GLY D O 1
ATOM 6769 N N . LEU D 1 42 ? 63.420 18.068 105.899 1.00 14.71 42 LEU D N 1
ATOM 6770 C CA . LEU D 1 42 ? 64.668 17.767 106.589 1.00 14.21 42 LEU D CA 1
ATOM 6771 C C . LEU D 1 42 ? 65.084 18.871 107.581 1.00 13.64 42 LEU D C 1
ATOM 6772 O O . LEU D 1 42 ? 65.622 18.592 108.647 1.00 12.47 42 LEU D O 1
ATOM 6777 N N . GLY D 1 43 ? 64.853 20.119 107.208 1.00 12.69 43 GLY D N 1
ATOM 6778 C CA . GLY D 1 43 ? 65.311 21.251 108.002 1.00 12.04 43 GLY D CA 1
ATOM 6779 C C . GLY D 1 43 ? 65.296 22.483 107.152 1.00 11.36 43 GLY D C 1
ATOM 6780 O O . GLY D 1 43 ? 64.831 22.448 106.013 1.00 11.19 43 GLY D O 1
ATOM 6781 N N . GLY D 1 44 ? 65.807 23.574 107.691 1.00 9.42 44 GLY D N 1
ATOM 6782 C CA . GLY D 1 44 ? 65.868 24.815 106.946 1.00 9.59 44 GLY D CA 1
ATOM 6783 C C . GLY D 1 44 ? 67.007 24.857 105.928 1.00 8.86 44 GLY D C 1
ATOM 6784 O O . GLY D 1 44 ? 67.646 23.848 105.589 1.00 8.33 44 GLY D O 1
ATOM 6785 N N . THR D 1 45 ? 67.280 26.071 105.490 1.00 9.30 45 THR D N 1
ATOM 6786 C CA . THR D 1 45 ? 68.237 26.369 104.431 1.00 9.87 45 THR D CA 1
ATOM 6787 C C . THR D 1 45 ? 69.590 25.721 104.705 1.00 9.33 45 THR D C 1
ATOM 6788 O O . THR D 1 45 ? 70.142 25.017 103.834 1.00 8.99 45 THR D O 1
ATOM 6792 N N . LEU D 1 46 ? 70.129 25.966 105.905 1.00 9.23 46 LEU D N 1
ATOM 6793 C CA . LEU D 1 46 ? 71.462 25.479 106.251 1.00 9.09 46 LEU D CA 1
ATOM 6794 C C . LEU D 1 46 ? 71.547 24.007 106.660 1.00 9.14 46 LEU D C 1
ATOM 6795 O O . LEU D 1 46 ? 72.591 23.376 106.461 1.00 8.31 46 LEU D O 1
ATOM 6800 N N . VAL D 1 47 ? 70.469 23.448 107.206 1.00 8.84 47 VAL D N 1
ATOM 6801 C CA . VAL D 1 47 ? 70.420 22.014 107.498 1.00 8.84 47 VAL D CA 1
ATOM 6802 C C . VAL D 1 47 ? 70.545 21.277 106.139 1.00 8.64 47 VAL D C 1
ATOM 6803 O O . VAL D 1 47 ? 71.315 20.334 105.999 1.00 8.09 47 VAL D O 1
ATOM 6807 N N . ASN D 1 48 ? 69.781 21.714 105.150 1.00 8.29 48 ASN D N 1
ATOM 6808 C CA . ASN D 1 48 ? 69.856 21.103 103.832 1.00 8.27 48 ASN D CA 1
ATOM 6809 C C . ASN D 1 48 ? 71.220 21.355 103.208 1.00 7.82 48 ASN D C 1
ATOM 6810 O O . ASN D 1 48 ? 71.858 20.430 102.740 1.00 9.01 48 ASN D O 1
ATOM 6815 N N . TYR D 1 49 ? 71.709 22.587 103.237 1.00 8.33 49 TYR D N 1
ATOM 6816 C CA . TYR D 1 49 ? 72.987 22.905 102.594 1.00 9.29 49 TYR D CA 1
ATOM 6817 C C . TYR D 1 49 ? 74.165 22.141 103.250 1.00 10.59 49 TYR D C 1
ATOM 6818 O O . TYR D 1 49 ? 75.039 21.630 102.540 1.00 10.73 49 TYR D O 1
ATOM 6827 N N . GLU D 1 50 ? 74.220 22.088 104.588 1.00 11.58 50 GLU D N 1
ATOM 6828 C CA . GLU D 1 50 ? 75.289 21.327 105.256 1.00 12.03 50 GLU D CA 1
ATOM 6829 C C . GLU D 1 50 ? 75.178 19.836 104.906 1.00 11.63 50 GLU D C 1
ATOM 6830 O O . GLU D 1 50 ? 76.193 19.152 104.687 1.00 12.78 50 GLU D O 1
ATOM 6836 N N . ALA D 1 51 ? 73.962 19.317 104.866 1.00 11.99 51 ALA D N 1
ATOM 6837 C CA . ALA D 1 51 ? 73.770 17.915 104.496 1.00 12.08 51 ALA D CA 1
ATOM 6838 C C . ALA D 1 51 ? 74.236 17.648 103.076 1.00 12.54 51 ALA D C 1
ATOM 6839 O O . ALA D 1 51 ? 74.835 16.596 102.786 1.00 13.38 51 ALA D O 1
ATOM 6841 N N . LEU D 1 52 ? 74.018 18.613 102.197 1.00 13.48 52 LEU D N 1
ATOM 6842 C CA . LEU D 1 52 ? 74.438 18.486 100.815 1.00 13.08 52 LEU D CA 1
ATOM 6843 C C . LEU D 1 52 ? 75.960 18.482 100.692 1.00 14.50 52 LEU D C 1
ATOM 6844 O O . LEU D 1 52 ? 76.505 17.693 99.930 1.00 13.40 52 LEU D O 1
ATOM 6849 N N . LYS D 1 53 ? 76.627 19.376 101.420 1.00 15.07 53 LYS D N 1
ATOM 6850 C CA . LYS D 1 53 ? 78.109 19.389 101.498 1.00 16.73 53 LYS D CA 1
ATOM 6851 C C . LYS D 1 53 ? 78.656 18.019 101.906 1.00 17.97 53 LYS D C 1
ATOM 6852 O O . LYS D 1 53 ? 79.663 17.566 101.380 1.00 18.44 53 LYS D O 1
ATOM 6858 N N . ARG D 1 54 ? 78.009 17.357 102.856 1.00 19.37 54 ARG D N 1
ATOM 6859 C CA . ARG D 1 54 ? 78.479 16.068 103.359 1.00 20.83 54 ARG D CA 1
ATOM 6860 C C . ARG D 1 54 ? 78.095 14.869 102.484 1.00 20.78 54 ARG D C 1
ATOM 6861 O O . ARG D 1 54 ? 78.515 13.760 102.757 1.00 22.46 54 ARG D O 1
ATOM 6869 N N . ASN D 1 55 ? 77.296 15.099 101.441 1.00 21.04 55 ASN D N 1
ATOM 6870 C CA . ASN D 1 55 ? 76.683 14.035 100.620 1.00 20.74 55 ASN D CA 1
ATOM 6871 C C . ASN D 1 55 ? 75.731 13.121 101.411 1.00 19.84 55 ASN D C 1
ATOM 6872 O O . ASN D 1 55 ? 75.473 12.008 100.975 1.00 19.86 55 ASN D O 1
ATOM 6877 N N . ASP D 1 56 ? 75.202 13.606 102.546 1.00 18.95 56 ASP D N 1
ATOM 6878 C CA . ASP D 1 56 ? 74.063 12.986 103.239 1.00 18.12 56 ASP D CA 1
ATOM 6879 C C . ASP D 1 56 ? 72.776 13.134 102.404 1.00 16.50 56 ASP D C 1
ATOM 6880 O O . ASP D 1 56 ? 71.906 12.269 102.406 1.00 14.98 56 ASP D O 1
ATOM 6885 N N . ILE D 1 57 ? 72.621 14.273 101.742 1.00 13.90 57 ILE D N 1
ATOM 6886 C CA . ILE D 1 57 ? 71.694 14.363 100.629 1.00 13.31 57 ILE D CA 1
ATOM 6887 C C . ILE D 1 57 ? 72.503 14.720 99.392 1.00 12.10 57 ILE D C 1
ATOM 6888 O O . ILE D 1 57 ? 73.578 15.332 99.484 1.00 12.66 57 ILE D O 1
ATOM 6893 N N . GLN D 1 58 ? 71.975 14.349 98.235 1.00 11.26 58 GLN D N 1
ATOM 6894 C CA . GLN D 1 58 ? 72.642 14.571 96.969 1.00 11.11 58 GLN D CA 1
ATOM 6895 C C . GLN D 1 58 ? 72.241 15.886 96.265 1.00 10.75 58 GLN D C 1
ATOM 6896 O O . GLN D 1 58 ? 73.007 16.424 95.467 1.00 10.80 58 GLN D O 1
ATOM 6902 N N . LEU D 1 59 ? 71.037 16.371 96.523 1.00 9.48 59 LEU D N 1
ATOM 6903 C CA . LEU D 1 59 ? 70.523 17.577 95.881 1.00 9.52 59 LEU D CA 1
ATOM 6904 C C . LEU D 1 59 ? 69.308 18.093 96.601 1.00 8.24 59 LEU D C 1
ATOM 6905 O O . LEU D 1 59 ? 68.666 17.362 97.353 1.00 8.51 59 LEU D O 1
ATOM 6910 N N . TYR D 1 60 ? 69.010 19.369 96.388 1.00 8.40 60 TYR D N 1
ATOM 6911 C CA . TYR D 1 60 ? 67.763 19.988 96.839 1.00 7.73 60 TYR D CA 1
ATOM 6912 C C . TYR D 1 60 ? 67.527 21.271 96.064 1.00 7.25 60 TYR D C 1
ATOM 6913 O O . TYR D 1 60 ? 68.399 21.687 95.287 1.00 6.52 60 TYR D O 1
ATOM 6922 N N . VAL D 1 61 ? 66.344 21.852 96.239 1.00 6.13 61 VAL D N 1
ATOM 6923 C CA . VAL D 1 61 ? 65.956 23.093 95.595 1.00 6.79 61 VAL D CA 1
ATOM 6924 C C . VAL D 1 61 ? 66.193 24.280 96.532 1.00 7.55 61 VAL D C 1
ATOM 6925 O O . VAL D 1 61 ? 65.544 24.408 97.604 1.00 8.36 61 VAL D O 1
ATOM 6929 N N . GLU D 1 62 ? 67.111 25.146 96.116 1.00 7.18 62 GLU D N 1
ATOM 6930 C CA . GLU D 1 62 ? 67.441 26.399 96.834 1.00 7.51 62 GLU D CA 1
ATOM 6931 C C . GLU D 1 62 ? 66.975 27.589 96.006 1.00 7.60 62 GLU D C 1
ATOM 6932 O O . GLU D 1 62 ? 66.521 27.416 94.873 1.00 6.78 62 GLU D O 1
ATOM 6938 N N . TYR D 1 63 ? 67.046 28.795 96.574 1.00 6.96 63 TYR D N 1
ATOM 6939 C CA . TYR D 1 63 ? 66.681 30.036 95.887 1.00 7.84 63 TYR D CA 1
ATOM 6940 C C . TYR D 1 63 ? 67.882 30.962 95.836 1.00 7.53 63 TYR D C 1
ATOM 6941 O O . TYR D 1 63 ? 68.607 31.064 96.827 1.00 8.50 63 TYR D O 1
ATOM 6950 N N . THR D 1 64 ? 68.066 31.663 94.720 1.00 7.03 64 THR D N 1
ATOM 6951 C CA . THR D 1 64 ? 69.297 32.440 94.519 1.00 7.54 64 THR D CA 1
ATOM 6952 C C . THR D 1 64 ? 69.535 33.447 95.614 1.00 6.91 64 THR D C 1
ATOM 6953 O O . THR D 1 64 ? 70.622 33.490 96.132 1.00 7.65 64 THR D O 1
ATOM 6957 N N . GLY D 1 65 ? 68.522 34.241 95.938 1.00 6.69 65 GLY D N 1
ATOM 6958 C CA . GLY D 1 65 ? 68.655 35.277 96.962 1.00 8.00 65 GLY D CA 1
ATOM 6959 C C . GLY D 1 65 ? 69.020 34.709 98.306 1.00 8.73 65 GLY D C 1
ATOM 6960 O O . GLY D 1 65 ? 69.850 35.273 99.028 1.00 8.58 65 GLY D O 1
ATOM 6961 N N . THR D 1 66 ? 68.454 33.545 98.607 1.00 9.34 66 THR D N 1
ATOM 6962 C CA . THR D 1 66 ? 68.806 32.831 99.821 1.00 9.18 66 THR D CA 1
ATOM 6963 C C . THR D 1 66 ? 70.238 32.334 99.858 1.00 9.15 66 THR D C 1
ATOM 6964 O O . THR D 1 66 ? 70.932 32.453 100.894 1.00 9.40 66 THR D O 1
ATOM 6968 N N . ALA D 1 67 ? 70.691 31.750 98.752 1.00 9.00 67 ALA D N 1
ATOM 6969 C CA . ALA D 1 67 ? 72.066 31.303 98.651 1.00 8.33 67 ALA D CA 1
ATOM 6970 C C . ALA D 1 67 ? 73.040 32.469 98.808 1.00 7.89 67 ALA D C 1
ATOM 6971 O O . ALA D 1 67 ? 74.066 32.322 99.485 1.00 8.33 67 ALA D O 1
ATOM 6973 N N . TYR D 1 68 ? 72.711 33.609 98.205 1.00 8.14 68 TYR D N 1
ATOM 6974 C CA . TYR D 1 68 ? 73.535 34.809 98.247 1.00 9.11 68 TYR D CA 1
ATOM 6975 C C . TYR D 1 68 ? 73.658 35.387 99.682 1.00 10.43 68 TYR D C 1
ATOM 6976 O O . TYR D 1 68 ? 74.758 35.646 100.166 1.00 8.83 68 TYR D O 1
ATOM 6985 N N . ASN D 1 69 ? 72.510 35.519 100.339 1.00 11.72 69 ASN D N 1
ATOM 6986 C CA . ASN D 1 69 ? 72.396 36.218 101.643 1.00 12.35 69 ASN D CA 1
ATOM 6987 C C . ASN D 1 69 ? 72.752 35.321 102.811 1.00 12.87 69 ASN D C 1
ATOM 6988 O O . ASN D 1 69 ? 73.447 35.751 103.753 1.00 13.38 69 ASN D O 1
ATOM 6993 N N . VAL D 1 70 ? 72.240 34.090 102.771 1.00 11.91 70 VAL D N 1
ATOM 6994 C CA . VAL D 1 70 ? 72.305 33.172 103.916 1.00 11.91 70 VAL D CA 1
ATOM 6995 C C . VAL D 1 70 ? 73.445 32.185 103.845 1.00 11.50 70 VAL D C 1
ATOM 6996 O O . VAL D 1 70 ? 74.173 32.002 104.844 1.00 10.92 70 VAL D O 1
ATOM 7000 N N . ILE D 1 71 ? 73.594 31.501 102.704 1.00 10.56 71 ILE D N 1
ATOM 7001 C CA . ILE D 1 71 ? 74.659 30.521 102.567 1.00 11.07 71 ILE D CA 1
ATOM 7002 C C . ILE D 1 71 ? 76.026 31.179 102.377 1.00 11.28 71 ILE D C 1
ATOM 7003 O O . ILE D 1 71 ? 76.974 30.877 103.127 1.00 10.78 71 ILE D O 1
ATOM 7008 N N . LEU D 1 72 ? 76.112 32.088 101.407 1.00 11.24 72 LEU D N 1
ATOM 7009 C CA . LEU D 1 72 ? 77.389 32.716 101.037 1.00 11.52 72 LEU D CA 1
ATOM 7010 C C . LEU D 1 72 ? 77.684 33.956 101.881 1.00 12.12 72 LEU D C 1
ATOM 7011 O O . LEU D 1 72 ? 78.847 34.376 101.950 1.00 12.93 72 LEU D O 1
ATOM 7016 N N . ARG D 1 73 ? 76.659 34.505 102.530 1.00 12.89 73 ARG D N 1
ATOM 7017 C CA . ARG D 1 73 ? 76.799 35.670 103.421 1.00 14.53 73 ARG D CA 1
ATOM 7018 C C . ARG D 1 73 ? 77.475 36.848 102.698 1.00 14.63 73 ARG D C 1
ATOM 7019 O O . ARG D 1 73 ? 78.369 37.522 103.245 1.00 15.32 73 ARG D O 1
ATOM 7027 N N . LYS D 1 74 ? 77.021 37.099 101.479 1.00 13.58 74 LYS D N 1
ATOM 7028 C CA . LYS D 1 74 ? 77.602 38.154 100.644 1.00 13.77 74 LYS D CA 1
ATOM 7029 C C . LYS D 1 74 ? 76.948 39.480 100.939 1.00 13.62 74 LYS D C 1
ATOM 7030 O O . LYS D 1 74 ? 75.887 39.520 101.537 1.00 12.45 74 LYS D O 1
ATOM 7036 N N . GLN D 1 75 ? 77.588 40.569 100.521 1.00 14.53 75 GLN D N 1
ATOM 7037 C CA . GLN D 1 75 ? 77.097 41.907 100.817 1.00 15.87 75 GLN D CA 1
ATOM 7038 C C . GLN D 1 75 ? 76.050 42.303 99.815 1.00 16.88 75 GLN D C 1
ATOM 7039 O O . GLN D 1 75 ? 76.244 42.160 98.598 1.00 17.17 75 GLN D O 1
ATOM 7045 N N . PRO D 1 76 ? 74.939 42.835 100.307 1.00 18.63 76 PRO D N 1
ATOM 7046 C CA . PRO D 1 76 ? 73.830 43.196 99.428 1.00 19.30 76 PRO D CA 1
ATOM 7047 C C . PRO D 1 76 ? 74.248 44.336 98.524 1.00 20.40 76 PRO D C 1
ATOM 7048 O O . PRO D 1 76 ? 74.887 45.295 99.007 1.00 20.42 76 PRO D O 1
ATOM 7052 N N . PRO D 1 77 ? 73.924 44.254 97.238 1.00 21.22 77 PRO D N 1
ATOM 7053 C CA . PRO D 1 77 ? 74.199 45.363 96.326 1.00 22.10 77 PRO D CA 1
ATOM 7054 C C . PRO D 1 77 ? 73.123 46.390 96.568 1.00 22.81 77 PRO D C 1
ATOM 7055 O O . PRO D 1 77 ? 72.091 46.052 97.150 1.00 22.43 77 PRO D O 1
ATOM 7059 N N . GLU D 1 78 ? 73.357 47.616 96.133 1.00 24.29 78 GLU D N 1
ATOM 7060 C CA . GLU D 1 78 ? 72.366 48.677 96.237 1.00 25.08 78 GLU D CA 1
ATOM 7061 C C . GLU D 1 78 ? 71.126 48.413 95.399 1.00 25.02 78 GLU D C 1
ATOM 7062 O O . GLU D 1 78 ? 70.012 48.772 95.788 1.00 24.72 78 GLU D O 1
ATOM 7068 N N . LEU D 1 79 ? 71.328 47.805 94.234 1.00 24.93 79 LEU D N 1
ATOM 7069 C CA . LEU D 1 79 ? 70.223 47.413 93.365 1.00 25.41 79 LEU D CA 1
ATOM 7070 C C . LEU D 1 79 ? 70.404 45.957 92.984 1.00 24.12 79 LEU D C 1
ATOM 7071 O O . LEU D 1 79 ? 71.505 45.521 92.658 1.00 24.02 79 LEU D O 1
ATOM 7076 N N . TRP D 1 80 ? 69.315 45.213 93.051 1.00 22.87 80 TRP D N 1
ATOM 7077 C CA . TRP D 1 80 ? 69.365 43.778 92.865 1.00 22.14 80 TRP D CA 1
ATOM 7078 C C . TRP D 1 80 ? 69.032 43.445 91.418 1.00 21.73 80 TRP D C 1
ATOM 7079 O O . TRP D 1 80 ? 67.917 43.728 90.959 1.00 23.38 80 TRP D O 1
ATOM 7090 N N . ASP D 1 81 ? 69.985 42.833 90.723 1.00 21.14 81 ASP D N 1
ATOM 7091 C CA . ASP D 1 81 ? 69.768 42.370 89.355 1.00 21.04 81 ASP D CA 1
ATOM 7092 C C . ASP D 1 81 ? 69.732 40.845 89.348 1.00 19.41 81 ASP D C 1
ATOM 7093 O O . ASP D 1 81 ? 70.724 40.183 89.705 1.00 18.29 81 ASP D O 1
ATOM 7098 N N . GLN D 1 82 ? 68.607 40.320 88.897 1.00 17.62 82 GLN D N 1
ATOM 7099 C CA . GLN D 1 82 ? 68.307 38.880 88.942 1.00 17.86 82 GLN D CA 1
ATOM 7100 C C . GLN D 1 82 ? 69.436 37.981 88.383 1.00 16.84 82 GLN D C 1
ATOM 7101 O O . GLN D 1 82 ? 69.928 37.078 89.041 1.00 14.99 82 GLN D O 1
ATOM 7107 N N . GLN D 1 83 ? 69.835 38.234 87.152 1.00 15.86 83 GLN D N 1
ATOM 7108 C CA . GLN D 1 83 ? 70.739 37.306 86.470 1.00 16.20 83 GLN D CA 1
ATOM 7109 C C . GLN D 1 83 ? 72.163 37.417 86.999 1.00 15.89 83 GLN D C 1
ATOM 7110 O O . GLN 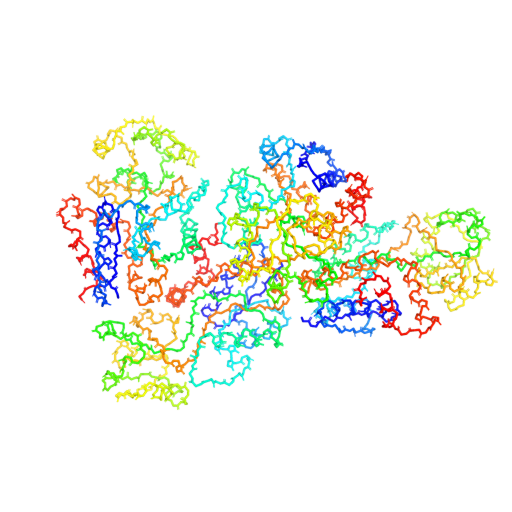D 1 83 ? 72.890 36.443 87.048 1.00 15.09 83 GLN D O 1
ATOM 7116 N N . TYR D 1 84 ? 72.533 38.614 87.426 1.00 15.85 84 TYR D N 1
ATOM 7117 C CA . TYR D 1 84 ? 73.794 38.829 88.106 1.00 16.28 84 TYR D CA 1
ATOM 7118 C C . TYR D 1 84 ? 73.863 38.019 89.401 1.00 15.50 84 TYR D C 1
ATOM 7119 O O . TYR D 1 84 ? 74.835 37.294 89.613 1.00 14.79 84 TYR D O 1
ATOM 7128 N N . ILE D 1 85 ? 72.821 38.098 90.233 1.00 14.44 85 ILE D N 1
ATOM 7129 C CA . ILE D 1 85 ? 72.790 37.328 91.475 1.00 13.20 85 ILE D CA 1
ATOM 7130 C C . ILE D 1 85 ? 72.867 35.825 91.179 1.00 11.53 85 ILE D C 1
ATOM 7131 O O . ILE D 1 85 ? 73.579 35.132 91.865 1.00 11.29 85 ILE D O 1
ATOM 7136 N N . PHE D 1 86 ? 72.155 35.356 90.166 1.00 10.34 86 PHE D N 1
ATOM 7137 C CA . PHE D 1 86 ? 72.259 33.957 89.719 1.00 10.32 86 PHE D CA 1
ATOM 7138 C C . PHE D 1 86 ? 73.707 33.550 89.390 1.00 10.63 86 PHE D C 1
ATOM 7139 O O . PHE D 1 86 ? 74.162 32.508 89.857 1.00 9.92 86 PHE D O 1
ATOM 7147 N N . ASP D 1 87 ? 74.434 34.354 88.617 1.00 10.24 87 ASP D N 1
ATOM 7148 C CA . ASP D 1 87 ? 75.853 34.033 88.333 1.00 11.21 87 ASP D CA 1
ATOM 7149 C C . ASP D 1 87 ? 76.766 34.112 89.546 1.00 10.59 87 ASP D C 1
ATOM 7150 O O . ASP D 1 87 ? 77.646 33.265 89.705 1.00 10.50 87 ASP D O 1
ATOM 7155 N N . GLU D 1 88 ? 76.520 35.077 90.440 1.00 10.63 88 GLU D N 1
ATOM 7156 C CA . GLU D 1 88 ? 77.299 35.184 91.663 1.00 11.34 88 GLU D CA 1
ATOM 7157 C C . GLU D 1 88 ? 77.132 33.960 92.548 1.00 10.78 88 GLU D C 1
ATOM 7158 O O . GLU D 1 88 ? 78.081 33.526 93.173 1.00 11.60 88 GLU D O 1
ATOM 7164 N N . VAL D 1 89 ? 75.916 33.420 92.605 1.00 10.80 89 VAL D N 1
ATOM 7165 C CA . VAL D 1 89 ? 75.607 32.243 93.402 1.00 9.75 89 VAL D CA 1
ATOM 7166 C C . VAL D 1 89 ? 76.238 30.972 92.781 1.00 10.68 89 VAL D C 1
ATOM 7167 O O . VAL D 1 89 ? 76.834 30.154 93.476 1.00 9.55 89 VAL D O 1
ATOM 7171 N N . LYS D 1 90 ? 76.134 30.850 91.462 1.00 9.90 90 LYS D N 1
ATOM 7172 C CA . LYS D 1 90 ? 76.685 29.700 90.761 1.00 11.64 90 LYS D CA 1
ATOM 7173 C C . LYS D 1 90 ? 78.185 29.642 91.014 1.00 11.68 90 LYS D C 1
ATOM 7174 O O . LYS D 1 90 ? 78.677 28.616 91.432 1.00 11.01 90 LYS D O 1
ATOM 7180 N N . LYS D 1 91 ? 78.885 30.771 90.861 1.00 12.73 91 LYS D N 1
ATOM 7181 C CA . LYS D 1 91 ? 80.336 30.814 91.103 1.00 13.79 91 LYS D CA 1
ATOM 7182 C C . LYS D 1 91 ? 80.690 30.577 92.572 1.00 13.30 91 LYS D C 1
ATOM 7183 O O . LYS D 1 91 ? 81.587 29.780 92.883 1.00 14.24 91 LYS D O 1
ATOM 7189 N N . GLY D 1 92 ? 79.965 31.235 93.471 1.00 12.78 92 GLY D N 1
ATOM 7190 C CA . GLY D 1 92 ? 80.245 31.180 94.890 1.00 12.09 92 GLY D CA 1
ATOM 7191 C C . GLY D 1 92 ? 80.067 29.808 95.494 1.00 11.61 92 GLY D C 1
ATOM 7192 O O . GLY D 1 92 ? 80.912 29.367 96.251 1.00 11.31 92 GLY D O 1
ATOM 7193 N N . LEU D 1 93 ? 78.992 29.109 95.117 1.00 12.03 93 LEU D N 1
ATOM 7194 C CA . LEU D 1 93 ? 78.694 27.793 95.664 1.00 11.96 93 LEU D CA 1
ATOM 7195 C C . LEU D 1 93 ? 79.700 26.759 95.188 1.00 13.44 93 LEU D C 1
ATOM 7196 O O . LEU D 1 93 ? 80.134 25.907 95.942 1.00 11.62 93 LEU D O 1
ATOM 7201 N N . LEU D 1 94 ? 80.039 26.865 93.921 1.00 14.00 94 LEU D N 1
ATOM 7202 C CA . LEU D 1 94 ? 81.028 26.028 93.290 1.00 15.41 94 LEU D CA 1
ATOM 7203 C C . LEU D 1 94 ? 82.411 26.208 93.925 1.00 16.35 94 LEU D C 1
ATOM 7204 O O . LEU D 1 94 ? 83.105 25.223 94.212 1.00 16.26 94 LEU D O 1
ATOM 7209 N N . GLU D 1 95 ? 82.795 27.459 94.147 1.00 17.58 95 GLU D N 1
ATOM 7210 C CA . GLU D 1 95 ? 84.156 27.772 94.592 1.00 18.69 95 GLU D CA 1
ATOM 7211 C C . GLU D 1 95 ? 84.298 27.408 96.065 1.00 18.82 95 GLU D C 1
ATOM 7212 O O . GLU D 1 95 ? 85.320 26.879 96.467 1.00 19.80 95 GLU D O 1
ATOM 7218 N N . ALA D 1 96 ? 83.257 27.655 96.855 1.00 19.43 96 ALA D N 1
ATOM 7219 C CA . ALA D 1 96 ? 83.298 27.372 98.293 1.00 19.55 96 ALA D CA 1
ATOM 7220 C C . ALA D 1 96 ? 83.306 25.869 98.568 1.00 19.45 96 ALA D C 1
ATOM 7221 O O . ALA D 1 96 ? 84.205 25.343 99.224 1.00 19.82 96 ALA D O 1
ATOM 7223 N N . ASP D 1 97 ? 82.346 25.163 97.992 1.00 18.50 97 ASP D N 1
ATOM 7224 C CA . ASP D 1 97 ? 81.973 23.834 98.468 1.00 18.14 97 ASP D CA 1
ATOM 7225 C C . ASP D 1 97 ? 81.862 22.763 97.391 1.00 16.57 97 ASP D C 1
ATOM 7226 O O . ASP D 1 97 ? 81.515 21.617 97.689 1.00 17.64 97 ASP D O 1
ATOM 7231 N N . GLY D 1 98 ? 82.187 23.117 96.150 1.00 15.37 98 GLY D N 1
ATOM 7232 C CA . GLY D 1 98 ? 82.029 22.228 95.008 1.00 13.64 98 GLY D CA 1
ATOM 7233 C C . GLY D 1 98 ? 80.596 22.046 94.540 1.00 12.62 98 GLY D C 1
ATOM 7234 O O . GLY D 1 98 ? 80.356 21.259 93.648 1.00 11.69 98 GLY D O 1
ATOM 7235 N N . VAL D 1 99 ? 79.664 22.817 95.110 1.00 10.86 99 VAL D N 1
ATOM 7236 C CA . VAL D 1 99 ? 78.237 22.648 94.822 1.00 10.29 99 VAL D CA 1
ATOM 7237 C C . VAL D 1 99 ? 77.916 23.185 93.452 1.00 9.99 99 VAL D C 1
ATOM 7238 O O . VAL D 1 99 ? 78.326 24.289 93.109 1.00 10.81 99 VAL D O 1
ATOM 7242 N N . VAL D 1 100 ? 77.187 22.377 92.686 1.00 10.09 100 VAL D N 1
ATOM 7243 C CA . VAL D 1 100 ? 76.835 22.683 91.300 1.00 10.16 100 VAL D CA 1
ATOM 7244 C C . VAL D 1 100 ? 75.362 23.069 91.128 1.00 10.65 100 VAL D C 1
ATOM 7245 O O . VAL D 1 100 ? 74.467 22.364 91.608 1.00 9.90 100 VAL D O 1
ATOM 7249 N N . VAL D 1 101 ? 75.117 24.153 90.395 1.00 11.50 101 VAL D N 1
ATOM 7250 C CA . VAL D 1 101 ? 73.752 24.500 89.981 1.00 13.19 101 VAL D CA 1
ATOM 7251 C C . VAL D 1 101 ? 73.412 23.712 88.716 1.00 14.64 101 VAL D C 1
ATOM 7252 O O . VAL D 1 101 ? 73.920 24.026 87.618 1.00 14.97 101 VAL D O 1
ATOM 7256 N N . ALA D 1 102 ? 72.565 22.694 88.857 1.00 15.04 102 ALA D N 1
ATOM 7257 C CA . ALA D 1 102 ? 72.165 21.879 87.715 1.00 15.76 102 ALA D CA 1
ATOM 7258 C C . ALA D 1 102 ? 71.196 22.592 86.779 1.00 16.59 102 ALA D C 1
ATOM 7259 O O . ALA D 1 102 ? 71.341 22.481 85.559 1.00 17.84 102 ALA D O 1
ATOM 7261 N N . ALA D 1 103 ? 70.238 23.335 87.343 1.00 15.54 103 ALA D N 1
ATOM 7262 C CA . ALA D 1 103 ? 69.103 23.852 86.571 1.00 14.69 103 ALA D CA 1
ATOM 7263 C C . ALA D 1 103 ? 68.404 25.004 87.283 1.00 14.53 103 ALA D C 1
ATOM 7264 O O . ALA D 1 103 ? 68.196 24.950 88.493 1.00 13.82 103 ALA D O 1
ATOM 7266 N N . LYS D 1 104 ? 68.035 26.011 86.512 1.00 13.88 104 LYS D N 1
ATOM 7267 C CA . LYS D 1 104 ? 67.087 27.051 86.901 1.00 13.76 104 LYS D CA 1
ATOM 7268 C C . LYS D 1 104 ? 65.709 26.495 86.558 1.00 12.04 104 LYS D C 1
ATOM 7269 O O . LYS D 1 104 ? 65.457 26.181 85.391 1.00 13.38 104 LYS D O 1
ATOM 7275 N N . LEU D 1 105 ? 64.796 26.411 87.524 1.00 10.35 105 LEU D N 1
ATOM 7276 C CA . LEU D 1 105 ? 63.469 25.847 87.284 1.00 10.70 105 LEU D CA 1
ATOM 7277 C C . LEU D 1 105 ? 62.556 26.739 86.430 1.00 11.24 105 LEU D C 1
ATOM 7278 O O . LEU D 1 105 ? 61.739 26.229 85.701 1.00 12.65 105 LEU D O 1
ATOM 7283 N N . GLY D 1 106 ? 62.689 28.061 86.536 1.00 10.59 106 GLY D N 1
ATOM 7284 C CA . GLY D 1 106 ? 61.926 28.981 85.720 1.00 11.67 106 GLY D CA 1
ATOM 7285 C C . GLY D 1 106 ? 61.070 29.935 86.521 1.00 12.06 106 GLY D C 1
ATOM 7286 O O . GLY D 1 106 ? 60.417 30.791 85.930 1.00 12.18 106 GLY D O 1
ATOM 7287 N N . PHE D 1 107 ? 61.040 29.767 87.846 1.00 11.37 107 PHE D N 1
ATOM 7288 C CA . PHE D 1 107 ? 60.223 30.615 88.717 1.00 11.91 107 PHE D CA 1
ATOM 7289 C C . PHE D 1 107 ? 61.022 31.290 89.815 1.00 12.73 107 PHE D C 1
ATOM 7290 O O . PHE D 1 107 ? 62.086 30.828 90.189 1.00 10.95 107 PHE D O 1
ATOM 7298 N N . ARG D 1 108 ? 60.480 32.400 90.310 1.00 14.11 108 ARG D N 1
ATOM 7299 C CA . ARG D 1 108 ? 60.962 33.062 91.524 1.00 15.90 108 ARG D CA 1
ATOM 7300 C C . ARG D 1 108 ? 59.902 32.943 92.616 1.00 16.87 108 ARG D C 1
ATOM 7301 O O . ARG D 1 108 ? 58.703 32.889 92.304 1.00 17.03 108 ARG D O 1
ATOM 7309 N N . ASP D 1 109 ? 60.335 32.895 93.880 1.00 16.32 109 ASP D N 1
ATOM 7310 C CA . ASP D 1 109 ? 59.427 32.981 95.018 1.00 17.43 109 ASP D CA 1
ATOM 7311 C C . ASP D 1 109 ? 59.876 34.220 95.789 1.00 17.57 109 ASP D C 1
ATOM 7312 O O . ASP D 1 109 ? 60.513 34.112 96.828 1.00 16.78 109 ASP D O 1
ATOM 7317 N N . ASP D 1 110 ? 59.617 35.382 95.205 1.00 19.53 110 ASP D N 1
ATOM 7318 C CA . ASP D 1 110 ? 60.075 36.671 95.723 1.00 21.13 110 ASP D CA 1
ATOM 7319 C C . ASP D 1 110 ? 59.085 37.238 96.713 1.00 21.78 110 ASP D C 1
ATOM 7320 O O . ASP D 1 110 ? 57.891 37.011 96.589 1.00 21.72 110 ASP D O 1
ATOM 7325 N N . TYR D 1 111 ? 59.566 38.034 97.654 1.00 22.94 111 TYR D N 1
ATOM 7326 C CA . TYR D 1 111 ? 58.661 38.927 98.355 1.00 24.56 111 TYR D CA 1
ATOM 7327 C C . TYR D 1 111 ? 58.439 40.053 97.353 1.00 24.63 111 TYR D C 1
ATOM 7328 O O . TYR D 1 111 ? 59.399 40.599 96.779 1.00 24.13 111 TYR D O 1
ATOM 7337 N N . ALA D 1 112 ? 57.169 40.330 97.076 1.00 24.99 112 ALA D N 1
ATOM 7338 C CA . ALA D 1 112 ? 56.792 41.265 96.029 1.00 25.64 112 ALA D CA 1
ATOM 7339 C C . ALA D 1 112 ? 55.591 42.110 96.464 1.00 26.13 112 ALA D C 1
ATOM 7340 O O . ALA D 1 112 ? 54.909 41.783 97.405 1.00 26.05 112 ALA D O 1
ATOM 7342 N N . LEU D 1 113 ? 55.339 43.201 95.770 1.00 27.45 113 LEU D N 1
ATOM 7343 C CA . LEU D 1 113 ? 54.161 43.995 96.068 1.00 28.64 113 LEU D CA 1
ATOM 7344 C C . LEU D 1 113 ? 53.051 43.494 95.169 1.00 29.54 113 LEU D C 1
ATOM 7345 O O . LEU D 1 113 ? 53.268 43.300 93.971 1.00 29.13 113 LEU D O 1
ATOM 7350 N N . ALA D 1 114 ? 51.886 43.247 95.766 1.00 30.61 114 ALA D N 1
ATOM 7351 C CA . ALA D 1 114 ? 50.679 42.808 95.063 1.00 31.37 114 ALA D CA 1
ATOM 7352 C C . ALA D 1 114 ? 49.563 43.849 95.208 1.00 32.50 114 ALA D C 1
ATOM 7353 O O . ALA D 1 114 ? 49.393 44.428 96.270 1.00 31.51 114 ALA D O 1
ATOM 7355 N N . VAL D 1 115 ? 48.831 44.090 94.124 1.00 33.42 115 VAL D N 1
ATOM 7356 C CA . VAL D 1 115 ? 47.608 44.895 94.166 1.00 35.18 115 VAL D CA 1
ATOM 7357 C C . VAL D 1 115 ? 46.426 44.047 93.669 1.00 36.60 115 VAL D C 1
ATOM 7358 O O . VAL D 1 115 ? 46.609 42.896 93.278 1.00 36.35 115 VAL D O 1
ATOM 7362 N N . ARG D 1 116 ? 45.215 44.599 93.714 1.00 38.43 116 ARG D N 1
ATOM 7363 C CA . ARG D 1 116 ? 44.025 43.883 93.238 1.00 40.24 116 ARG D CA 1
ATOM 7364 C C . ARG D 1 116 ? 44.077 43.800 91.705 1.00 41.56 116 ARG D C 1
ATOM 7365 O O . ARG D 1 116 ? 44.485 44.756 91.046 1.00 41.99 116 ARG D O 1
ATOM 7373 N N . ALA D 1 117 ? 43.665 42.667 91.145 1.00 43.17 117 ALA D N 1
ATOM 7374 C CA . ALA D 1 117 ? 43.872 42.392 89.717 1.00 44.50 117 ALA D CA 1
ATOM 7375 C C . ALA D 1 117 ? 43.075 43.330 88.813 1.00 45.76 117 ALA D C 1
ATOM 7376 O O . ALA D 1 117 ? 43.646 43.968 87.925 1.00 45.77 117 ALA D O 1
ATOM 7378 N N . ASP D 1 118 ? 41.764 43.399 89.030 1.00 47.27 118 ASP D N 1
ATOM 7379 C CA . ASP D 1 118 ? 40.925 44.292 88.231 1.00 48.74 118 ASP D CA 1
ATOM 7380 C C . ASP D 1 118 ? 41.406 45.736 88.361 1.00 49.71 118 ASP D C 1
ATOM 7381 O O . ASP D 1 118 ? 41.430 46.457 87.370 1.00 49.82 118 ASP D O 1
ATOM 7386 N N . TRP D 1 119 ? 41.823 46.139 89.564 1.00 50.76 119 TRP D N 1
ATOM 7387 C CA . TRP D 1 119 ? 42.331 47.494 89.793 1.00 51.70 119 TRP D CA 1
ATOM 7388 C C . TRP D 1 119 ? 43.526 47.792 88.883 1.00 52.81 119 TRP D C 1
ATOM 7389 O O . TRP D 1 119 ? 43.591 48.858 88.266 1.00 53.25 119 TRP D O 1
ATOM 7400 N N . ALA D 1 120 ? 44.448 46.834 88.783 1.00 54.04 120 ALA D N 1
ATOM 7401 C CA . ALA D 1 120 ? 45.704 47.011 88.046 1.00 54.92 120 ALA D CA 1
ATOM 7402 C C . ALA D 1 120 ? 45.509 47.069 86.536 1.00 55.73 120 ALA D C 1
ATOM 7403 O O . ALA D 1 120 ? 46.181 47.848 85.859 1.00 55.85 120 ALA D O 1
ATOM 7405 N N . GLU D 1 121 ? 44.616 46.230 86.012 1.00 56.63 121 GLU D N 1
ATOM 7406 C CA . GLU D 1 121 ? 44.303 46.238 84.583 1.00 57.34 121 GLU D CA 1
ATOM 7407 C C . GLU D 1 121 ? 43.657 47.565 84.195 1.00 57.74 121 GLU D C 1
ATOM 7408 O O . GLU D 1 121 ? 43.885 48.071 83.097 1.00 57.89 121 GLU D O 1
ATOM 7414 N N . GLU D 1 122 ? 42.875 48.129 85.112 1.00 58.20 122 GLU D N 1
ATOM 7415 C CA . GLU D 1 122 ? 42.144 49.369 84.864 1.00 58.69 122 GLU D CA 1
ATOM 7416 C C . GLU D 1 122 ? 43.044 50.610 84.867 1.00 58.70 122 GLU D C 1
ATOM 7417 O O . GLU D 1 122 ? 42.653 51.658 84.349 1.00 58.81 122 GLU D O 1
ATOM 7423 N N . ASN D 1 123 ? 44.233 50.498 85.456 1.00 58.67 123 ASN D N 1
ATOM 7424 C CA . ASN D 1 123 ? 45.183 51.608 85.487 1.00 58.64 123 ASN D CA 1
ATOM 7425 C C . ASN D 1 123 ? 46.505 51.300 84.765 1.00 58.52 123 ASN D C 1
ATOM 7426 O O . ASN D 1 123 ? 47.454 52.082 84.848 1.00 58.58 123 ASN D O 1
ATOM 7431 N N . GLY D 1 124 ? 46.562 50.175 84.048 1.00 58.35 124 GLY D N 1
ATOM 7432 C CA . GLY D 1 124 ? 47.744 49.792 83.285 1.00 58.19 124 GLY D CA 1
ATOM 7433 C C . GLY D 1 124 ? 49.027 49.617 84.091 1.00 58.19 124 GLY D C 1
ATOM 7434 O O . GLY D 1 124 ? 50.123 49.715 83.532 1.00 58.15 124 GLY D O 1
ATOM 7435 N N . VAL D 1 125 ? 48.895 49.352 85.393 1.00 58.02 125 VAL D N 1
ATOM 7436 C CA . VAL D 1 125 ? 50.039 49.194 86.293 1.00 57.70 125 VAL D CA 1
ATOM 7437 C C . VAL D 1 125 ? 50.527 47.746 86.292 1.00 57.59 125 VAL D C 1
ATOM 7438 O O . VAL D 1 125 ? 49.792 46.828 86.676 1.00 57.58 125 VAL D O 1
ATOM 7442 N N . GLU D 1 126 ? 51.767 47.553 85.854 1.00 57.46 126 GLU D N 1
ATOM 7443 C CA . GLU D 1 126 ? 52.393 46.233 85.839 1.00 57.54 126 GLU D CA 1
ATOM 7444 C C . GLU D 1 126 ? 53.623 46.152 86.751 1.00 57.20 126 GLU D C 1
ATOM 7445 O O . GLU D 1 126 ? 54.050 45.057 87.103 1.00 57.11 126 GLU D O 1
ATOM 7451 N N . LYS D 1 127 ? 54.179 47.299 87.137 1.00 56.83 127 LYS D N 1
ATOM 7452 C CA . LYS D 1 127 ? 55.378 47.332 87.976 1.00 56.50 127 LYS D CA 1
ATOM 7453 C C . LYS D 1 127 ? 55.299 48.373 89.092 1.00 56.02 127 LYS D C 1
ATOM 7454 O O . LYS D 1 127 ? 54.367 49.175 89.135 1.00 55.89 127 LYS D O 1
ATOM 7460 N N . ILE D 1 128 ? 56.280 48.344 89.998 1.00 55.39 128 ILE D N 1
ATOM 7461 C CA . ILE D 1 128 ? 56.210 49.130 91.232 1.00 54.84 128 ILE D CA 1
ATOM 7462 C C . ILE D 1 128 ? 56.312 50.637 90.964 1.00 54.78 128 ILE D C 1
ATOM 7463 O O . ILE D 1 128 ? 55.671 51.416 91.663 1.00 54.98 128 ILE D O 1
ATOM 7468 N N . SER D 1 129 ? 57.087 51.046 89.960 1.00 54.57 129 SER D N 1
ATOM 7469 C CA . SER D 1 129 ? 57.267 52.476 89.648 1.00 54.67 129 SER D CA 1
ATOM 7470 C C . SER D 1 129 ? 56.013 53.147 89.064 1.00 54.67 129 SER D C 1
ATOM 7471 O O . SER D 1 129 ? 55.929 54.380 89.017 1.00 54.83 129 SER D O 1
ATOM 7474 N N . ASP D 1 130 ? 55.048 52.337 88.633 1.00 54.64 130 ASP D N 1
ATOM 7475 C CA . ASP D 1 130 ? 53.753 52.833 88.167 1.00 54.65 130 ASP D CA 1
ATOM 7476 C C . ASP D 1 130 ? 52.813 53.261 89.302 1.00 54.90 130 ASP D C 1
ATOM 7477 O O . ASP D 1 130 ? 51.821 53.956 89.061 1.00 54.92 130 ASP D O 1
ATOM 7482 N N . LEU D 1 131 ? 53.110 52.845 90.532 1.00 55.10 131 LEU D N 1
ATOM 7483 C CA . LEU D 1 131 ? 52.283 53.210 91.690 1.00 55.12 131 LEU D CA 1
ATOM 7484 C C . LEU D 1 131 ? 52.437 54.670 92.139 1.00 55.23 131 LEU D C 1
ATOM 7485 O O . LEU D 1 131 ? 51.604 55.149 92.901 1.00 55.09 131 LEU D O 1
ATOM 7490 N N . ALA D 1 132 ? 53.492 55.360 91.693 1.00 55.54 132 ALA D N 1
ATOM 7491 C CA . ALA D 1 132 ? 53.788 56.739 92.127 1.00 55.81 132 ALA D CA 1
ATOM 7492 C C . ALA D 1 132 ? 52.593 57.696 91.961 1.00 56.11 132 ALA D C 1
ATOM 7493 O O . ALA D 1 132 ? 52.288 58.500 92.848 1.00 55.97 132 ALA D O 1
ATOM 7495 N N . GLU D 1 133 ? 51.920 57.586 90.819 1.00 56.47 133 GLU D N 1
ATOM 7496 C CA . GLU D 1 133 ? 50.716 58.367 90.526 1.00 56.67 133 GLU D CA 1
ATOM 7497 C C . GLU D 1 133 ? 49.623 58.162 91.583 1.00 56.64 133 GLU D C 1
ATOM 7498 O O . GLU D 1 133 ? 48.913 59.107 91.957 1.00 56.64 133 GLU D O 1
ATOM 7504 N N . PHE D 1 134 ? 49.495 56.921 92.048 1.00 56.26 134 PHE D N 1
ATOM 7505 C CA . PHE D 1 134 ? 48.422 56.526 92.954 1.00 56.12 134 PHE D CA 1
ATOM 7506 C C . PHE D 1 134 ? 48.889 56.333 94.401 1.00 56.04 134 PHE D C 1
ATOM 7507 O O . PHE D 1 134 ? 48.116 55.883 95.245 1.00 56.00 134 PHE D O 1
ATOM 7515 N N . ALA D 1 135 ? 50.137 56.695 94.694 1.00 55.85 135 ALA D N 1
ATOM 7516 C CA . ALA D 1 135 ? 50.731 56.414 96.006 1.00 55.71 135 ALA D CA 1
ATOM 7517 C C . ALA D 1 135 ? 50.008 57.159 97.123 1.00 55.45 135 ALA D C 1
ATOM 7518 O O . ALA D 1 135 ? 49.671 56.567 98.152 1.00 55.51 135 ALA D O 1
ATOM 7520 N N . ASP D 1 136 ? 49.749 58.450 96.900 1.00 54.90 136 ASP D N 1
ATOM 7521 C CA . ASP D 1 136 ? 49.077 59.299 97.888 1.00 54.30 136 ASP D CA 1
ATOM 7522 C C . ASP D 1 136 ? 47.569 59.016 98.028 1.00 53.41 136 ASP D C 1
ATOM 7523 O O . ASP D 1 136 ? 46.864 59.721 98.751 1.00 53.56 136 ASP D O 1
ATOM 7528 N N . GLN D 1 137 ? 47.088 57.987 97.337 1.00 52.40 137 GLN D N 1
ATOM 7529 C CA . GLN D 1 137 ? 45.700 57.540 97.418 1.00 51.62 137 GLN D CA 1
ATOM 7530 C C . GLN D 1 137 ? 45.580 56.074 97.866 1.00 50.46 137 GLN D C 1
ATOM 7531 O O . GLN D 1 137 ? 44.468 55.542 97.941 1.00 50.34 137 GLN D O 1
ATOM 7537 N N . LEU D 1 138 ? 46.709 55.422 98.156 1.00 49.11 138 LEU D N 1
ATOM 7538 C CA . LEU D 1 138 ? 46.731 53.980 98.424 1.00 48.00 138 LEU D CA 1
ATOM 7539 C C . LEU D 1 138 ? 47.057 53.634 99.880 1.00 46.68 138 LEU D C 1
ATOM 7540 O O . LEU D 1 138 ? 47.854 54.302 100.525 1.00 46.50 138 LEU D O 1
ATOM 7545 N N . VAL D 1 139 ? 46.433 52.572 100.378 1.00 45.32 139 VAL D N 1
ATOM 7546 C CA . VAL D 1 139 ? 46.666 52.064 101.720 1.00 44.30 139 VAL D CA 1
ATOM 7547 C C . VAL D 1 139 ? 47.497 50.787 101.610 1.00 43.73 139 VAL D C 1
ATOM 7548 O O . VAL D 1 139 ? 47.164 49.903 100.829 1.00 43.20 139 VAL D O 1
ATOM 7552 N N . PHE D 1 140 ? 48.566 50.709 102.399 1.00 42.71 140 PHE D N 1
ATOM 7553 C CA . PHE D 1 140 ? 49.478 49.569 102.413 1.00 41.87 140 PHE D CA 1
ATOM 7554 C C . PHE D 1 140 ? 49.282 48.767 103.694 1.00 41.85 140 PHE D C 1
ATOM 7555 O O . PHE D 1 140 ? 49.285 49.333 104.785 1.00 40.77 140 PHE D O 1
ATOM 7563 N N . GLY D 1 141 ? 49.106 47.453 103.549 1.00 41.87 141 GLY D N 1
ATOM 7564 C CA . GLY D 1 141 ? 48.933 46.544 104.665 1.00 42.39 141 GLY D CA 1
ATOM 7565 C C . GLY D 1 141 ? 50.143 45.643 104.774 1.00 43.22 141 GLY D C 1
ATOM 7566 O O . GLY D 1 141 ? 50.474 44.941 103.832 1.00 42.43 141 GLY D O 1
ATOM 7567 N N . SER D 1 142 ? 50.776 45.657 105.937 1.00 44.39 142 SER D N 1
ATOM 7568 C CA . SER D 1 142 ? 52.094 45.077 106.131 1.00 45.76 142 SER D CA 1
ATOM 7569 C C . SER D 1 142 ? 52.201 44.335 107.448 1.00 46.94 142 SER D C 1
ATOM 7570 O O . SER D 1 142 ? 51.609 44.750 108.427 1.00 47.04 142 SER D O 1
ATOM 7573 N N . ASP D 1 143 ? 52.984 43.258 107.487 1.00 48.73 143 ASP D N 1
ATOM 7574 C CA . ASP D 1 143 ? 53.448 42.715 108.771 1.00 49.97 143 ASP D CA 1
ATOM 7575 C C . ASP D 1 143 ? 54.479 43.708 109.344 1.00 50.91 143 ASP D C 1
ATOM 7576 O O . ASP D 1 143 ? 55.063 44.476 108.569 1.00 51.18 143 ASP D O 1
ATOM 7581 N N . PRO D 1 144 ? 54.691 43.731 110.669 1.00 51.97 144 PRO D N 1
ATOM 7582 C CA . PRO D 1 144 ? 55.491 44.807 111.296 1.00 52.67 144 PRO D CA 1
ATOM 7583 C C . PRO D 1 144 ? 57.011 44.788 111.001 1.00 53.31 144 PRO D C 1
ATOM 7584 O O . PRO D 1 144 ? 57.663 45.839 111.119 1.00 53.64 144 PRO D O 1
ATOM 7588 N N . GLU D 1 145 ? 57.557 43.626 110.636 1.00 53.77 145 GLU D N 1
ATOM 7589 C CA . GLU D 1 145 ? 58.985 43.497 110.321 1.00 53.95 145 GLU D CA 1
ATOM 7590 C C . GLU D 1 145 ? 59.306 44.127 108.964 1.00 53.76 145 GLU D C 1
ATOM 7591 O O . GLU D 1 145 ? 60.305 44.835 108.823 1.00 53.72 145 GLU D O 1
ATOM 7597 N N . PHE D 1 146 ? 58.439 43.882 107.982 1.00 53.41 146 PHE D N 1
ATOM 7598 C CA . PHE D 1 146 ? 58.571 44.481 106.655 1.00 53.12 146 PHE D CA 1
ATOM 7599 C C . PHE D 1 146 ? 58.453 46.012 106.660 1.00 53.20 146 PHE D C 1
ATOM 7600 O O . PHE D 1 146 ? 59.060 46.674 105.823 1.00 52.91 146 PHE D O 1
ATOM 7608 N N . ALA D 1 147 ? 57.690 46.573 107.597 1.00 53.32 147 ALA D N 1
ATOM 7609 C CA . ALA D 1 147 ? 57.363 48.001 107.564 1.00 53.49 147 ALA D CA 1
ATOM 7610 C C . ALA D 1 147 ? 58.453 48.904 108.145 1.00 53.69 147 ALA D C 1
ATOM 7611 O O . ALA D 1 147 ? 58.629 50.032 107.682 1.00 53.92 147 ALA D O 1
ATOM 7613 N N . SER D 1 148 ? 59.172 48.418 109.154 1.00 53.77 148 SER D N 1
ATOM 7614 C CA . SER D 1 148 ? 60.162 49.234 109.865 1.00 53.83 148 SER D CA 1
ATOM 7615 C C . SER D 1 148 ? 61.622 48.892 109.527 1.00 53.68 148 SER D C 1
ATOM 7616 O O . SER D 1 148 ? 62.473 49.786 109.519 1.00 53.60 148 SER D O 1
ATOM 7619 N N . ARG D 1 149 ? 61.916 47.616 109.267 1.00 53.45 149 ARG D N 1
ATOM 7620 C CA . ARG D 1 149 ? 63.293 47.191 108.970 1.00 53.41 149 ARG D CA 1
ATOM 7621 C C . ARG D 1 149 ? 63.818 47.855 107.681 1.00 53.07 149 ARG D C 1
ATOM 7622 O O . ARG D 1 149 ? 63.100 47.900 106.681 1.00 53.06 149 ARG D O 1
ATOM 7630 N N . PRO D 1 150 ? 65.050 48.372 107.699 1.00 52.66 150 PRO D N 1
ATOM 7631 C CA . PRO D 1 150 ? 65.544 49.220 106.596 1.00 52.37 150 PRO D CA 1
ATOM 7632 C C . PRO D 1 150 ? 65.479 48.625 105.165 1.00 51.96 150 PRO D C 1
ATOM 7633 O O . PRO D 1 150 ? 65.266 49.392 104.217 1.00 51.76 150 PRO D O 1
ATOM 7637 N N . ASP D 1 151 ? 65.633 47.305 105.025 1.00 51.38 151 ASP D N 1
ATOM 7638 C CA . ASP D 1 151 ? 65.706 46.648 103.704 1.00 50.98 151 ASP D CA 1
ATOM 7639 C C . ASP D 1 151 ? 64.353 46.143 103.151 1.00 50.15 151 ASP D C 1
ATOM 7640 O O . ASP D 1 151 ? 64.325 45.291 102.253 1.00 50.23 151 ASP D O 1
ATOM 7645 N N . GLY D 1 152 ? 63.251 46.697 103.666 1.00 49.02 152 GLY D N 1
ATOM 7646 C CA . GLY D 1 152 ? 61.897 46.329 103.269 1.00 48.15 152 GLY D CA 1
ATOM 7647 C C . GLY D 1 152 ? 61.119 47.512 102.714 1.00 47.35 152 GLY D C 1
ATOM 7648 O O . GLY D 1 152 ? 61.534 48.096 101.719 1.00 47.05 152 GLY D O 1
ATOM 7649 N N . LEU D 1 153 ? 60.001 47.865 103.351 1.00 46.48 153 LEU D N 1
ATOM 7650 C CA . LEU D 1 153 ? 59.205 49.038 102.957 1.00 46.23 153 LEU D CA 1
ATOM 7651 C C . LEU D 1 153 ? 60.029 50.330 102.868 1.00 45.84 153 LEU D C 1
ATOM 7652 O O . LEU D 1 153 ? 59.899 51.048 101.883 1.00 45.70 153 LEU D O 1
ATOM 7657 N N . PRO D 1 154 ? 60.851 50.638 103.881 1.00 45.59 154 PRO D N 1
ATOM 7658 C CA . PRO D 1 154 ? 61.783 51.773 103.796 1.00 45.50 154 PRO D CA 1
ATOM 7659 C C . PRO D 1 154 ? 62.696 51.736 102.569 1.00 45.57 154 PRO D C 1
ATOM 7660 O O . PRO D 1 154 ? 63.005 52.803 102.040 1.00 45.66 154 PRO D O 1
ATOM 7664 N N . GLN D 1 155 ? 63.128 50.550 102.137 1.00 45.49 155 GLN D N 1
ATOM 7665 C CA . GLN D 1 155 ? 63.938 50.433 100.915 1.00 45.62 155 GLN D CA 1
ATOM 7666 C C . GLN D 1 155 ? 63.121 50.687 99.642 1.00 45.20 155 GLN D C 1
ATOM 7667 O O . GLN D 1 155 ? 63.657 51.201 98.671 1.00 45.12 155 GLN D O 1
ATOM 7673 N N . ILE D 1 156 ? 61.839 50.332 99.642 1.00 45.12 156 ILE D N 1
ATOM 7674 C CA . ILE D 1 156 ? 60.960 50.624 98.508 1.00 45.30 156 ILE D CA 1
ATOM 7675 C C . ILE D 1 156 ? 60.704 52.135 98.385 1.00 45.86 156 ILE D C 1
ATOM 7676 O O . ILE D 1 156 ? 60.674 52.667 97.274 1.00 45.86 156 ILE D O 1
ATOM 7681 N N . LYS D 1 157 ? 60.511 52.815 99.518 1.00 46.40 157 LYS D N 1
ATOM 7682 C CA . LYS D 1 157 ? 60.257 54.264 99.521 1.00 46.99 157 LYS D CA 1
ATOM 7683 C C . LYS D 1 157 ? 61.486 55.039 99.042 1.00 47.30 157 LYS D C 1
ATOM 7684 O O . LYS D 1 157 ? 61.358 56.104 98.432 1.00 47.53 157 LYS D O 1
ATOM 7690 N N . LYS D 1 158 ? 62.667 54.489 99.325 1.00 47.79 158 LYS D N 1
ATOM 7691 C CA . LYS D 1 158 ? 63.946 55.098 98.957 1.00 48.13 158 LYS D CA 1
ATOM 7692 C C . LYS D 1 158 ? 64.270 54.922 97.466 1.00 48.20 158 LYS D C 1
ATOM 7693 O O . LYS D 1 158 ? 64.859 55.815 96.850 1.00 48.14 158 LYS D O 1
ATOM 7699 N N . VAL D 1 159 ? 63.888 53.776 96.896 1.00 48.19 159 VAL D N 1
ATOM 7700 C CA . VAL D 1 159 ? 64.253 53.409 95.519 1.00 48.21 159 VAL D CA 1
ATOM 7701 C C . VAL D 1 159 ? 63.216 53.868 94.489 1.00 48.07 159 VAL D C 1
ATOM 7702 O O . VAL D 1 159 ? 63.555 54.108 93.324 1.00 48.65 159 VAL D O 1
ATOM 7706 N N . TYR D 1 160 ? 61.958 53.966 94.909 1.00 47.91 160 TYR D N 1
ATOM 7707 C CA . TYR D 1 160 ? 60.872 54.404 94.032 1.00 47.93 160 TYR D CA 1
ATOM 7708 C C . TYR D 1 160 ? 60.407 55.847 94.337 1.00 48.37 160 TYR D C 1
ATOM 7709 O O . TYR D 1 160 ? 59.502 56.372 93.676 1.00 48.32 160 TYR D O 1
ATOM 7718 N N . GLY D 1 161 ? 61.024 56.471 95.340 1.00 48.59 161 GLY D N 1
ATOM 7719 C CA . GLY D 1 161 ? 60.814 57.881 95.638 1.00 48.70 161 GLY D CA 1
ATOM 7720 C C . GLY D 1 161 ? 59.441 58.294 96.154 1.00 48.78 161 GLY D C 1
ATOM 7721 O O . GLY D 1 161 ? 59.201 59.495 96.324 1.00 48.55 161 GLY D O 1
ATOM 7722 N N . PHE D 1 162 ? 58.554 57.328 96.414 1.00 48.60 162 PHE D N 1
ATOM 7723 C CA . PHE D 1 162 ? 57.192 57.629 96.857 1.00 48.49 162 PHE D CA 1
ATOM 7724 C C . PHE D 1 162 ? 56.855 57.042 98.237 1.00 48.15 162 PHE D C 1
ATOM 7725 O O . PHE D 1 162 ? 57.637 56.284 98.817 1.00 48.09 162 PHE D O 1
ATOM 7733 N N . GLU D 1 163 ? 55.681 57.424 98.743 1.00 47.58 163 GLU D N 1
ATOM 7734 C CA . GLU D 1 163 ? 55.193 57.019 100.065 1.00 47.27 163 GLU D CA 1
ATOM 7735 C C . GLU D 1 163 ? 53.691 56.702 99.984 1.00 46.66 163 GLU D C 1
ATOM 7736 O O . GLU D 1 163 ? 52.970 57.299 99.179 1.00 46.91 163 GLU D O 1
ATOM 7742 N N . PHE D 1 164 ? 53.221 55.758 100.795 1.00 45.83 164 PHE D N 1
ATOM 7743 C CA . PHE D 1 164 ? 51.801 55.389 100.793 1.00 45.50 164 PHE D CA 1
ATOM 7744 C C . PHE D 1 164 ? 50.998 56.286 101.739 1.00 45.21 164 PHE D C 1
ATOM 7745 O O . PHE D 1 164 ? 51.516 56.740 102.756 1.00 45.34 164 PHE D O 1
ATOM 7753 N N . LYS D 1 165 ? 49.732 56.509 101.396 1.00 44.86 165 LYS D N 1
ATOM 7754 C CA . LYS D 1 165 ? 48.813 57.340 102.182 1.00 44.63 165 LYS D CA 1
ATOM 7755 C C . LYS D 1 165 ? 48.592 56.814 103.609 1.00 44.30 165 LYS D C 1
ATOM 7756 O O . LYS D 1 165 ? 48.575 57.592 104.553 1.00 44.06 165 LYS D O 1
ATOM 7762 N N . GLU D 1 166 ? 48.384 55.505 103.741 1.00 43.84 166 GLU D N 1
ATOM 7763 C CA . GLU D 1 166 ? 48.317 54.829 105.041 1.00 43.44 166 GLU D CA 1
ATOM 7764 C C . GLU D 1 166 ? 49.208 53.588 105.034 1.00 43.13 166 GLU D C 1
ATOM 7765 O O . GLU D 1 166 ? 49.374 52.946 104.000 1.00 42.97 166 GLU D O 1
ATOM 7771 N N . VAL D 1 167 ? 49.757 53.254 106.195 1.00 42.70 167 VAL D N 1
ATOM 7772 C CA . VAL D 1 167 ? 50.474 52.006 106.394 1.00 42.56 167 VAL D CA 1
ATOM 7773 C C . VAL D 1 167 ? 49.883 51.347 107.642 1.00 43.18 167 VAL D C 1
ATOM 7774 O O . VAL D 1 167 ? 50.207 51.749 108.753 1.00 42.38 167 VAL D O 1
ATOM 7778 N N . LYS D 1 168 ? 48.994 50.369 107.449 1.00 43.96 168 LYS D N 1
ATOM 7779 C CA . LYS D 1 168 ? 48.409 49.593 108.545 1.00 44.93 168 LYS D CA 1
ATOM 7780 C C . LYS D 1 168 ? 49.215 48.324 108.850 1.00 46.18 168 LYS D C 1
ATOM 7781 O O . LYS D 1 168 ? 49.335 47.459 107.992 1.00 45.94 168 LYS D O 1
ATOM 7787 N N . GLN D 1 169 ? 49.733 48.201 110.071 1.00 47.75 169 GLN D N 1
ATOM 7788 C CA . GLN D 1 169 ? 50.419 46.981 110.523 1.00 49.31 169 GLN D CA 1
ATOM 7789 C C . GLN D 1 169 ? 49.387 45.896 110.872 1.00 50.58 169 GLN D C 1
ATOM 7790 O O . GLN D 1 169 ? 48.349 46.185 111.469 1.00 50.83 169 GLN D O 1
ATOM 7796 N N . MET D 1 170 ? 49.678 44.650 110.508 1.00 52.25 170 MET D N 1
ATOM 7797 C CA . MET D 1 170 ? 48.789 43.515 110.789 1.00 53.48 170 MET D CA 1
ATOM 7798 C C . MET D 1 170 ? 49.502 42.203 110.468 1.00 54.68 170 MET D C 1
ATOM 7799 O O . MET D 1 170 ? 50.202 42.099 109.463 1.00 54.89 170 MET D O 1
ATOM 7804 N N . GLU D 1 171 ? 49.311 41.198 111.315 1.00 56.17 171 GLU D N 1
ATOM 7805 C CA . GLU D 1 171 ? 49.958 39.899 111.108 1.00 57.18 171 GLU D CA 1
ATOM 7806 C C . GLU D 1 171 ? 49.421 39.246 109.804 1.00 57.61 171 GLU D C 1
ATOM 7807 O O . GLU D 1 171 ? 48.244 39.431 109.460 1.00 57.93 171 GLU D O 1
ATOM 7813 N N . PRO D 1 172 ? 50.279 38.515 109.074 1.00 58.07 172 PRO D N 1
ATOM 7814 C CA . PRO D 1 172 ? 49.954 38.018 107.718 1.00 58.07 172 PRO D CA 1
ATOM 7815 C C . PRO D 1 172 ? 48.619 37.282 107.565 1.00 58.06 172 PRO D C 1
ATOM 7816 O O . PRO D 1 172 ? 48.049 37.288 106.468 1.00 57.86 172 PRO D O 1
ATOM 7820 N N . THR D 1 173 ? 48.155 36.653 108.646 1.00 57.98 173 THR D N 1
ATOM 7821 C CA . THR D 1 173 ? 46.928 35.848 108.655 1.00 57.86 173 THR D CA 1
ATOM 7822 C C . THR D 1 173 ? 45.690 36.522 108.017 1.00 57.48 173 THR D C 1
ATOM 7823 O O . THR D 1 173 ? 44.919 35.864 107.307 1.00 57.45 173 THR D O 1
ATOM 7827 N N . LEU D 1 174 ? 45.499 37.817 108.271 1.00 56.95 174 LEU D N 1
ATOM 7828 C CA . LEU D 1 174 ? 44.317 38.536 107.774 1.00 56.43 174 LEU D CA 1
ATOM 7829 C C . LEU D 1 174 ? 44.683 39.666 106.805 1.00 55.80 174 LEU D C 1
ATOM 7830 O O . LEU D 1 174 ? 43.838 40.490 106.444 1.00 55.46 174 LEU D O 1
ATOM 7835 N N . MET D 1 175 ? 45.944 39.682 106.379 1.00 55.10 175 MET D N 1
ATOM 7836 C CA . MET D 1 175 ? 46.421 40.599 105.344 1.00 54.62 175 MET D CA 1
ATOM 7837 C C . MET D 1 175 ? 45.625 40.410 104.050 1.00 53.69 175 MET D C 1
ATOM 7838 O O . MET D 1 175 ? 45.214 41.385 103.411 1.00 53.28 175 MET D O 1
ATOM 7843 N N . TYR D 1 176 ? 45.420 39.153 103.666 1.00 52.68 176 TYR D N 1
ATOM 7844 C CA . TYR D 1 176 ? 44.723 38.838 102.419 1.00 51.98 176 TYR D CA 1
ATOM 7845 C C . TYR D 1 176 ? 43.234 39.164 102.513 1.00 51.79 176 TYR D C 1
ATOM 7846 O O . TYR D 1 176 ? 42.645 39.694 101.570 1.00 51.58 176 TYR D O 1
ATOM 7855 N N . GLU D 1 177 ? 42.637 38.851 103.660 1.00 51.59 177 GLU D N 1
ATOM 7856 C CA . GLU D 1 177 ? 41.232 39.184 103.921 1.00 51.55 177 GLU D CA 1
ATOM 7857 C C . GLU D 1 177 ? 40.983 40.678 103.715 1.00 51.10 177 GLU D C 1
ATOM 7858 O O . GLU D 1 177 ? 39.959 41.076 103.163 1.00 50.60 177 GLU D O 1
ATOM 7864 N N . ALA D 1 178 ? 41.951 41.484 104.148 1.00 50.78 178 ALA D N 1
ATOM 7865 C CA . ALA D 1 178 ? 41.870 42.939 104.094 1.00 50.55 178 ALA D CA 1
ATOM 7866 C C . ALA D 1 178 ? 41.958 43.504 102.674 1.00 50.42 178 ALA D C 1
ATOM 7867 O O . ALA D 1 178 ? 41.256 44.462 102.359 1.00 50.44 178 ALA D O 1
ATOM 7869 N N . ILE D 1 179 ? 42.807 42.929 101.820 1.00 50.03 179 ILE D N 1
ATOM 7870 C CA . ILE D 1 179 ? 42.974 43.453 100.456 1.00 49.96 179 ILE D CA 1
ATOM 7871 C C . ILE D 1 179 ? 41.775 43.151 99.534 1.00 50.07 179 ILE D C 1
ATOM 7872 O O . ILE D 1 179 ? 41.428 43.959 98.673 1.00 49.34 179 ILE D O 1
ATOM 7877 N N . LYS D 1 180 ? 41.156 41.987 99.720 1.00 50.40 180 LYS D N 1
ATOM 7878 C CA . LYS D 1 180 ? 39.915 41.645 99.019 1.00 50.88 180 LYS D CA 1
ATOM 7879 C C . LYS D 1 180 ? 38.771 42.537 99.513 1.00 50.98 180 LYS D C 1
ATOM 7880 O O . LYS D 1 180 ? 38.006 43.073 98.709 1.00 51.07 180 LYS D O 1
ATOM 7886 N N . ASN D 1 181 ? 38.690 42.714 100.835 1.00 51.15 181 ASN D N 1
ATOM 7887 C CA . ASN D 1 181 ? 37.628 43.501 101.480 1.00 51.25 181 ASN D CA 1
ATOM 7888 C C . ASN D 1 181 ? 37.861 45.025 101.410 1.00 51.04 181 ASN D C 1
ATOM 7889 O O . ASN D 1 181 ? 37.190 45.790 102.113 1.00 50.88 181 ASN D O 1
ATOM 7894 N N . LYS D 1 182 ? 38.830 45.440 100.582 1.00 50.78 182 LYS D N 1
ATOM 7895 C CA . LYS D 1 182 ? 39.099 46.849 100.221 1.00 50.40 182 LYS D CA 1
ATOM 7896 C C . LYS D 1 182 ? 39.640 47.714 101.369 1.00 49.84 182 LYS D C 1
ATOM 7897 O O . LYS D 1 182 ? 39.889 48.911 101.196 1.00 49.68 182 LYS D O 1
ATOM 7903 N N . GLN D 1 183 ? 39.833 47.092 102.528 1.00 49.24 183 GLN D N 1
ATOM 7904 C CA . GLN D 1 183 ? 40.497 47.716 103.663 1.00 48.67 183 GLN D CA 1
ATOM 7905 C C . GLN D 1 183 ? 41.835 48.321 103.242 1.00 47.78 183 GLN D C 1
ATOM 7906 O O . GLN D 1 183 ? 42.034 49.535 103.347 1.00 47.78 183 GLN D O 1
ATOM 7912 N N . VAL D 1 184 ? 42.733 47.458 102.758 1.00 46.55 184 VAL D N 1
ATOM 7913 C CA . VAL D 1 184 ? 44.035 47.862 102.227 1.00 45.31 184 VAL D CA 1
ATOM 7914 C C . VAL D 1 184 ? 44.046 47.652 100.707 1.00 43.92 184 VAL D C 1
ATOM 7915 O O . VAL D 1 184 ? 43.262 46.872 100.177 1.00 43.86 184 VAL D O 1
ATOM 7919 N N . ASP D 1 185 ? 44.916 48.380 100.018 1.00 42.27 185 ASP D N 1
ATOM 7920 C CA . ASP D 1 185 ? 45.041 48.302 98.564 1.00 41.23 185 ASP D CA 1
ATOM 7921 C C . ASP D 1 185 ? 46.243 47.460 98.095 1.00 40.07 185 ASP D C 1
ATOM 7922 O O . ASP D 1 185 ? 46.165 46.778 97.070 1.00 39.90 185 ASP D O 1
ATOM 7927 N N . VAL D 1 186 ? 47.343 47.525 98.847 1.00 38.53 186 VAL D N 1
ATOM 7928 C CA . VAL D 1 186 ? 48.633 46.952 98.442 1.00 37.43 186 VAL D CA 1
ATOM 7929 C C . VAL D 1 186 ? 49.251 46.194 99.607 1.00 36.17 186 VAL D C 1
ATOM 7930 O O . VAL D 1 186 ? 49.383 46.761 100.695 1.00 36.05 186 VAL D O 1
ATOM 7934 N N . ILE D 1 187 ? 49.636 44.931 99.397 1.00 33.85 187 ILE D N 1
ATOM 7935 C CA . ILE D 1 187 ? 50.307 44.141 100.440 1.00 32.61 187 ILE D CA 1
ATOM 7936 C C . ILE D 1 187 ? 51.606 43.509 99.933 1.00 31.61 187 ILE D C 1
ATOM 7937 O O . ILE D 1 187 ? 51.809 43.390 98.721 1.00 31.31 187 ILE D O 1
ATOM 7942 N N . PRO D 1 188 ? 52.497 43.126 100.847 1.00 30.26 188 PRO D N 1
ATOM 7943 C CA . PRO D 1 188 ? 53.656 42.327 100.466 1.00 29.06 188 PRO D CA 1
ATOM 7944 C C . PRO D 1 188 ? 53.227 40.872 100.440 1.00 27.78 188 PRO D C 1
ATOM 7945 O O . PRO D 1 188 ? 52.644 40.368 101.401 1.00 27.60 188 PRO D O 1
ATOM 7949 N N . ALA D 1 189 ? 53.495 40.209 99.325 1.00 26.03 189 ALA D N 1
ATOM 7950 C CA . ALA D 1 189 ? 53.144 38.813 99.172 1.00 24.71 189 ALA D CA 1
ATOM 7951 C C . ALA D 1 189 ? 54.311 38.027 98.536 1.00 23.62 189 ALA D C 1
ATOM 7952 O O . ALA D 1 189 ? 55.122 38.589 97.802 1.00 23.98 189 ALA D O 1
ATOM 7954 N N . TYR D 1 190 ? 54.395 36.746 98.861 1.00 22.22 190 TYR D N 1
ATOM 7955 C CA . TYR D 1 190 ? 55.315 35.810 98.195 1.00 21.76 190 TYR D CA 1
ATOM 7956 C C . TYR D 1 190 ? 54.755 35.442 96.834 1.00 20.81 190 TYR D C 1
ATOM 7957 O O . TYR D 1 190 ? 53.566 35.164 96.730 1.00 19.90 190 TYR D O 1
ATOM 7966 N N . THR D 1 191 ? 55.592 35.457 95.792 1.00 19.67 191 THR D N 1
ATOM 7967 C CA . THR D 1 191 ? 55.051 35.362 94.421 1.00 19.63 191 THR D CA 1
ATOM 7968 C C . THR D 1 191 ? 54.419 34.021 94.114 1.00 19.64 191 THR D C 1
ATOM 7969 O O . THR D 1 191 ? 53.560 33.959 93.244 1.00 20.36 191 THR D O 1
ATOM 7973 N N . THR D 1 192 ? 54.794 32.953 94.815 1.00 18.91 192 THR D N 1
ATOM 7974 C CA . THR D 1 192 ? 54.155 31.654 94.576 1.00 19.80 192 THR D CA 1
ATOM 7975 C C . THR D 1 192 ? 53.117 31.281 95.621 1.00 20.24 192 THR D C 1
ATOM 7976 O O . THR D 1 192 ? 52.673 30.119 95.679 1.00 19.83 192 THR D O 1
ATOM 7980 N N . ASP D 1 193 ? 52.713 32.253 96.434 1.00 21.20 193 ASP D N 1
ATOM 7981 C CA . ASP D 1 193 ? 51.701 31.993 97.458 1.00 22.17 193 ASP D CA 1
ATOM 7982 C C . ASP D 1 193 ? 50.370 31.760 96.778 1.00 22.46 193 ASP D C 1
ATOM 7983 O O . ASP D 1 193 ? 49.951 32.590 95.988 1.00 21.84 193 ASP D O 1
ATOM 7988 N N . SER D 1 194 ? 49.724 30.646 97.092 1.00 23.04 194 SER D N 1
ATOM 7989 C CA . SER D 1 194 ? 48.418 30.303 96.509 1.00 24.23 194 SER D CA 1
ATOM 7990 C C . SER D 1 194 ? 47.348 31.392 96.740 1.00 24.99 194 SER D C 1
ATOM 7991 O O . SER D 1 194 ? 46.379 31.513 95.972 1.00 24.58 194 SER D O 1
ATOM 7994 N N . ARG D 1 195 ? 47.543 32.208 97.774 1.00 25.74 195 ARG D N 1
ATOM 7995 C CA . ARG D 1 195 ? 46.601 33.258 98.111 1.00 26.51 195 ARG D CA 1
ATOM 7996 C C . ARG D 1 195 ? 46.634 34.383 97.106 1.00 26.93 195 ARG D C 1
ATOM 7997 O O . ARG D 1 195 ? 45.648 35.101 96.982 1.00 27.06 195 ARG D O 1
ATOM 8005 N N . VAL D 1 196 ? 47.722 34.519 96.349 1.00 26.75 196 VAL D N 1
ATOM 8006 C CA . VAL D 1 196 ? 47.743 35.470 95.227 1.00 27.73 196 VAL D CA 1
ATOM 8007 C C . VAL D 1 196 ? 46.702 35.096 94.157 1.00 28.44 196 VAL D C 1
ATOM 8008 O O . VAL D 1 196 ? 46.163 35.978 93.464 1.00 28.49 196 VAL D O 1
ATOM 8012 N N . ASP D 1 197 ? 46.430 33.793 94.031 1.00 29.17 197 ASP D N 1
ATOM 8013 C CA . ASP D 1 197 ? 45.395 33.288 93.123 1.00 30.06 197 ASP D CA 1
ATOM 8014 C C . ASP D 1 197 ? 43.987 33.344 93.737 1.00 30.88 197 ASP D C 1
ATOM 8015 O O . ASP D 1 197 ? 43.037 33.824 93.102 1.00 30.48 197 ASP D O 1
ATOM 8020 N N . LEU D 1 198 ? 43.864 32.821 94.955 1.00 31.47 198 LEU D N 1
ATOM 8021 C CA . LEU D 1 198 ? 42.588 32.767 95.661 1.00 32.64 198 LEU D CA 1
ATOM 8022 C C . LEU D 1 198 ? 41.890 34.134 95.649 1.00 33.02 198 LEU D C 1
ATOM 8023 O O . LEU D 1 198 ? 40.740 34.253 95.227 1.00 32.60 198 LEU D O 1
ATOM 8028 N N . PHE D 1 199 ? 42.624 35.160 96.077 1.00 33.52 199 PHE D N 1
ATOM 8029 C CA . PHE D 1 199 ? 42.099 36.521 96.220 1.00 33.77 199 PHE D CA 1
ATOM 8030 C C . PHE D 1 199 ? 42.341 37.403 94.972 1.00 34.17 199 PHE D C 1
ATOM 8031 O O . PHE D 1 199 ? 42.253 38.621 95.048 1.00 34.47 199 PHE D O 1
ATOM 8039 N N . ASN D 1 200 ? 42.655 36.802 93.831 1.00 34.72 200 ASN D N 1
ATOM 8040 C CA . ASN D 1 200 ? 42.720 37.531 92.556 1.00 35.16 200 ASN D CA 1
ATOM 8041 C C . ASN D 1 200 ? 43.612 38.796 92.573 1.00 35.12 200 ASN D C 1
ATOM 8042 O O . ASN D 1 200 ? 43.140 39.901 92.284 1.00 35.56 200 ASN D O 1
ATOM 8047 N N . LEU D 1 201 ? 44.895 38.626 92.908 1.00 34.89 201 LEU D N 1
ATOM 8048 C CA . LEU D 1 201 ? 45.874 39.717 92.881 1.00 34.49 201 LEU D CA 1
ATOM 8049 C C . LEU D 1 201 ? 46.853 39.626 91.705 1.00 34.43 201 LEU D C 1
ATOM 8050 O O . LEU D 1 201 ? 47.039 38.555 91.111 1.00 34.03 201 LEU D O 1
ATOM 8055 N N . LYS D 1 202 ? 47.473 40.764 91.381 1.00 34.56 202 LYS D N 1
ATOM 8056 C CA . LYS D 1 202 ? 48.591 40.847 90.427 1.00 34.64 202 LYS D CA 1
ATOM 8057 C C . LYS D 1 202 ? 49.904 41.260 91.131 1.00 34.61 202 LYS D C 1
ATOM 8058 O O . LYS D 1 202 ? 49.925 42.185 91.955 1.00 33.90 202 LYS D O 1
ATOM 8064 N N . ILE D 1 203 ? 50.989 40.582 90.766 1.00 34.25 203 ILE D N 1
ATOM 8065 C CA . ILE D 1 203 ? 52.310 40.841 91.308 1.00 33.95 203 ILE D CA 1
ATOM 8066 C C . ILE D 1 203 ? 52.991 41.842 90.406 1.00 34.42 203 ILE D C 1
ATOM 8067 O O . ILE D 1 203 ? 52.950 41.711 89.180 1.00 33.92 203 ILE D O 1
ATOM 8072 N N . LEU D 1 204 ? 53.649 42.826 91.004 1.00 34.68 204 LEU D N 1
ATOM 8073 C CA . LEU D 1 204 ? 54.317 43.862 90.237 1.00 34.98 204 LEU D CA 1
ATOM 8074 C C . LEU D 1 204 ? 55.796 43.532 90.064 1.00 35.40 204 LEU D C 1
ATOM 8075 O O . LEU D 1 204 ? 56.442 42.987 90.970 1.00 34.84 204 LEU D O 1
ATOM 8080 N N . GLU D 1 205 ? 56.332 43.857 88.895 1.00 35.77 205 GLU D N 1
ATOM 8081 C CA . GLU D 1 205 ? 57.759 43.713 88.660 1.00 36.39 205 GLU D CA 1
ATOM 8082 C C . GLU D 1 205 ? 58.476 44.680 89.581 1.00 36.18 205 GLU D C 1
ATOM 8083 O O . GLU D 1 205 ? 58.184 45.874 89.572 1.00 35.96 205 GLU D O 1
ATOM 8089 N N . ASP D 1 206 ? 59.400 44.165 90.384 1.00 35.77 206 ASP D N 1
ATOM 8090 C CA . ASP D 1 206 ? 60.341 45.018 91.106 1.00 35.67 206 ASP D CA 1
ATOM 8091 C C . ASP D 1 206 ? 61.352 45.563 90.069 1.00 35.80 206 ASP D C 1
ATOM 8092 O O . ASP D 1 206 ? 62.492 45.094 89.967 1.00 35.38 206 ASP D O 1
ATOM 8097 N N . ASP D 1 207 ? 60.905 46.557 89.288 1.00 35.92 207 ASP D N 1
ATOM 8098 C CA . ASP D 1 207 ? 61.623 46.988 88.072 1.00 36.10 207 ASP D CA 1
ATOM 8099 C C . ASP D 1 207 ? 62.922 47.765 88.358 1.00 35.74 207 ASP D C 1
ATOM 8100 O O . ASP D 1 207 ? 63.838 47.771 87.546 1.00 35.83 207 ASP D O 1
ATOM 8105 N N . LYS D 1 208 ? 63.016 48.404 89.517 1.00 35.26 208 LYS D N 1
ATOM 8106 C CA . LYS D 1 208 ? 64.240 49.117 89.855 1.00 34.70 208 LYS D CA 1
ATOM 8107 C C . LYS D 1 208 ? 65.166 48.234 90.696 1.00 33.48 208 LYS D C 1
ATOM 8108 O O . LYS D 1 208 ? 66.306 48.609 90.968 1.00 34.24 208 LYS D O 1
ATOM 8114 N N . GLY D 1 209 ? 64.682 47.055 91.091 1.00 32.02 209 GLY D N 1
ATOM 8115 C CA . GLY D 1 209 ? 65.498 46.090 91.807 1.00 30.02 209 GLY D CA 1
ATOM 8116 C C . GLY D 1 209 ? 65.782 46.463 93.249 1.00 28.63 209 GLY D C 1
ATOM 8117 O O . GLY D 1 209 ? 66.913 46.341 93.699 1.00 28.84 209 GLY D O 1
ATOM 8118 N N . ALA D 1 210 ? 64.771 46.934 93.969 1.00 27.27 210 ALA D N 1
ATOM 8119 C CA . ALA D 1 210 ? 64.907 47.263 95.394 1.00 26.41 210 ALA D CA 1
ATOM 8120 C C . ALA D 1 210 ? 64.975 46.006 96.282 1.00 24.95 210 ALA D C 1
ATOM 8121 O O . ALA D 1 210 ? 65.556 46.045 97.369 1.00 24.64 210 ALA D O 1
ATOM 8123 N N . LEU D 1 211 ? 64.377 44.911 95.815 1.00 22.86 211 LEU D N 1
ATOM 8124 C CA . LEU D 1 211 ? 64.259 43.683 96.616 1.00 21.22 211 LEU D CA 1
ATOM 8125 C C . LEU D 1 211 ? 65.002 42.513 95.996 1.00 19.20 211 LEU D C 1
ATOM 8126 O O . LEU D 1 211 ? 65.171 42.467 94.786 1.00 18.54 211 LEU D O 1
ATOM 8131 N N . PRO D 1 212 ? 65.489 41.576 96.808 1.00 17.19 212 PRO D N 1
ATOM 8132 C CA . PRO D 1 212 ? 66.358 40.520 96.270 1.00 15.84 212 PRO D CA 1
ATOM 8133 C C . PRO D 1 212 ? 65.585 39.555 95.380 1.00 14.09 212 PRO D C 1
ATOM 8134 O O . PRO D 1 212 ? 64.372 39.454 95.536 1.00 14.03 212 PRO D O 1
ATOM 8138 N N . PRO D 1 213 ? 66.259 38.878 94.447 1.00 11.82 213 PRO D N 1
ATOM 8139 C CA . PRO D 1 213 ? 65.596 37.878 93.602 1.00 11.17 213 PRO D CA 1
ATOM 8140 C C . PRO D 1 213 ? 65.689 36.492 94.241 1.00 10.07 213 PRO D C 1
ATOM 8141 O O . PRO D 1 213 ? 66.678 36.254 94.903 1.00 9.46 213 PRO D O 1
ATOM 8145 N N . TYR D 1 214 ? 64.691 35.628 94.061 1.00 9.49 214 TYR D N 1
ATOM 8146 C CA . TYR D 1 214 ? 64.713 34.302 94.665 1.00 9.12 214 TYR D CA 1
ATOM 8147 C C . TYR D 1 214 ? 64.364 33.276 93.592 1.00 9.98 214 TYR D C 1
ATOM 8148 O O . TYR D 1 214 ? 63.325 32.607 93.657 1.00 10.73 214 TYR D O 1
ATOM 8157 N N . ASP D 1 215 ? 65.242 33.146 92.604 1.00 10.48 215 ASP D N 1
ATOM 8158 C CA . ASP D 1 215 ? 65.041 32.175 91.512 1.00 11.36 215 ASP D CA 1
ATOM 8159 C C . ASP D 1 215 ? 65.255 30.774 92.076 1.00 9.57 215 ASP D C 1
ATOM 8160 O O . ASP D 1 215 ? 66.293 30.526 92.669 1.00 9.96 215 ASP D O 1
ATOM 8165 N N . ALA D 1 216 ? 64.321 29.852 91.850 1.00 8.33 216 ALA D N 1
ATOM 8166 C CA . ALA D 1 216 ? 64.495 28.466 92.301 1.00 7.04 216 ALA D CA 1
ATOM 8167 C C . ALA D 1 216 ? 65.516 27.742 91.442 1.00 7.47 216 ALA D C 1
ATOM 8168 O O . ALA D 1 216 ? 65.430 27.790 90.185 1.00 7.85 216 ALA D O 1
ATOM 8170 N N . ILE D 1 217 ? 66.481 27.078 92.092 1.00 6.04 217 ILE D N 1
ATOM 8171 C CA . ILE D 1 217 ? 67.578 26.393 91.395 1.00 6.93 217 ILE D CA 1
ATOM 8172 C C . ILE D 1 217 ? 67.767 25.016 92.025 1.00 7.10 217 ILE D C 1
ATOM 8173 O O . ILE D 1 217 ? 67.664 24.846 93.275 1.00 6.68 217 ILE D O 1
ATOM 8178 N N . ILE D 1 218 ? 67.996 24.019 91.183 1.00 7.00 218 ILE D N 1
ATOM 8179 C CA . ILE D 1 218 ? 68.402 22.714 91.692 1.00 6.97 218 ILE D CA 1
ATOM 8180 C C . ILE D 1 218 ? 69.917 22.718 91.933 1.00 7.50 218 ILE D C 1
ATOM 8181 O O . ILE D 1 218 ? 70.682 22.952 90.991 1.00 9.31 218 ILE D O 1
ATOM 8186 N N . ILE D 1 219 ? 70.350 22.485 93.172 1.00 7.77 219 ILE D N 1
ATOM 8187 C CA . ILE D 1 219 ? 71.785 22.426 93.501 1.00 7.96 219 ILE D CA 1
ATOM 8188 C C . ILE D 1 219 ? 72.173 21.029 93.964 1.00 9.10 219 ILE D C 1
ATOM 8189 O O . ILE D 1 219 ? 71.395 20.357 94.644 1.00 8.73 219 ILE D O 1
ATOM 8194 N N . VAL D 1 220 ? 73.397 20.615 93.621 1.00 9.45 220 VAL D N 1
ATOM 8195 C CA . VAL D 1 220 ? 73.820 19.200 93.672 1.00 9.66 220 VAL D CA 1
ATOM 8196 C C . VAL D 1 220 ? 75.208 19.108 94.287 1.00 10.90 220 VAL D C 1
ATOM 8197 O O . VAL D 1 220 ? 76.073 19.926 94.000 1.00 10.81 220 VAL D O 1
ATOM 8201 N N . ASN D 1 221 ? 75.412 18.129 95.158 1.00 11.91 221 ASN D N 1
ATOM 8202 C CA . ASN D 1 221 ? 76.723 17.854 95.744 1.00 14.26 221 ASN D CA 1
ATOM 8203 C C . ASN D 1 221 ? 77.743 17.659 94.618 1.00 14.76 221 ASN D C 1
ATOM 8204 O O . ASN D 1 221 ? 77.408 17.109 93.586 1.00 13.99 221 ASN D O 1
ATOM 8209 N N . GLY D 1 222 ? 78.963 18.161 94.802 1.00 15.44 222 GLY D N 1
ATOM 8210 C CA . GLY D 1 222 ? 79.984 18.124 93.760 1.00 16.17 222 GLY D CA 1
ATOM 8211 C C . GLY D 1 222 ? 80.384 16.725 93.326 1.00 16.94 222 GLY D C 1
ATOM 8212 O O . GLY D 1 222 ? 80.493 16.452 92.142 1.00 16.49 222 GLY D O 1
ATOM 8213 N N . ASN D 1 223 ? 80.548 15.824 94.282 1.00 17.83 223 ASN D N 1
ATOM 8214 C CA . ASN D 1 223 ? 80.858 14.443 93.967 1.00 18.86 223 ASN D CA 1
ATOM 8215 C C . ASN D 1 223 ? 79.728 13.815 93.161 1.00 18.04 223 ASN D C 1
ATOM 8216 O O . ASN D 1 223 ? 79.970 13.224 92.129 1.00 17.52 223 ASN D O 1
ATOM 8221 N N . THR D 1 224 ? 78.480 13.982 93.614 1.00 16.88 224 THR D N 1
ATOM 8222 C CA . THR D 1 224 ? 77.332 13.485 92.880 1.00 16.56 224 THR D CA 1
ATOM 8223 C C . THR D 1 224 ? 77.225 14.088 91.489 1.00 15.08 224 THR D C 1
ATOM 8224 O O . THR D 1 224 ? 76.848 13.398 90.583 1.00 15.18 224 THR D O 1
ATOM 8228 N N . ALA D 1 225 ? 77.563 15.367 91.324 1.00 15.10 225 ALA D N 1
ATOM 8229 C CA . ALA D 1 225 ? 77.431 16.055 90.038 1.00 15.83 225 ALA D CA 1
ATOM 8230 C C . ALA D 1 225 ? 78.425 15.591 88.968 1.00 16.54 225 ALA D C 1
ATOM 8231 O O . ALA D 1 225 ? 78.324 16.008 87.812 1.00 15.39 225 ALA D O 1
ATOM 8233 N N . LYS D 1 226 ? 79.396 14.766 89.357 1.00 16.49 226 LYS D N 1
ATOM 8234 C CA . LYS D 1 226 ? 80.267 14.109 88.393 1.00 17.15 226 LYS D CA 1
ATOM 8235 C C . LYS D 1 226 ? 79.462 13.166 87.505 1.00 17.41 226 LYS D C 1
ATOM 8236 O O . LYS D 1 226 ? 79.938 12.769 86.427 1.00 16.42 226 LYS D O 1
ATOM 8242 N N . ASP D 1 227 ? 78.257 12.792 87.952 1.00 16.99 227 ASP D N 1
ATOM 8243 C CA . ASP D 1 227 ? 77.368 11.951 87.139 1.00 18.24 227 ASP D CA 1
ATOM 8244 C C . ASP D 1 227 ? 76.666 12.767 86.060 1.00 18.49 227 ASP D C 1
ATOM 8245 O O . ASP D 1 227 ? 75.642 13.398 86.308 1.00 18.57 227 ASP D O 1
ATOM 8250 N N . GLU D 1 228 ? 77.200 12.705 84.851 1.00 19.68 228 GLU D N 1
ATOM 8251 C CA . GLU D 1 228 ? 76.659 13.478 83.741 1.00 20.55 228 GLU D CA 1
ATOM 8252 C C . GLU D 1 228 ? 75.232 13.100 83.325 1.00 20.45 228 GLU D C 1
ATOM 8253 O O . GLU D 1 228 ? 74.477 13.990 82.896 1.00 20.99 228 GLU D O 1
ATOM 8259 N N . LYS D 1 229 ? 74.865 11.817 83.399 1.00 19.32 229 LYS D N 1
ATOM 8260 C CA . LYS D 1 229 ? 73.504 11.401 83.048 1.00 19.28 229 LYS D CA 1
ATOM 8261 C C . LYS D 1 229 ? 72.523 12.005 84.040 1.00 18.08 229 LYS D C 1
ATOM 8262 O O . LYS D 1 229 ? 71.450 12.447 83.651 1.00 17.77 229 LYS D O 1
ATOM 8268 N N . LEU D 1 230 ? 72.887 11.971 85.321 1.00 17.37 230 LEU D N 1
ATOM 8269 C CA . LEU D 1 230 ? 72.067 12.500 86.407 1.00 16.57 230 LEU D CA 1
ATOM 8270 C C . LEU D 1 230 ? 71.790 13.986 86.197 1.00 15.89 230 LEU D C 1
ATOM 8271 O O . LEU D 1 230 ? 70.615 14.419 86.232 1.00 15.09 230 LEU D O 1
ATOM 8276 N N . ILE D 1 231 ? 72.854 14.745 85.935 1.00 14.27 231 ILE D N 1
ATOM 8277 C CA . ILE D 1 231 ? 72.740 16.179 85.745 1.00 14.85 231 ILE D CA 1
ATOM 8278 C C . ILE D 1 231 ? 71.822 16.435 84.551 1.00 14.58 231 ILE D C 1
ATOM 8279 O O . ILE D 1 231 ? 70.911 17.229 84.628 1.00 14.87 231 ILE D O 1
ATOM 8284 N N . SER D 1 232 ? 72.031 15.702 83.474 1.00 14.71 232 SER D N 1
ATOM 8285 C CA . SER D 1 232 ? 71.171 15.839 82.285 1.00 14.62 232 SER D CA 1
ATOM 8286 C C . SER D 1 232 ? 69.672 15.516 82.531 1.00 14.27 232 SER D C 1
ATOM 8287 O O . SER D 1 232 ? 68.785 16.172 81.951 1.00 14.26 232 SER D O 1
ATOM 8290 N N . VAL D 1 233 ? 69.366 14.565 83.415 1.00 13.70 233 VAL D N 1
ATOM 8291 C CA . VAL D 1 233 ? 67.977 14.339 83.831 1.00 13.58 233 VAL D CA 1
ATOM 8292 C C . VAL D 1 233 ? 67.404 15.532 84.615 1.00 13.54 233 VAL D C 1
ATOM 8293 O O . VAL D 1 233 ? 66.278 15.944 84.365 1.00 13.65 233 VAL D O 1
ATOM 8297 N N . LEU D 1 234 ? 68.157 16.045 85.577 1.00 13.37 234 LEU D N 1
ATOM 8298 C CA . LEU D 1 234 ? 67.739 17.253 86.294 1.00 13.49 234 LEU D CA 1
ATOM 8299 C C . LEU D 1 234 ? 67.430 18.413 85.336 1.00 13.53 234 LEU D C 1
ATOM 8300 O O . LEU D 1 234 ? 66.460 19.167 85.535 1.00 12.42 234 LEU D O 1
ATOM 8305 N N . LYS D 1 235 ? 68.230 18.546 84.286 1.00 14.20 235 LYS D N 1
ATOM 8306 C CA . LYS D 1 235 ? 68.067 19.628 83.325 1.00 15.16 235 LYS D CA 1
ATOM 8307 C C . LYS D 1 235 ? 66.809 19.502 82.445 1.00 15.11 235 LYS D C 1
ATOM 8308 O O . LYS D 1 235 ? 66.421 20.480 81.776 1.00 14.47 235 LYS D O 1
ATOM 8314 N N . LEU D 1 236 ? 66.150 18.346 82.478 1.00 14.89 236 LEU D N 1
ATOM 8315 C CA . LEU D 1 236 ? 64.811 18.214 81.887 1.00 14.63 236 LEU D CA 1
ATOM 8316 C C . LEU D 1 236 ? 63.779 19.210 82.467 1.00 15.19 236 LEU D C 1
ATOM 8317 O O . LEU D 1 236 ? 62.863 19.573 81.762 1.00 14.85 236 LEU D O 1
ATOM 8322 N N . LEU D 1 237 ? 63.932 19.615 83.743 1.00 14.46 237 LEU D N 1
ATOM 8323 C CA . LEU D 1 237 ? 63.090 20.622 84.393 1.00 14.41 237 LEU D CA 1
ATOM 8324 C C . LEU D 1 237 ? 63.528 22.052 84.167 1.00 13.97 237 LEU D C 1
ATOM 8325 O O . LEU D 1 237 ? 62.882 22.966 84.644 1.00 14.30 237 LEU D O 1
ATOM 8330 N N . GLU D 1 238 ? 64.643 22.270 83.478 1.00 14.54 238 GLU D N 1
ATOM 8331 C CA . GLU D 1 238 ? 65.138 23.622 83.249 1.00 15.28 238 GLU D CA 1
ATOM 8332 C C . GLU D 1 238 ? 64.096 24.485 82.536 1.00 15.28 238 GLU D C 1
ATOM 8333 O O . GLU D 1 238 ? 63.582 24.103 81.497 1.00 13.63 238 GLU D O 1
ATOM 8339 N N . ASP D 1 239 ? 63.792 25.640 83.125 1.00 14.82 239 ASP D N 1
ATOM 8340 C CA . ASP D 1 239 ? 62.820 26.587 82.582 1.00 16.35 239 ASP D CA 1
ATOM 8341 C C . ASP D 1 239 ? 61.440 25.979 82.291 1.00 16.44 239 ASP D C 1
ATOM 8342 O O . ASP D 1 239 ? 60.695 26.517 81.463 1.00 17.15 239 ASP D O 1
ATOM 8347 N N . ARG D 1 240 ? 61.077 24.905 82.997 1.00 15.13 240 ARG D N 1
ATOM 8348 C CA . ARG D 1 240 ? 59.795 24.236 82.784 1.00 15.46 240 ARG D CA 1
ATOM 8349 C C . ARG D 1 240 ? 58.657 24.717 83.701 1.00 14.80 240 ARG D C 1
ATOM 8350 O O . ARG D 1 240 ? 57.480 24.421 83.439 1.00 13.98 240 ARG D O 1
ATOM 8358 N N . ILE D 1 241 ? 58.999 25.431 84.773 1.00 13.82 241 ILE D N 1
ATOM 8359 C CA . ILE D 1 241 ? 58.024 25.836 85.781 1.00 13.47 241 ILE D CA 1
ATOM 8360 C C . ILE D 1 241 ? 58.108 27.332 85.964 1.00 13.91 241 ILE D C 1
ATOM 8361 O O . ILE D 1 241 ? 59.022 27.844 86.656 1.00 12.69 241 ILE D O 1
ATOM 8366 N N . ASP D 1 242 ? 57.171 28.051 85.357 1.00 13.30 242 ASP D N 1
ATOM 836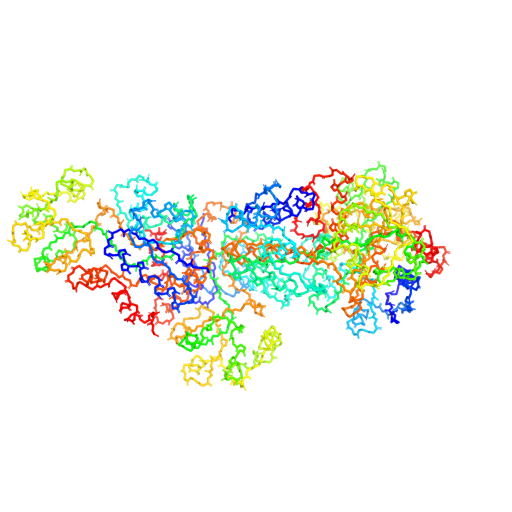7 C CA . ASP D 1 242 ? 57.155 29.502 85.590 1.00 14.73 242 ASP D CA 1
ATOM 8368 C C . ASP D 1 242 ? 56.420 29.812 86.883 1.00 14.50 242 ASP D C 1
ATOM 8369 O O . ASP D 1 242 ? 55.868 28.922 87.501 1.00 14.64 242 ASP D O 1
ATOM 8374 N N . THR D 1 243 ? 56.449 31.071 87.294 1.00 14.62 243 THR D N 1
ATOM 8375 C CA . THR D 1 243 ? 55.939 31.494 88.595 1.00 15.34 243 THR D CA 1
ATOM 8376 C C . THR D 1 243 ? 54.441 31.270 88.661 1.00 15.66 243 THR D C 1
ATOM 8377 O O . THR D 1 243 ? 53.918 30.818 89.667 1.00 14.52 243 THR D O 1
ATOM 8381 N N . ASP D 1 244 ? 53.752 31.573 87.568 1.00 16.06 244 ASP D N 1
ATOM 8382 C CA . ASP D 1 244 ? 52.324 31.296 87.476 1.00 17.18 244 ASP D CA 1
ATOM 8383 C C . ASP D 1 244 ? 52.017 29.813 87.744 1.00 16.21 244 ASP D C 1
ATOM 8384 O O . ASP D 1 244 ? 51.076 29.472 88.447 1.00 15.30 244 ASP D O 1
ATOM 8389 N N . THR D 1 245 ? 52.828 28.941 87.147 1.00 15.99 245 THR D N 1
ATOM 8390 C CA . THR D 1 245 ? 52.653 27.500 87.244 1.00 14.93 245 THR D CA 1
ATOM 8391 C C . THR D 1 245 ? 52.951 27.003 88.658 1.00 14.69 245 THR D C 1
ATOM 8392 O O . THR D 1 245 ? 52.205 26.204 89.215 1.00 15.08 245 THR D O 1
ATOM 8396 N N . MET D 1 246 ? 54.051 27.459 89.246 1.00 14.12 246 MET D N 1
ATOM 8397 C CA . MET D 1 246 ? 54.385 27.007 90.606 1.00 14.19 246 MET D CA 1
ATOM 8398 C C . MET D 1 246 ? 53.274 27.411 91.601 1.00 14.86 246 MET D C 1
ATOM 8399 O O . MET D 1 246 ? 52.888 26.637 92.483 1.00 13.82 246 MET D O 1
ATOM 8404 N N . ARG D 1 247 ? 52.796 28.646 91.467 1.00 15.79 247 ARG D N 1
ATOM 8405 C CA . ARG D 1 247 ? 51.687 29.134 92.299 1.00 16.22 247 ARG D CA 1
ATOM 8406 C C . ARG D 1 247 ? 50.462 28.226 92.156 1.00 16.19 247 ARG D C 1
ATOM 8407 O O . ARG D 1 247 ? 49.805 27.913 93.151 1.00 16.90 247 ARG D O 1
ATOM 8415 N N . ALA D 1 248 ? 50.183 27.772 90.930 1.00 16.38 248 ALA D N 1
ATOM 8416 C CA . ALA D 1 248 ? 49.057 26.854 90.696 1.00 15.09 248 ALA D CA 1
ATOM 8417 C C . ALA D 1 248 ? 49.242 25.511 91.369 1.00 15.26 248 ALA D C 1
ATOM 8418 O O . ALA D 1 248 ? 48.309 24.945 91.884 1.00 14.28 248 ALA D O 1
ATOM 8420 N N . LEU D 1 249 ? 50.456 24.975 91.340 1.00 13.53 249 LEU D N 1
ATOM 8421 C CA . LEU D 1 249 ? 50.741 23.723 92.023 1.00 13.67 249 LEU D CA 1
ATOM 8422 C C . LEU D 1 249 ? 50.621 23.885 93.557 1.00 13.22 249 LEU D C 1
ATOM 8423 O O . LEU D 1 249 ? 50.129 22.995 94.250 1.00 12.60 249 LEU D O 1
ATOM 8428 N N . ASN D 1 250 ? 51.092 25.018 94.084 1.00 13.49 250 ASN D N 1
ATOM 8429 C CA . ASN D 1 250 ? 51.016 25.300 95.530 1.00 13.59 250 ASN D CA 1
ATOM 8430 C C . ASN D 1 250 ? 49.524 25.390 95.930 1.00 15.07 250 ASN D C 1
ATOM 8431 O O . ASN D 1 250 ? 49.135 24.965 97.023 1.00 14.68 250 ASN D O 1
ATOM 8436 N N . TYR D 1 251 ? 48.736 25.937 95.000 1.00 15.92 251 TYR D N 1
ATOM 8437 C CA . TYR D 1 251 ? 47.281 26.076 95.144 1.00 17.61 251 TYR D CA 1
ATOM 8438 C C . TYR D 1 251 ? 46.655 24.688 95.269 1.00 18.08 251 TYR D C 1
ATOM 8439 O O . TYR D 1 251 ? 45.774 24.472 96.102 1.00 19.03 251 TYR D O 1
ATOM 8448 N N . GLN D 1 252 ? 47.149 23.723 94.491 1.00 18.64 252 GLN D N 1
ATOM 8449 C CA . GLN D 1 252 ? 46.674 22.356 94.599 1.00 18.56 252 GLN D CA 1
ATOM 8450 C C . GLN D 1 252 ? 46.915 21.755 95.985 1.00 18.94 252 GLN D C 1
ATOM 8451 O O . GLN D 1 252 ? 46.102 20.975 96.476 1.00 19.44 252 GLN D O 1
ATOM 8457 N N . TYR D 1 253 ? 48.048 22.079 96.595 1.00 18.50 253 TYR D N 1
ATOM 8458 C CA . TYR D 1 253 ? 48.399 21.582 97.925 1.00 18.60 253 TYR D CA 1
ATOM 8459 C C . TYR D 1 253 ? 47.643 22.337 99.046 1.00 19.18 253 TYR D C 1
ATOM 8460 O O . TYR D 1 253 ? 47.129 21.719 99.986 1.00 19.87 253 TYR D O 1
ATOM 8469 N N . ASP D 1 254 ? 47.607 23.662 98.951 1.00 19.43 254 ASP D N 1
ATOM 8470 C CA . ASP D 1 254 ? 47.092 24.512 100.023 1.00 20.84 254 ASP D CA 1
ATOM 8471 C C . ASP D 1 254 ? 45.558 24.500 100.073 1.00 22.39 254 ASP D C 1
ATOM 8472 O O . ASP D 1 254 ? 44.973 24.344 101.141 1.00 23.52 254 ASP D O 1
ATOM 8477 N N . VAL D 1 255 ? 44.941 24.734 98.913 1.00 23.64 255 VAL D N 1
ATOM 8478 C CA . VAL D 1 255 ? 43.482 24.924 98.766 1.00 24.16 255 VAL D CA 1
ATOM 8479 C C . VAL D 1 255 ? 42.756 23.642 98.379 1.00 25.27 255 VAL D C 1
ATOM 8480 O O . VAL D 1 255 ? 41.757 23.285 99.006 1.00 25.56 255 VAL D O 1
ATOM 8484 N N . GLU D 1 256 ? 43.244 22.957 97.343 1.00 26.20 256 GLU D N 1
ATOM 8485 C CA . GLU D 1 256 ? 42.617 21.711 96.854 1.00 26.73 256 GLU D CA 1
ATOM 8486 C C . GLU D 1 256 ? 42.999 20.490 97.698 1.00 26.71 256 GLU D C 1
ATOM 8487 O O . GLU D 1 256 ? 42.460 19.412 97.472 1.00 27.07 256 GLU D O 1
ATOM 8493 N N . LYS D 1 257 ? 43.931 20.657 98.641 1.00 26.58 257 LYS D N 1
ATOM 8494 C CA . LYS D 1 257 ? 44.313 19.608 99.602 1.00 26.65 257 LYS D CA 1
ATOM 8495 C C . LYS D 1 257 ? 44.909 18.320 98.998 1.00 26.62 257 LYS D C 1
ATOM 8496 O O . LYS D 1 257 ? 44.912 17.266 99.644 1.00 27.06 257 LYS D O 1
ATOM 8502 N N . LYS D 1 258 ? 45.447 18.413 97.783 1.00 25.84 258 LYS D N 1
ATOM 8503 C CA . LYS D 1 258 ? 46.113 17.272 97.132 1.00 25.45 258 LYS D CA 1
ATOM 8504 C C . LYS D 1 258 ? 47.515 17.014 97.704 1.00 24.46 258 LYS D C 1
ATOM 8505 O O . LYS D 1 258 ? 48.240 17.960 98.053 1.00 23.68 258 LYS D O 1
ATOM 8511 N N . ASP D 1 259 ? 47.852 15.723 97.799 1.00 23.68 259 ASP D N 1
ATOM 8512 C CA . ASP D 1 259 ? 49.162 15.194 98.235 1.00 23.47 259 ASP D CA 1
ATOM 8513 C C . ASP D 1 259 ? 50.267 15.679 97.273 1.00 21.69 259 ASP D C 1
ATOM 8514 O O . ASP D 1 259 ? 50.043 15.821 96.070 1.00 20.96 259 ASP D O 1
ATOM 8519 N N . ALA D 1 260 ? 51.438 15.954 97.820 1.00 20.04 260 ALA D N 1
ATOM 8520 C CA . ALA D 1 260 ? 52.514 16.589 97.058 1.00 19.17 260 ALA D CA 1
ATOM 8521 C C . ALA D 1 260 ? 53.002 15.698 95.946 1.00 18.21 260 ALA D C 1
ATOM 8522 O O . ALA D 1 260 ? 53.335 16.185 94.863 1.00 18.33 260 ALA D O 1
ATOM 8524 N N . ARG D 1 261 ? 53.102 14.408 96.235 1.00 17.96 261 ARG D N 1
ATOM 8525 C CA . ARG D 1 261 ? 53.510 13.437 95.236 1.00 18.54 261 ARG D CA 1
ATOM 8526 C C . ARG D 1 261 ? 52.524 13.366 94.055 1.00 18.24 261 ARG D C 1
ATOM 8527 O O . ARG D 1 261 ? 52.966 13.316 92.920 1.00 16.41 261 ARG D O 1
ATOM 8535 N N . GLU D 1 262 ? 51.211 13.401 94.333 1.00 17.94 262 GLU D N 1
ATOM 8536 C CA . GLU D 1 262 ? 50.160 13.397 93.294 1.00 18.51 262 GLU D CA 1
ATOM 8537 C C . GLU D 1 262 ? 50.258 14.642 92.408 1.00 16.80 262 GLU D C 1
ATOM 8538 O O . GLU D 1 262 ? 50.107 14.552 91.196 1.00 14.95 262 GLU D O 1
ATOM 8544 N N . ILE D 1 263 ? 50.475 15.808 93.039 1.00 15.14 263 ILE D N 1
ATOM 8545 C CA . ILE D 1 263 ? 50.629 17.072 92.329 1.00 14.21 263 ILE D CA 1
ATOM 8546 C C . ILE D 1 263 ? 51.811 16.969 91.382 1.00 13.55 263 ILE D C 1
ATOM 8547 O O . ILE D 1 263 ? 51.665 17.297 90.210 1.00 12.66 263 ILE D O 1
ATOM 8552 N N . ALA D 1 264 ? 52.954 16.476 91.896 1.00 13.05 264 ALA D N 1
ATOM 8553 C CA . ALA D 1 264 ? 54.171 16.305 91.122 1.00 12.48 264 ALA D CA 1
ATOM 8554 C C . ALA D 1 264 ? 54.003 15.357 89.909 1.00 12.59 264 ALA D C 1
ATOM 8555 O O . ALA D 1 264 ? 54.418 15.705 88.803 1.00 10.46 264 ALA D O 1
ATOM 8557 N N . MET D 1 265 ? 53.395 14.193 90.146 1.00 12.79 265 MET D N 1
ATOM 8558 C CA . MET D 1 265 ? 53.143 13.177 89.103 1.00 13.69 265 MET D CA 1
ATOM 8559 C C . MET D 1 265 ? 52.286 13.733 87.998 1.00 14.22 265 MET D C 1
ATOM 8560 O O . MET D 1 265 ? 52.604 13.580 86.808 1.00 14.14 265 MET D O 1
ATOM 8565 N N . SER D 1 266 ? 51.205 14.405 88.394 1.00 15.09 266 SER D N 1
ATOM 8566 C CA . SER D 1 266 ? 50.272 15.015 87.447 1.00 14.39 266 SER D CA 1
ATOM 8567 C C . SER D 1 266 ? 50.924 16.062 86.574 1.00 14.31 266 SER D C 1
ATOM 8568 O O . SER D 1 266 ? 50.658 16.131 85.357 1.00 13.07 266 SER D O 1
ATOM 8571 N N . PHE D 1 267 ? 51.787 16.880 87.177 1.00 13.08 267 PHE D N 1
ATOM 8572 C CA . PHE D 1 267 ? 52.546 17.859 86.420 1.00 12.71 267 PHE D CA 1
ATOM 8573 C C . PHE D 1 267 ? 53.534 17.223 85.447 1.00 12.19 267 PHE D C 1
ATOM 8574 O O . PHE D 1 267 ? 53.570 17.612 84.262 1.00 13.00 267 PHE D O 1
ATOM 8582 N N . LEU D 1 268 ? 54.326 16.246 85.896 1.00 12.08 268 LEU D N 1
ATOM 8583 C CA . LEU D 1 268 ? 55.297 15.617 85.002 1.00 11.74 268 LEU D CA 1
ATOM 8584 C C . LEU D 1 268 ? 54.601 14.929 83.814 1.00 13.10 268 LEU D C 1
ATOM 8585 O O . LEU D 1 268 ? 55.079 14.999 82.677 1.00 11.75 268 LEU D O 1
ATOM 8590 N N . LYS D 1 269 ? 53.465 14.292 84.088 1.00 13.92 269 LYS D N 1
ATOM 8591 C CA . LYS D 1 269 ? 52.689 13.641 83.027 1.00 15.13 269 LYS D CA 1
ATOM 8592 C C . LYS D 1 269 ? 52.217 14.666 82.006 1.00 15.17 269 LYS D C 1
ATOM 8593 O O . LYS D 1 269 ? 52.394 14.470 80.791 1.00 14.07 269 LYS D O 1
ATOM 8599 N N . GLU D 1 270 ? 51.657 15.778 82.483 1.00 15.24 270 GLU D N 1
ATOM 8600 C CA . GLU D 1 270 ? 51.178 16.845 81.599 1.00 16.12 270 GLU D CA 1
ATOM 8601 C C . GLU D 1 270 ? 52.267 17.434 80.715 1.00 16.26 270 GLU D C 1
ATOM 8602 O O . GLU D 1 270 ? 52.014 17.806 79.573 1.00 14.64 270 GLU D O 1
ATOM 8608 N N . GLN D 1 271 ? 53.485 17.485 81.252 1.00 15.60 271 GLN D N 1
ATOM 8609 C CA . GLN D 1 271 ? 54.626 18.047 80.556 1.00 16.42 271 GLN D CA 1
ATOM 8610 C C . GLN D 1 271 ? 55.337 17.033 79.650 1.00 16.51 271 GLN D C 1
ATOM 8611 O O . GLN D 1 271 ? 56.326 17.369 78.999 1.00 16.67 271 GLN D O 1
ATOM 8617 N N . GLY D 1 272 ? 54.869 15.788 79.652 1.00 16.71 272 GLY D N 1
ATOM 8618 C CA . GLY D 1 272 ? 55.425 14.741 78.807 1.00 17.05 272 GLY D CA 1
ATOM 8619 C C . GLY D 1 272 ? 56.793 14.254 79.246 1.00 18.09 272 GLY D C 1
ATOM 8620 O O . GLY D 1 272 ? 57.608 13.889 78.407 1.00 18.20 272 GLY D O 1
ATOM 8621 N N . LEU D 1 273 ? 57.056 14.295 80.552 1.00 18.68 273 LEU D N 1
ATOM 8622 C CA . LEU D 1 273 ? 58.359 13.932 81.115 1.00 19.18 273 LEU D CA 1
ATOM 8623 C C . LEU D 1 273 ? 58.335 12.557 81.792 1.00 20.20 273 LEU D C 1
ATOM 8624 O O . LEU D 1 273 ? 59.398 11.931 82.027 1.00 19.86 273 LEU D O 1
ATOM 8629 N N . VAL D 1 274 ? 57.136 12.097 82.134 1.00 21.48 274 VAL D N 1
ATOM 8630 C CA . VAL D 1 274 ? 56.940 10.734 82.641 1.00 23.36 274 VAL D CA 1
ATOM 8631 C C . VAL D 1 274 ? 55.628 10.130 82.106 1.00 24.89 274 VAL D C 1
ATOM 8632 O O . VAL D 1 274 ? 54.735 10.858 81.646 1.00 24.57 274 VAL D O 1
ATOM 8636 N N . LYS D 1 275 ? 55.521 8.813 82.280 1.00 26.49 275 LYS D N 1
ATOM 8637 C CA . LYS D 1 275 ? 54.526 7.936 81.669 1.00 28.03 275 LYS D CA 1
ATOM 8638 C C . LYS D 1 275 ? 54.682 7.951 80.169 1.00 28.57 275 LYS D C 1
ATOM 8639 O O . LYS D 1 275 ? 55.256 7.022 79.607 1.00 29.85 275 LYS D O 1
#

Secondary structure (DSSP, 8-state):
--EEE---SSHHHHHHHHHHHHHHHHTT--EEE-TT--SHHHHHHHHHHTSSSEEEEEHHHIIIIIS-PPPPSS--HHHHHHHHHHHHHHHH--EEEEEEEEE--EEEEEEHHHHHHHT--BGGGGTTTGGG-EEEE-HHHHHSTTSHHHHHHHHT---SEEEE--GGGHHHHHHTTS-SEEEEETT-HHHHHTTEEEPB-TT--S---EEEEEE-TTGGG-HHHHHHHHTTTT---HHHHHHHHHHHHTS---HHHHHHHHHHHHTS--/--EEE---SSHHHHHHHHHHHHHHHHTT--EEE-TT--SHHHHHHHHHTTSSSEEEEEHHHIIIIIS-PPPPSS--HHHHHHHHHHHHHHHH--EEEEEEEEE--EEEEEEHHHHHHTT--BGGGGTTTGGG-EEEE-HHHHHSTTSHHHHHHHH----SEEEE--STTHHHHHHTTS-SBEEEETT-HHHHHTTEEEPB-TT--S---EEEEEE-HHHHT-HHHHHHHHTTTT---HHHHHHHHHHHHTS---HHHHHHHHHHHTTS--/--EEEE--SSHHHHHHHHHHHHHHHHTT--EEEETT--SHHHHHHHHHTTSSSEEEEEHHHIIIIIS-PPPPSS--HHHHHHHHHHHHHHHH--EEEEEEEEE--EEEEEEHHHHHHHT--BGGGGGGGGGG-EEEE-HHHHHSTTSHHHHHHHT----SEEEE--GGGHHHHHHTTS-SEEEEETT-HHHHHTTEEEPB-TT--S---EEEEEE-TTGGG-HHHHHHHHTTTT---HHHHHHHHHHHHTS---HHHHHHHHHHHTTS--/--EEE---SSHHHHHHHHHHHHHHHHTT--EEE-TT--SHHHHHHHHHTTSSSEEEEEHHHIIIIIS-PPPPSS--HHHHHHHHHHHHHHHH--EEEEEEEEE--EEEEEEHHHHHHTT--BGGGGGGGGGG-EEEE-HHHHHSTTSHHHHHHHS----SEEEE--GGGHHHHHHTTS-SEEEEETT-THHHHTTEEEPB-TT--S---EEEEEE-TTGGG-HHHHHHHGGGTT---HHHHHHHHHHHHTS---HHHHHHHHHHHTTS--

InterPro domains:
  IPR007210 ABC-type glycine betaine transport system, substrate-binding domain [PF04069] (24-287)
  IPR041894 ProX-like, substrate-binding domain [cd13607] (24-286)

Solvent-accessible surface area: 47682 Å² total; per-residue (Å²): 204,140,4,21,0,1,0,14,80,75,36,1,2,39,0,2,1,11,0,1,3,9,0,0,78,88,51,71,33,152,16,54,37,86,97,28,67,14,35,22,83,77,0,4,68,4,0,87,150,76,82,2,19,0,0,3,0,10,0,0,20,0,7,54,67,26,27,158,34,72,79,30,70,100,32,37,56,16,62,2,25,35,55,0,93,111,10,0,104,87,40,56,28,2,42,10,1,2,62,0,29,3,61,28,13,55,6,0,0,1,35,9,85,50,1,134,138,54,53,3,69,79,0,31,30,0,51,120,37,2,97,109,10,18,0,0,0,25,48,121,4,23,81,115,110,82,0,5,44,26,0,86,128,24,16,65,16,120,17,126,71,67,71,106,34,107,74,109,118,8,11,73,7,0,109,114,137,91,0,28,0,0,5,4,117,8,3,28,3,97,1,55,89,34,80,14,77,36,2,88,28,48,97,8,3,11,23,1,44,9,0,0,0,0,0,16,15,118,21,8,156,58,111,135,5,13,68,10,0,94,68,0,77,109,44,0,42,37,86,36,0,27,42,9,4,60,45,67,53,55,82,167,96,79,8,98,95,2,0,38,54,13,0,95,100,35,18,17,7,174,151,131,5,16,0,1,0,14,76,74,33,1,2,44,0,1,2,12,0,1,8,8,0,0,74,79,29,64,23,140,11,49,35,78,97,26,60,13,34,22,86,76,0,4,67,5,0,91,146,65,81,1,10,0,0,3,0,11,0,0,20,0,2,46,66,24,26,167,30,58,83,16,78,97,33,34,41,50,71,0,37,7,26,0,81,85,4,0,100,80,51,56,28,1,45,15,1,1,68,0,22,4,59,24,12,53,5,0,0,0,35,24,80,55,2,151,139,58,53,2,101,79,0,29,41,0,51,137,35,1,101,115,12,19,0,0,0,25,62,118,4,22,86,93,107,84,0,6,44,26,0,89,142,28,16,65,16,115,19,129,72,67,70,117,34,112,77,105,118,10,9,72,8,0,114,117,133,91,0,26,0,0,1,4,119,8,2,25,2,92,2,60,84,35,93,14,68,33,2,107,25,49,101,7,2,9,28,2,48,3,0,0,0,0,0,13,24,92,15,17,169,52,142,81,2,22,55,7,0,68,70,0,84,110,82,0,75,37,93,41,0,26,42,8,3,59,47,72,58,58,82,170,74,94,9,120,84,1,0,49,50,10,0,109,134,68,63,19,14,221,98,144,3,16,0,1,0,12,78,73,36,1,2,42,0,2,2,9,0,1,6,8,0,0,77,74,18,65,21,140,23,65,35,76,95,26,62,14,37,24,81,80,0,4,68,5,0,82,148,24,82,0,13,0,0,5,0,10,1,0,19,0,4,47,61,26,39,201,76,152,86,38,106,91,32,82,75,122,98,0,31,67,39,0,86,118,16,0,90,133,69,55,20,1,41,12,1,3,64,0,25,2,67,27,15,46,6,1,0,1,40,24,98,63,2,111,153,65,52,4,66,76,0,33,37,0,51,140,42,5,97,106,9,17,0,0,0,30,55,121,2,17,88,97,107,90,0,7,47,28,0,88,139,28,20,59,16,119,19,132,61,64,66,110,37,106,62,101,112,7,11,85,7,0,107,120,138,90,0,25,0,0,4,3,117,10,2,26,2,83,4,56,86,32,84,15,81,34,1,106,30,48,98,9,3,9,24,2,48,7,0,0,0,0,0,11,13,19,1,15,89,30,107,79,0,28,11,0,0,77,38,1,90,114,36,0,58,32,82,42,0,21,46,10,3,64,38,66,53,55,76,167,87,81,5,110,103,1,0,56,52,18,0,80,99,41,25,20,10,167,128,106,5,19,0,1,0,13,76,75,34,1,2,44,0,1,2,10,0,1,6,8,0,0,74,93,43,68,32,142,8,55,36,78,100,29,62,15,35,25,83,80,0,5,85,14,0,86,188,37,64,0,8,0,0,3,0,12,0,0,19,0,7,45,66,24,38,193,77,152,86,36,132,119,29,42,46,51,104,0,8,24,36,0,56,112,16,0,88,125,66,52,25,0,42,6,1,2,39,0,31,3,65,27,13,40,6,0,0,2,32,26,80,54,1,154,142,62,58,3,112,84,1,33,44,0,50,133,36,3,100,109,7,16,0,0,0,21,63,126,2,15,84,102,107,90,0,6,44,28,0,98,136,39,14,68,11,110,17,131,66,66,75,103,40,122,61,93,105,5,7,80,4,0,106,103,139,101,0,21,0,0,2,2,112,8,3,26,3,83,3,55,86,30,80,15,82,38,3,112,30,47,97,6,3,10,26,1,49,7,0,0,0,0,0,8,11,32,8,17,38,15,136,79,2,22,57,8,0,66,71,1,71,113,87,0,77,33,88,37,0,30,44,10,4,56,38,72,50,53,84,160,85,80,8,107,104,0,0,68,53,9,0,102,142,63,66,24,12,199